Protein AF-A0A9D5LYP2-F1 (afdb_monomer)

Radius of gyration: 39.78 Å; Cα contacts (8 Å, |Δi|>4): 3289; chains: 1; bounding box: 109×75×125 Å

pLDDT: mean 85.13, std 15.12, range [22.69, 98.81]

Sequence (1196 aa):
MNKAIITTALAALIGLNATVDARTPIDYRLKAAEEQPFKWAPRHEENTWKTFSDKKAKNPFKAVETVTDSDVKWSGADGYSYLEMPDGSLWFAALTIKKEVIAQEEYYTSYAYKGIEVKIFDDNYNQVGYIDSPITVPEGYDYCSAAEVATVVTKEFFNRDNNYEIMVMYNFKPTDAYGAIPYTQVFSLRGATTAAEDLGTMPGYYISAVNASTNSWSENYYMSFFSGEEYTDDEMLYTFDIYTRATYSNPSASILKSFTVDMVYVMSDGDNETLPVVLNTHNGNVYVAVAKYQKTFFEEPFNWFNDALSPDNKYVIELYSTATGTSGLNLASTTEIACEAPADPYMMRSYCLGRFRFENDVTFDFGTGNEPAYILTVNDADMRDNSEAFFAVYDVAGNVIETFGEGTESVMLLSDVPGYPQQYCFVQPDESGVYTFNMINYPQLDQVASLPMSVTGPDGTQYGLSTSLDRVPGDGSYRYAVASGQGGETAQGEIFHPVLWFDHNGILAKVDRIMGGKNVQMMLPYIAANGLTPYLFNSDVKTEYMAFVLTNENHGTAPSTYQLIVVNEDGELNFSYYFPDEATGLTASLVNISSNPAIWLSYRKIGTDEYVSEFVPLPLNKLEGEGTAENPYLLYTAGDFARIKNNLKAHYRLADDIDFDGTTLDGFSGTFTGSLDGAGHTVSNLVLSGAPIFDMTGEVGTGLTTEIKDITFSHVTLTDATSVIVGSAYSTKFENVYIYALNAQISGKSNFGAIANAARYSSELTGCAVLASDINAPESAGVGGLVYILSNSTIASSAFEGNIIAGNTLGGIAAEIQDAKSTVSNCHVKASLTANNTIGGIAGESGRGLISDCLVEGDITATEAGRSYSYYANGWVNEINVGGIVGNLSRPLADLESGQTVAGKAVTNNVVALASISIPEGDELLATAHRIVGRSSINDDPAILDETYNEQTQDWDTTWGDRLAESGVTDNYAIESLAVVDPALEAGLNSLEGQSIAAAQADIEFFEGLGFKFNGYSNAEPWVFTSSLPALYFESTVGAAMHFDPSTVTLTEGESEYVLLVLENVDAESITVESSDESGCYINLTEIDEDGNAVCEVVCLKPGAYTLTATNGVVSATLSVTGTSGIATVEGEAKSAISFDGSSVTAPACDITVYSVTGYEVARGRNVVSTASLVPGVYVAKASGAAAGTLKFVVK

Solvent-accessible surface area (backbone atoms only — not comparable to full-atom values): 62057 Å² total; per-residue (Å²): 140,91,88,80,80,88,74,73,72,66,68,74,63,70,60,65,83,69,82,72,79,68,51,39,78,45,57,76,55,62,68,62,61,99,80,52,84,70,59,61,36,71,70,81,90,62,86,54,49,77,56,64,84,93,74,86,37,57,81,85,79,85,76,81,81,72,80,56,101,76,53,52,70,51,74,72,20,68,37,76,40,56,30,46,37,82,81,72,50,60,28,36,34,41,35,35,70,45,66,42,84,76,46,80,57,100,88,51,74,42,56,33,47,49,24,44,37,35,42,30,25,43,55,82,70,43,72,49,23,33,41,75,46,72,53,80,72,58,94,75,44,72,39,29,70,47,76,48,68,52,38,65,40,42,55,35,33,64,36,84,54,88,42,54,34,45,39,37,31,36,33,32,32,45,67,88,55,90,73,67,53,42,26,26,36,35,29,34,50,58,37,61,89,35,65,32,45,80,78,50,75,43,79,5,32,66,40,50,76,44,65,26,44,88,51,86,87,56,86,41,54,38,36,35,26,47,49,50,75,50,78,58,100,88,48,39,37,35,34,38,36,32,32,35,49,26,42,97,92,40,66,38,50,42,77,63,48,77,47,76,45,52,45,58,26,48,50,63,82,83,77,56,65,62,70,47,69,40,56,36,61,59,96,55,21,51,37,39,38,40,46,32,37,77,46,42,47,34,69,46,83,89,41,97,89,50,89,51,65,38,78,93,36,30,45,33,38,40,33,26,22,43,75,75,82,51,95,56,72,37,83,70,50,68,23,57,30,76,61,63,83,41,58,91,91,35,76,38,53,42,70,28,58,35,56,70,56,38,43,60,18,60,25,58,78,86,49,94,68,94,55,52,28,39,39,26,38,40,36,28,28,42,101,79,82,49,69,53,48,30,38,38,32,23,42,61,79,39,48,78,77,49,74,47,57,71,74,38,80,31,43,42,82,37,55,79,42,94,98,53,70,43,37,35,36,37,36,28,56,47,102,85,68,50,56,27,43,34,34,26,35,50,84,80,67,47,76,64,27,58,37,63,49,52,49,70,46,98,87,69,48,79,40,42,53,41,86,47,49,23,38,26,75,47,95,98,50,41,30,35,41,29,35,40,49,61,66,51,69,47,100,86,56,32,32,28,40,44,34,38,32,20,40,67,67,42,49,82,71,51,74,38,48,40,50,67,42,63,31,53,80,46,74,45,75,56,57,41,36,94,53,52,48,55,42,47,61,39,39,47,81,60,46,44,39,43,29,45,34,35,33,28,91,42,79,94,44,87,52,48,45,56,31,45,33,29,23,28,55,90,39,51,78,80,44,69,46,74,64,62,46,52,45,43,60,43,34,47,31,81,41,45,74,90,81,48,28,23,44,39,39,34,31,28,36,70,92,78,61,26,32,36,45,34,35,43,60,46,44,68,65,75,66,51,60,78,28,36,89,94,38,32,25,46,26,61,29,44,39,42,57,66,48,49,64,78,45,38,68,32,18,34,30,41,73,42,61,22,62,34,82,62,41,73,53,81,41,28,84,55,63,34,51,22,34,42,35,20,79,71,28,41,42,28,32,38,26,32,65,60,34,14,53,26,42,24,29,28,46,85,90,73,84,59,65,14,40,39,27,33,27,35,38,31,48,31,40,36,36,52,37,36,16,54,45,22,36,37,30,23,25,25,38,34,36,40,33,36,35,27,41,35,42,34,44,31,78,48,70,56,47,28,2,44,49,20,24,24,36,24,63,58,12,35,38,34,38,27,34,32,33,67,24,42,38,45,22,62,53,7,58,30,26,9,47,37,20,17,34,36,30,47,16,39,39,32,31,27,40,26,28,33,39,39,37,23,32,24,23,24,7,37,38,24,13,31,30,67,27,58,72,13,37,39,30,48,28,41,24,46,28,43,41,35,26,25,24,28,32,8,37,38,22,6,30,29,43,44,23,34,38,30,41,28,42,24,32,40,35,40,37,36,71,42,74,41,74,49,78,33,78,79,77,69,42,80,42,64,36,26,22,26,9,37,38,27,0,33,40,51,65,74,63,58,38,89,89,78,70,48,64,67,62,57,76,19,40,31,32,28,39,28,53,34,70,44,79,44,67,69,94,53,83,68,30,41,72,14,27,24,45,33,34,10,27,42,32,64,68,45,70,41,50,80,73,46,74,45,79,35,85,88,81,76,44,71,51,71,40,69,50,70,56,48,78,68,67,24,42,35,60,22,34,24,31,56,83,38,70,77,63,37,82,89,57,68,57,34,38,56,33,46,44,9,21,69,39,55,67,92,63,55,41,71,69,49,42,46,72,57,64,46,40,77,72,42,82,42,68,88,23,27,32,32,78,86,63,83,56,72,44,54,55,54,70,73,54,61,66,43,45,50,42,38,52,65,46,60,49,78,39,41,45,76,37,68,48,80,34,39,34,46,52,32,67,49,65,61,91,66,55,47,73,50,45,76,44,63,88,31,32,42,72,41,86,72,50,66,51,98,86,52,26,35,34,27,42,37,38,24,63,31,58,45,81,43,45,35,38,42,37,44,96,91,42,62,25,61,32,43,37,40,25,36,74,62,91,79,72,86,82,75,82,92,81,51,63,57,49,71,81,75,55,36,43,36,26,72,81,16,41,37,40,29,21,41,81,89,66,48,82,76,48,72,38,61,33,52,36,78,45,82,88,56,73,68,44,61,34,37,36,39,33,52,54,91,52,52,37,75,45,79,51,66,43,117

Nearest PDB structures (foldseek):
  8fwg-assembly1_W3  TM=3.029E-01  e=1.698E-01  Agrobacterium phage Milano
  8fxr-assembly1_73  TM=3.022E-01  e=3.998E-01  Agrobacterium phage Milano
  8fxr-assembly1_U3  TM=2.951E-01  e=5.878E-01  Agrobacterium phage Milano
  7o2y-assembly1_AAA  TM=2.898E-01  e=9.507E+00  Sander vitreus
  1bhe-assembly1_A  TM=2.316E-01  e=9.507E+00  Pectobacterium carotovorum subsp. carotovorum

Mean predicted aligned error: 15.74 Å

Secondary structure (DSSP, 8-state):
--SSSSSSSTTSGGG--S------TTHHHH-S-TT-TTTTS-------EEE-SS--------------TT-EEEEEESEEEEEE-TTS-EEEEEEEEEEEEEEE-SS-EEEEEEEEEEEEE-TTS-EEEEEEEE-PPPTTEEEEEEEEE-SB-EESSSSSSSSEEEEEEEEEEESSSSS-EEEEEEEE---TTSPPEEEEEEESEEEEEEE--SSTT---EEEEEEEEEEE-SS-EEEEEEEEE---SSSSS-EEEEEEEEEGGGT--SSSS---SEEEEEETTEEEEEEEEESS-SBSSTT-TT--PBPTT-EEEEEEEEGGGSSSS-EEEEEEEEEPPPPPTT-SEEEEEESSSSGGGGEESTTSSSS--EEEEEEEEE-TTS-EEEEEEEE-TTS-EEEEE-TT-SEEEEPPP-TTS-EEEEEEEE-TTS-EEEEEEEETT--EEEEEESEEE-TTSPEEEEEEEEEEEEETTEEEEEEEESS-EE-TTS-EEEEEEEE-TTS-EEEEEEEEEESSEEEEEE---GGGS-TTSSSSSSSPEEEEEEEEESSTT-S-EEEEEEEEETT--EEEEEEPPTTEEEEEEEEE-TTTS-EEEEEEEETTT--EEEEEEESSSSPPBS-SBTTBPEEE-SHHHHGGGGG-TTSEEEE-S-EE-TTPBPPPEEEEE-SEEE-TT-EEES-EEESS-SEEEE--TTS---EEEEEEEEES-EEES-S-SSEEEEESEEEEEEEEES-EEE--SS--EESSEEEEESS-EEES-EEEEEEEEETT-SEEESSEEEEES-EEES-EEEEEEEESSEEESSEEEE-STT-EEES-EEEEEEEESSEEESSEEEESS-EEES-EEEEEEEE-S-EEEEETTTTEEEEE--EESSEEEEPPPPBPTTT--B-----EES-EEEEEEEE--S-GGGGGGEESSEEE-TTTSPPPEEEEEEETTTTEEEEEE-PPPPP-SEES-EEETTS--S-TTS---TTSSS-EEE-GGG-SHHHHHHHT--EEEEETTEEEE-SSSS-EETTTTTTT-EEEEESSEEEEETT-EEEEEEEEES--GGG-EEEETTTTTEEEEEEEE-TTSPEEEEEEE-SSEEEEEEEEETTEEEEEEEEEE---------S-SS-EE-SSEEEEEEEEEEEEETTS-EEEEEEEEEE-TTSPSEEEEEEEEETT-EEEEEEE-

Structure (mmCIF, N/CA/C/O backbone):
data_AF-A0A9D5LYP2-F1
#
_entry.id   AF-A0A9D5LYP2-F1
#
loop_
_atom_site.group_PDB
_atom_site.id
_atom_site.type_symbol
_atom_site.label_atom_id
_atom_site.label_alt_id
_atom_site.label_comp_id
_atom_site.label_asym_id
_atom_site.label_entity_id
_atom_site.label_seq_id
_atom_site.pdbx_PDB_ins_code
_atom_site.Cartn_x
_atom_site.Cartn_y
_atom_site.Cartn_z
_atom_site.occupancy
_atom_site.B_iso_or_equiv
_atom_site.auth_seq_id
_atom_site.auth_comp_id
_atom_site.auth_asym_id
_atom_site.auth_atom_id
_atom_site.pdbx_PDB_model_num
ATOM 1 N N . MET A 1 1 ? -3.446 0.789 -68.639 1.00 30.78 1 MET A N 1
ATOM 2 C CA . MET A 1 1 ? -4.751 0.661 -67.947 1.00 30.78 1 MET A CA 1
ATOM 3 C C . MET A 1 1 ? -4.547 -0.342 -66.821 1.00 30.78 1 MET A C 1
ATOM 5 O O . MET A 1 1 ? -3.862 -1.314 -67.089 1.00 30.78 1 MET A O 1
ATOM 9 N N . ASN A 1 2 ? -5.051 -0.065 -65.611 1.00 26.83 2 ASN A N 1
ATOM 10 C CA . ASN A 1 2 ? -4.739 -0.697 -64.301 1.00 26.83 2 ASN A CA 1
ATOM 11 C C . ASN A 1 2 ? -3.705 0.036 -63.417 1.00 26.83 2 ASN A C 1
ATOM 13 O O . ASN A 1 2 ? -2.850 -0.583 -62.803 1.00 26.83 2 ASN A O 1
ATOM 17 N N . LYS A 1 3 ? -3.812 1.369 -63.318 1.00 23.70 3 LYS A N 1
ATOM 18 C CA . LYS A 1 3 ? -3.187 2.180 -62.245 1.00 23.70 3 LYS A CA 1
ATOM 19 C C . LYS A 1 3 ? -4.216 3.040 -61.481 1.00 23.70 3 LYS A C 1
ATOM 21 O O . LYS A 1 3 ? -3.866 4.063 -60.920 1.00 23.70 3 LYS A O 1
ATOM 26 N N . ALA A 1 4 ? -5.497 2.654 -61.502 1.00 23.17 4 ALA A N 1
ATOM 27 C CA . ALA A 1 4 ? -6.596 3.494 -61.000 1.00 23.17 4 ALA A CA 1
ATOM 28 C C . ALA A 1 4 ? -7.617 2.761 -60.101 1.00 23.17 4 ALA A C 1
ATOM 30 O O . ALA A 1 4 ? -8.721 3.259 -59.931 1.00 23.17 4 ALA A O 1
ATOM 31 N N . ILE A 1 5 ? -7.286 1.583 -59.553 1.00 25.16 5 ILE A N 1
ATOM 32 C CA . ILE A 1 5 ? -8.184 0.839 -58.635 1.00 25.16 5 ILE A CA 1
ATOM 33 C C . ILE A 1 5 ? -7.538 0.568 -57.254 1.00 25.16 5 ILE A C 1
ATOM 35 O O . ILE A 1 5 ? -8.220 0.149 -56.332 1.00 25.16 5 ILE A O 1
ATOM 39 N N . ILE A 1 6 ? -6.268 0.933 -57.033 1.00 26.33 6 ILE A N 1
ATOM 40 C CA . ILE A 1 6 ? -5.600 0.845 -55.713 1.00 26.33 6 ILE A CA 1
ATOM 41 C C . ILE A 1 6 ? -5.345 2.262 -55.185 1.00 26.33 6 ILE A C 1
ATOM 43 O O . ILE A 1 6 ? -4.215 2.694 -54.994 1.00 26.33 6 ILE A O 1
ATOM 47 N N . THR A 1 7 ? -6.399 3.066 -55.075 1.00 23.42 7 THR A N 1
ATOM 48 C CA . THR A 1 7 ? -6.286 4.443 -54.548 1.00 23.42 7 THR A CA 1
ATOM 49 C C . THR A 1 7 ? -7.427 4.788 -53.592 1.00 23.42 7 THR A C 1
ATOM 51 O O . THR A 1 7 ? -7.607 5.942 -53.232 1.00 23.42 7 THR A O 1
ATOM 54 N N . THR A 1 8 ? -8.197 3.787 -53.155 1.00 22.69 8 THR A N 1
ATOM 55 C CA . THR A 1 8 ? -9.325 3.978 -52.226 1.00 22.69 8 THR A CA 1
ATOM 56 C C . THR A 1 8 ? -9.207 3.135 -50.951 1.00 22.69 8 THR A C 1
ATOM 58 O O . THR A 1 8 ? -9.890 3.438 -49.986 1.00 22.69 8 THR A O 1
ATOM 61 N N . ALA A 1 9 ? -8.290 2.159 -50.896 1.00 24.22 9 ALA A N 1
ATOM 62 C CA . ALA A 1 9 ? -7.949 1.427 -49.667 1.00 24.22 9 ALA A CA 1
ATOM 63 C C . ALA A 1 9 ? -6.757 2.043 -48.899 1.00 24.22 9 ALA A C 1
ATOM 65 O O . ALA A 1 9 ? -6.605 1.811 -47.709 1.00 24.22 9 ALA A O 1
ATOM 66 N N . LEU A 1 10 ? -5.953 2.899 -49.544 1.00 25.06 10 LEU A N 1
ATOM 67 C CA . LEU A 1 10 ? -4.801 3.556 -48.907 1.00 25.06 10 LEU A CA 1
ATOM 68 C C . LEU A 1 10 ? -5.179 4.776 -48.047 1.00 25.06 10 LEU A C 1
ATOM 70 O O . LEU A 1 10 ? -4.320 5.335 -47.381 1.00 25.06 10 LEU A O 1
ATOM 74 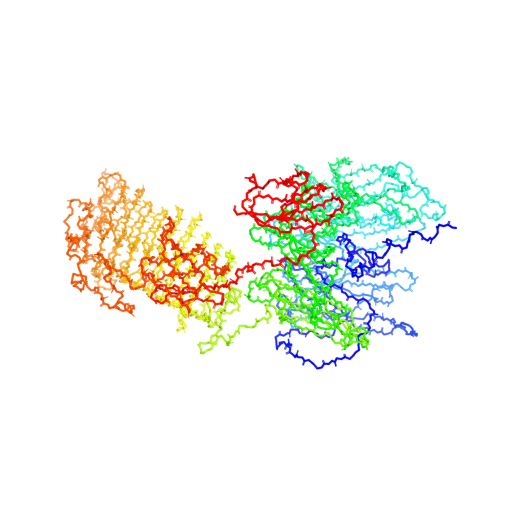N N . ALA A 1 11 ? -6.444 5.206 -48.064 1.00 22.73 11 ALA A N 1
ATOM 75 C CA . ALA A 1 11 ? -6.911 6.356 -47.286 1.00 22.73 11 ALA A CA 1
ATOM 76 C C . ALA A 1 11 ? -7.271 6.004 -45.828 1.00 22.73 11 ALA A C 1
ATOM 78 O O . ALA A 1 11 ? -7.390 6.910 -45.013 1.00 22.73 11 ALA A O 1
ATOM 79 N N . ALA A 1 12 ? -7.390 4.713 -45.490 1.00 25.16 12 ALA A N 1
ATOM 80 C CA . ALA A 1 12 ? -7.584 4.247 -44.113 1.00 25.16 12 ALA A CA 1
ATOM 81 C C . ALA A 1 12 ? -6.258 4.052 -43.346 1.00 25.16 12 ALA A C 1
ATOM 83 O O . ALA A 1 12 ? -6.268 4.036 -42.123 1.00 25.16 12 ALA A O 1
ATOM 84 N N . LEU A 1 13 ? -5.111 3.989 -44.040 1.00 26.30 13 LEU A N 1
ATOM 85 C CA . LEU A 1 13 ? -3.778 3.938 -43.413 1.00 26.30 13 LEU A CA 1
ATOM 86 C C . LEU A 1 13 ? -3.209 5.322 -43.048 1.00 26.30 13 LEU A C 1
ATOM 88 O O . LEU A 1 13 ? -2.172 5.414 -42.402 1.00 26.30 13 LEU A O 1
ATOM 92 N N . ILE A 1 14 ? -3.866 6.418 -43.443 1.00 25.83 14 ILE A N 1
ATOM 93 C CA . ILE A 1 14 ? -3.346 7.785 -43.232 1.00 25.83 14 ILE A CA 1
ATOM 94 C C . ILE A 1 14 ? -3.570 8.271 -41.778 1.00 25.83 14 ILE A C 1
ATOM 96 O O . ILE A 1 14 ? -3.037 9.307 -41.385 1.00 25.83 14 ILE A O 1
ATOM 100 N N . GLY A 1 15 ? -4.279 7.490 -40.952 1.00 27.80 15 GLY A N 1
ATOM 101 C CA . GLY A 1 15 ? -4.465 7.728 -39.514 1.00 27.80 15 GLY A CA 1
ATOM 102 C C . GLY A 1 15 ? -3.360 7.182 -38.596 1.00 27.80 15 GLY A C 1
ATOM 103 O O . GLY A 1 15 ? -3.408 7.445 -37.404 1.00 27.80 15 GLY A O 1
ATOM 104 N N . LEU A 1 16 ? -2.353 6.474 -39.126 1.00 27.23 16 LEU A N 1
ATOM 105 C CA . LEU A 1 16 ? -1.216 5.912 -38.366 1.00 27.23 16 LEU A CA 1
ATOM 106 C C . LEU A 1 16 ? -0.083 6.924 -38.082 1.00 27.23 16 LEU A C 1
ATOM 108 O O . LEU A 1 16 ? 1.016 6.544 -37.694 1.00 27.23 16 LEU A O 1
ATOM 112 N N . ASN A 1 17 ? -0.316 8.227 -38.272 1.00 24.69 17 ASN A N 1
ATOM 113 C CA . ASN A 1 17 ? 0.698 9.261 -38.030 1.00 24.69 17 ASN A CA 1
ATOM 114 C C . ASN A 1 17 ? 0.691 9.754 -36.576 1.00 24.69 17 ASN A C 1
ATOM 116 O O . ASN A 1 17 ? 0.481 10.933 -36.301 1.00 24.69 17 ASN A O 1
ATOM 120 N N . ALA A 1 18 ? 0.975 8.830 -35.670 1.00 27.30 18 ALA A N 1
ATOM 121 C CA . ALA A 1 18 ? 1.748 9.068 -34.462 1.00 27.30 18 ALA A CA 1
ATOM 122 C C . ALA A 1 18 ? 2.601 7.809 -34.292 1.00 27.30 18 ALA A C 1
ATOM 124 O O . ALA A 1 18 ? 2.173 6.827 -33.698 1.00 27.30 18 ALA A O 1
ATOM 125 N N . THR A 1 19 ? 3.766 7.797 -34.937 1.00 25.80 19 THR A N 1
ATOM 126 C CA . THR A 1 19 ? 4.753 6.721 -34.834 1.00 25.80 19 THR A CA 1
ATOM 127 C C . THR A 1 19 ? 5.291 6.671 -33.403 1.00 25.80 19 THR A C 1
ATOM 129 O O . THR A 1 19 ? 6.328 7.261 -33.108 1.00 25.80 19 THR A O 1
ATOM 132 N N . VAL A 1 20 ? 4.570 5.999 -32.509 1.00 29.70 20 VAL A N 1
ATOM 133 C CA . VAL A 1 20 ? 5.208 5.186 -31.477 1.00 29.70 20 VAL A CA 1
ATOM 134 C C . VAL A 1 20 ? 5.468 3.860 -32.185 1.00 29.70 20 VAL A C 1
ATOM 136 O O . VAL A 1 20 ? 4.537 3.104 -32.452 1.00 29.70 20 VAL A O 1
ATOM 139 N N . ASP A 1 21 ? 6.705 3.675 -32.649 1.00 29.58 21 ASP A N 1
ATOM 140 C CA . ASP A 1 21 ? 7.173 2.449 -33.301 1.00 29.58 21 ASP A CA 1
ATOM 141 C C . ASP A 1 21 ? 6.928 1.278 -32.333 1.00 29.58 21 ASP A C 1
ATOM 143 O O . ASP A 1 21 ? 7.712 1.051 -31.417 1.00 29.58 21 ASP A O 1
ATOM 147 N N . ALA A 1 22 ? 5.824 0.548 -32.499 1.00 32.16 22 ALA A N 1
ATOM 148 C CA . ALA A 1 22 ? 5.620 -0.719 -31.813 1.00 32.16 22 ALA A CA 1
ATOM 149 C C . ALA A 1 22 ? 6.537 -1.745 -32.477 1.00 32.16 22 ALA A C 1
ATOM 151 O O . ALA A 1 22 ? 6.204 -2.331 -33.510 1.00 32.16 22 ALA A O 1
ATOM 152 N N . ARG A 1 23 ? 7.736 -1.895 -31.925 1.00 37.62 23 ARG A N 1
ATOM 153 C CA . ARG A 1 23 ? 8.719 -2.910 -32.294 1.00 37.62 23 ARG A CA 1
ATOM 154 C C . ARG A 1 23 ? 9.336 -3.463 -31.008 1.00 37.62 23 ARG A C 1
ATOM 156 O O . ARG A 1 23 ? 9.317 -2.788 -29.982 1.00 37.62 23 ARG A O 1
ATOM 163 N N . THR A 1 24 ? 9.829 -4.700 -31.075 1.00 40.91 24 THR A N 1
ATOM 164 C CA . THR A 1 24 ? 10.415 -5.466 -29.957 1.00 40.91 24 THR A CA 1
ATOM 165 C C . THR A 1 24 ? 11.335 -4.610 -29.068 1.00 40.91 24 THR A C 1
ATOM 167 O O . THR A 1 24 ? 11.998 -3.727 -29.613 1.00 40.91 24 THR A O 1
ATOM 170 N N . PRO A 1 25 ? 11.483 -4.899 -27.755 1.00 39.12 25 PRO A N 1
ATOM 171 C CA . PRO A 1 25 ? 12.319 -4.128 -26.809 1.00 39.12 25 PRO A CA 1
ATOM 172 C C . PRO A 1 25 ? 13.727 -3.759 -27.324 1.00 39.12 25 PRO A C 1
ATOM 174 O O . PRO A 1 25 ? 14.314 -2.741 -26.965 1.00 39.12 25 PRO A O 1
ATOM 177 N N . ILE A 1 26 ? 14.261 -4.563 -28.241 1.00 42.28 26 ILE A N 1
ATOM 178 C CA . ILE A 1 26 ? 15.582 -4.420 -28.853 1.00 42.28 26 ILE A CA 1
ATOM 179 C C . ILE A 1 26 ? 15.727 -3.328 -29.903 1.00 42.28 26 ILE A C 1
ATOM 181 O O . ILE A 1 26 ? 16.847 -2.849 -30.116 1.00 42.28 26 ILE A O 1
ATOM 185 N N . ASP A 1 27 ? 14.634 -2.866 -30.503 1.00 45.25 27 ASP A N 1
ATOM 186 C CA . ASP A 1 27 ? 14.702 -1.774 -31.472 1.00 45.25 27 ASP A CA 1
ATOM 187 C C . ASP A 1 27 ? 15.295 -0.498 -30.841 1.00 45.25 27 ASP A C 1
ATOM 189 O O . ASP A 1 27 ? 15.868 0.329 -31.543 1.00 45.25 27 ASP A O 1
ATOM 193 N N . TYR A 1 28 ? 15.278 -0.382 -29.507 1.00 42.03 28 TYR A N 1
ATOM 194 C CA . TYR A 1 28 ? 15.890 0.709 -28.745 1.00 42.03 28 TYR A CA 1
ATOM 195 C C . TYR A 1 28 ? 17.406 0.576 -28.518 1.00 42.03 28 TYR A C 1
ATOM 197 O O . TYR A 1 28 ? 18.093 1.601 -28.453 1.00 42.03 28 TYR A O 1
ATOM 205 N N . ARG A 1 29 ? 17.953 -0.648 -28.429 1.00 42.75 29 ARG A N 1
ATOM 206 C CA . ARG A 1 29 ? 19.408 -0.874 -28.291 1.00 42.75 29 ARG A CA 1
ATOM 207 C C . ARG A 1 29 ? 20.133 -0.898 -29.641 1.00 42.75 29 ARG A C 1
ATOM 209 O O . ARG A 1 29 ? 21.304 -0.539 -29.683 1.00 42.75 29 ARG A O 1
ATOM 216 N N . LEU A 1 30 ? 19.461 -1.272 -30.738 1.00 41.91 30 LEU A N 1
ATOM 217 C CA . LEU A 1 30 ? 20.109 -1.482 -32.045 1.00 41.91 30 LEU A CA 1
ATOM 218 C C . LEU A 1 30 ? 19.837 -0.397 -33.112 1.00 41.91 30 LEU A C 1
ATOM 220 O O . LEU A 1 30 ? 20.623 -0.294 -34.047 1.00 41.91 30 LEU A O 1
ATOM 224 N N . LYS A 1 31 ? 18.820 0.480 -32.986 1.00 39.19 31 LYS A N 1
ATOM 225 C CA . LYS A 1 31 ? 18.534 1.550 -33.987 1.00 39.19 31 LYS A CA 1
ATOM 226 C C . LYS A 1 31 ? 19.472 2.766 -33.964 1.00 39.19 31 LYS A C 1
ATOM 228 O O . LYS A 1 31 ? 19.193 3.783 -34.608 1.00 39.19 31 LYS A O 1
ATOM 233 N N . ALA A 1 32 ? 20.587 2.722 -33.243 1.00 35.53 32 ALA A N 1
ATOM 234 C CA . ALA A 1 32 ? 21.610 3.740 -33.432 1.00 35.53 32 ALA A CA 1
ATOM 235 C C . ALA A 1 32 ? 22.263 3.489 -34.798 1.00 35.53 32 ALA A C 1
ATOM 237 O O . ALA A 1 32 ? 22.891 2.453 -34.980 1.00 35.53 32 ALA A O 1
ATOM 238 N N . ALA A 1 33 ? 22.083 4.419 -35.745 1.00 37.59 33 ALA A N 1
ATOM 239 C CA . ALA A 1 33 ? 22.777 4.428 -37.035 1.00 37.59 33 ALA A CA 1
ATOM 240 C C . ALA A 1 33 ? 24.215 3.908 -36.879 1.00 37.59 33 ALA A C 1
ATOM 242 O O . ALA A 1 33 ? 24.877 4.305 -35.917 1.00 37.59 33 ALA A O 1
ATOM 243 N N . GLU A 1 34 ? 24.666 3.065 -37.813 1.00 44.47 34 GLU A N 1
ATOM 244 C CA . GLU A 1 34 ? 25.892 2.236 -37.793 1.00 44.47 34 GLU A CA 1
ATOM 245 C C . GLU A 1 34 ? 27.211 2.952 -37.390 1.00 44.47 34 GLU A C 1
ATOM 247 O O . GLU A 1 34 ? 28.247 2.311 -37.239 1.00 44.47 34 GLU A O 1
ATOM 252 N N . GLU A 1 35 ? 27.191 4.266 -37.148 1.00 52.19 35 GLU A N 1
ATOM 253 C CA . GLU A 1 35 ? 28.331 5.140 -36.867 1.00 52.19 35 GLU A CA 1
ATOM 254 C C . GLU A 1 35 ? 28.330 5.817 -35.468 1.00 52.19 35 GLU A C 1
ATOM 256 O O . GLU A 1 35 ? 29.187 6.664 -35.200 1.00 52.19 35 GLU A O 1
ATOM 261 N N . GLN A 1 36 ? 27.400 5.501 -34.551 1.00 64.25 36 GLN A N 1
ATOM 262 C CA . GLN A 1 36 ? 27.362 6.128 -33.211 1.00 64.25 36 GLN A CA 1
ATOM 263 C C . GLN A 1 36 ? 28.408 5.536 -32.231 1.00 64.25 36 GLN A C 1
ATOM 265 O O . GLN A 1 36 ? 28.587 4.316 -32.176 1.00 64.25 36 GLN A O 1
ATOM 270 N N . PRO A 1 37 ? 29.087 6.364 -31.406 1.00 74.00 37 PRO A N 1
ATOM 271 C CA . PRO A 1 37 ? 29.943 5.876 -30.321 1.00 74.00 37 PRO A CA 1
ATOM 272 C C . PRO A 1 37 ? 29.127 5.078 -29.289 1.00 74.00 37 PRO A C 1
ATOM 274 O O . PRO A 1 37 ? 27.962 5.382 -29.051 1.00 74.00 37 PRO A O 1
ATOM 277 N N . PHE A 1 38 ? 29.752 4.062 -28.682 1.00 81.88 38 PHE A N 1
ATOM 278 C CA . PHE A 1 38 ? 29.143 3.189 -27.662 1.00 81.88 38 PHE A CA 1
ATOM 279 C C . PHE A 1 38 ? 27.852 2.481 -28.117 1.00 81.88 38 PHE A C 1
ATOM 281 O O . PHE A 1 38 ? 26.907 2.337 -27.346 1.00 81.88 38 PHE A O 1
ATOM 288 N N . LYS A 1 39 ? 27.812 2.016 -29.376 1.00 75.69 39 LYS A N 1
ATOM 289 C CA . LYS A 1 39 ? 26.623 1.413 -30.013 1.00 75.69 39 LYS A CA 1
ATOM 290 C C . LYS A 1 39 ? 25.907 0.328 -29.197 1.00 75.69 39 LYS A C 1
ATOM 292 O O . LYS A 1 39 ? 24.704 0.173 -29.346 1.00 75.69 39 LYS A O 1
ATOM 297 N N . TRP A 1 40 ? 26.633 -0.416 -28.365 1.00 79.06 40 TRP A N 1
ATOM 298 C CA . TRP A 1 40 ? 26.102 -1.535 -27.581 1.00 79.06 40 TRP A CA 1
ATOM 299 C C . TRP A 1 40 ? 26.001 -1.259 -26.082 1.00 79.06 40 TRP A C 1
ATOM 301 O O . TRP A 1 40 ? 25.701 -2.174 -25.320 1.00 79.06 40 TRP A O 1
ATOM 311 N N . ALA A 1 41 ? 26.279 -0.029 -25.645 1.00 80.94 41 ALA A N 1
ATOM 312 C CA . ALA A 1 41 ? 26.117 0.322 -24.244 1.00 80.94 41 ALA A CA 1
ATOM 313 C C . ALA A 1 41 ? 24.628 0.259 -23.877 1.00 80.94 41 ALA A C 1
ATOM 315 O O . ALA A 1 41 ? 23.791 0.701 -24.676 1.00 80.94 41 ALA A O 1
ATOM 316 N N . PRO A 1 42 ? 24.272 -0.270 -22.694 1.00 74.94 42 PRO A N 1
ATOM 317 C CA . PRO A 1 42 ? 22.899 -0.259 -22.236 1.00 74.94 42 PRO A CA 1
ATOM 318 C C . PRO A 1 42 ? 22.361 1.165 -22.212 1.00 74.94 42 PRO A C 1
ATOM 320 O O . PRO A 1 42 ? 23.016 2.099 -21.752 1.00 74.94 42 PRO A O 1
ATOM 323 N N . ARG A 1 43 ? 21.146 1.298 -22.724 1.00 66.44 43 ARG A N 1
ATOM 324 C CA . ARG A 1 43 ? 20.297 2.476 -22.587 1.00 66.44 43 ARG A CA 1
ATOM 325 C C . ARG A 1 43 ? 19.044 2.008 -21.864 1.00 66.44 43 ARG A C 1
ATOM 327 O O . ARG A 1 43 ? 18.690 0.834 -22.003 1.00 66.44 43 ARG A O 1
ATOM 334 N N . HIS A 1 44 ? 18.404 2.881 -21.093 1.00 51.97 44 HIS A N 1
ATOM 335 C CA . HIS A 1 44 ? 17.318 2.446 -20.216 1.00 51.97 44 HIS A CA 1
ATOM 336 C C . HIS A 1 44 ? 16.208 1.914 -21.107 1.00 51.97 44 HIS A C 1
ATOM 338 O O . HIS A 1 44 ? 15.930 2.504 -22.158 1.00 51.97 44 HIS A O 1
ATOM 344 N N . GLU A 1 45 ? 15.570 0.828 -20.683 1.00 50.34 45 GLU A N 1
ATOM 345 C CA . GLU A 1 45 ? 14.260 0.445 -21.201 1.00 50.34 45 GLU A CA 1
ATOM 346 C C . GLU A 1 45 ? 13.263 1.466 -20.677 1.00 50.34 45 GLU A C 1
ATOM 348 O O . GLU A 1 45 ? 12.651 1.350 -19.622 1.00 50.34 45 GLU A O 1
ATOM 353 N N . GLU A 1 46 ? 13.242 2.608 -21.336 1.00 48.06 46 GLU A N 1
ATOM 354 C CA . GLU A 1 46 ? 12.365 3.675 -20.955 1.00 48.06 46 GLU A CA 1
ATOM 355 C C . GLU A 1 46 ? 10.938 3.316 -21.380 1.00 48.06 46 GLU A C 1
ATOM 357 O O . GLU A 1 46 ? 10.636 3.274 -22.571 1.00 48.06 46 GLU A O 1
ATOM 362 N N . ASN A 1 47 ? 10.020 3.275 -20.413 1.00 41.72 47 ASN A N 1
ATOM 363 C CA . ASN A 1 47 ? 8.668 3.794 -20.636 1.00 41.72 47 ASN A CA 1
ATOM 364 C C . ASN A 1 47 ? 8.735 5.328 -20.823 1.00 41.72 47 ASN A C 1
ATOM 366 O O . ASN A 1 47 ? 7.976 6.079 -20.217 1.00 41.72 47 ASN A O 1
ATOM 370 N N . THR A 1 48 ? 9.702 5.835 -21.601 1.00 43.72 48 THR A N 1
ATOM 371 C CA . THR A 1 48 ? 9.798 7.257 -21.892 1.00 43.72 48 THR A CA 1
ATOM 372 C C . THR A 1 48 ? 8.887 7.546 -23.032 1.00 43.72 48 THR A C 1
ATOM 374 O O . THR A 1 48 ? 8.876 6.918 -24.095 1.00 43.72 48 THR A O 1
ATOM 377 N N . TRP A 1 49 ? 8.199 8.646 -22.837 1.00 48.66 49 TRP A N 1
ATOM 378 C CA . TRP A 1 49 ? 7.519 9.266 -23.919 1.00 48.66 49 TRP A CA 1
ATOM 379 C C . TRP A 1 49 ? 8.484 10.165 -24.682 1.00 48.66 49 TRP A C 1
ATOM 381 O O . TRP A 1 49 ? 8.690 11.330 -24.339 1.00 48.66 49 TRP A O 1
ATOM 391 N N . LYS A 1 50 ? 9.113 9.612 -25.723 1.00 43.78 50 LYS A N 1
ATOM 392 C CA . LYS A 1 50 ? 9.899 10.390 -26.689 1.00 43.78 50 LYS A CA 1
ATOM 393 C C . LYS A 1 50 ? 9.000 10.850 -27.819 1.00 43.78 50 LYS A C 1
ATOM 395 O O . LYS A 1 50 ? 8.491 10.022 -28.570 1.00 43.78 50 LYS A O 1
ATOM 400 N N . THR A 1 51 ? 8.844 12.161 -27.999 1.00 46.75 51 THR A N 1
ATOM 401 C CA . THR A 1 51 ? 8.183 12.685 -29.201 1.00 46.75 51 THR A CA 1
ATOM 402 C C . THR A 1 51 ? 8.880 13.922 -29.786 1.00 46.75 51 THR A C 1
ATOM 404 O O . THR A 1 51 ? 9.324 14.826 -29.083 1.00 46.75 51 THR A O 1
ATOM 407 N N . PHE A 1 52 ? 8.927 13.940 -31.126 1.00 44.25 52 PHE A N 1
ATOM 408 C CA . PHE A 1 52 ? 9.386 14.994 -32.050 1.00 44.25 52 PHE A CA 1
ATOM 409 C C . PHE A 1 52 ? 10.898 15.171 -32.261 1.00 44.25 52 PHE A C 1
ATOM 411 O O . PHE A 1 52 ? 11.608 15.792 -31.472 1.00 44.25 52 PHE A O 1
ATOM 418 N N . SER A 1 53 ? 11.351 14.764 -33.452 1.00 39.50 53 SER A N 1
ATOM 419 C CA . SER A 1 53 ? 12.495 15.374 -34.129 1.00 39.50 53 SER A CA 1
ATOM 420 C C . SER A 1 53 ? 12.047 16.596 -34.956 1.00 39.50 53 SER A C 1
ATOM 422 O O . SER A 1 53 ? 11.049 16.577 -35.679 1.00 39.50 53 SER A O 1
ATOM 424 N N . ASP A 1 54 ? 12.810 17.684 -34.835 1.00 37.50 54 ASP A N 1
ATOM 425 C CA . ASP A 1 54 ? 12.977 18.745 -35.838 1.00 37.50 54 ASP A CA 1
ATOM 426 C C . ASP A 1 54 ? 11.809 19.678 -36.221 1.00 37.50 54 ASP A C 1
ATOM 428 O O . ASP A 1 54 ? 11.701 20.074 -37.388 1.00 37.50 54 ASP A O 1
ATOM 432 N N . LYS A 1 55 ? 10.994 20.189 -35.280 1.00 39.88 55 LYS A N 1
ATOM 433 C CA . LYS A 1 55 ? 10.189 21.405 -35.569 1.00 39.88 55 LYS A CA 1
ATOM 434 C C . LYS A 1 55 ? 10.220 22.462 -34.465 1.00 39.88 55 LYS A C 1
ATOM 436 O O . LYS A 1 55 ? 9.836 22.219 -33.331 1.00 39.88 55 LYS A O 1
ATOM 441 N N . LYS A 1 56 ? 10.643 23.670 -34.864 1.00 37.00 56 LYS A N 1
ATOM 442 C CA . LYS A 1 56 ? 10.726 24.892 -34.046 1.00 37.00 56 LYS A CA 1
ATOM 443 C C . LYS A 1 56 ? 9.346 25.302 -33.515 1.00 37.00 56 LYS A C 1
ATOM 445 O O . LYS A 1 56 ? 8.478 25.619 -34.330 1.00 37.00 56 LYS A O 1
ATOM 450 N N . ALA A 1 57 ? 9.192 25.410 -32.197 1.00 38.84 57 ALA A N 1
ATOM 451 C CA . ALA A 1 57 ? 8.139 26.224 -31.591 1.00 38.84 57 ALA A CA 1
ATOM 452 C C . ALA A 1 57 ? 8.475 27.724 -31.761 1.00 38.84 57 ALA A C 1
ATOM 454 O O . ALA A 1 57 ? 9.642 28.100 -31.913 1.00 38.84 57 ALA A O 1
ATOM 455 N N . LYS A 1 58 ? 7.462 28.597 -31.830 1.00 38.69 58 LYS A N 1
ATOM 456 C CA . LYS A 1 58 ? 7.646 30.061 -31.833 1.00 38.69 58 LYS A CA 1
ATOM 457 C C . LYS A 1 58 ? 6.515 30.759 -31.069 1.00 38.69 58 LYS A C 1
ATOM 459 O O . LYS A 1 58 ? 5.380 30.700 -31.527 1.00 38.69 58 LYS A O 1
ATOM 464 N N . ASN A 1 59 ? 6.909 31.554 -30.074 1.00 35.03 59 ASN A N 1
ATOM 465 C CA . ASN A 1 59 ? 6.178 32.447 -29.165 1.00 35.03 59 ASN A CA 1
ATOM 466 C C . ASN A 1 59 ? 5.356 31.785 -28.037 1.00 35.03 59 ASN A C 1
ATOM 468 O O . ASN A 1 59 ? 4.434 31.029 -28.342 1.00 35.03 59 ASN A O 1
ATOM 472 N N . PRO A 1 60 ? 5.516 32.223 -26.765 1.00 37.25 60 PRO A N 1
ATOM 473 C CA . PRO A 1 60 ? 4.610 31.877 -25.676 1.00 37.25 60 PRO A CA 1
ATOM 474 C C . PRO A 1 60 ? 3.568 32.988 -25.429 1.00 37.25 60 PRO A C 1
ATOM 476 O O . PRO A 1 60 ? 3.872 34.185 -25.499 1.00 37.25 60 PRO A O 1
ATOM 479 N N . PHE A 1 61 ? 2.343 32.609 -25.051 1.00 27.92 61 PHE A N 1
ATOM 480 C CA . PHE A 1 61 ? 1.432 33.492 -24.309 1.00 27.92 61 PHE A CA 1
ATOM 481 C C . PHE A 1 61 ? 1.550 33.244 -22.805 1.00 27.92 61 PHE A C 1
ATOM 483 O O . PHE A 1 61 ? 1.996 32.192 -22.361 1.00 27.92 61 PHE A O 1
ATOM 490 N N . LYS A 1 62 ? 1.179 34.272 -22.033 1.00 33.16 62 LYS A N 1
ATOM 491 C CA . LYS A 1 62 ? 1.297 34.353 -20.573 1.00 33.16 62 LYS A CA 1
ATOM 492 C C . LYS A 1 62 ? 0.828 33.084 -19.857 1.00 33.16 62 LYS A C 1
ATOM 494 O O . LYS A 1 62 ? -0.335 32.709 -19.978 1.00 33.16 62 LYS A O 1
ATOM 499 N N . ALA A 1 63 ? 1.736 32.560 -19.038 1.00 30.03 63 ALA A N 1
ATOM 500 C CA . ALA A 1 63 ? 1.505 31.533 -18.040 1.00 30.03 63 ALA A CA 1
ATOM 501 C C . ALA A 1 63 ? 0.238 31.805 -17.215 1.00 30.03 63 ALA A C 1
ATOM 503 O O . ALA A 1 63 ? 0.046 32.905 -16.687 1.00 30.03 63 ALA A O 1
ATOM 504 N N . VAL A 1 64 ? -0.584 30.771 -17.062 1.00 31.77 64 VAL A N 1
ATOM 505 C CA . VAL A 1 64 ? -1.133 30.473 -15.744 1.00 31.77 64 VAL A CA 1
ATOM 506 C C . VAL A 1 64 ? -0.043 29.633 -15.089 1.00 31.77 64 VAL A C 1
ATOM 508 O O . VAL A 1 64 ? 0.211 28.511 -15.515 1.00 31.77 64 VAL A O 1
ATOM 511 N N . GLU A 1 65 ? 0.717 30.252 -14.188 1.00 38.66 65 GLU A N 1
ATOM 512 C CA . GLU A 1 65 ? 1.699 29.542 -13.376 1.00 38.66 65 GLU A CA 1
ATOM 513 C C . GLU A 1 65 ? 0.966 28.522 -12.512 1.00 38.66 65 GLU A C 1
ATOM 515 O O . GLU A 1 65 ? 0.165 28.897 -11.658 1.00 38.66 65 GLU A O 1
ATOM 520 N N . THR A 1 66 ? 1.341 27.262 -12.678 1.00 40.66 66 THR A N 1
ATOM 521 C CA . THR A 1 66 ? 1.548 26.396 -11.521 1.00 40.66 66 THR A CA 1
ATOM 522 C C . THR A 1 66 ? 2.874 25.657 -11.705 1.00 40.66 66 THR A C 1
ATOM 524 O O . THR A 1 66 ? 2.930 24.437 -11.703 1.00 40.66 66 THR A O 1
ATOM 527 N N . VAL A 1 67 ? 3.962 26.416 -11.899 1.00 41.72 67 VAL A N 1
ATOM 528 C CA . VAL A 1 67 ? 5.277 25.955 -11.426 1.00 41.72 67 VAL A CA 1
ATOM 529 C C . VAL A 1 67 ? 5.152 26.045 -9.918 1.00 41.72 67 VAL A C 1
ATOM 531 O O . VAL A 1 67 ? 4.947 27.135 -9.376 1.00 41.72 67 VAL A O 1
ATOM 534 N N . THR A 1 68 ? 5.120 24.907 -9.242 1.00 45.12 68 THR A N 1
ATOM 535 C CA . THR A 1 68 ? 5.055 24.941 -7.788 1.00 45.12 68 THR A CA 1
ATOM 536 C C . THR A 1 68 ? 6.431 25.370 -7.278 1.00 45.12 68 THR A C 1
ATOM 538 O O . THR A 1 68 ? 7.445 24.977 -7.844 1.00 45.12 68 THR A O 1
ATOM 541 N N . ASP A 1 69 ? 6.516 26.140 -6.190 1.00 45.84 69 ASP A N 1
ATOM 542 C CA . ASP A 1 69 ? 7.804 26.493 -5.547 1.00 45.84 69 ASP A CA 1
ATOM 543 C C . ASP A 1 69 ? 8.659 25.259 -5.119 1.00 45.84 69 ASP A C 1
ATOM 545 O O . ASP A 1 69 ? 9.730 25.418 -4.534 1.00 45.84 69 ASP A O 1
ATOM 549 N N . SER A 1 70 ? 8.180 24.033 -5.373 1.00 51.91 70 SER A N 1
ATOM 550 C CA . SER A 1 70 ? 8.766 22.730 -5.039 1.00 51.91 70 SER A CA 1
ATOM 551 C C . SER A 1 70 ? 9.453 22.006 -6.210 1.00 51.91 70 SER A C 1
ATOM 553 O O . SER A 1 70 ? 10.017 20.936 -5.986 1.00 51.91 70 SER A O 1
ATOM 555 N N . ASP A 1 71 ? 9.443 22.556 -7.427 1.00 67.56 71 ASP A N 1
ATOM 556 C CA . ASP A 1 71 ? 10.030 21.890 -8.597 1.00 67.56 71 ASP A CA 1
ATOM 557 C C . ASP A 1 71 ? 11.571 21.892 -8.524 1.00 67.56 71 ASP A C 1
ATOM 559 O O . ASP A 1 71 ? 12.211 22.922 -8.270 1.00 67.56 71 ASP A O 1
ATOM 563 N N . VAL A 1 72 ? 12.202 20.740 -8.784 1.00 76.12 72 VAL A N 1
ATOM 564 C CA . VAL A 1 72 ? 13.668 20.644 -8.844 1.00 76.12 72 VAL A CA 1
ATOM 565 C C . VAL A 1 72 ? 14.112 20.843 -10.287 1.00 76.12 72 VAL A C 1
ATOM 567 O O . VAL A 1 72 ? 13.893 19.993 -11.147 1.00 76.12 72 VAL A O 1
ATOM 570 N N . LYS A 1 73 ? 14.772 21.972 -10.557 1.00 83.19 73 LYS A N 1
ATOM 571 C CA . LYS A 1 73 ? 15.297 22.307 -11.886 1.00 83.19 73 LYS A CA 1
ATOM 572 C C . LYS A 1 73 ? 16.816 22.262 -11.911 1.00 83.19 73 LYS A C 1
ATOM 574 O O . LYS A 1 73 ? 17.483 23.015 -11.198 1.00 83.19 73 LYS A O 1
ATOM 579 N N . TRP A 1 74 ? 17.376 21.429 -12.780 1.00 82.50 74 TRP A N 1
ATOM 580 C CA . TRP A 1 74 ? 18.821 21.355 -12.978 1.00 82.50 74 TRP A CA 1
ATOM 581 C C . TRP A 1 74 ? 19.277 22.287 -14.106 1.00 82.50 74 TRP A C 1
ATOM 583 O O . TRP A 1 74 ? 18.592 22.494 -15.109 1.00 82.50 74 TRP A O 1
ATOM 593 N N . SER A 1 75 ? 20.447 22.908 -13.920 1.00 73.12 75 SER A N 1
ATOM 594 C CA . SER A 1 75 ? 21.065 23.790 -14.917 1.00 73.12 75 SER A CA 1
ATOM 595 C C . SER A 1 75 ? 21.496 23.018 -16.164 1.00 73.12 75 SER A C 1
ATOM 597 O O . SER A 1 75 ? 21.763 21.825 -16.066 1.00 73.12 75 SER A O 1
ATOM 599 N N . GLY A 1 76 ? 21.661 23.728 -17.286 1.00 79.81 76 GLY A N 1
ATOM 600 C CA . GLY A 1 76 ? 22.092 23.147 -18.560 1.00 79.81 76 GLY A CA 1
ATOM 601 C C . GLY A 1 76 ? 23.346 22.274 -18.442 1.00 79.81 76 GLY A C 1
ATOM 602 O O . GLY A 1 76 ? 24.339 22.722 -17.868 1.00 79.81 76 GLY A O 1
ATOM 603 N N . ALA A 1 77 ? 23.284 21.057 -18.983 1.00 85.69 77 ALA A N 1
ATOM 604 C CA . ALA A 1 77 ? 24.386 20.095 -19.059 1.00 85.69 77 ALA A CA 1
ATOM 605 C C . ALA A 1 77 ? 24.569 19.600 -20.509 1.00 85.69 77 ALA A C 1
ATOM 607 O O . ALA A 1 77 ? 23.649 19.714 -21.320 1.00 85.69 77 ALA A O 1
ATOM 608 N N . ASP A 1 78 ? 25.737 19.050 -20.855 1.00 85.75 78 ASP A N 1
ATOM 609 C CA . ASP A 1 78 ? 25.964 18.447 -22.182 1.00 85.75 78 ASP A CA 1
ATOM 610 C C . ASP A 1 78 ? 25.227 17.099 -22.332 1.00 85.75 78 ASP A C 1
ATOM 612 O O . ASP A 1 78 ? 24.951 16.677 -23.453 1.00 85.75 78 ASP A O 1
ATOM 616 N N . GLY A 1 79 ? 24.861 16.447 -21.222 1.00 82.69 79 GLY A N 1
ATOM 617 C CA . GLY A 1 79 ? 24.008 15.259 -21.213 1.00 82.69 79 GLY A CA 1
ATOM 618 C C . GLY A 1 79 ? 23.503 14.889 -19.818 1.00 82.69 79 GLY A C 1
ATOM 619 O O . GLY A 1 79 ? 24.059 15.327 -18.809 1.00 82.69 79 GLY A O 1
ATOM 620 N N . TYR A 1 80 ? 22.460 14.062 -19.771 1.00 83.00 80 TYR A N 1
ATOM 621 C CA . TYR A 1 80 ? 21.995 13.404 -18.552 1.00 83.00 80 TYR A CA 1
ATOM 622 C C . TYR A 1 80 ? 21.939 11.898 -18.765 1.00 83.00 80 TYR A C 1
ATOM 624 O O . TYR A 1 80 ? 21.602 11.434 -19.853 1.00 83.00 80 TYR A O 1
ATOM 632 N N . SER A 1 81 ? 22.235 11.165 -17.703 1.00 81.19 81 SER A N 1
ATOM 633 C CA . SER A 1 81 ? 22.123 9.715 -17.643 1.00 81.19 81 SER A CA 1
ATOM 634 C C . SER A 1 81 ? 21.374 9.341 -16.374 1.00 81.19 81 SER A C 1
ATOM 636 O O . SER A 1 81 ? 21.374 10.082 -15.391 1.00 81.19 81 SER A O 1
ATOM 638 N N . TYR A 1 82 ? 20.737 8.189 -16.398 1.00 82.62 82 TYR A N 1
ATOM 639 C CA . TYR A 1 82 ? 20.179 7.555 -15.219 1.00 82.62 82 TYR A CA 1
ATOM 640 C C . TYR A 1 82 ? 21.202 6.548 -14.678 1.00 82.62 82 TYR A C 1
ATOM 642 O O . TYR A 1 82 ? 22.139 6.155 -15.379 1.00 82.62 82 TYR A O 1
ATOM 650 N N . LEU A 1 83 ? 21.029 6.161 -13.424 1.00 89.69 83 LEU A N 1
ATOM 651 C CA . LEU A 1 83 ? 21.909 5.260 -12.704 1.00 89.69 83 LEU A CA 1
ATOM 652 C C . LEU A 1 83 ? 21.059 4.191 -12.014 1.00 89.69 83 LEU A C 1
ATOM 654 O O . LEU A 1 83 ? 20.251 4.506 -11.143 1.00 89.69 83 LEU A O 1
ATOM 658 N N . GLU A 1 84 ? 21.238 2.941 -12.422 1.00 87.44 84 GLU A N 1
ATOM 659 C CA . GLU A 1 84 ? 20.623 1.762 -11.819 1.00 87.44 84 GLU A CA 1
ATOM 660 C C . GLU A 1 84 ? 21.412 1.387 -10.568 1.00 87.44 84 GLU A C 1
ATOM 662 O O . GLU A 1 84 ? 22.564 0.938 -10.635 1.00 87.44 84 GLU A O 1
ATOM 667 N N . MET A 1 85 ? 20.792 1.615 -9.415 1.00 87.44 85 MET A N 1
ATOM 668 C CA . MET A 1 85 ? 21.410 1.335 -8.131 1.00 87.44 85 MET A CA 1
ATOM 669 C C . MET A 1 85 ? 21.271 -0.151 -7.772 1.00 87.44 85 MET A C 1
ATOM 671 O O . MET A 1 85 ? 20.284 -0.790 -8.137 1.00 87.44 85 MET A O 1
ATOM 675 N N . PRO A 1 86 ? 22.210 -0.722 -6.995 1.00 83.31 86 PRO A N 1
ATOM 676 C CA . PRO A 1 86 ? 22.151 -2.127 -6.582 1.00 83.31 86 PRO A CA 1
ATOM 677 C C . PRO A 1 86 ? 20.896 -2.542 -5.803 1.00 83.31 86 PRO A C 1
ATOM 679 O O . PRO A 1 86 ? 20.574 -3.726 -5.757 1.00 83.31 86 PRO A O 1
ATOM 682 N N . ASP A 1 87 ? 20.217 -1.587 -5.165 1.00 78.19 87 ASP A N 1
ATOM 683 C CA . ASP A 1 87 ? 18.967 -1.793 -4.426 1.00 78.19 87 ASP A CA 1
ATOM 684 C C . ASP A 1 87 ? 17.708 -1.661 -5.303 1.00 78.19 87 ASP A C 1
ATOM 686 O O . ASP A 1 87 ? 16.597 -1.819 -4.801 1.00 78.19 87 ASP A O 1
ATOM 690 N N . GLY A 1 88 ? 17.873 -1.393 -6.603 1.00 76.50 88 GLY A N 1
ATOM 691 C CA . GLY A 1 88 ? 16.789 -1.185 -7.561 1.00 76.50 88 GLY A CA 1
ATOM 692 C C . GLY A 1 88 ? 16.275 0.256 -7.644 1.00 76.50 88 GLY A C 1
ATOM 693 O O . GLY A 1 88 ? 15.381 0.517 -8.446 1.00 76.50 88 GLY A O 1
ATOM 694 N N . SER A 1 89 ? 16.811 1.197 -6.856 1.00 82.50 89 SER A N 1
ATOM 695 C CA . SER A 1 89 ? 16.457 2.618 -6.980 1.00 82.50 89 SER A CA 1
ATOM 696 C C . SER A 1 89 ? 17.065 3.259 -8.237 1.00 82.50 89 SER A C 1
ATOM 698 O O . SER A 1 89 ? 18.096 2.813 -8.750 1.00 82.50 89 SER A O 1
ATOM 700 N N . LEU A 1 90 ? 16.423 4.319 -8.743 1.00 86.62 90 LEU A N 1
ATOM 701 C CA . LEU A 1 90 ? 16.884 5.065 -9.914 1.00 86.62 90 LEU A CA 1
ATOM 702 C C . LEU A 1 90 ? 17.490 6.406 -9.487 1.00 86.62 90 LEU A C 1
ATOM 704 O O . LEU A 1 90 ? 16.819 7.282 -8.939 1.00 86.62 90 LEU A O 1
ATOM 708 N N . TRP A 1 91 ? 18.782 6.562 -9.750 1.00 91.69 91 TRP A N 1
ATOM 709 C CA . TRP A 1 91 ? 19.540 7.792 -9.528 1.00 91.69 91 TRP A CA 1
ATOM 710 C C . TRP A 1 91 ? 19.821 8.494 -10.861 1.00 91.69 91 TRP A C 1
ATOM 712 O O . TRP A 1 91 ? 19.540 7.964 -11.936 1.00 91.69 91 TRP A O 1
ATOM 722 N N . PHE A 1 92 ? 20.395 9.697 -10.813 1.00 90.75 92 PHE A N 1
ATOM 723 C CA . PHE A 1 92 ? 20.663 10.494 -12.012 1.00 90.75 92 PHE A CA 1
ATOM 724 C C . PHE A 1 92 ? 22.074 11.079 -12.025 1.00 90.75 92 PHE A C 1
ATOM 726 O O . PHE A 1 92 ? 22.653 11.407 -10.990 1.00 90.75 92 PHE A O 1
ATOM 733 N N . ALA A 1 93 ? 22.611 11.278 -13.225 1.00 91.50 93 ALA A N 1
ATOM 734 C CA . ALA A 1 93 ? 23.892 11.911 -13.482 1.00 91.50 93 ALA A CA 1
ATOM 735 C C . ALA A 1 93 ? 23.742 13.050 -14.499 1.00 91.50 93 ALA A C 1
ATOM 737 O O . ALA A 1 93 ? 23.131 12.878 -15.551 1.00 91.50 93 ALA A O 1
ATOM 738 N N . ALA A 1 94 ? 24.339 14.207 -14.216 1.00 92.06 94 ALA A N 1
ATOM 739 C CA . ALA A 1 94 ? 24.424 15.339 -15.138 1.00 92.06 94 ALA A CA 1
ATOM 740 C C . ALA A 1 94 ? 25.868 15.522 -15.610 1.00 92.06 94 ALA A C 1
ATOM 742 O O . ALA A 1 94 ? 26.726 15.891 -14.807 1.00 92.06 94 ALA A O 1
ATOM 743 N N . LEU A 1 95 ? 26.132 15.285 -16.896 1.00 92.31 95 LEU A N 1
ATOM 744 C CA . LEU A 1 95 ? 27.452 15.359 -17.521 1.00 92.31 95 LEU A CA 1
ATOM 745 C C . LEU A 1 95 ? 27.662 16.719 -18.199 1.00 92.31 95 LEU A C 1
ATOM 747 O O . LEU A 1 95 ? 26.914 17.121 -19.084 1.00 92.31 95 LEU A O 1
ATOM 751 N N . THR A 1 96 ? 28.736 17.406 -17.827 1.00 93.25 96 THR A N 1
ATOM 752 C CA . THR A 1 96 ? 29.247 18.608 -18.497 1.00 93.25 96 THR A CA 1
ATOM 753 C C . THR A 1 96 ? 30.642 18.330 -19.041 1.00 93.25 96 THR A C 1
ATOM 755 O O . THR A 1 96 ? 31.512 17.818 -18.336 1.00 93.25 96 THR A O 1
ATOM 758 N N . ILE A 1 97 ? 30.883 18.683 -20.299 1.00 91.56 97 ILE A N 1
ATOM 759 C CA . ILE A 1 97 ? 32.105 18.374 -21.035 1.00 91.56 97 ILE A CA 1
ATOM 760 C C . ILE A 1 97 ? 32.916 19.653 -21.255 1.00 91.56 97 ILE A C 1
ATOM 762 O O . ILE A 1 97 ? 32.489 20.622 -21.884 1.00 91.56 97 ILE A O 1
ATOM 766 N N . LYS A 1 98 ? 34.170 19.635 -20.801 1.00 92.31 98 LYS A N 1
ATOM 767 C CA . LYS A 1 98 ? 35.151 20.691 -21.072 1.00 92.31 98 LYS A CA 1
ATOM 768 C C . LYS A 1 98 ? 35.712 20.470 -22.481 1.00 92.31 98 LYS A C 1
ATOM 770 O O . LYS A 1 98 ? 36.592 19.630 -22.676 1.00 92.31 98 LYS A O 1
ATOM 775 N N . LYS A 1 99 ? 35.185 21.203 -23.467 1.00 89.81 99 LYS A N 1
ATOM 776 C CA . LYS A 1 99 ? 35.472 21.030 -24.905 1.00 89.81 99 LYS A CA 1
ATOM 777 C C . LYS A 1 99 ? 36.293 22.172 -25.521 1.00 89.81 99 LYS A C 1
ATOM 779 O O . LYS A 1 99 ? 36.106 23.337 -25.182 1.00 89.81 99 LYS A O 1
ATOM 784 N N . GLU A 1 100 ? 37.180 21.836 -26.459 1.00 89.88 100 GLU A N 1
ATOM 785 C CA . GLU A 1 100 ? 37.982 22.773 -27.265 1.00 89.88 100 GLU A CA 1
ATOM 786 C C . GLU A 1 100 ? 37.651 22.604 -28.755 1.00 89.88 100 GLU A C 1
ATOM 788 O O . GLU A 1 100 ? 37.558 21.479 -29.239 1.00 89.88 100 GLU A O 1
ATOM 793 N N . VAL A 1 101 ? 37.465 23.702 -29.493 1.00 87.38 101 VAL A N 1
ATOM 794 C CA . VAL A 1 101 ? 37.183 23.650 -30.939 1.00 87.38 101 VAL A CA 1
ATOM 795 C C . VAL A 1 101 ? 38.450 23.262 -31.700 1.00 87.38 101 VAL A C 1
ATOM 797 O O . VAL A 1 101 ? 39.453 23.967 -31.618 1.00 87.38 101 VAL A O 1
ATOM 800 N N . ILE A 1 102 ? 38.384 22.178 -32.474 1.00 86.00 102 ILE A N 1
ATOM 801 C CA . ILE A 1 102 ? 39.508 21.683 -33.291 1.00 86.00 102 ILE A CA 1
ATOM 802 C C . ILE A 1 102 ? 39.307 21.901 -34.794 1.00 86.00 102 ILE A C 1
ATOM 804 O O . ILE A 1 102 ? 40.285 22.038 -35.525 1.00 86.00 102 ILE A O 1
ATOM 808 N N . ALA A 1 103 ? 38.059 21.989 -35.258 1.00 80.00 103 ALA A N 1
ATOM 809 C CA . ALA A 1 103 ? 37.722 22.367 -36.629 1.00 80.00 103 ALA A CA 1
ATOM 810 C C . ALA A 1 103 ? 36.354 23.057 -36.661 1.00 80.00 103 ALA A C 1
ATOM 812 O O . ALA A 1 103 ? 35.460 22.699 -35.894 1.00 80.00 103 ALA A O 1
ATOM 813 N N . GLN A 1 104 ? 36.185 24.039 -37.544 1.00 79.50 104 GLN A N 1
ATOM 814 C CA . GLN A 1 104 ? 34.929 24.766 -37.707 1.00 79.50 104 GLN A CA 1
ATOM 815 C C . GLN A 1 104 ? 34.667 25.000 -39.197 1.00 79.50 104 GLN A C 1
ATOM 817 O O . GLN A 1 104 ? 35.403 25.740 -39.846 1.00 79.50 104 GLN A O 1
ATOM 822 N N . GLU A 1 105 ? 33.615 24.369 -39.711 1.00 79.94 105 GLU A N 1
ATOM 823 C CA . GLU A 1 105 ? 33.145 24.473 -41.095 1.00 79.94 105 GLU A CA 1
ATOM 824 C C . GLU A 1 105 ? 31.779 25.178 -41.145 1.00 79.94 105 GLU A C 1
ATOM 826 O O . GLU A 1 105 ? 31.143 25.410 -40.116 1.00 79.94 105 GLU A O 1
ATOM 831 N N . GLU A 1 106 ? 31.292 25.507 -42.346 1.00 73.19 106 GLU A N 1
ATOM 832 C CA . GLU A 1 106 ? 29.986 26.171 -42.533 1.00 73.19 106 GLU A CA 1
ATOM 833 C C . GLU A 1 106 ? 28.806 25.354 -41.962 1.00 73.19 106 GLU A C 1
ATOM 835 O O . GLU A 1 106 ? 27.801 25.936 -41.556 1.00 73.19 106 GLU A O 1
ATOM 840 N N . TYR A 1 107 ? 28.942 24.023 -41.881 1.00 64.38 107 TYR A N 1
ATOM 841 C CA . TYR A 1 107 ? 27.858 23.106 -41.503 1.00 64.38 107 TYR A CA 1
ATOM 842 C C . TYR A 1 107 ? 28.089 22.326 -40.196 1.00 64.38 107 TYR A C 1
ATOM 844 O O . TYR A 1 107 ? 27.135 21.741 -39.692 1.00 64.38 107 TYR A O 1
ATOM 852 N N . TYR A 1 108 ? 29.302 22.305 -39.625 1.00 69.12 108 TYR A N 1
ATOM 853 C CA . TYR A 1 108 ? 29.574 21.613 -38.354 1.00 69.12 108 TYR A CA 1
ATOM 854 C C . TYR A 1 108 ? 30.814 22.157 -37.624 1.00 69.12 108 TYR A C 1
ATOM 856 O O . TYR A 1 108 ? 31.762 22.646 -38.240 1.00 69.12 108 TYR A O 1
ATOM 864 N N . THR A 1 109 ? 30.815 22.043 -36.291 1.00 76.12 109 THR A N 1
ATOM 865 C CA . THR A 1 109 ? 31.978 22.329 -35.431 1.00 76.12 109 THR A CA 1
ATOM 866 C C . THR A 1 109 ? 32.440 21.027 -34.788 1.00 76.12 109 THR A C 1
ATOM 868 O O . THR A 1 109 ? 31.631 20.310 -34.207 1.00 76.12 109 THR A O 1
ATOM 871 N N . SER A 1 110 ? 33.729 20.711 -34.895 1.00 79.50 110 SER A N 1
ATOM 872 C CA . SER A 1 110 ? 34.340 19.547 -34.248 1.00 79.50 110 SER A CA 1
ATOM 873 C C . SER A 1 110 ? 35.039 19.961 -32.960 1.00 79.50 110 SER A C 1
ATOM 875 O O . SER A 1 110 ? 35.721 20.992 -32.916 1.00 79.50 110 SER A O 1
ATOM 877 N N . TYR A 1 111 ? 34.908 19.130 -31.929 1.00 84.94 111 TYR A N 1
ATOM 878 C CA . TYR A 1 111 ? 35.426 19.399 -30.594 1.00 84.94 111 TYR A CA 1
ATOM 879 C C . TYR A 1 111 ? 36.367 18.288 -30.123 1.00 84.94 111 TYR A C 1
ATOM 881 O O . TYR A 1 111 ? 36.109 17.112 -30.356 1.00 84.94 111 TYR A O 1
ATOM 889 N N . ALA A 1 112 ? 37.424 18.671 -29.410 1.00 88.50 112 ALA A N 1
ATOM 890 C CA . ALA A 1 112 ? 38.222 17.770 -28.589 1.00 88.50 112 ALA A CA 1
ATOM 891 C C . ALA A 1 112 ? 37.790 17.890 -27.126 1.00 88.50 112 ALA A C 1
ATOM 893 O O . ALA A 1 112 ? 37.787 18.991 -26.566 1.00 88.50 112 ALA A O 1
ATOM 894 N N . TYR A 1 113 ? 37.455 16.768 -26.493 1.00 91.81 113 TYR A N 1
ATOM 895 C CA . TYR A 1 113 ? 37.056 16.743 -25.086 1.00 91.81 113 TYR A CA 1
ATOM 896 C C . TYR A 1 113 ? 38.303 16.651 -24.198 1.00 91.81 113 TYR A C 1
ATOM 898 O O . TYR A 1 113 ? 39.152 15.780 -24.388 1.00 91.81 113 TYR A O 1
ATOM 906 N N . LYS A 1 114 ? 38.450 17.593 -23.260 1.00 92.56 114 LYS A N 1
ATOM 907 C CA . LYS A 1 114 ? 39.638 17.758 -22.397 1.00 92.56 114 LYS A CA 1
ATOM 908 C C . LYS A 1 114 ? 39.379 17.416 -20.930 1.00 92.56 114 LYS A C 1
ATOM 910 O O . LYS A 1 114 ? 40.325 17.260 -20.165 1.00 92.56 114 LYS A O 1
ATOM 915 N N . GLY A 1 115 ? 38.120 17.316 -20.522 1.00 93.50 115 GLY A N 1
ATOM 916 C CA . GLY A 1 115 ? 37.723 17.008 -19.151 1.00 93.50 115 GLY A CA 1
ATOM 917 C C . GLY A 1 115 ? 36.213 16.882 -19.019 1.00 93.50 115 GLY A C 1
ATOM 918 O O . GLY A 1 115 ? 35.480 17.303 -19.914 1.00 93.50 115 GLY A O 1
ATOM 919 N N . ILE A 1 116 ? 35.773 16.344 -17.889 1.00 94.69 116 ILE A N 1
ATOM 920 C CA . ILE A 1 116 ? 34.365 16.172 -17.533 1.00 94.69 116 ILE A CA 1
ATOM 921 C C . ILE A 1 116 ? 34.082 16.734 -16.139 1.00 94.69 116 ILE A C 1
ATOM 923 O O . ILE A 1 116 ? 34.958 16.759 -15.275 1.00 94.69 116 ILE A O 1
ATOM 927 N N . GLU A 1 117 ? 32.844 17.162 -15.933 1.00 95.12 117 GLU A N 1
ATOM 928 C CA . GLU A 1 117 ? 32.218 17.331 -14.626 1.00 95.12 117 GLU A CA 1
ATOM 929 C C . GLU A 1 117 ? 30.926 16.505 -14.631 1.00 95.12 117 GLU A C 1
ATOM 931 O O . GLU A 1 117 ? 30.098 16.686 -15.521 1.00 95.12 117 GLU A O 1
ATOM 936 N N . VAL A 1 118 ? 30.755 15.593 -13.675 1.00 95.06 118 VAL A N 1
ATOM 937 C CA . VAL A 1 118 ? 29.529 14.794 -13.527 1.00 95.06 118 VAL A CA 1
ATOM 938 C C . VAL A 1 118 ? 28.954 15.034 -12.144 1.00 95.06 118 VAL A C 1
ATOM 940 O O . VAL A 1 118 ? 29.633 14.779 -11.154 1.00 95.06 118 VAL A O 1
ATOM 943 N N . LYS A 1 119 ? 27.713 15.505 -12.050 1.00 94.62 119 LYS A N 1
ATOM 944 C CA . LYS A 1 119 ? 26.989 15.614 -10.772 1.00 94.62 119 LYS A CA 1
ATOM 945 C C . LYS A 1 119 ? 26.055 14.430 -10.619 1.00 94.62 119 LYS A C 1
ATOM 947 O O . LYS A 1 119 ? 25.368 14.101 -11.577 1.00 94.62 119 LYS A O 1
ATOM 952 N N . ILE A 1 120 ? 26.036 13.825 -9.438 1.00 94.69 120 ILE A N 1
ATOM 953 C CA . ILE A 1 120 ? 25.238 12.638 -9.129 1.00 94.69 120 ILE A CA 1
ATOM 954 C C . ILE A 1 120 ? 24.126 13.027 -8.162 1.00 94.69 120 ILE A C 1
ATOM 956 O O . ILE A 1 120 ? 24.401 13.668 -7.140 1.00 94.69 120 ILE A O 1
ATOM 960 N N . PHE A 1 121 ? 22.903 12.624 -8.484 1.00 92.62 121 PHE A N 1
ATOM 961 C CA . PHE A 1 121 ? 21.692 12.902 -7.727 1.00 92.62 121 PHE A CA 1
ATOM 962 C C . PHE A 1 121 ? 21.025 11.597 -7.303 1.00 92.62 121 PHE A C 1
ATOM 964 O O . PHE A 1 121 ? 20.950 10.664 -8.102 1.00 92.62 121 PHE A O 1
ATOM 971 N N . ASP A 1 122 ? 20.576 11.547 -6.053 1.00 92.00 122 ASP A N 1
ATOM 972 C CA . ASP A 1 122 ? 19.825 10.413 -5.518 1.00 92.00 122 ASP A CA 1
ATOM 973 C C . ASP A 1 122 ? 18.362 10.412 -5.989 1.00 92.00 122 ASP A C 1
ATOM 975 O O . ASP A 1 122 ? 17.919 11.274 -6.755 1.00 92.00 122 ASP A O 1
ATOM 979 N N . ASP A 1 123 ? 17.600 9.434 -5.515 1.00 88.94 123 ASP A N 1
ATOM 980 C CA . ASP A 1 123 ? 16.169 9.288 -5.772 1.00 88.94 123 ASP A CA 1
ATOM 981 C C . ASP A 1 123 ? 15.314 10.400 -5.132 1.00 88.94 123 ASP A C 1
ATOM 983 O O . ASP A 1 123 ? 14.164 10.606 -5.518 1.00 88.94 123 ASP A O 1
ATOM 987 N N . ASN A 1 124 ? 15.896 11.195 -4.229 1.00 87.44 124 ASN A N 1
ATOM 988 C CA . ASN A 1 124 ? 15.310 12.417 -3.679 1.00 87.44 124 ASN A CA 1
ATOM 989 C C . ASN A 1 124 ? 15.692 13.679 -4.477 1.00 87.44 124 ASN A C 1
ATOM 991 O O . ASN A 1 124 ? 15.416 14.798 -4.038 1.00 87.44 124 ASN A O 1
ATOM 995 N N . TYR A 1 125 ? 16.334 13.512 -5.638 1.00 88.75 125 TYR A N 1
ATOM 996 C CA . TYR A 1 125 ? 16.813 14.579 -6.521 1.00 88.75 125 TYR A CA 1
ATOM 997 C C . TYR A 1 125 ? 17.862 15.503 -5.875 1.00 88.75 125 TYR A C 1
ATOM 999 O O . TYR A 1 125 ? 18.143 16.596 -6.384 1.00 88.75 125 TYR A O 1
ATOM 1007 N N . ASN A 1 126 ? 18.481 15.071 -4.771 1.00 89.31 126 ASN A N 1
ATOM 1008 C CA . ASN A 1 126 ? 19.524 15.807 -4.066 1.00 89.31 126 ASN A CA 1
ATOM 1009 C C . ASN A 1 126 ? 20.903 15.420 -4.594 1.00 89.31 126 ASN A C 1
ATOM 1011 O O . ASN A 1 126 ? 21.184 14.254 -4.853 1.00 89.31 126 ASN A O 1
ATOM 1015 N N . GLN A 1 127 ? 21.814 16.391 -4.711 1.00 91.62 127 GLN A N 1
ATOM 1016 C CA . GLN A 1 127 ? 23.188 16.091 -5.115 1.00 91.62 127 GLN A CA 1
ATOM 1017 C C . GLN A 1 127 ? 23.916 15.321 -4.000 1.00 91.62 127 GLN A C 1
ATOM 1019 O O . GLN A 1 127 ? 24.171 15.866 -2.925 1.00 91.62 127 GLN A O 1
ATOM 1024 N N . VAL A 1 128 ? 24.334 14.090 -4.292 1.00 94.31 128 VAL A N 1
ATOM 1025 C CA . VAL A 1 128 ? 25.013 13.185 -3.346 1.00 94.31 128 VAL A CA 1
ATOM 1026 C C . VAL A 1 128 ? 26.486 12.954 -3.666 1.00 94.31 128 VAL A C 1
ATOM 1028 O O . VAL A 1 128 ? 27.245 12.497 -2.809 1.00 94.31 128 VAL A O 1
ATOM 1031 N N . GLY A 1 129 ? 26.933 13.328 -4.865 1.00 94.62 129 GLY A N 1
ATOM 1032 C CA . GLY A 1 129 ? 28.329 13.197 -5.273 1.00 94.62 129 GLY A CA 1
ATOM 1033 C C . GLY A 1 129 ? 28.656 13.986 -6.532 1.00 94.62 129 GLY A C 1
ATOM 1034 O O . GLY A 1 129 ? 27.765 14.488 -7.219 1.00 94.62 129 GLY A O 1
ATOM 1035 N N . TYR A 1 130 ? 29.948 14.110 -6.834 1.00 96.19 130 TYR A N 1
ATOM 1036 C CA . TYR A 1 130 ? 30.396 14.653 -8.112 1.00 96.19 130 TYR A CA 1
ATOM 1037 C C . TYR A 1 130 ? 31.760 14.096 -8.546 1.00 96.19 130 TYR A C 1
ATOM 1039 O O . TYR A 1 130 ? 32.595 13.730 -7.717 1.00 96.19 130 TYR A O 1
ATOM 1047 N N . ILE A 1 131 ? 31.988 14.079 -9.857 1.00 96.25 131 ILE A N 1
ATOM 1048 C CA . ILE A 1 131 ? 33.250 13.769 -10.531 1.00 96.25 131 ILE A CA 1
ATOM 1049 C C . ILE A 1 131 ? 33.731 15.061 -11.198 1.00 96.25 131 ILE A C 1
ATOM 1051 O O . ILE A 1 131 ? 32.965 15.703 -11.909 1.00 96.25 131 ILE A O 1
ATOM 1055 N N . ASP A 1 132 ? 34.991 15.441 -11.001 1.00 94.94 132 ASP A N 1
ATOM 1056 C CA . ASP A 1 132 ? 35.660 16.495 -11.775 1.00 94.94 132 ASP A CA 1
ATOM 1057 C C . ASP A 1 132 ? 37.029 15.965 -12.193 1.00 94.94 132 ASP A C 1
ATOM 1059 O O . ASP A 1 132 ? 37.930 15.832 -11.362 1.00 94.94 132 ASP A O 1
ATOM 1063 N N . SER A 1 133 ? 37.160 15.589 -13.465 1.00 93.31 133 SER A N 1
ATOM 1064 C CA . SER A 1 133 ? 38.325 14.847 -13.946 1.00 93.31 133 SER A CA 1
ATOM 1065 C C . SER A 1 133 ? 38.799 15.342 -15.316 1.00 93.31 133 SER A C 1
ATOM 1067 O O . SER A 1 133 ? 37.982 15.539 -16.224 1.00 93.31 133 SER A O 1
ATOM 1069 N N . PRO A 1 134 ? 40.113 15.574 -15.512 1.00 91.88 134 PRO A N 1
ATOM 1070 C CA . PRO A 1 134 ? 40.670 15.799 -16.838 1.00 91.88 134 PRO A CA 1
ATOM 1071 C C . PRO A 1 134 ? 40.654 14.501 -17.658 1.00 91.88 134 PRO A C 1
ATOM 1073 O O . PRO A 1 134 ? 40.943 13.422 -17.146 1.00 91.88 134 PRO A O 1
ATOM 1076 N N . ILE A 1 135 ? 40.405 14.612 -18.963 1.00 90.81 135 ILE A N 1
ATOM 1077 C CA . ILE A 1 135 ? 40.529 13.476 -19.880 1.00 90.81 135 ILE A CA 1
ATOM 1078 C C . ILE A 1 135 ? 41.991 13.382 -20.316 1.00 90.81 135 ILE A C 1
ATOM 1080 O O . ILE A 1 135 ? 42.511 14.274 -20.993 1.00 90.81 135 ILE A O 1
ATOM 1084 N N . THR A 1 136 ? 42.652 12.287 -19.948 1.00 86.00 136 THR A N 1
ATOM 1085 C CA . THR A 1 136 ? 44.009 11.985 -20.415 1.00 86.00 136 THR A CA 1
ATOM 1086 C C . THR A 1 136 ? 43.924 11.207 -21.724 1.00 86.00 136 THR A C 1
ATOM 1088 O O . THR A 1 136 ? 43.397 10.100 -21.750 1.00 86.00 136 THR A O 1
ATOM 1091 N N . VAL A 1 137 ? 44.436 11.785 -22.813 1.00 84.94 137 VAL A N 1
ATOM 1092 C CA . VAL A 1 137 ? 44.491 11.113 -24.121 1.00 84.94 137 VAL A CA 1
ATOM 1093 C C . VAL A 1 137 ? 45.586 10.034 -24.086 1.00 84.94 137 VAL A C 1
ATOM 1095 O O . VAL A 1 137 ? 46.727 10.375 -23.754 1.00 84.94 137 VAL A O 1
ATOM 1098 N N . PRO A 1 138 ? 45.279 8.759 -24.394 1.00 82.44 138 PRO A N 1
ATOM 1099 C CA . PRO A 1 138 ? 46.280 7.693 -24.425 1.00 82.44 138 PRO A CA 1
ATOM 1100 C C . PRO A 1 138 ? 47.363 7.919 -25.497 1.00 82.44 138 PRO A C 1
ATOM 1102 O O . PRO A 1 138 ? 47.162 8.649 -26.468 1.00 82.44 138 PRO A O 1
ATOM 1105 N N . GLU A 1 139 ? 48.525 7.277 -25.343 1.00 80.12 139 GLU A N 1
ATOM 1106 C CA . GLU A 1 139 ? 49.611 7.338 -26.336 1.00 80.12 139 GLU A CA 1
ATOM 1107 C C . GLU A 1 139 ? 49.158 6.728 -27.680 1.00 80.12 139 GLU A C 1
ATOM 1109 O O . GLU A 1 139 ? 48.621 5.623 -27.702 1.00 80.12 139 GLU A O 1
ATOM 1114 N N . GLY A 1 140 ? 49.364 7.444 -28.797 1.00 79.50 140 GLY A N 1
ATOM 1115 C CA . GLY A 1 140 ? 48.945 7.020 -30.149 1.00 79.50 140 GLY A CA 1
ATOM 1116 C C . GLY A 1 140 ? 47.606 7.592 -30.652 1.00 79.50 140 GLY A C 1
ATOM 1117 O O . GLY A 1 140 ? 47.163 7.223 -31.741 1.00 79.50 140 GLY A O 1
ATOM 1118 N N . TYR A 1 141 ? 46.979 8.491 -29.886 1.00 83.56 141 TYR A N 1
ATOM 1119 C CA . TYR A 1 141 ? 45.685 9.107 -30.205 1.00 83.56 141 TYR A CA 1
ATOM 1120 C C . TYR A 1 141 ? 45.758 10.638 -30.192 1.00 83.56 141 TYR A C 1
ATOM 1122 O O . TYR A 1 141 ? 46.545 11.227 -29.449 1.00 83.56 141 TYR A O 1
ATOM 1130 N N . ASP A 1 142 ? 44.884 11.284 -30.970 1.00 84.56 142 ASP A N 1
ATOM 1131 C CA . ASP A 1 142 ? 44.859 12.745 -31.108 1.00 84.56 142 ASP A CA 1
ATOM 1132 C C . ASP A 1 142 ? 43.951 13.425 -30.073 1.00 84.56 142 ASP A C 1
ATOM 1134 O O . ASP A 1 142 ? 44.356 14.377 -29.397 1.00 84.56 142 ASP A O 1
ATOM 1138 N N . TYR A 1 143 ? 42.696 12.975 -29.956 1.00 87.12 143 TYR A N 1
ATOM 1139 C CA . TYR A 1 143 ? 41.702 13.579 -29.064 1.00 87.12 143 TYR A CA 1
ATOM 1140 C C . TYR A 1 143 ? 40.562 12.623 -28.685 1.00 87.12 143 TYR A C 1
ATOM 1142 O O . TYR A 1 143 ? 40.283 11.640 -29.374 1.00 87.12 143 TYR A O 1
ATOM 1150 N N . CYS A 1 144 ? 39.881 12.944 -27.581 1.00 89.94 144 CYS A N 1
ATOM 1151 C CA . CYS A 1 144 ? 38.621 12.315 -27.185 1.00 89.94 144 CYS A CA 1
ATOM 1152 C C . CYS A 1 144 ? 37.449 12.965 -27.932 1.00 89.94 144 CYS A C 1
ATOM 1154 O O . CYS A 1 144 ? 37.339 14.195 -27.958 1.00 89.94 144 CYS A O 1
ATOM 1156 N N . SER A 1 145 ? 36.607 12.129 -28.542 1.00 87.19 145 SER A N 1
ATOM 1157 C CA . SER A 1 145 ? 35.502 12.519 -29.427 1.00 87.19 145 SER A CA 1
ATOM 1158 C C . SER A 1 145 ? 34.109 12.283 -28.837 1.00 87.19 145 SER A C 1
ATOM 1160 O O . SER A 1 145 ? 33.155 12.889 -29.314 1.00 87.19 145 SER A O 1
ATOM 1162 N N . ALA A 1 146 ? 33.990 11.436 -27.809 1.00 88.50 146 ALA A N 1
ATOM 1163 C CA . ALA A 1 146 ? 32.738 11.159 -27.107 1.00 88.50 146 ALA A CA 1
ATOM 1164 C C . ALA A 1 146 ? 33.007 10.779 -25.643 1.00 88.50 146 ALA A C 1
ATOM 1166 O O . ALA A 1 146 ? 34.042 10.174 -25.350 1.00 88.50 146 ALA A O 1
ATOM 1167 N N . ALA A 1 147 ? 32.076 11.118 -24.750 1.00 90.88 147 ALA A N 1
ATOM 1168 C CA . ALA A 1 147 ? 32.080 10.722 -23.345 1.00 90.88 147 ALA A CA 1
ATOM 1169 C C . ALA A 1 147 ? 30.641 10.436 -22.885 1.00 90.88 147 ALA A C 1
ATOM 1171 O O . ALA A 1 147 ? 29.753 11.225 -23.202 1.00 90.88 147 ALA A O 1
ATOM 1172 N N . GLU A 1 148 ? 30.420 9.351 -22.145 1.00 90.06 148 GLU A N 1
ATOM 1173 C CA . GLU A 1 148 ? 29.098 8.941 -21.647 1.00 90.06 148 GLU A CA 1
ATOM 1174 C C . GLU A 1 148 ? 29.218 8.265 -20.273 1.00 90.06 148 GLU A C 1
ATOM 1176 O O . GLU A 1 148 ? 30.211 7.595 -19.992 1.00 90.06 148 GLU A O 1
ATOM 1181 N N . VAL A 1 149 ? 28.233 8.461 -19.394 1.00 91.75 149 VAL A N 1
ATOM 1182 C CA . VAL A 1 149 ? 28.189 7.806 -18.077 1.00 91.75 149 VAL A CA 1
ATOM 1183 C C . VAL A 1 149 ? 27.497 6.456 -18.238 1.00 91.75 149 VAL A C 1
ATOM 1185 O O . VAL A 1 149 ? 26.415 6.390 -18.816 1.00 91.75 149 VAL A O 1
ATOM 1188 N N . ALA A 1 150 ? 28.118 5.382 -17.753 1.00 90.19 150 ALA A N 1
ATOM 1189 C CA . ALA A 1 150 ? 27.487 4.069 -17.767 1.00 90.19 150 ALA A CA 1
ATOM 1190 C C . ALA A 1 150 ? 26.369 3.994 -16.722 1.00 90.19 150 ALA A C 1
ATOM 1192 O O . ALA A 1 150 ? 26.397 4.682 -15.704 1.00 90.19 150 ALA A O 1
ATOM 1193 N N . THR A 1 151 ? 25.409 3.116 -16.971 1.00 87.06 151 THR A N 1
ATOM 1194 C CA . THR A 1 151 ? 24.121 3.134 -16.278 1.00 87.06 151 THR A CA 1
ATOM 1195 C C . THR A 1 151 ? 24.143 2.326 -14.990 1.00 87.06 151 THR A C 1
ATOM 1197 O O . THR A 1 151 ? 23.469 2.685 -14.037 1.00 87.06 151 THR A O 1
ATOM 1200 N N . VAL A 1 152 ? 24.941 1.262 -14.923 1.00 89.31 152 VAL A N 1
ATOM 1201 C CA . VAL A 1 152 ? 25.041 0.415 -13.731 1.00 89.31 152 VAL A CA 1
ATOM 1202 C C . VAL A 1 152 ? 25.968 1.032 -12.685 1.00 89.31 152 VAL A C 1
ATOM 1204 O O . VAL A 1 152 ? 27.078 1.476 -12.997 1.00 89.31 152 VAL A O 1
ATOM 1207 N N . VAL A 1 153 ? 25.522 1.009 -11.431 1.00 92.44 153 VAL A N 1
ATOM 1208 C CA . VAL A 1 153 ? 26.313 1.393 -10.260 1.00 92.44 153 VAL A CA 1
ATOM 1209 C C . VAL A 1 153 ? 26.639 0.149 -9.444 1.00 92.44 153 VAL A C 1
ATOM 1211 O O . VAL A 1 153 ? 25.784 -0.706 -9.230 1.00 92.44 153 VAL A O 1
ATOM 1214 N N . THR A 1 154 ? 27.875 0.051 -8.960 1.00 92.94 154 THR A N 1
ATOM 1215 C CA . THR A 1 154 ? 28.338 -1.088 -8.153 1.00 92.94 154 THR A CA 1
ATOM 1216 C C . THR A 1 154 ? 28.939 -0.642 -6.825 1.00 92.94 154 THR A C 1
ATOM 1218 O O . THR A 1 154 ? 29.294 0.526 -6.640 1.00 92.94 154 THR A O 1
ATOM 1221 N N . LYS A 1 155 ? 29.080 -1.587 -5.897 1.00 90.56 155 LYS A N 1
ATOM 1222 C CA . LYS A 1 155 ? 29.943 -1.516 -4.716 1.00 90.56 155 LYS A CA 1
ATOM 1223 C C . LYS A 1 155 ? 30.914 -2.687 -4.737 1.00 90.56 155 LYS A C 1
ATOM 1225 O O . LYS A 1 155 ? 30.556 -3.808 -5.095 1.00 90.56 155 LYS A O 1
ATOM 1230 N N . GLU A 1 156 ? 32.143 -2.444 -4.291 1.00 90.38 156 GLU A N 1
ATOM 1231 C CA . GLU A 1 156 ? 33.178 -3.477 -4.163 1.00 90.38 156 GLU A CA 1
ATOM 1232 C C . GLU A 1 156 ? 33.461 -4.273 -5.464 1.00 90.38 156 GLU A C 1
ATOM 1234 O O . GLU A 1 156 ? 33.980 -5.397 -5.409 1.00 90.38 156 GLU A O 1
ATOM 1239 N N . PHE A 1 157 ? 33.118 -3.737 -6.644 1.00 93.38 157 PHE A N 1
ATOM 1240 C CA . PHE A 1 157 ? 33.389 -4.409 -7.912 1.00 93.38 157 PHE A CA 1
ATOM 1241 C C . PHE A 1 157 ? 34.785 -4.061 -8.414 1.00 93.38 157 PHE A C 1
ATOM 1243 O O . PHE A 1 157 ? 35.586 -4.956 -8.702 1.00 93.38 157 PHE A O 1
ATOM 1250 N N . PHE A 1 158 ? 35.098 -2.769 -8.501 1.00 93.31 158 PHE A N 1
ATOM 1251 C CA . PHE A 1 158 ? 36.383 -2.283 -8.999 1.00 93.31 158 PHE A CA 1
ATOM 1252 C C . PHE A 1 158 ? 37.427 -2.150 -7.897 1.00 93.31 158 PHE A C 1
ATOM 1254 O O . PHE A 1 158 ? 38.621 -2.282 -8.177 1.00 93.31 158 PHE A O 1
ATOM 1261 N N . ASN A 1 159 ? 36.993 -1.950 -6.655 1.00 91.31 159 ASN A N 1
ATOM 1262 C CA . ASN A 1 159 ? 37.839 -1.951 -5.473 1.00 91.31 159 ASN A CA 1
ATOM 1263 C C . ASN A 1 159 ? 37.199 -2.751 -4.317 1.00 91.31 159 ASN A C 1
ATOM 1265 O O . ASN A 1 159 ? 36.417 -3.667 -4.535 1.00 91.31 159 ASN A O 1
ATOM 1269 N N . ARG A 1 160 ? 37.609 -2.490 -3.070 1.00 89.19 160 ARG A N 1
ATOM 1270 C CA . ARG A 1 160 ? 37.109 -3.188 -1.871 1.00 89.19 160 ARG A CA 1
ATOM 1271 C C . ARG A 1 160 ? 36.481 -2.265 -0.831 1.00 89.19 160 ARG A C 1
ATOM 1273 O O . ARG A 1 160 ? 36.345 -2.660 0.327 1.00 89.19 160 ARG A O 1
ATOM 1280 N N . ASP A 1 161 ? 36.217 -1.022 -1.204 1.00 88.25 161 ASP A N 1
ATOM 1281 C CA . ASP A 1 161 ? 35.488 -0.096 -0.357 1.00 88.25 161 ASP A CA 1
ATOM 1282 C C . ASP A 1 161 ? 33.986 -0.177 -0.660 1.00 88.25 161 ASP A C 1
ATOM 1284 O O . ASP A 1 161 ? 33.569 -0.641 -1.716 1.00 88.25 161 ASP A O 1
ATOM 1288 N N . ASN A 1 162 ? 33.174 0.234 0.310 1.00 89.81 162 ASN A N 1
ATOM 1289 C CA . ASN A 1 162 ? 31.719 0.125 0.223 1.00 89.81 162 ASN A CA 1
ATOM 1290 C C . ASN A 1 162 ? 31.069 1.396 -0.362 1.00 89.81 162 ASN A C 1
ATOM 1292 O O . ASN A 1 162 ? 29.899 1.673 -0.092 1.00 89.81 162 ASN A O 1
ATOM 1296 N N . ASN A 1 163 ? 31.833 2.230 -1.075 1.00 93.25 163 ASN A N 1
ATOM 1297 C CA . ASN A 1 163 ? 31.289 3.409 -1.740 1.00 93.25 163 ASN A CA 1
ATOM 1298 C C . ASN A 1 163 ? 30.808 3.038 -3.142 1.00 93.25 163 ASN A C 1
ATOM 1300 O O . ASN A 1 163 ? 31.321 2.113 -3.765 1.00 93.25 163 ASN A O 1
ATOM 1304 N N . TYR A 1 164 ? 29.841 3.801 -3.647 1.00 94.81 164 TYR A N 1
ATOM 1305 C CA . TYR A 1 164 ? 29.337 3.621 -5.002 1.00 94.81 164 TYR A CA 1
ATOM 1306 C C . TYR A 1 164 ? 30.411 3.933 -6.048 1.00 94.81 164 TYR A C 1
ATOM 1308 O O . TYR A 1 164 ? 31.098 4.958 -5.968 1.00 94.81 164 TYR A O 1
ATOM 1316 N N . GLU A 1 165 ? 30.525 3.049 -7.031 1.00 95.06 165 GLU A N 1
ATOM 1317 C CA . GLU A 1 165 ? 31.464 3.109 -8.143 1.00 95.06 165 GLU A CA 1
ATOM 1318 C C . GLU A 1 165 ? 30.705 3.478 -9.429 1.00 95.06 165 GLU A C 1
ATOM 1320 O O . GLU A 1 165 ? 29.715 2.838 -9.779 1.00 95.06 165 GLU A O 1
ATOM 1325 N N . ILE A 1 166 ? 31.163 4.520 -10.126 1.00 95.56 166 ILE A N 1
ATOM 1326 C CA . ILE A 1 166 ? 30.557 5.070 -11.343 1.00 95.56 166 ILE A CA 1
ATOM 1327 C C . ILE A 1 166 ? 31.550 4.948 -12.494 1.00 95.56 166 ILE A C 1
ATOM 1329 O O . ILE A 1 166 ? 32.713 5.335 -12.364 1.00 95.56 166 ILE A O 1
ATOM 1333 N N . MET A 1 167 ? 31.091 4.458 -13.641 1.00 95.12 167 MET A N 1
ATOM 1334 C CA . MET A 1 167 ? 31.913 4.346 -14.843 1.00 95.12 167 MET A CA 1
ATOM 1335 C C . MET A 1 167 ? 31.611 5.473 -15.832 1.00 95.12 167 MET A C 1
ATOM 1337 O O . MET A 1 167 ? 30.456 5.811 -16.082 1.00 95.12 167 MET A O 1
ATOM 1341 N N . VAL A 1 168 ? 32.660 6.011 -16.449 1.00 94.56 168 VAL A N 1
ATOM 1342 C CA . VAL A 1 168 ? 32.568 6.948 -17.571 1.00 94.56 168 VAL A CA 1
ATOM 1343 C C . VAL A 1 168 ? 33.303 6.359 -18.767 1.00 94.56 168 VAL A C 1
ATOM 1345 O O . VAL A 1 168 ? 34.496 6.063 -18.696 1.00 94.56 168 VAL A O 1
ATOM 1348 N N . MET A 1 169 ? 32.586 6.197 -19.869 1.00 93.31 169 MET A N 1
ATOM 1349 C CA . MET A 1 169 ? 33.077 5.671 -21.135 1.00 93.31 169 MET A CA 1
ATOM 1350 C C . MET A 1 169 ? 33.580 6.823 -22.008 1.00 93.31 169 MET A C 1
ATOM 1352 O O . MET A 1 169 ? 32.941 7.868 -22.101 1.00 93.31 169 MET A O 1
ATOM 1356 N N . TYR A 1 170 ? 34.713 6.631 -22.675 1.00 91.94 170 TYR A N 1
ATOM 1357 C CA . TYR A 1 170 ? 35.348 7.594 -23.572 1.00 91.94 170 TYR A CA 1
ATOM 1358 C C . TYR A 1 170 ? 35.670 6.950 -24.912 1.00 91.94 170 TYR A C 1
ATOM 1360 O O . TYR A 1 170 ? 36.044 5.781 -24.958 1.00 91.94 170 TYR A O 1
ATOM 1368 N N . ASN A 1 171 ? 35.588 7.726 -25.993 1.00 89.44 171 ASN A N 1
ATOM 1369 C CA . ASN A 1 171 ? 35.949 7.264 -27.331 1.00 89.44 171 ASN A CA 1
ATOM 1370 C C . ASN A 1 171 ? 37.053 8.137 -27.946 1.00 89.44 171 ASN A C 1
ATOM 1372 O O . ASN A 1 171 ? 36.846 9.336 -28.177 1.00 89.44 171 ASN A O 1
ATOM 1376 N N . PHE A 1 172 ? 38.218 7.551 -28.234 1.00 88.25 172 PHE A N 1
ATOM 1377 C CA . PHE A 1 172 ? 39.408 8.275 -28.701 1.00 88.25 172 PHE A CA 1
ATOM 1378 C C . PHE A 1 172 ? 39.685 8.057 -30.191 1.00 88.25 172 PHE A C 1
ATOM 1380 O O . PHE A 1 172 ? 39.595 6.937 -30.695 1.00 88.25 172 PHE A O 1
ATOM 1387 N N . LYS A 1 173 ? 40.066 9.130 -30.896 1.00 84.31 173 LYS A N 1
ATOM 1388 C CA . LYS A 1 173 ? 40.431 9.088 -32.320 1.00 84.31 173 LYS A CA 1
ATOM 1389 C C . LYS A 1 173 ? 41.936 8.826 -32.508 1.00 84.31 173 LYS A C 1
ATOM 1391 O O . LYS A 1 173 ? 42.731 9.569 -31.924 1.00 84.31 173 LYS A O 1
ATOM 1396 N N . PRO A 1 174 ? 42.343 7.805 -33.291 1.00 81.00 174 PRO A N 1
ATOM 1397 C CA . PRO A 1 174 ? 43.754 7.521 -33.572 1.00 81.00 174 PRO A CA 1
ATOM 1398 C C . PRO A 1 174 ? 44.412 8.619 -34.423 1.00 81.00 174 PRO A C 1
ATOM 1400 O O . PRO A 1 174 ? 43.733 9.252 -35.227 1.00 81.00 174 PRO A O 1
ATOM 1403 N N . THR A 1 175 ? 45.733 8.799 -34.298 1.00 77.56 175 THR A N 1
ATOM 1404 C CA . THR A 1 175 ? 46.498 9.818 -35.053 1.00 77.56 175 THR A CA 1
ATOM 1405 C C . THR A 1 175 ? 46.665 9.498 -36.548 1.00 77.56 175 THR A C 1
ATOM 1407 O O . THR A 1 175 ? 46.575 10.391 -37.385 1.00 77.56 175 THR A O 1
ATOM 1410 N N . ASP A 1 176 ? 46.891 8.227 -36.903 1.00 72.00 176 ASP A N 1
ATOM 1411 C CA . ASP A 1 176 ? 47.261 7.803 -38.271 1.00 72.00 176 ASP A CA 1
ATOM 1412 C C . ASP A 1 176 ? 46.334 6.708 -38.855 1.00 72.00 176 ASP A C 1
ATOM 1414 O O . ASP A 1 176 ? 46.676 6.067 -39.852 1.00 72.00 176 ASP A O 1
ATOM 1418 N N . ALA A 1 177 ? 45.166 6.459 -38.249 1.00 65.31 177 ALA A N 1
ATOM 1419 C CA . ALA A 1 177 ? 44.246 5.390 -38.656 1.00 65.31 177 ALA A CA 1
ATOM 1420 C C . ALA A 1 177 ? 42.771 5.817 -38.602 1.00 65.31 177 ALA A C 1
ATOM 1422 O O . ALA A 1 177 ? 42.382 6.686 -37.822 1.00 65.31 177 ALA A O 1
ATOM 1423 N N . TYR A 1 178 ? 41.945 5.173 -39.431 1.00 60.44 178 TYR A N 1
ATOM 1424 C CA . TYR A 1 178 ? 40.487 5.248 -39.329 1.00 60.44 178 TYR A CA 1
ATOM 1425 C C . TYR A 1 178 ? 40.000 4.353 -38.178 1.00 60.44 178 TYR A C 1
ATOM 1427 O O . TYR A 1 178 ? 40.606 3.321 -37.906 1.00 60.44 178 TYR A O 1
ATOM 1435 N N . GLY A 1 179 ? 38.920 4.755 -37.507 1.00 64.50 179 GLY A N 1
ATOM 1436 C CA . GLY A 1 179 ? 38.343 4.043 -36.359 1.00 64.50 179 GLY A CA 1
ATOM 1437 C C . GLY A 1 179 ? 38.259 4.911 -35.101 1.00 64.50 179 GLY A C 1
ATOM 1438 O O . GLY A 1 179 ? 38.506 6.123 -35.137 1.00 64.50 179 GLY A O 1
ATOM 1439 N N . ALA A 1 180 ? 37.855 4.311 -33.986 1.00 69.06 180 ALA A N 1
ATOM 1440 C CA . ALA A 1 180 ? 37.892 4.922 -32.662 1.00 69.06 180 ALA A CA 1
ATOM 1441 C C . ALA A 1 180 ? 38.020 3.820 -31.602 1.00 69.06 180 ALA A C 1
ATOM 1443 O O . ALA A 1 180 ? 37.408 2.767 -31.759 1.00 69.06 180 ALA A O 1
ATOM 1444 N N . ILE A 1 181 ? 38.827 4.041 -30.559 1.00 77.56 181 ILE A N 1
ATOM 1445 C CA . ILE A 1 181 ? 39.052 3.028 -29.518 1.00 77.56 181 ILE A CA 1
ATOM 1446 C C . ILE A 1 181 ? 38.407 3.485 -28.205 1.00 77.56 181 ILE A C 1
ATOM 1448 O O . ILE A 1 181 ? 38.720 4.580 -27.713 1.00 77.56 181 ILE A O 1
ATOM 1452 N N . PRO A 1 182 ? 37.509 2.662 -27.637 1.00 86.38 182 PRO A N 1
ATOM 1453 C CA . PRO A 1 182 ? 36.816 2.979 -26.405 1.00 86.38 182 PRO A CA 1
ATOM 1454 C C . PRO A 1 182 ? 37.642 2.625 -25.162 1.00 86.38 182 PRO A C 1
ATOM 1456 O O . PRO A 1 182 ? 38.366 1.631 -25.137 1.00 86.38 182 PRO A O 1
ATOM 1459 N N . TYR A 1 183 ? 37.489 3.421 -24.107 1.00 89.56 183 TYR A N 1
ATOM 1460 C CA . TYR A 1 183 ? 38.022 3.156 -22.768 1.00 89.56 183 TYR A CA 1
ATOM 1461 C C . TYR A 1 183 ? 36.981 3.518 -21.713 1.00 89.56 183 TYR A C 1
ATOM 1463 O O . TYR A 1 183 ? 36.179 4.423 -21.922 1.00 89.56 183 TYR A O 1
ATOM 1471 N N . THR A 1 184 ? 37.053 2.887 -20.545 1.00 93.31 184 THR A N 1
ATOM 1472 C CA . THR A 1 184 ? 36.194 3.194 -19.397 1.00 93.31 184 THR A CA 1
ATOM 1473 C C . THR A 1 184 ? 37.046 3.616 -18.213 1.00 93.31 184 THR A C 1
ATOM 1475 O O . THR A 1 184 ? 37.972 2.907 -17.831 1.00 93.31 184 THR A O 1
ATOM 1478 N N . GLN A 1 185 ? 36.750 4.766 -17.619 1.00 94.00 185 GLN A N 1
ATOM 1479 C CA . GLN A 1 185 ? 37.345 5.214 -16.362 1.00 94.00 185 GLN A CA 1
ATOM 1480 C C . GLN A 1 185 ? 36.351 5.017 -15.225 1.00 94.00 185 GLN A C 1
ATOM 1482 O O . GLN A 1 185 ? 35.161 5.272 -15.397 1.00 94.00 185 GLN A O 1
ATOM 1487 N N . VAL A 1 186 ? 36.838 4.570 -14.072 1.00 95.12 186 VAL A N 1
ATOM 1488 C CA . VAL A 1 186 ? 35.997 4.243 -12.918 1.00 95.12 186 VAL A CA 1
ATOM 1489 C C . VAL A 1 186 ? 36.280 5.202 -11.774 1.00 95.12 186 VAL A C 1
ATOM 1491 O O . VAL A 1 186 ? 37.434 5.454 -11.433 1.00 95.12 186 VAL A O 1
ATOM 1494 N N . PHE A 1 187 ? 35.222 5.701 -11.146 1.00 95.94 187 PHE A N 1
ATOM 1495 C CA . PHE A 1 187 ? 35.286 6.646 -10.042 1.00 95.94 187 PHE A CA 1
ATOM 1496 C C . PHE A 1 187 ? 34.538 6.120 -8.822 1.00 95.94 187 PHE A C 1
ATOM 1498 O O . PHE A 1 187 ? 33.420 5.641 -8.948 1.00 95.94 187 PHE A O 1
ATOM 1505 N N . SER A 1 188 ? 35.110 6.265 -7.630 1.00 95.62 188 SER A N 1
ATOM 1506 C CA . SER A 1 188 ? 34.456 5.921 -6.365 1.00 95.62 188 SER A CA 1
ATOM 1507 C C . SER A 1 188 ? 33.981 7.184 -5.649 1.00 95.62 188 SER A C 1
ATOM 1509 O O . SER A 1 188 ? 34.774 8.095 -5.388 1.00 95.62 188 SER A O 1
ATOM 1511 N N . LEU A 1 189 ? 32.687 7.276 -5.333 1.00 95.69 189 LEU A N 1
ATOM 1512 C CA . LEU A 1 189 ? 32.097 8.477 -4.736 1.00 95.69 189 LEU A CA 1
ATOM 1513 C C . LEU A 1 189 ? 32.631 8.737 -3.317 1.00 95.69 189 LEU A C 1
ATOM 1515 O O . LEU A 1 189 ? 32.897 7.819 -2.540 1.00 95.69 189 LEU A O 1
ATOM 1519 N N . ARG A 1 190 ? 32.795 10.019 -2.964 1.00 93.50 190 ARG A N 1
ATOM 1520 C CA . ARG A 1 190 ? 33.319 10.470 -1.656 1.00 93.50 190 ARG A CA 1
ATOM 1521 C C . ARG A 1 190 ? 32.360 11.423 -0.920 1.00 93.50 190 ARG A C 1
ATOM 1523 O O . ARG A 1 190 ? 32.754 12.101 0.027 1.00 93.50 190 ARG A O 1
ATOM 1530 N N . GLY A 1 191 ? 31.091 11.442 -1.334 1.00 89.44 191 GLY A N 1
ATOM 1531 C CA . GLY A 1 191 ? 30.027 12.300 -0.803 1.00 89.44 191 GLY A CA 1
ATOM 1532 C C . GLY A 1 191 ? 29.850 13.618 -1.568 1.00 89.44 191 GLY A C 1
ATOM 1533 O O . GLY A 1 191 ? 30.605 13.935 -2.484 1.00 89.44 191 GLY A O 1
ATOM 1534 N N . ALA A 1 192 ? 28.855 14.417 -1.171 1.00 89.44 192 ALA A N 1
ATOM 1535 C CA . ALA A 1 192 ? 28.361 15.548 -1.967 1.00 89.44 192 ALA A CA 1
ATOM 1536 C C . ALA A 1 192 ? 29.367 16.697 -2.177 1.00 89.44 192 ALA A C 1
ATOM 1538 O O . ALA A 1 192 ? 29.243 17.461 -3.134 1.00 89.44 192 ALA A O 1
ATOM 1539 N N . THR A 1 193 ? 30.352 16.839 -1.285 1.00 90.50 193 THR A N 1
ATOM 1540 C CA . THR A 1 193 ? 31.311 17.961 -1.263 1.00 90.50 193 THR A CA 1
ATOM 1541 C C . THR A 1 193 ? 32.755 17.557 -1.550 1.00 90.50 193 THR A C 1
ATOM 1543 O O . THR A 1 193 ? 33.623 18.427 -1.609 1.00 90.50 193 THR A O 1
ATOM 1546 N N . THR A 1 194 ? 33.027 16.264 -1.747 1.00 93.69 194 THR A N 1
ATOM 1547 C CA . THR A 1 194 ? 34.366 15.746 -2.058 1.00 93.69 194 THR A CA 1
ATOM 1548 C C . THR A 1 194 ? 34.333 15.053 -3.412 1.00 93.69 194 THR A C 1
ATOM 1550 O O . THR A 1 194 ? 33.517 14.158 -3.617 1.00 93.69 194 THR A O 1
ATOM 1553 N N . ALA A 1 195 ? 35.220 15.461 -4.324 1.00 94.06 195 ALA A N 1
ATOM 1554 C CA . ALA A 1 195 ? 35.324 14.854 -5.648 1.00 94.06 195 ALA A CA 1
ATOM 1555 C C . ALA A 1 195 ? 35.550 13.341 -5.539 1.00 94.06 195 ALA A C 1
ATOM 1557 O O . ALA A 1 195 ? 36.297 12.881 -4.668 1.00 94.06 195 ALA A O 1
ATOM 1558 N N . ALA A 1 196 ? 34.913 12.590 -6.432 1.00 96.06 196 ALA A N 1
ATOM 1559 C CA . ALA A 1 196 ? 35.103 11.155 -6.537 1.00 96.06 196 ALA A CA 1
ATOM 1560 C C . ALA A 1 196 ? 36.580 10.797 -6.776 1.00 96.06 196 ALA A C 1
ATOM 1562 O O . ALA A 1 196 ? 37.317 11.513 -7.458 1.00 96.06 196 ALA A O 1
ATOM 1563 N N . GLU A 1 197 ? 37.009 9.678 -6.203 1.00 95.50 197 GLU A N 1
ATOM 1564 C CA . GLU A 1 197 ? 38.356 9.144 -6.377 1.00 95.50 197 GLU A CA 1
ATOM 1565 C C . GLU A 1 197 ? 38.446 8.364 -7.691 1.00 95.50 197 GLU A C 1
ATOM 1567 O O . GLU A 1 197 ? 37.650 7.458 -7.920 1.00 95.50 197 GLU A O 1
ATOM 1572 N N . ASP A 1 198 ? 39.416 8.698 -8.541 1.00 94.25 198 ASP A N 1
ATOM 1573 C CA . ASP A 1 198 ? 39.721 7.942 -9.760 1.00 94.25 198 ASP A CA 1
ATOM 1574 C C . ASP A 1 198 ? 40.379 6.602 -9.399 1.00 94.25 198 ASP A C 1
ATOM 1576 O O . ASP A 1 198 ? 41.483 6.568 -8.849 1.00 94.25 198 ASP A O 1
ATOM 1580 N N . LEU A 1 199 ? 39.690 5.501 -9.700 1.00 92.69 199 LEU A N 1
ATOM 1581 C CA . LEU A 1 199 ? 40.176 4.141 -9.469 1.00 92.69 199 LEU A CA 1
ATOM 1582 C C . LEU A 1 199 ? 41.035 3.621 -10.631 1.00 92.69 199 LEU A C 1
ATOM 1584 O O . LEU A 1 199 ? 41.746 2.626 -10.468 1.00 92.69 199 LEU A O 1
ATOM 1588 N N . GLY A 1 200 ? 41.000 4.290 -11.786 1.00 89.69 200 GLY A N 1
ATOM 1589 C CA . GLY A 1 200 ? 41.785 3.964 -12.969 1.00 89.69 200 GLY A CA 1
ATOM 1590 C C . GLY A 1 200 ? 40.960 3.803 -14.248 1.00 89.69 200 GLY A C 1
ATOM 1591 O O . GLY A 1 200 ? 39.730 3.878 -14.263 1.00 89.69 200 GLY A O 1
ATOM 1592 N N . THR A 1 201 ? 41.678 3.559 -15.346 1.00 89.44 201 THR A N 1
ATOM 1593 C CA . THR A 1 201 ? 41.127 3.387 -16.697 1.00 89.44 201 THR A CA 1
ATOM 1594 C C . THR A 1 201 ? 41.317 1.951 -17.180 1.00 89.44 201 THR A C 1
ATOM 1596 O O . THR A 1 201 ? 42.382 1.359 -16.997 1.00 89.44 201 THR A O 1
ATOM 1599 N N . MET A 1 202 ? 40.306 1.415 -17.854 1.00 88.50 202 MET A N 1
ATOM 1600 C CA . MET A 1 202 ? 40.272 0.087 -18.461 1.00 88.50 202 MET A CA 1
ATOM 1601 C C . MET A 1 202 ? 40.031 0.206 -19.974 1.00 88.50 202 MET A C 1
ATOM 1603 O O . MET A 1 202 ? 39.361 1.150 -20.404 1.00 88.50 202 MET A O 1
ATOM 1607 N N . PRO A 1 203 ? 40.570 -0.713 -20.795 1.00 87.19 203 PRO A N 1
ATOM 1608 C CA . PRO A 1 203 ? 40.224 -0.782 -22.212 1.00 87.19 203 PRO A CA 1
ATOM 1609 C C . PRO A 1 203 ? 38.753 -1.177 -22.387 1.00 87.19 203 PRO A C 1
ATOM 1611 O O . PRO A 1 203 ? 38.211 -1.936 -21.587 1.00 87.19 203 PRO A O 1
ATOM 1614 N N . GLY A 1 204 ? 38.125 -0.676 -23.447 1.00 89.88 204 GLY A N 1
ATOM 1615 C CA . GLY A 1 204 ? 36.757 -1.021 -23.801 1.00 89.88 204 GLY A CA 1
ATOM 1616 C C . GLY A 1 204 ? 35.672 -0.175 -23.147 1.00 89.88 204 GLY A C 1
ATOM 1617 O O . GLY A 1 204 ? 35.936 0.667 -22.285 1.00 89.88 204 GLY A O 1
ATOM 1618 N N . TYR A 1 205 ? 34.429 -0.404 -23.569 1.00 91.69 205 TYR A N 1
ATOM 1619 C CA . TYR A 1 205 ? 33.236 0.198 -22.969 1.00 91.69 205 TYR A CA 1
ATOM 1620 C C . TYR A 1 205 ? 32.242 -0.854 -22.486 1.00 91.69 205 TYR A C 1
ATOM 1622 O O . TYR A 1 205 ? 32.183 -1.960 -23.022 1.00 91.69 205 TYR A O 1
ATOM 1630 N N . TYR A 1 206 ? 31.489 -0.486 -21.454 1.00 90.62 206 TYR A N 1
ATOM 1631 C CA . TYR A 1 206 ? 30.473 -1.314 -20.817 1.00 90.62 206 TYR A CA 1
ATOM 1632 C C . TYR A 1 206 ? 29.331 -1.649 -21.788 1.00 90.62 206 TYR A C 1
ATOM 1634 O O . TYR A 1 206 ? 28.774 -0.742 -22.405 1.00 90.62 206 TYR A O 1
ATOM 1642 N N . ILE A 1 207 ? 28.976 -2.934 -21.905 1.00 88.06 207 ILE A N 1
ATOM 1643 C CA . ILE A 1 207 ? 27.863 -3.393 -22.758 1.00 88.06 207 ILE A CA 1
ATOM 1644 C C . ILE A 1 207 ? 26.759 -4.148 -22.002 1.00 88.06 207 ILE A C 1
ATOM 1646 O O . ILE A 1 207 ? 25.629 -4.192 -22.476 1.00 88.06 207 ILE A O 1
ATOM 1650 N N . SER A 1 208 ? 27.056 -4.756 -20.848 1.00 88.00 208 SER A N 1
ATOM 1651 C CA . SER A 1 208 ? 26.089 -5.561 -20.082 1.00 88.00 208 SER A CA 1
ATOM 1652 C C . SER A 1 208 ? 26.596 -5.860 -18.669 1.00 88.00 208 SER A C 1
ATOM 1654 O O . SER A 1 208 ? 27.801 -6.047 -18.477 1.00 88.00 208 SER A O 1
ATOM 1656 N N . ALA A 1 209 ? 25.696 -5.930 -17.685 1.00 89.50 209 ALA A N 1
ATOM 1657 C CA . ALA A 1 209 ? 25.969 -6.423 -16.338 1.00 89.50 209 ALA A CA 1
ATOM 1658 C C . ALA A 1 209 ? 24.844 -7.344 -15.867 1.00 89.50 209 ALA A C 1
ATOM 1660 O O . ALA A 1 209 ? 23.672 -7.008 -15.986 1.00 89.50 209 ALA A O 1
ATOM 1661 N N . VAL A 1 210 ? 25.212 -8.461 -15.241 1.00 89.81 210 VAL A N 1
ATOM 1662 C CA . VAL A 1 210 ? 24.263 -9.393 -14.622 1.00 89.81 210 VAL A CA 1
ATOM 1663 C C . VAL A 1 210 ? 24.644 -9.645 -13.167 1.00 89.81 210 VAL A C 1
ATOM 1665 O O . VAL A 1 210 ? 25.802 -9.944 -12.861 1.00 89.81 210 VAL A O 1
ATOM 1668 N N . ASN A 1 211 ? 23.683 -9.519 -12.249 1.00 89.19 211 ASN A N 1
ATOM 1669 C CA . ASN A 1 211 ? 23.897 -9.807 -10.830 1.00 89.19 211 ASN A CA 1
ATOM 1670 C C . ASN A 1 211 ? 23.599 -11.285 -10.551 1.00 89.19 211 ASN A C 1
ATOM 1672 O O . ASN A 1 211 ? 22.463 -11.738 -10.656 1.00 89.19 211 ASN A O 1
ATOM 1676 N N . ALA A 1 212 ? 24.618 -12.057 -10.181 1.00 89.38 212 ALA A N 1
ATOM 1677 C CA . ALA A 1 212 ? 24.467 -13.465 -9.822 1.00 89.38 212 ALA A CA 1
ATOM 1678 C C . ALA A 1 212 ? 24.207 -13.667 -8.317 1.00 89.38 212 ALA A C 1
ATOM 1680 O O . ALA A 1 212 ? 24.452 -14.749 -7.786 1.00 89.38 212 ALA A O 1
ATOM 1681 N N . SER A 1 213 ? 23.797 -12.634 -7.580 1.00 85.88 213 SER A N 1
ATOM 1682 C CA . SER A 1 213 ? 23.414 -12.794 -6.178 1.00 85.88 213 SER A CA 1
ATOM 1683 C C . SER A 1 213 ? 22.108 -13.580 -6.056 1.00 85.88 213 SER A C 1
ATOM 1685 O O . SER A 1 213 ? 21.163 -13.362 -6.804 1.00 85.88 213 SER A O 1
ATOM 1687 N N . THR A 1 214 ? 22.029 -14.481 -5.076 1.00 82.94 214 THR A N 1
ATOM 1688 C CA . THR A 1 214 ? 20.794 -15.214 -4.745 1.00 82.94 214 THR A CA 1
ATOM 1689 C C . THR A 1 214 ? 19.978 -14.528 -3.646 1.00 82.94 214 THR A C 1
ATOM 1691 O O . THR A 1 214 ? 19.049 -15.123 -3.107 1.00 82.94 214 THR A O 1
ATOM 1694 N N . ASN A 1 215 ? 20.375 -13.323 -3.231 1.00 80.25 215 ASN A N 1
ATOM 1695 C CA . ASN A 1 215 ? 19.677 -12.521 -2.232 1.00 80.25 215 ASN A CA 1
ATOM 1696 C C . ASN A 1 215 ? 19.728 -11.030 -2.593 1.00 80.25 215 ASN A C 1
ATOM 1698 O O . ASN A 1 215 ? 20.678 -10.574 -3.227 1.00 80.25 215 ASN A O 1
ATOM 1702 N N . SER A 1 216 ? 18.743 -10.273 -2.121 1.00 72.19 216 SER A N 1
ATOM 1703 C CA . SER A 1 216 ? 18.538 -8.860 -2.463 1.00 72.19 216 SER A CA 1
ATOM 1704 C C . SER A 1 216 ? 19.550 -7.887 -1.837 1.00 72.19 216 SER A C 1
ATOM 1706 O O . SER A 1 216 ? 19.521 -6.705 -2.144 1.00 72.19 216 SER A O 1
ATOM 1708 N N . TRP A 1 217 ? 20.430 -8.353 -0.941 1.00 69.69 217 TRP A N 1
ATOM 1709 C CA . TRP A 1 217 ? 21.332 -7.496 -0.151 1.00 69.69 217 TRP A CA 1
ATOM 1710 C C . TRP A 1 217 ? 22.792 -7.564 -0.602 1.00 69.69 217 TRP A C 1
ATOM 1712 O O . TRP A 1 217 ? 23.620 -6.781 -0.143 1.00 69.69 217 TRP A O 1
ATOM 1722 N N . SER A 1 218 ? 23.133 -8.558 -1.424 1.00 80.75 218 SER A N 1
ATOM 1723 C CA . SER A 1 218 ? 24.504 -8.824 -1.857 1.00 80.75 218 SER A CA 1
ATOM 1724 C C . SER A 1 218 ? 24.678 -8.496 -3.333 1.00 80.75 218 SER A C 1
ATOM 1726 O O . SER A 1 218 ? 23.801 -8.766 -4.151 1.00 80.75 218 SER A O 1
ATOM 1728 N N . GLU A 1 219 ? 25.861 -8.003 -3.682 1.00 85.75 219 GLU A N 1
ATOM 1729 C CA . GLU A 1 219 ? 26.265 -7.786 -5.068 1.00 85.75 219 GLU A CA 1
ATOM 1730 C C . GLU A 1 219 ? 27.225 -8.890 -5.517 1.00 85.75 219 GLU A C 1
ATOM 1732 O O . GLU A 1 219 ? 28.241 -9.171 -4.867 1.00 85.75 219 GLU A O 1
ATOM 1737 N N . ASN A 1 220 ? 26.906 -9.530 -6.640 1.00 88.31 220 ASN A N 1
ATOM 1738 C CA . ASN A 1 220 ? 27.799 -10.462 -7.321 1.00 88.31 220 ASN A CA 1
ATOM 1739 C C . ASN A 1 220 ? 27.713 -10.256 -8.835 1.00 88.31 220 ASN A C 1
ATOM 1741 O O . ASN A 1 220 ? 27.303 -11.149 -9.580 1.00 88.31 220 ASN A O 1
ATOM 1745 N N . TYR A 1 221 ? 28.051 -9.043 -9.266 1.00 91.19 221 TYR A N 1
ATOM 1746 C CA . TYR A 1 221 ? 28.016 -8.667 -10.671 1.00 91.19 221 TYR A CA 1
ATOM 1747 C C . TYR A 1 221 ? 29.068 -9.406 -11.504 1.00 91.19 221 TYR A C 1
ATOM 1749 O O . TYR A 1 221 ? 30.196 -9.648 -11.063 1.00 91.19 221 TYR A O 1
ATOM 1757 N N . TYR A 1 222 ? 28.688 -9.695 -12.744 1.00 92.94 222 TYR A N 1
ATOM 1758 C CA . TYR A 1 222 ? 29.573 -9.992 -13.863 1.00 92.94 222 TYR A CA 1
ATOM 1759 C C . TYR A 1 222 ? 29.279 -8.985 -14.963 1.00 92.94 222 TYR A C 1
ATOM 1761 O O . TYR A 1 222 ? 28.114 -8.727 -15.253 1.00 92.94 222 TYR A O 1
ATOM 1769 N N . MET A 1 223 ? 30.322 -8.413 -15.558 1.00 93.31 223 MET A N 1
ATOM 1770 C CA . MET A 1 223 ? 30.170 -7.303 -16.500 1.00 93.31 223 MET A CA 1
ATOM 1771 C C . MET A 1 223 ? 30.875 -7.618 -17.808 1.00 93.31 223 MET A C 1
ATOM 1773 O O . MET A 1 223 ? 32.002 -8.107 -17.797 1.00 93.31 223 MET A O 1
ATOM 1777 N N . SER A 1 224 ? 30.229 -7.329 -18.928 1.00 93.38 224 SER A N 1
ATOM 1778 C CA . SER A 1 224 ? 30.800 -7.475 -20.257 1.00 93.38 224 SER A CA 1
ATOM 1779 C C . SER A 1 224 ? 31.225 -6.121 -20.814 1.00 93.38 224 SER A C 1
ATOM 1781 O O . SER A 1 224 ? 30.507 -5.124 -20.687 1.00 93.38 224 SER A O 1
ATOM 1783 N N . PHE A 1 225 ? 32.405 -6.103 -21.426 1.00 93.12 225 PHE A N 1
ATOM 1784 C CA . PHE A 1 225 ? 32.995 -4.942 -22.072 1.00 93.12 225 PHE A CA 1
ATOM 1785 C C . PHE A 1 225 ? 33.333 -5.267 -23.522 1.00 93.12 225 PHE A C 1
ATOM 1787 O O . PHE A 1 225 ? 33.887 -6.326 -23.812 1.00 93.12 225 PHE A O 1
ATOM 1794 N N . PHE A 1 226 ? 33.052 -4.336 -24.429 1.00 91.69 226 PHE A N 1
ATOM 1795 C CA . PHE A 1 226 ? 33.594 -4.383 -25.781 1.00 91.69 226 PHE A CA 1
ATOM 1796 C C . PHE A 1 226 ? 34.962 -3.702 -25.803 1.00 91.69 226 PHE A C 1
ATOM 1798 O O . PHE A 1 226 ? 35.045 -2.481 -25.659 1.00 91.69 226 PHE A O 1
ATOM 1805 N N . SER A 1 227 ? 36.024 -4.487 -25.981 1.00 88.12 227 SER A N 1
ATOM 1806 C CA . SER A 1 227 ? 37.412 -4.051 -25.772 1.00 88.12 227 SER A CA 1
ATOM 1807 C C . SER A 1 227 ? 38.133 -3.603 -27.039 1.00 88.12 227 SER A C 1
ATOM 1809 O O . SER A 1 227 ? 39.141 -2.901 -26.946 1.00 88.12 227 SER A O 1
ATOM 1811 N N . GLY A 1 228 ? 37.629 -3.968 -28.219 1.00 82.38 228 GLY A N 1
ATOM 1812 C CA . GLY A 1 228 ? 38.196 -3.512 -29.484 1.00 82.38 228 GLY A CA 1
ATOM 1813 C C . GLY A 1 228 ? 37.796 -4.349 -30.694 1.00 82.38 228 GLY A C 1
ATOM 1814 O O . GLY A 1 228 ? 37.239 -5.442 -30.572 1.00 82.38 228 GLY A O 1
ATOM 1815 N N . GLU A 1 229 ? 38.125 -3.801 -31.858 1.00 85.38 229 GLU A N 1
ATOM 1816 C CA . GLU A 1 229 ? 37.912 -4.376 -33.184 1.00 85.38 229 GLU A CA 1
ATOM 1817 C C . GLU A 1 229 ? 39.224 -4.385 -33.976 1.00 85.38 229 GLU A C 1
ATOM 1819 O O . GLU A 1 229 ? 40.009 -3.435 -33.918 1.00 85.38 229 GLU A O 1
ATOM 1824 N N . GLU A 1 230 ? 39.452 -5.456 -34.730 1.00 83.94 230 GLU A N 1
ATOM 1825 C CA . GLU A 1 230 ? 40.559 -5.598 -35.670 1.00 83.94 230 GLU A CA 1
ATOM 1826 C C . GLU A 1 230 ? 40.010 -6.041 -37.032 1.00 83.94 230 GLU A C 1
ATOM 1828 O O . GLU A 1 230 ? 39.307 -7.046 -37.139 1.00 83.94 230 GLU A O 1
ATOM 1833 N N . TYR A 1 231 ? 40.343 -5.285 -38.080 1.00 81.50 231 TYR A N 1
ATOM 1834 C CA . TYR A 1 231 ? 39.911 -5.553 -39.452 1.00 81.50 231 TYR A CA 1
ATOM 1835 C C . TYR A 1 231 ? 41.089 -6.031 -40.300 1.00 81.50 231 TYR A C 1
ATOM 1837 O O . TYR A 1 231 ? 42.141 -5.383 -40.333 1.00 81.50 231 TYR A O 1
ATOM 1845 N N . THR A 1 232 ? 40.899 -7.132 -41.024 1.00 80.81 232 THR A N 1
ATOM 1846 C CA . THR A 1 232 ? 41.804 -7.578 -42.093 1.00 80.81 232 THR A CA 1
ATOM 1847 C C . THR A 1 232 ? 41.046 -7.665 -43.422 1.00 80.81 232 THR A C 1
ATOM 1849 O O . THR A 1 232 ? 39.861 -7.347 -43.476 1.00 80.81 232 THR A O 1
ATOM 1852 N N . ASP A 1 233 ? 41.719 -8.058 -44.510 1.00 78.62 233 ASP A N 1
ATOM 1853 C CA . ASP A 1 233 ? 41.061 -8.223 -45.818 1.00 78.62 233 ASP A CA 1
ATOM 1854 C C . ASP A 1 233 ? 39.974 -9.323 -45.797 1.00 78.62 233 ASP A C 1
ATOM 1856 O O . ASP A 1 233 ? 39.065 -9.273 -46.623 1.00 78.62 233 ASP A O 1
ATOM 1860 N N . ASP A 1 234 ? 40.055 -10.280 -44.858 1.00 82.00 234 ASP A N 1
ATOM 1861 C CA . ASP A 1 234 ? 39.195 -11.472 -44.808 1.00 82.00 234 ASP A CA 1
ATOM 1862 C C . ASP A 1 234 ? 38.483 -11.691 -43.447 1.00 82.00 234 ASP A C 1
ATOM 1864 O O . ASP A 1 234 ? 37.617 -12.560 -43.360 1.00 82.00 234 ASP A O 1
ATOM 1868 N N . GLU A 1 235 ? 38.822 -10.942 -42.386 1.00 84.88 235 GLU A N 1
ATOM 1869 C CA . GLU A 1 235 ? 38.321 -11.154 -41.010 1.00 84.88 235 GLU A CA 1
ATOM 1870 C C . GLU A 1 235 ? 37.861 -9.839 -40.350 1.00 84.88 235 GLU A C 1
ATOM 1872 O O . GLU A 1 235 ? 38.479 -8.784 -40.534 1.00 84.88 235 GLU A O 1
ATOM 1877 N N . MET A 1 236 ? 36.815 -9.917 -39.516 1.00 88.19 236 MET A N 1
ATOM 1878 C CA . MET A 1 236 ? 36.297 -8.806 -38.704 1.00 88.19 236 MET A CA 1
ATOM 1879 C C . MET A 1 236 ? 36.278 -9.206 -37.222 1.00 88.19 236 MET A C 1
ATOM 1881 O O . MET A 1 236 ? 35.248 -9.601 -36.678 1.00 88.19 236 MET A O 1
ATOM 1885 N N . LEU A 1 237 ? 37.426 -9.127 -36.548 1.00 90.19 237 LEU A N 1
ATOM 1886 C CA . LEU A 1 237 ? 37.611 -9.672 -35.202 1.00 90.19 237 LEU A CA 1
ATOM 1887 C C . LEU A 1 237 ? 37.185 -8.679 -34.121 1.00 90.19 237 LEU A C 1
ATOM 1889 O O . LEU A 1 237 ? 37.748 -7.597 -33.994 1.00 90.19 237 LEU A O 1
ATOM 1893 N N . TYR A 1 238 ? 36.202 -9.061 -33.314 1.00 90.56 238 TYR A N 1
ATOM 1894 C CA . TYR A 1 238 ? 35.632 -8.250 -32.242 1.00 90.56 238 TYR A CA 1
ATOM 1895 C C . TYR A 1 238 ? 35.883 -8.926 -30.895 1.00 90.56 238 TYR A C 1
ATOM 1897 O O . TYR A 1 238 ? 35.591 -10.111 -30.741 1.00 90.56 238 TYR A O 1
ATOM 1905 N N . THR A 1 239 ? 36.421 -8.198 -29.911 1.00 92.38 239 THR A N 1
ATOM 1906 C CA . THR A 1 239 ? 36.771 -8.768 -28.596 1.00 92.38 239 THR A CA 1
ATOM 1907 C C . THR A 1 239 ? 35.841 -8.285 -27.486 1.00 92.38 239 THR A C 1
ATOM 1909 O O . THR A 1 239 ? 35.689 -7.083 -27.264 1.00 92.38 239 THR A O 1
ATOM 1912 N N . PHE A 1 240 ? 35.275 -9.246 -26.755 1.00 93.38 240 PHE A N 1
ATOM 1913 C CA . PHE A 1 240 ? 34.393 -9.051 -25.610 1.00 93.38 240 PHE A CA 1
ATOM 1914 C C . PHE A 1 240 ? 35.037 -9.614 -24.340 1.00 93.38 240 PHE A C 1
ATOM 1916 O O . PHE A 1 240 ? 35.308 -10.815 -24.256 1.00 93.38 240 PHE A O 1
ATOM 1923 N N . ASP A 1 241 ? 35.262 -8.768 -23.340 1.00 95.06 241 ASP A N 1
ATOM 1924 C CA . ASP A 1 241 ? 35.865 -9.154 -22.066 1.00 95.06 241 ASP A CA 1
ATOM 1925 C C . ASP A 1 241 ? 34.806 -9.269 -20.972 1.00 95.06 241 ASP A C 1
ATOM 1927 O O . ASP A 1 241 ? 34.056 -8.331 -20.708 1.00 95.06 241 ASP A O 1
ATOM 1931 N N . ILE A 1 242 ? 34.763 -10.420 -20.301 1.00 95.12 242 ILE A N 1
ATOM 1932 C CA . ILE A 1 242 ? 33.898 -10.653 -19.143 1.00 95.12 242 ILE A CA 1
ATOM 1933 C C . ILE A 1 242 ? 34.709 -10.412 -17.876 1.00 95.12 242 ILE A C 1
ATOM 1935 O O . ILE A 1 242 ? 35.661 -11.143 -17.598 1.00 95.12 242 ILE A O 1
ATOM 1939 N N . TYR A 1 243 ? 34.321 -9.414 -17.092 1.00 93.69 243 TYR A N 1
ATOM 1940 C CA . TYR A 1 243 ? 34.938 -9.035 -15.829 1.00 93.69 243 TYR A CA 1
ATOM 1941 C C . TYR A 1 243 ? 34.208 -9.635 -14.627 1.00 93.69 243 TYR A C 1
ATOM 1943 O O . TYR A 1 243 ? 32.983 -9.763 -14.603 1.00 93.69 243 TYR A O 1
ATOM 1951 N N . THR A 1 244 ? 34.990 -9.958 -13.599 1.00 92.12 244 THR A N 1
ATOM 1952 C CA . THR A 1 244 ? 34.521 -10.301 -12.253 1.00 92.12 244 THR A CA 1
ATOM 1953 C C . THR A 1 244 ? 35.071 -9.298 -11.241 1.00 92.12 244 THR A C 1
ATOM 1955 O O . THR A 1 244 ? 36.161 -8.743 -11.433 1.00 92.12 244 THR A O 1
ATOM 1958 N N . ARG A 1 245 ? 34.338 -9.126 -10.136 1.00 91.06 245 ARG A N 1
ATOM 1959 C CA . ARG A 1 245 ? 34.690 -8.208 -9.047 1.00 91.06 245 ARG A CA 1
ATOM 1960 C C . ARG A 1 245 ? 36.066 -8.453 -8.424 1.00 91.06 245 ARG A C 1
ATOM 1962 O O . ARG A 1 245 ? 36.610 -9.563 -8.470 1.00 91.06 245 ARG A O 1
ATOM 1969 N N . ALA A 1 246 ? 36.570 -7.424 -7.752 1.00 88.81 246 ALA A N 1
ATOM 1970 C CA . ALA A 1 246 ? 37.720 -7.492 -6.870 1.00 88.81 246 ALA A CA 1
ATOM 1971 C C . ALA A 1 246 ? 37.535 -8.552 -5.764 1.00 88.81 246 ALA A C 1
ATOM 1973 O O . ALA A 1 246 ? 36.451 -8.818 -5.249 1.00 88.81 246 ALA A O 1
ATOM 1974 N N . THR A 1 247 ? 38.637 -9.179 -5.369 1.00 85.38 247 THR A N 1
ATOM 1975 C CA . THR A 1 247 ? 38.705 -10.213 -4.329 1.00 85.38 247 THR A CA 1
ATOM 1976 C C . THR A 1 247 ? 39.849 -9.921 -3.358 1.00 85.38 247 THR A C 1
ATOM 1978 O O . THR A 1 247 ? 40.719 -9.093 -3.615 1.00 85.38 247 THR A O 1
ATOM 1981 N N . TYR A 1 248 ? 39.922 -10.643 -2.233 1.00 81.88 248 TYR A N 1
ATOM 1982 C CA . TYR A 1 248 ? 41.075 -10.544 -1.322 1.00 81.88 248 TYR A CA 1
ATOM 1983 C C . TYR A 1 248 ? 42.415 -10.865 -2.006 1.00 81.88 248 TYR A C 1
ATOM 1985 O O . TYR A 1 248 ? 43.443 -10.311 -1.624 1.00 81.88 248 TYR A O 1
ATOM 1993 N N . SER A 1 249 ? 42.410 -11.770 -2.988 1.00 83.56 249 SER A N 1
ATOM 1994 C CA . SER A 1 249 ? 43.599 -12.163 -3.753 1.00 83.56 249 SER A CA 1
ATOM 1995 C C . SER A 1 249 ? 43.909 -11.238 -4.928 1.00 83.56 249 SER A C 1
ATOM 1997 O O . SER A 1 249 ? 45.056 -11.202 -5.366 1.00 83.56 249 SER A O 1
ATOM 1999 N N . ASN A 1 250 ? 42.914 -10.507 -5.433 1.00 85.00 250 ASN A N 1
ATOM 2000 C CA . ASN A 1 250 ? 43.063 -9.556 -6.526 1.00 85.00 250 ASN A CA 1
ATOM 2001 C C . ASN A 1 250 ? 42.240 -8.293 -6.219 1.00 85.00 250 ASN A C 1
ATOM 2003 O O . ASN A 1 250 ? 41.032 -8.317 -6.431 1.00 85.00 250 ASN A O 1
ATOM 2007 N N . PRO A 1 251 ? 42.847 -7.222 -5.677 1.00 85.38 251 PRO A N 1
ATOM 2008 C CA . PRO A 1 251 ? 42.119 -6.083 -5.113 1.00 85.38 251 PRO A CA 1
ATOM 2009 C C . PRO A 1 251 ? 41.490 -5.145 -6.157 1.00 85.38 251 PRO A C 1
ATOM 2011 O O . PRO A 1 251 ? 40.986 -4.095 -5.772 1.00 85.38 251 PRO A O 1
ATOM 2014 N N . SER A 1 252 ? 41.523 -5.508 -7.440 1.00 87.56 252 SER A N 1
ATOM 2015 C CA . SER A 1 252 ? 40.851 -4.812 -8.536 1.00 87.56 252 SER A CA 1
ATOM 2016 C C . SER A 1 252 ? 40.001 -5.784 -9.354 1.00 87.56 252 SER A C 1
ATOM 2018 O O . SER A 1 252 ? 40.274 -6.991 -9.362 1.00 87.56 252 SER A O 1
ATOM 2020 N N . ALA A 1 253 ? 39.016 -5.260 -10.089 1.00 90.69 253 ALA A N 1
ATOM 2021 C CA . ALA A 1 253 ? 38.287 -6.037 -11.089 1.00 90.69 253 ALA A CA 1
ATOM 2022 C C . ALA A 1 253 ? 39.259 -6.727 -12.062 1.00 90.69 253 ALA A C 1
ATOM 2024 O O . ALA A 1 253 ? 40.334 -6.207 -12.382 1.00 90.69 253 ALA A O 1
ATOM 2025 N N . SER A 1 254 ? 38.901 -7.924 -12.523 1.00 91.19 254 SER A N 1
ATOM 2026 C CA . SER A 1 254 ? 39.750 -8.688 -13.439 1.00 91.19 254 SER A CA 1
ATOM 2027 C C . SER A 1 254 ? 38.958 -9.453 -14.475 1.00 91.19 254 SER A C 1
ATOM 2029 O O . SER A 1 254 ? 37.831 -9.875 -14.223 1.00 91.19 254 SER A O 1
ATOM 2031 N N . ILE A 1 255 ? 39.582 -9.641 -15.635 1.00 92.88 255 ILE A N 1
ATOM 2032 C CA . ILE A 1 255 ? 39.012 -10.408 -16.735 1.00 92.88 255 ILE A CA 1
ATOM 2033 C C . ILE A 1 255 ? 38.915 -11.871 -16.302 1.00 92.88 255 ILE A C 1
ATOM 2035 O O . ILE A 1 255 ? 39.920 -12.532 -16.032 1.00 92.88 255 ILE A O 1
ATOM 2039 N N . LEU A 1 256 ? 37.686 -12.366 -16.247 1.00 91.88 256 LEU A N 1
ATOM 2040 C CA . LEU A 1 256 ? 37.361 -13.770 -16.069 1.00 91.88 256 LEU A CA 1
ATOM 2041 C C . LEU A 1 256 ? 37.624 -14.549 -17.363 1.00 91.88 256 LEU A C 1
ATOM 2043 O O . LEU A 1 256 ? 38.161 -15.658 -17.310 1.00 91.88 256 LEU A O 1
ATOM 2047 N N . LYS A 1 257 ? 37.239 -13.977 -18.514 1.00 94.19 257 LYS A N 1
ATOM 2048 C CA . LYS A 1 257 ? 37.467 -14.546 -19.849 1.00 94.19 257 LYS A CA 1
ATOM 2049 C C . LYS A 1 257 ? 37.277 -13.509 -20.959 1.00 94.19 257 LYS A C 1
ATOM 2051 O O . LYS A 1 257 ? 36.386 -12.676 -20.852 1.00 94.19 257 LYS A O 1
ATOM 2056 N N . SER A 1 258 ? 38.059 -13.634 -22.028 1.00 95.38 258 SER A N 1
ATOM 2057 C CA . SER A 1 258 ? 37.921 -12.861 -23.268 1.00 95.38 258 SER A CA 1
ATOM 2058 C C . SER A 1 258 ? 37.368 -13.741 -24.388 1.00 95.38 258 SER A C 1
ATOM 2060 O O . SER A 1 258 ? 37.793 -14.892 -24.537 1.00 95.38 258 SER A O 1
ATOM 2062 N N . PHE A 1 259 ? 36.458 -13.195 -25.189 1.00 95.31 259 PHE A N 1
ATOM 2063 C CA . PHE A 1 259 ? 35.889 -13.825 -26.375 1.00 95.31 259 PHE A CA 1
ATOM 2064 C C . PHE A 1 259 ? 36.177 -12.961 -27.597 1.00 95.31 259 PHE A C 1
ATOM 2066 O O . PHE A 1 259 ? 35.623 -11.875 -27.729 1.00 95.31 259 PHE A O 1
ATOM 2073 N N . THR A 1 260 ? 37.028 -13.449 -28.498 1.00 94.88 260 THR A N 1
ATOM 2074 C CA . THR A 1 260 ? 37.229 -12.830 -29.812 1.00 94.88 260 THR 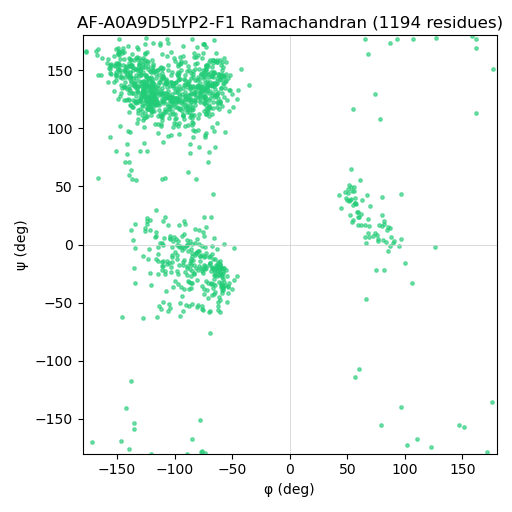A CA 1
ATOM 2075 C C . THR A 1 260 ? 36.355 -13.554 -30.831 1.00 94.88 260 THR A C 1
ATOM 2077 O O . THR A 1 260 ? 36.519 -14.758 -31.042 1.00 94.88 260 THR A O 1
ATOM 2080 N N . VAL A 1 261 ? 35.408 -12.833 -31.424 1.00 93.69 261 VAL A N 1
ATOM 2081 C CA . VAL A 1 261 ? 34.427 -13.339 -32.388 1.00 93.69 261 VAL A CA 1
ATOM 2082 C C . VAL A 1 261 ? 34.684 -12.684 -33.738 1.00 93.69 261 VAL A C 1
ATOM 2084 O O . VAL A 1 261 ? 34.807 -11.467 -33.816 1.00 93.69 261 VAL A O 1
ATOM 2087 N N . ASP A 1 262 ? 34.764 -13.488 -34.794 1.00 93.00 262 ASP A N 1
ATOM 2088 C CA . ASP A 1 262 ? 34.810 -12.978 -36.162 1.00 93.00 262 ASP A CA 1
ATOM 2089 C C . ASP A 1 262 ? 33.386 -12.682 -36.648 1.00 93.00 262 ASP A C 1
ATOM 2091 O O . ASP A 1 262 ? 32.574 -13.595 -36.833 1.00 93.00 262 ASP A O 1
ATOM 2095 N N . MET A 1 263 ? 33.080 -11.397 -36.822 1.00 89.00 263 MET A N 1
ATOM 2096 C CA . MET A 1 263 ? 31.749 -10.905 -37.168 1.00 89.00 263 MET A CA 1
ATOM 2097 C C . MET A 1 263 ? 31.282 -11.377 -38.547 1.00 89.00 263 MET A C 1
ATOM 2099 O O . MET A 1 263 ? 30.077 -11.459 -38.759 1.00 89.00 263 MET A O 1
ATOM 2103 N N . VAL A 1 264 ? 32.180 -11.799 -39.447 1.00 89.81 264 VAL A N 1
ATOM 2104 C CA . VAL A 1 264 ? 31.796 -12.371 -40.756 1.00 89.81 264 VAL A CA 1
ATOM 2105 C C . VAL A 1 264 ? 30.950 -13.649 -40.592 1.00 89.81 264 VAL A C 1
ATOM 2107 O O . VAL A 1 264 ? 30.150 -13.997 -41.461 1.00 89.81 264 VAL A O 1
ATOM 2110 N N . TYR A 1 265 ? 31.083 -14.340 -39.454 1.00 92.00 265 TYR A N 1
ATOM 2111 C CA . TYR A 1 265 ? 30.264 -15.500 -39.088 1.00 92.00 265 TYR A CA 1
ATOM 2112 C C . TYR A 1 265 ? 29.019 -15.134 -38.273 1.00 92.00 265 TYR A C 1
ATOM 2114 O O . TYR A 1 265 ? 28.246 -16.019 -37.933 1.00 92.00 265 TYR A O 1
ATOM 2122 N N . VAL A 1 266 ? 28.818 -13.869 -37.920 1.00 89.12 266 VAL A N 1
ATOM 2123 C CA . VAL A 1 266 ? 27.636 -13.383 -37.186 1.00 89.12 266 VAL A CA 1
ATOM 2124 C C . VAL A 1 266 ? 26.650 -12.717 -38.147 1.00 89.12 266 VAL A C 1
ATOM 2126 O O . VAL A 1 266 ? 25.444 -12.890 -37.991 1.00 89.12 266 VAL A O 1
ATOM 2129 N N . MET A 1 267 ? 27.174 -12.010 -39.154 1.00 85.19 267 MET A N 1
ATOM 2130 C CA . MET A 1 267 ? 26.403 -11.317 -40.188 1.00 85.19 267 MET A CA 1
ATOM 2131 C C . MET A 1 267 ? 25.471 -12.267 -40.953 1.00 85.19 267 MET A C 1
ATOM 2133 O O . MET A 1 267 ? 25.821 -13.422 -41.212 1.00 85.19 267 MET A O 1
ATOM 2137 N N . SER A 1 268 ? 24.292 -11.770 -41.329 1.00 84.31 268 SER A N 1
ATOM 2138 C CA . SER A 1 268 ? 23.250 -12.517 -42.033 1.00 84.31 268 SER A CA 1
ATOM 2139 C C . SER A 1 268 ? 22.594 -11.707 -43.162 1.00 84.31 268 SER A C 1
ATOM 2141 O O . SER A 1 268 ? 23.263 -11.377 -44.139 1.00 84.31 268 SER A O 1
ATOM 2143 N N . ASP A 1 269 ? 21.294 -11.430 -43.071 1.00 75.88 269 ASP A N 1
ATOM 2144 C CA . ASP A 1 269 ? 20.484 -10.706 -44.058 1.00 75.88 269 ASP A CA 1
ATOM 2145 C C . ASP A 1 269 ? 20.516 -9.176 -43.872 1.00 75.88 269 ASP A C 1
ATOM 2147 O O . ASP A 1 269 ? 19.848 -8.455 -44.610 1.00 75.88 269 ASP A O 1
ATOM 2151 N N . GLY A 1 270 ? 21.297 -8.676 -42.907 1.00 72.88 270 GLY A N 1
ATOM 2152 C CA . GLY A 1 270 ? 21.386 -7.263 -42.530 1.00 72.88 270 GLY A CA 1
ATOM 2153 C C . GLY A 1 270 ? 20.277 -6.795 -41.583 1.00 72.88 270 GLY A C 1
ATOM 2154 O O . GLY A 1 270 ? 20.481 -5.832 -40.846 1.00 72.88 270 GLY A O 1
ATOM 2155 N N . ASP A 1 271 ? 19.143 -7.498 -41.537 1.00 69.44 271 ASP A N 1
ATOM 2156 C CA . ASP A 1 271 ? 18.016 -7.152 -40.674 1.00 69.44 271 ASP A CA 1
ATOM 2157 C C . ASP A 1 271 ? 18.019 -7.944 -39.368 1.00 69.44 271 ASP A C 1
ATOM 2159 O O . ASP A 1 271 ? 17.604 -7.389 -38.354 1.00 69.44 271 ASP A O 1
ATOM 2163 N N . ASN A 1 272 ? 18.475 -9.202 -39.353 1.00 76.88 272 ASN A N 1
ATOM 2164 C CA . ASN A 1 272 ? 18.371 -10.148 -38.235 1.00 76.88 272 ASN A CA 1
ATOM 2165 C C . ASN A 1 272 ? 19.725 -10.412 -37.538 1.00 76.88 272 ASN A C 1
ATOM 2167 O O . ASN A 1 272 ? 20.192 -11.548 -37.437 1.00 76.88 272 ASN A O 1
ATOM 2171 N N . GLU A 1 273 ? 20.369 -9.349 -37.046 1.00 76.50 273 GLU A N 1
ATOM 2172 C CA . GLU A 1 273 ? 21.696 -9.393 -36.408 1.00 76.50 273 GLU A CA 1
ATOM 2173 C C . GLU A 1 273 ? 21.684 -8.769 -34.997 1.00 76.50 273 GLU A C 1
ATOM 2175 O O . GLU A 1 273 ? 21.047 -7.741 -34.767 1.00 76.50 273 GLU A O 1
ATOM 2180 N N . THR A 1 274 ? 22.393 -9.377 -34.037 1.00 74.19 274 THR A N 1
ATOM 2181 C CA . THR A 1 274 ? 22.491 -8.930 -32.628 1.00 74.19 274 THR A CA 1
ATOM 2182 C C . THR A 1 274 ? 23.922 -9.085 -32.090 1.00 74.19 274 THR A C 1
ATOM 2184 O O . THR A 1 274 ? 24.854 -9.445 -32.811 1.00 74.19 274 THR A O 1
ATOM 2187 N N . LEU A 1 275 ? 24.118 -8.787 -30.800 1.00 82.62 275 LEU A N 1
ATOM 2188 C CA . LEU A 1 275 ? 25.373 -9.025 -30.092 1.00 82.62 275 LEU A CA 1
ATOM 2189 C C . LEU A 1 275 ? 25.713 -10.527 -30.051 1.00 82.62 275 LEU A C 1
ATOM 2191 O O . LEU A 1 275 ? 24.921 -11.315 -29.535 1.00 82.62 275 LEU A O 1
ATOM 2195 N N . PRO A 1 276 ? 26.913 -10.940 -30.500 1.00 88.88 276 PRO A N 1
ATOM 2196 C CA . PRO A 1 276 ? 27.279 -12.352 -30.534 1.00 88.88 276 PRO A CA 1
ATOM 2197 C C . PRO A 1 276 ? 27.607 -12.930 -29.157 1.00 88.88 276 PRO A C 1
ATOM 2199 O O . PRO A 1 276 ? 27.776 -14.139 -29.057 1.00 88.88 276 PRO A O 1
ATOM 2202 N N . VAL A 1 277 ? 27.746 -12.100 -28.116 1.00 92.25 277 VAL A N 1
ATOM 2203 C CA . VAL A 1 277 ? 28.043 -12.519 -26.739 1.00 92.25 277 VAL A CA 1
ATOM 2204 C C . VAL A 1 277 ? 26.954 -11.987 -25.813 1.00 92.25 277 VAL A C 1
ATOM 2206 O O . VAL A 1 277 ? 26.808 -10.776 -25.666 1.00 92.25 277 VAL A O 1
ATOM 2209 N N . VAL A 1 278 ? 26.211 -12.896 -25.182 1.00 90.25 278 VAL A N 1
ATOM 2210 C CA . VAL A 1 278 ? 25.049 -12.593 -24.332 1.00 90.25 278 VAL A CA 1
ATOM 2211 C C . VAL A 1 278 ? 25.238 -13.220 -22.950 1.00 90.25 278 VAL A C 1
ATOM 2213 O O . VAL A 1 278 ? 25.715 -14.353 -22.849 1.00 90.25 278 VAL A O 1
ATOM 2216 N N . LEU A 1 279 ? 24.901 -12.490 -21.883 1.00 91.50 279 LEU A N 1
ATOM 2217 C CA . LEU A 1 279 ? 25.094 -12.906 -20.489 1.00 91.50 279 LEU A CA 1
ATOM 2218 C C . LEU A 1 279 ? 23.744 -13.167 -19.815 1.00 91.50 279 LEU A C 1
ATOM 2220 O O . LEU A 1 279 ? 22.803 -12.423 -20.027 1.00 91.50 279 LEU A O 1
ATOM 2224 N N . ASN A 1 280 ? 23.653 -14.183 -18.960 1.00 92.00 280 ASN A N 1
ATOM 2225 C CA . ASN A 1 280 ? 22.513 -14.371 -18.058 1.00 92.00 280 ASN A CA 1
ATOM 2226 C C . ASN A 1 280 ? 22.974 -15.045 -16.751 1.00 92.00 280 ASN A C 1
ATOM 2228 O O . ASN A 1 280 ? 24.087 -15.578 -16.675 1.00 92.00 280 ASN A O 1
ATOM 2232 N N . THR A 1 281 ? 22.153 -15.032 -15.703 1.00 90.81 281 THR A N 1
ATOM 2233 C CA . THR A 1 281 ? 22.424 -15.686 -14.422 1.00 90.81 281 THR A CA 1
ATOM 2234 C C . THR A 1 281 ? 21.310 -16.645 -14.029 1.00 90.81 281 THR A C 1
ATOM 2236 O O . THR A 1 281 ? 20.131 -16.429 -14.276 1.00 90.81 281 THR A O 1
ATOM 2239 N N . HIS A 1 282 ? 21.691 -17.747 -13.386 1.00 89.38 282 HIS A N 1
ATOM 2240 C CA . HIS A 1 282 ? 20.734 -18.688 -12.811 1.00 89.38 282 HIS A CA 1
ATOM 2241 C C . HIS A 1 282 ? 21.364 -19.427 -11.632 1.00 89.38 282 HIS A C 1
ATOM 2243 O O . HIS A 1 282 ? 22.496 -19.916 -11.720 1.00 89.38 282 HIS A O 1
ATOM 2249 N N . ASN A 1 283 ? 20.642 -19.496 -10.509 1.00 87.50 283 ASN A N 1
ATOM 2250 C CA . ASN A 1 283 ? 21.075 -20.167 -9.276 1.00 87.50 283 ASN A CA 1
ATOM 2251 C C . ASN A 1 283 ? 22.503 -19.790 -8.834 1.00 87.50 283 ASN A C 1
ATOM 2253 O O . ASN A 1 283 ? 23.322 -20.654 -8.513 1.00 87.50 283 ASN A O 1
ATOM 2257 N N . GLY A 1 284 ? 22.824 -18.494 -8.862 1.00 87.00 284 GLY A N 1
ATOM 2258 C CA . GLY A 1 284 ? 24.119 -17.968 -8.423 1.00 87.00 284 GLY A CA 1
ATOM 2259 C C . GLY A 1 284 ? 25.287 -18.161 -9.397 1.00 87.00 284 GLY A C 1
ATOM 2260 O O . GLY A 1 284 ? 26.424 -17.838 -9.056 1.00 87.00 284 GLY A O 1
ATOM 2261 N N . ASN A 1 285 ? 25.031 -18.692 -10.594 1.00 89.50 285 ASN A N 1
ATOM 2262 C CA . ASN A 1 285 ? 26.027 -18.892 -11.644 1.00 89.50 285 ASN A CA 1
ATOM 2263 C C . ASN A 1 285 ? 25.781 -17.946 -12.814 1.00 89.50 285 ASN A C 1
ATOM 2265 O O . ASN A 1 285 ? 24.634 -17.610 -13.101 1.00 89.50 285 ASN A O 1
ATOM 2269 N N . VAL A 1 286 ? 26.855 -17.581 -13.513 1.00 92.06 286 VAL A N 1
ATOM 2270 C CA . VAL A 1 286 ? 26.781 -16.833 -14.772 1.00 92.06 286 VAL A CA 1
ATOM 2271 C C . VAL A 1 286 ? 26.879 -17.788 -15.958 1.00 92.06 286 VAL A C 1
ATOM 2273 O O . VAL A 1 286 ? 27.643 -18.759 -15.935 1.00 92.06 286 VAL A O 1
ATOM 2276 N N . TYR A 1 287 ? 26.097 -17.492 -16.988 1.00 93.00 287 TYR A N 1
ATOM 2277 C CA . TYR A 1 287 ? 26.043 -18.173 -18.269 1.00 93.00 287 TYR A CA 1
ATOM 2278 C C . TYR A 1 287 ? 26.352 -17.154 -19.364 1.00 93.00 287 TYR A C 1
ATOM 2280 O O . TYR A 1 287 ? 25.804 -16.057 -19.363 1.00 93.00 287 TYR A O 1
ATOM 2288 N N . VAL A 1 288 ? 27.252 -17.504 -20.279 1.00 95.12 288 VAL A N 1
ATOM 2289 C CA . VAL A 1 288 ? 27.652 -16.650 -21.401 1.00 95.12 288 VAL A CA 1
ATOM 2290 C C . VAL A 1 288 ? 27.463 -17.432 -22.688 1.00 95.12 288 VAL A C 1
ATOM 2292 O O . VAL A 1 288 ? 28.145 -18.436 -22.897 1.00 95.12 288 VAL A O 1
ATOM 2295 N N . ALA A 1 289 ? 26.529 -16.999 -23.525 1.00 95.38 289 ALA A N 1
ATOM 2296 C CA . ALA A 1 289 ? 26.268 -17.588 -24.829 1.00 95.38 289 ALA A CA 1
ATOM 2297 C C . ALA A 1 289 ? 27.057 -16.835 -25.904 1.00 95.38 289 ALA A C 1
ATOM 2299 O O . ALA A 1 289 ? 26.988 -15.610 -25.971 1.00 95.38 289 ALA A O 1
ATOM 2300 N N . VAL A 1 290 ? 27.796 -17.571 -26.738 1.00 96.19 290 VAL A N 1
ATOM 2301 C CA . VAL A 1 290 ? 28.467 -17.043 -27.930 1.00 96.19 290 VAL A CA 1
ATOM 2302 C C . VAL A 1 290 ? 27.790 -17.615 -29.172 1.00 96.19 290 VAL A C 1
ATOM 2304 O O . VAL A 1 290 ? 27.904 -18.816 -29.422 1.00 96.19 290 VAL A O 1
ATOM 2307 N N . ALA A 1 291 ? 27.082 -16.780 -29.932 1.00 94.69 291 ALA A N 1
ATOM 2308 C CA . ALA A 1 291 ? 26.250 -17.198 -31.060 1.00 94.69 291 ALA A CA 1
ATOM 2309 C C . ALA A 1 291 ? 26.828 -16.737 -32.410 1.00 94.69 291 ALA A C 1
ATOM 2311 O O . ALA A 1 291 ? 27.198 -15.575 -32.573 1.00 94.69 291 ALA A O 1
ATOM 2312 N N . LYS A 1 292 ? 26.932 -17.662 -33.373 1.00 94.75 292 LYS A N 1
ATOM 2313 C CA . LYS A 1 292 ? 27.465 -17.428 -34.730 1.00 94.75 292 LYS A CA 1
ATOM 2314 C C . LYS A 1 292 ? 27.065 -18.549 -35.690 1.00 94.75 292 LYS A C 1
ATOM 2316 O O . LYS A 1 292 ? 26.791 -19.669 -35.268 1.00 94.75 292 LYS A O 1
ATOM 2321 N N . TYR A 1 293 ? 27.116 -18.300 -36.988 1.00 94.69 293 TYR A N 1
ATOM 2322 C CA . TYR A 1 293 ? 27.033 -19.335 -38.011 1.00 94.69 293 TYR A CA 1
ATOM 2323 C C . TYR A 1 293 ? 28.326 -20.160 -38.103 1.00 94.69 293 TYR A C 1
ATOM 2325 O O . TYR A 1 293 ? 29.434 -19.683 -37.859 1.00 94.69 293 TYR A O 1
ATOM 2333 N N . GLN A 1 294 ? 28.195 -21.428 -38.491 1.00 95.81 294 GLN A N 1
ATOM 2334 C CA . GLN A 1 294 ? 29.326 -22.332 -38.719 1.00 95.81 294 GLN A CA 1
ATOM 2335 C C . GLN A 1 294 ? 30.127 -21.962 -39.980 1.00 95.81 294 GLN A C 1
ATOM 2337 O O . GLN A 1 294 ? 31.336 -22.187 -40.035 1.00 95.81 294 GLN A O 1
ATOM 2342 N N . LYS A 1 295 ? 29.450 -21.435 -41.002 1.00 94.62 295 LYS A N 1
ATOM 2343 C CA . LYS A 1 295 ? 30.014 -20.890 -42.245 1.00 94.62 295 LYS A CA 1
ATOM 2344 C C . LYS A 1 295 ? 29.493 -19.465 -42.428 1.00 94.62 295 LYS A C 1
ATOM 2346 O O . LYS A 1 295 ? 28.437 -19.137 -41.892 1.00 94.62 295 LYS A O 1
ATOM 2351 N N . THR A 1 296 ? 30.187 -18.653 -43.219 1.00 92.00 296 THR A N 1
ATOM 2352 C CA . THR A 1 296 ? 29.708 -17.320 -43.621 1.00 92.00 296 THR A CA 1
ATOM 2353 C C . THR A 1 296 ? 28.314 -17.427 -44.242 1.00 92.00 296 THR A C 1
ATOM 2355 O O . THR A 1 296 ? 28.021 -18.421 -44.907 1.00 92.00 296 THR A O 1
ATOM 2358 N N . PHE A 1 297 ? 27.429 -16.456 -44.005 1.00 89.19 297 PHE A N 1
ATOM 2359 C CA . PHE A 1 297 ? 26.034 -16.553 -44.457 1.00 89.19 297 PHE A CA 1
ATOM 2360 C C . PHE A 1 297 ? 25.931 -16.683 -45.987 1.00 89.19 297 PHE A C 1
ATOM 2362 O O . PHE A 1 297 ? 25.319 -17.625 -46.497 1.00 89.19 297 PHE A O 1
ATOM 2369 N N . PHE A 1 298 ? 26.650 -15.821 -46.709 1.00 88.12 298 PHE A N 1
ATOM 2370 C CA . PHE A 1 298 ? 26.890 -15.941 -48.149 1.00 88.12 298 PHE A CA 1
ATOM 2371 C C . PHE A 1 298 ? 28.148 -16.770 -48.442 1.00 88.12 298 PHE A C 1
ATOM 2373 O O . PHE A 1 298 ? 29.110 -16.738 -47.669 1.00 88.12 298 PHE A O 1
ATOM 2380 N N . GLU A 1 299 ? 28.165 -17.480 -49.576 1.00 89.19 299 GLU A N 1
ATOM 2381 C CA . GLU A 1 299 ? 29.333 -18.249 -50.040 1.00 89.19 299 GLU A CA 1
ATOM 2382 C C . GLU A 1 299 ? 30.569 -17.352 -50.237 1.00 89.19 299 GLU A C 1
ATOM 2384 O O . GLU A 1 299 ? 31.696 -17.772 -49.973 1.00 89.19 299 GLU A O 1
ATOM 2389 N N . GLU A 1 300 ? 30.356 -16.111 -50.692 1.00 86.19 300 GLU A N 1
ATOM 2390 C CA . GLU A 1 300 ? 31.394 -15.102 -50.921 1.00 86.19 300 GLU A CA 1
ATOM 2391 C C . GLU A 1 300 ? 30.995 -13.766 -50.254 1.00 86.19 300 GLU A C 1
ATOM 2393 O O . GLU A 1 300 ? 30.525 -12.857 -50.940 1.00 86.19 300 GLU A O 1
ATOM 2398 N N . PRO A 1 301 ? 31.189 -13.604 -48.930 1.00 82.56 301 PRO A N 1
ATOM 2399 C CA . PRO A 1 301 ? 30.643 -12.477 -48.155 1.00 82.56 301 PRO A CA 1
ATOM 2400 C C . PRO A 1 301 ? 31.165 -11.092 -48.576 1.00 82.56 301 PRO A C 1
ATOM 2402 O O . PRO A 1 301 ? 30.530 -10.080 -48.296 1.00 82.56 301 PRO A O 1
ATOM 2405 N N . PHE A 1 302 ? 32.293 -11.028 -49.289 1.00 82.44 302 PHE A N 1
ATOM 2406 C CA . PHE A 1 302 ? 32.877 -9.780 -49.797 1.00 82.44 302 PHE A CA 1
ATOM 2407 C C . PHE A 1 302 ? 32.595 -9.530 -51.293 1.00 82.44 302 PHE A C 1
ATOM 2409 O O . PHE A 1 302 ? 33.091 -8.555 -51.861 1.00 82.44 302 PHE A O 1
ATOM 2416 N N . ASN A 1 303 ? 31.818 -10.394 -51.960 1.00 82.75 303 ASN A N 1
ATOM 2417 C CA . ASN A 1 303 ? 31.420 -10.226 -53.359 1.00 82.75 303 ASN A CA 1
ATOM 2418 C C . ASN A 1 303 ? 29.949 -9.803 -53.466 1.00 82.75 303 ASN A C 1
ATOM 2420 O O . ASN A 1 303 ? 29.057 -10.634 -53.594 1.00 82.75 303 ASN A O 1
ATOM 2424 N N . TRP A 1 304 ? 29.708 -8.493 -53.532 1.00 73.25 304 TRP A N 1
ATOM 2425 C CA . TRP A 1 304 ? 28.367 -7.882 -53.586 1.00 73.25 304 TRP A CA 1
ATOM 2426 C C . TRP A 1 304 ? 27.543 -8.182 -54.856 1.00 73.25 304 TRP A C 1
ATOM 2428 O O . TRP A 1 304 ? 26.498 -7.575 -55.073 1.00 73.25 304 TRP A O 1
ATOM 2438 N N . PHE A 1 305 ? 28.037 -9.046 -55.746 1.00 78.00 305 PHE A N 1
ATOM 2439 C CA . PHE A 1 305 ? 27.315 -9.537 -56.924 1.00 78.00 305 PHE A CA 1
ATOM 2440 C C . PHE A 1 305 ? 26.946 -11.025 -56.814 1.00 78.00 305 PHE A C 1
ATOM 2442 O O . PHE A 1 305 ? 26.419 -11.584 -57.782 1.00 78.00 305 PHE A O 1
ATOM 2449 N N . ASN A 1 306 ? 27.284 -11.678 -55.697 1.00 80.19 306 ASN A N 1
ATOM 2450 C CA . ASN A 1 306 ? 27.012 -13.082 -55.435 1.00 80.19 306 ASN A CA 1
ATOM 2451 C C . ASN A 1 306 ? 26.084 -13.237 -54.223 1.00 80.19 306 ASN A C 1
ATOM 2453 O O . ASN A 1 306 ? 26.528 -13.180 -53.081 1.00 80.19 306 ASN A O 1
ATOM 2457 N N . ASP A 1 307 ? 24.815 -13.528 -54.501 1.00 78.25 307 ASP A N 1
ATOM 2458 C CA . ASP A 1 307 ? 23.775 -13.686 -53.478 1.00 78.25 307 ASP A CA 1
ATOM 2459 C C . ASP A 1 307 ? 23.567 -15.168 -53.088 1.00 78.25 307 ASP A C 1
ATOM 2461 O O . ASP A 1 307 ? 22.525 -15.542 -52.548 1.00 78.25 307 ASP A O 1
ATOM 2465 N N . ALA A 1 308 ? 24.515 -16.057 -53.419 1.00 86.50 308 ALA A N 1
ATOM 2466 C CA . ALA A 1 308 ? 24.423 -17.475 -53.078 1.00 86.50 308 ALA A CA 1
ATOM 2467 C C . ALA A 1 308 ? 24.664 -17.701 -51.576 1.00 86.50 308 ALA A C 1
ATOM 2469 O O . ALA A 1 308 ? 25.703 -17.318 -51.034 1.00 86.50 308 ALA A O 1
ATOM 2470 N N . LEU A 1 309 ? 23.711 -18.363 -50.915 1.00 88.81 309 LEU A N 1
ATOM 2471 C CA . LEU A 1 309 ? 23.816 -18.760 -49.510 1.00 88.81 309 LEU A CA 1
ATOM 2472 C C . LEU A 1 309 ? 24.751 -19.959 -49.345 1.00 88.81 309 LEU A C 1
ATOM 2474 O O . LEU A 1 309 ? 24.725 -20.890 -50.154 1.00 88.81 309 LEU A O 1
ATOM 2478 N N . SER A 1 310 ? 25.518 -19.978 -48.256 1.00 90.81 310 SER A N 1
ATOM 2479 C CA . SER A 1 310 ? 26.392 -21.106 -47.935 1.00 90.81 310 SER A CA 1
ATOM 2480 C C . SER A 1 310 ? 25.594 -22.406 -47.749 1.00 90.81 310 SER A C 1
ATOM 2482 O O . SER A 1 310 ? 24.730 -22.478 -46.870 1.00 90.81 310 SER A O 1
ATOM 2484 N N . PRO A 1 311 ? 25.898 -23.480 -48.503 1.00 90.50 311 PRO A N 1
ATOM 2485 C CA . PRO A 1 311 ? 25.169 -24.738 -48.399 1.00 90.50 311 PRO A CA 1
ATOM 2486 C C . PRO A 1 311 ? 25.475 -25.458 -47.081 1.00 90.50 311 PRO A C 1
ATOM 2488 O O . PRO A 1 311 ? 26.612 -25.432 -46.593 1.00 90.50 311 PRO A O 1
ATOM 2491 N N . ASP A 1 312 ? 24.478 -26.163 -46.539 1.00 91.56 312 ASP A N 1
ATOM 2492 C CA . ASP A 1 312 ? 24.568 -26.947 -45.299 1.00 91.56 312 ASP A CA 1
ATOM 2493 C C . ASP A 1 312 ? 25.155 -26.131 -44.127 1.00 91.56 312 ASP A C 1
ATOM 2495 O O . ASP A 1 312 ? 26.130 -26.556 -43.491 1.00 91.56 312 ASP A O 1
ATOM 2499 N N . ASN A 1 313 ? 24.653 -24.910 -43.908 1.00 94.62 313 ASN A N 1
ATOM 2500 C CA . ASN A 1 313 ? 25.079 -24.056 -42.798 1.00 94.62 313 ASN A CA 1
ATOM 2501 C C . ASN A 1 313 ? 24.346 -24.418 -41.493 1.00 94.62 313 ASN A C 1
ATOM 2503 O O . ASN A 1 313 ? 23.308 -25.086 -41.498 1.00 94.62 313 ASN A O 1
ATOM 2507 N N . LYS A 1 314 ? 24.912 -23.992 -40.364 1.00 95.94 314 LYS A N 1
ATOM 2508 C CA . LYS A 1 314 ? 24.346 -24.175 -39.028 1.00 95.94 314 LYS A CA 1
ATOM 2509 C C . LYS A 1 314 ? 24.477 -22.892 -38.224 1.00 95.94 314 LYS A C 1
ATOM 2511 O O . LYS A 1 314 ? 25.520 -22.249 -38.305 1.00 95.94 314 LYS A O 1
ATOM 2516 N N . TYR A 1 315 ? 23.482 -22.583 -37.405 1.00 95.94 315 TYR A N 1
ATOM 2517 C CA . TYR A 1 315 ? 23.590 -21.591 -36.343 1.00 95.94 315 TYR A CA 1
ATOM 2518 C C . TYR A 1 315 ? 24.099 -22.281 -35.073 1.00 95.94 315 TYR A C 1
ATOM 2520 O O . TYR A 1 315 ? 23.551 -23.297 -34.644 1.00 95.94 315 TYR A O 1
ATOM 2528 N N . VAL A 1 316 ? 25.200 -21.789 -34.516 1.00 97.00 316 VAL A N 1
ATOM 2529 C CA . VAL A 1 316 ? 25.943 -22.427 -33.426 1.00 97.00 316 VAL A CA 1
ATOM 2530 C C . VAL A 1 316 ? 25.945 -21.518 -32.207 1.00 97.00 316 VAL A C 1
ATOM 2532 O O . VAL A 1 316 ? 26.320 -20.351 -32.303 1.00 97.00 316 VAL A O 1
ATOM 2535 N N . ILE A 1 317 ? 25.577 -22.076 -31.054 1.00 97.12 317 ILE A N 1
ATOM 2536 C CA . ILE A 1 317 ? 25.607 -21.385 -29.763 1.00 97.12 317 ILE A CA 1
ATOM 2537 C C . ILE A 1 317 ? 26.555 -22.138 -28.833 1.00 97.12 317 ILE A C 1
ATOM 2539 O O . ILE A 1 317 ? 26.309 -23.284 -28.461 1.00 97.12 317 ILE A O 1
ATOM 2543 N N . GLU A 1 318 ? 27.656 -21.501 -28.451 1.00 97.12 318 GLU A N 1
ATOM 2544 C CA . GLU A 1 318 ? 28.572 -22.009 -27.431 1.00 97.12 318 GLU A CA 1
ATOM 2545 C C . GLU A 1 318 ? 28.193 -21.414 -26.072 1.00 97.12 318 GLU A C 1
ATOM 2547 O O . GLU A 1 318 ? 28.315 -20.209 -25.860 1.00 97.12 318 GLU A O 1
ATOM 2552 N N . LEU A 1 319 ? 27.752 -22.250 -25.133 1.00 95.12 319 LEU A N 1
ATOM 2553 C CA . LEU A 1 319 ? 27.390 -21.819 -23.787 1.00 95.12 319 LEU A CA 1
ATOM 2554 C C . LEU A 1 319 ? 28.557 -22.044 -22.835 1.00 95.12 319 LEU A C 1
ATOM 2556 O O . LEU A 1 319 ? 29.007 -23.173 -22.647 1.00 95.12 319 LEU A O 1
ATOM 2560 N N . TYR A 1 320 ? 29.006 -20.992 -22.167 1.00 94.81 320 TYR A N 1
ATOM 2561 C CA . TYR A 1 320 ? 30.009 -21.055 -21.115 1.00 94.81 320 TYR A CA 1
ATOM 2562 C C . TYR A 1 320 ? 29.372 -20.791 -19.750 1.00 94.81 320 TYR A C 1
ATOM 2564 O O . TYR A 1 320 ? 28.501 -19.939 -19.635 1.00 94.81 320 TYR A O 1
ATOM 2572 N N . SER A 1 321 ? 29.802 -21.494 -18.699 1.00 92.62 321 SER A N 1
ATOM 2573 C CA . SER A 1 321 ? 29.231 -21.338 -17.356 1.00 92.62 321 SER A CA 1
ATOM 2574 C C . SER A 1 321 ? 30.229 -21.594 -16.226 1.00 92.62 321 SER A C 1
ATOM 2576 O O . SER A 1 321 ? 31.153 -22.411 -16.344 1.00 92.62 321 SER A O 1
ATOM 2578 N N . THR A 1 322 ? 30.006 -20.924 -15.092 1.00 90.06 322 THR A N 1
ATOM 2579 C CA . THR A 1 322 ? 30.677 -21.212 -13.812 1.00 90.06 322 THR A CA 1
ATOM 2580 C C . THR A 1 322 ? 30.098 -22.436 -13.094 1.00 90.06 322 THR A C 1
ATOM 2582 O O . THR A 1 322 ? 30.747 -22.986 -12.206 1.00 90.06 322 THR A O 1
ATOM 2585 N N . ALA A 1 323 ? 28.922 -22.926 -13.505 1.00 84.88 323 ALA A N 1
ATOM 2586 C CA . ALA A 1 323 ? 28.249 -24.075 -12.892 1.00 84.88 323 ALA A CA 1
ATOM 2587 C C . ALA A 1 323 ? 28.960 -25.422 -13.142 1.00 84.88 323 ALA A C 1
ATOM 2589 O O . ALA A 1 323 ? 28.646 -26.430 -12.514 1.00 84.88 323 ALA A O 1
ATOM 2590 N N . THR A 1 324 ? 29.959 -25.452 -14.028 1.00 73.94 324 THR A N 1
ATOM 2591 C CA . THR A 1 324 ? 30.702 -26.656 -14.449 1.00 73.94 324 THR A CA 1
ATOM 2592 C C . THR A 1 324 ? 31.575 -27.290 -13.349 1.00 73.94 324 THR A C 1
ATOM 2594 O O . THR A 1 324 ? 32.235 -28.302 -13.586 1.00 73.94 324 THR A O 1
ATOM 2597 N N . GLY A 1 325 ? 31.612 -26.716 -12.140 1.00 63.38 325 GLY A N 1
ATOM 2598 C CA . GLY A 1 325 ? 32.348 -27.254 -10.987 1.00 63.38 325 GLY A CA 1
ATOM 2599 C C . GLY A 1 325 ? 33.868 -27.054 -11.047 1.00 63.38 325 GLY A C 1
ATOM 2600 O O . GLY A 1 325 ? 34.598 -27.588 -10.211 1.00 63.38 325 GLY A O 1
ATOM 2601 N N . THR A 1 326 ? 34.356 -26.278 -12.017 1.00 66.00 326 THR A N 1
ATOM 2602 C CA . THR A 1 326 ? 35.763 -25.883 -12.166 1.00 66.00 326 THR A CA 1
ATOM 2603 C C . THR A 1 326 ? 35.902 -24.368 -12.031 1.00 66.00 326 THR A C 1
ATOM 2605 O O . THR A 1 326 ? 34.977 -23.625 -12.341 1.00 66.00 326 THR A O 1
ATOM 2608 N N . SER A 1 327 ? 37.044 -23.886 -11.529 1.00 73.75 327 SER A N 1
ATOM 2609 C CA . SER A 1 327 ? 37.273 -22.446 -11.357 1.00 73.75 327 SER A CA 1
ATOM 2610 C C . SER A 1 327 ? 37.283 -21.725 -12.709 1.00 73.75 327 SER A C 1
ATOM 2612 O O . SER A 1 327 ? 38.063 -22.104 -13.585 1.00 73.75 327 SER A O 1
ATOM 2614 N N . GLY A 1 328 ? 36.486 -20.665 -12.849 1.00 83.69 328 GLY A N 1
ATOM 2615 C CA . GLY A 1 328 ? 36.429 -19.828 -14.053 1.00 83.69 328 GLY A CA 1
ATOM 2616 C C . GLY A 1 328 ? 35.229 -20.117 -14.962 1.00 83.69 328 GLY A C 1
ATOM 2617 O O . GLY A 1 328 ? 34.330 -20.875 -14.608 1.00 83.69 328 GLY A O 1
ATOM 2618 N N . LEU A 1 329 ? 35.223 -19.481 -16.137 1.00 90.31 329 LEU A N 1
ATOM 2619 C CA . LEU A 1 329 ? 34.153 -19.581 -17.132 1.00 90.31 329 LEU A CA 1
ATOM 2620 C C . LEU A 1 329 ? 34.501 -20.628 -18.212 1.00 90.31 329 LEU A C 1
ATOM 2622 O O . LEU A 1 329 ? 35.335 -20.394 -19.098 1.00 90.31 329 LEU A O 1
ATOM 2626 N N . ASN A 1 330 ? 33.865 -21.799 -18.140 1.00 91.94 330 ASN A N 1
ATOM 2627 C CA . ASN A 1 330 ? 34.206 -22.974 -18.952 1.00 91.94 330 ASN A CA 1
ATOM 2628 C C . ASN A 1 330 ? 33.076 -23.349 -19.913 1.00 91.94 330 ASN A C 1
ATOM 2630 O O . ASN A 1 330 ? 31.916 -23.111 -19.602 1.00 91.94 330 ASN A O 1
ATOM 2634 N N . LEU A 1 331 ? 33.417 -23.928 -21.070 1.00 93.69 331 LEU A N 1
ATOM 2635 C CA . LEU A 1 331 ? 32.427 -24.371 -22.057 1.00 93.69 331 LEU A CA 1
ATOM 2636 C C . LEU A 1 331 ? 31.558 -25.472 -21.432 1.00 93.69 331 LEU A C 1
ATOM 2638 O O . LEU A 1 331 ? 32.079 -26.512 -21.030 1.00 93.69 331 LEU A O 1
ATOM 2642 N N . ALA A 1 332 ? 30.261 -25.214 -21.328 1.00 91.44 332 ALA A N 1
ATOM 2643 C CA . ALA A 1 332 ? 29.256 -26.114 -20.783 1.00 91.44 332 ALA A CA 1
ATOM 2644 C C . ALA A 1 332 ? 28.588 -26.940 -21.893 1.00 91.44 332 ALA A C 1
ATOM 2646 O O . ALA A 1 332 ? 28.466 -28.155 -21.750 1.00 91.44 332 ALA A O 1
ATOM 2647 N N . SER A 1 333 ? 28.218 -26.307 -23.011 1.00 92.94 333 SER A N 1
ATOM 2648 C CA . SER A 1 333 ? 27.594 -26.975 -24.160 1.00 92.94 333 SER A CA 1
ATOM 2649 C C . SER A 1 333 ? 27.874 -26.249 -25.481 1.00 92.94 333 SER A C 1
ATOM 2651 O O . SER A 1 333 ? 28.265 -25.080 -25.505 1.00 92.94 333 SER A O 1
ATOM 2653 N N . THR A 1 334 ? 27.676 -26.965 -26.589 1.00 96.94 334 THR A N 1
ATOM 2654 C CA . THR A 1 334 ? 27.643 -26.406 -27.945 1.00 96.94 334 THR A CA 1
ATOM 2655 C C . THR A 1 334 ? 26.370 -26.894 -28.618 1.00 96.94 334 THR A C 1
ATOM 2657 O O . THR A 1 334 ? 26.222 -28.093 -28.856 1.00 96.94 334 THR A O 1
ATOM 2660 N N . THR A 1 335 ? 25.477 -25.962 -28.920 1.00 96.75 335 THR A N 1
ATOM 2661 C CA . THR A 1 335 ? 24.202 -26.209 -29.591 1.00 96.75 335 THR A CA 1
ATOM 2662 C C . THR A 1 335 ? 24.383 -25.957 -31.080 1.00 96.75 335 THR A C 1
ATOM 2664 O O . THR A 1 335 ? 24.870 -24.897 -31.469 1.00 96.75 335 THR A O 1
ATOM 2667 N N . GLU A 1 336 ? 24.008 -26.919 -31.920 1.00 97.06 336 GLU A N 1
ATOM 2668 C CA . GLU A 1 336 ? 24.091 -26.803 -33.377 1.00 97.06 336 GLU A CA 1
ATOM 2669 C C . GLU A 1 336 ? 22.694 -26.898 -33.996 1.00 97.06 336 GLU A C 1
ATOM 2671 O O . GLU A 1 336 ? 22.069 -27.955 -33.957 1.00 97.06 336 GLU A O 1
ATOM 2676 N N . ILE A 1 337 ? 22.229 -25.816 -34.618 1.00 96.31 337 ILE A N 1
ATOM 2677 C CA . ILE A 1 337 ? 20.910 -25.724 -35.251 1.00 96.31 337 ILE A CA 1
ATOM 2678 C C . ILE A 1 337 ? 21.109 -25.688 -36.762 1.00 96.31 337 ILE A C 1
ATOM 2680 O O . ILE A 1 337 ? 21.846 -24.850 -37.277 1.00 96.31 337 ILE A O 1
ATOM 2684 N N . ALA A 1 338 ? 20.499 -26.621 -37.489 1.00 94.31 338 ALA A N 1
ATOM 2685 C CA . ALA A 1 338 ? 20.597 -26.648 -38.945 1.00 94.31 338 ALA A CA 1
ATOM 2686 C C . ALA A 1 338 ? 19.821 -25.473 -39.553 1.00 94.31 338 ALA A C 1
ATOM 2688 O O . ALA A 1 338 ? 18.655 -25.277 -39.223 1.00 94.31 338 ALA A O 1
ATOM 2689 N N . CYS A 1 339 ? 20.452 -24.717 -40.455 1.00 91.69 339 CYS A N 1
ATOM 2690 C CA . CYS A 1 339 ? 19.752 -23.668 -41.187 1.00 91.69 339 CYS A CA 1
ATOM 2691 C C . CYS A 1 339 ? 18.816 -24.308 -42.217 1.00 91.69 339 CYS A C 1
ATOM 2693 O O . CYS A 1 339 ? 19.264 -25.015 -43.125 1.00 91.69 339 CYS A O 1
ATOM 2695 N N . GLU A 1 340 ? 17.517 -24.082 -42.056 1.00 90.81 340 GLU A N 1
ATOM 2696 C CA . GLU A 1 340 ? 16.491 -24.610 -42.949 1.00 90.81 340 GLU A CA 1
ATOM 2697 C C . GLU A 1 340 ? 16.311 -23.734 -44.193 1.00 90.81 340 GLU A C 1
ATOM 2699 O O . GLU A 1 340 ? 16.756 -22.588 -44.249 1.00 90.81 340 GLU A O 1
ATOM 2704 N N . ALA A 1 341 ? 15.642 -24.282 -45.209 1.00 88.94 341 ALA A N 1
ATOM 2705 C CA . ALA A 1 341 ? 15.214 -23.486 -46.351 1.00 88.94 341 ALA A CA 1
ATOM 2706 C C . ALA A 1 341 ? 14.103 -22.501 -45.928 1.00 88.94 341 ALA A C 1
ATOM 2708 O O . ALA A 1 341 ? 13.265 -22.874 -45.102 1.00 88.94 341 ALA A O 1
ATOM 2709 N N . PRO A 1 342 ? 14.064 -21.288 -46.506 1.00 88.19 342 PRO A N 1
ATOM 2710 C CA . PRO A 1 342 ? 13.005 -20.318 -46.234 1.00 88.19 342 PRO A CA 1
ATOM 2711 C C . PRO A 1 342 ? 11.638 -20.815 -46.717 1.00 88.19 342 PRO A C 1
ATOM 2713 O O . PRO A 1 342 ? 11.550 -21.652 -47.627 1.00 88.19 342 PRO A O 1
ATOM 2716 N N . ALA A 1 343 ? 10.563 -20.274 -46.142 1.00 85.94 343 ALA A N 1
ATOM 2717 C CA . ALA A 1 343 ? 9.212 -20.485 -46.651 1.00 85.94 343 ALA A CA 1
ATOM 2718 C C . ALA A 1 343 ? 9.007 -19.790 -48.019 1.00 85.94 343 ALA A C 1
ATOM 2720 O O . ALA A 1 343 ? 9.596 -18.752 -48.299 1.00 85.94 343 ALA A O 1
ATOM 2721 N N . ASP A 1 344 ? 8.158 -20.348 -48.892 1.00 80.94 344 ASP A N 1
ATOM 2722 C CA . ASP A 1 344 ? 7.761 -19.705 -50.165 1.00 80.94 344 ASP A CA 1
ATOM 2723 C C . ASP A 1 344 ? 6.950 -18.426 -49.858 1.00 80.94 344 ASP A C 1
ATOM 2725 O O . ASP A 1 344 ? 5.970 -18.542 -49.116 1.00 80.94 344 ASP A O 1
ATOM 2729 N N . PRO A 1 345 ? 7.285 -17.227 -50.395 1.00 86.56 345 PRO A N 1
ATOM 2730 C CA . PRO A 1 345 ? 8.183 -16.930 -51.525 1.00 86.56 345 PRO A CA 1
ATOM 2731 C C . PRO A 1 345 ? 9.561 -16.347 -51.171 1.00 86.56 345 PRO A C 1
ATOM 2733 O O . PRO A 1 345 ? 10.219 -15.769 -52.045 1.00 86.56 345 PRO A O 1
ATOM 2736 N N . TYR A 1 346 ? 9.993 -16.463 -49.921 1.00 87.44 346 TYR A N 1
ATOM 2737 C CA . TYR A 1 346 ? 11.230 -15.867 -49.430 1.00 87.44 346 TYR A CA 1
ATOM 2738 C C . TYR A 1 346 ? 12.478 -16.572 -49.978 1.00 87.44 346 TYR A C 1
ATOM 2740 O O . TYR A 1 346 ? 12.459 -17.738 -50.382 1.00 87.44 346 TYR A O 1
ATOM 2748 N N . MET A 1 347 ? 13.581 -15.823 -50.051 1.00 86.75 347 MET A N 1
ATOM 2749 C CA . MET A 1 347 ? 14.835 -16.271 -50.668 1.00 86.75 347 MET A CA 1
ATOM 2750 C C . MET A 1 347 ? 15.896 -16.671 -49.642 1.00 86.75 347 MET A C 1
ATOM 2752 O O . MET A 1 347 ? 16.777 -17.465 -49.974 1.00 86.75 347 MET A O 1
ATOM 2756 N N . MET A 1 348 ? 15.814 -16.148 -48.418 1.00 89.12 348 MET A N 1
ATOM 2757 C CA . MET A 1 348 ? 16.781 -16.388 -47.348 1.00 89.12 348 MET A CA 1
ATOM 2758 C C . MET A 1 348 ? 16.083 -16.599 -46.005 1.00 89.12 348 MET A C 1
ATOM 2760 O O . MET A 1 348 ? 15.031 -16.012 -45.775 1.00 89.12 348 MET A O 1
ATOM 2764 N N . ARG A 1 349 ? 16.681 -17.437 -45.148 1.00 90.88 349 ARG A N 1
ATOM 2765 C CA . ARG A 1 349 ? 16.275 -17.663 -43.756 1.00 90.88 349 ARG A CA 1
ATOM 2766 C C . ARG A 1 349 ? 17.465 -17.409 -42.839 1.00 90.88 349 ARG A C 1
ATOM 2768 O O . ARG A 1 349 ? 18.506 -18.050 -43.007 1.00 90.88 349 ARG A O 1
ATOM 2775 N N . SER A 1 350 ? 17.315 -16.507 -41.878 1.00 90.94 350 SER A N 1
ATOM 2776 C CA . SER A 1 350 ? 18.339 -16.142 -40.898 1.00 90.94 350 SER A CA 1
ATOM 2777 C C . SER A 1 350 ? 17.878 -16.451 -39.468 1.00 90.94 350 SER A C 1
ATOM 2779 O O . SER A 1 350 ? 16.686 -16.535 -39.175 1.00 90.94 350 SER A O 1
ATOM 2781 N N . TYR A 1 351 ? 18.844 -16.648 -38.573 1.00 92.12 351 TYR A N 1
ATOM 2782 C CA . TYR A 1 351 ? 18.661 -16.998 -37.167 1.00 92.12 351 TYR A CA 1
ATOM 2783 C C . TYR A 1 351 ? 19.424 -16.014 -36.288 1.00 92.12 351 TYR A C 1
ATOM 2785 O O . TYR A 1 351 ? 20.569 -15.667 -36.587 1.00 92.12 351 TYR A O 1
ATOM 2793 N N . CYS A 1 352 ? 18.808 -15.614 -35.181 1.00 88.62 352 CYS A N 1
ATOM 2794 C CA . CYS A 1 352 ? 19.372 -14.616 -34.290 1.00 88.62 352 CYS A CA 1
ATOM 2795 C C . CYS A 1 352 ? 18.990 -14.876 -32.826 1.00 88.62 352 CYS A C 1
ATOM 2797 O O . CYS A 1 352 ? 17.809 -15.031 -32.511 1.00 88.62 352 CYS A O 1
ATOM 2799 N N . LEU A 1 353 ? 19.984 -14.925 -31.933 1.00 90.19 353 LEU A N 1
ATOM 2800 C CA . LEU A 1 353 ? 19.790 -14.971 -30.481 1.00 90.19 353 LEU A CA 1
ATOM 2801 C C . LEU A 1 353 ? 19.718 -13.555 -29.911 1.00 90.19 353 LEU A C 1
ATOM 2803 O O . LEU A 1 353 ? 20.545 -12.711 -30.248 1.00 90.19 353 LEU A O 1
ATOM 2807 N N . GLY A 1 354 ? 18.799 -13.313 -28.979 1.00 81.25 354 GLY A N 1
ATOM 2808 C CA . GLY A 1 354 ? 18.761 -12.046 -28.262 1.00 81.25 354 GLY A CA 1
ATOM 2809 C C . GLY A 1 354 ? 18.090 -10.949 -29.070 1.00 81.25 354 GLY A C 1
ATOM 2810 O O . GLY A 1 354 ? 18.622 -9.849 -29.058 1.00 81.25 354 GLY A O 1
ATOM 2811 N N . ARG A 1 355 ? 16.989 -11.262 -29.779 1.00 80.31 355 ARG A N 1
ATOM 2812 C CA . ARG A 1 355 ? 16.111 -10.332 -30.530 1.00 80.31 355 ARG A CA 1
ATOM 2813 C C . ARG A 1 355 ? 14.690 -10.235 -29.944 1.00 80.31 355 ARG A C 1
ATOM 2815 O O . ARG A 1 355 ? 13.985 -9.269 -30.225 1.00 80.31 355 ARG A O 1
ATOM 2822 N N . PHE A 1 356 ? 14.301 -11.154 -29.055 1.00 83.06 356 PHE A N 1
ATOM 2823 C CA . PHE A 1 356 ? 13.008 -11.121 -28.368 1.00 83.06 356 PHE A CA 1
ATOM 2824 C C . PHE A 1 356 ? 13.118 -10.451 -26.987 1.00 83.06 356 PHE A C 1
ATOM 2826 O O . PHE A 1 356 ? 12.537 -9.387 -26.775 1.00 83.06 356 PHE A O 1
ATOM 2833 N N . ARG A 1 357 ? 13.915 -11.019 -26.071 1.00 82.50 357 ARG A N 1
ATOM 2834 C CA . ARG A 1 357 ? 14.155 -10.531 -24.693 1.00 82.50 357 ARG A CA 1
ATOM 2835 C C . ARG A 1 357 ? 15.640 -10.300 -24.386 1.00 82.50 357 ARG A C 1
ATOM 2837 O O . ARG A 1 357 ? 16.039 -10.271 -23.221 1.00 82.50 357 ARG A O 1
ATOM 2844 N N . PHE A 1 358 ? 16.466 -10.141 -25.420 1.00 81.69 358 PHE A N 1
ATOM 2845 C CA . PHE A 1 358 ? 17.901 -9.863 -25.299 1.00 81.69 358 PHE A CA 1
ATOM 2846 C C . PHE A 1 358 ? 18.634 -10.932 -24.463 1.00 81.69 358 PHE A C 1
ATOM 2848 O O . PHE A 1 358 ? 18.694 -12.091 -24.861 1.00 81.69 358 PHE A O 1
ATOM 2855 N N . GLU A 1 359 ? 19.161 -10.577 -23.292 1.00 83.62 359 GLU A N 1
ATOM 2856 C CA . GLU A 1 359 ? 19.829 -11.497 -22.361 1.00 83.62 359 GLU A CA 1
ATOM 2857 C C . GLU A 1 359 ? 18.913 -12.612 -21.856 1.00 83.62 359 GLU A C 1
ATOM 2859 O O . GLU A 1 359 ? 19.344 -13.758 -21.689 1.00 83.62 359 GLU A O 1
ATOM 2864 N N . ASN A 1 360 ? 17.623 -12.307 -21.719 1.00 87.75 360 ASN A N 1
ATOM 2865 C CA . ASN A 1 360 ? 16.602 -13.247 -21.271 1.00 87.75 360 ASN A CA 1
ATOM 2866 C C . ASN A 1 360 ? 16.139 -14.217 -22.371 1.00 87.75 360 ASN A C 1
ATOM 2868 O O . ASN A 1 360 ? 15.310 -15.081 -22.093 1.00 87.75 360 ASN A O 1
ATOM 2872 N N . ASP A 1 361 ? 16.693 -14.133 -23.589 1.00 90.88 361 ASP A N 1
ATOM 2873 C CA . ASP A 1 361 ? 16.522 -15.180 -24.608 1.00 90.88 361 ASP A CA 1
ATOM 2874 C C . ASP A 1 361 ? 17.356 -16.430 -24.292 1.00 90.88 361 ASP A C 1
ATOM 2876 O O . ASP A 1 361 ? 17.060 -17.511 -24.799 1.00 90.88 361 ASP A O 1
ATOM 2880 N N . VAL A 1 362 ? 18.359 -16.312 -23.411 1.00 92.75 362 VAL A N 1
ATOM 2881 C CA . VAL A 1 362 ? 18.970 -17.455 -22.720 1.00 92.75 362 VAL A CA 1
ATOM 2882 C C . VAL A 1 362 ? 18.147 -17.724 -21.458 1.00 92.75 362 VAL A C 1
ATOM 2884 O O . VAL A 1 362 ? 18.443 -17.200 -20.390 1.00 92.75 362 VAL A O 1
ATOM 2887 N N . THR A 1 363 ? 17.079 -18.509 -21.584 1.00 92.00 363 THR A N 1
ATOM 2888 C CA . THR A 1 363 ? 16.037 -18.658 -20.552 1.00 92.00 363 THR A CA 1
ATOM 2889 C C . THR A 1 363 ? 16.065 -20.034 -19.888 1.00 92.00 363 THR A C 1
ATOM 2891 O O . THR A 1 363 ? 16.433 -21.027 -20.504 1.00 92.00 363 THR A O 1
ATOM 2894 N N . PHE A 1 364 ? 15.631 -20.122 -18.632 1.00 91.88 364 PHE A N 1
ATOM 2895 C CA . PHE A 1 364 ? 15.428 -21.389 -17.918 1.00 91.88 364 PHE A CA 1
ATOM 2896 C C . PHE A 1 364 ? 13.939 -21.766 -17.805 1.00 91.88 364 PHE A C 1
ATOM 2898 O O . PHE A 1 364 ? 13.602 -22.779 -17.195 1.00 91.88 364 PHE A O 1
ATOM 2905 N N . ASP A 1 365 ? 13.054 -20.983 -18.425 1.00 90.88 365 ASP A N 1
ATOM 2906 C CA . ASP A 1 365 ? 11.601 -21.070 -18.256 1.00 90.88 365 ASP A CA 1
ATOM 2907 C C . ASP A 1 365 ? 10.960 -22.245 -19.024 1.00 90.88 365 ASP A C 1
ATOM 2909 O O . ASP A 1 365 ? 9.870 -22.695 -18.676 1.00 90.88 365 ASP A O 1
ATOM 2913 N N . PHE A 1 366 ? 11.651 -22.781 -20.039 1.00 87.25 366 PHE A N 1
ATOM 2914 C CA . PHE A 1 366 ? 11.172 -23.870 -20.912 1.00 87.25 366 PHE A CA 1
ATOM 2915 C C . PHE A 1 366 ? 11.800 -25.247 -20.602 1.00 87.25 366 PHE A C 1
ATOM 2917 O O . PHE A 1 366 ? 11.617 -26.203 -21.357 1.00 87.25 366 PHE A O 1
ATOM 2924 N N . GLY A 1 367 ? 12.570 -25.365 -19.514 1.00 66.69 367 GLY A N 1
ATOM 2925 C CA . GLY A 1 367 ? 13.341 -26.568 -19.169 1.00 66.69 367 GLY A CA 1
ATOM 2926 C C . GLY A 1 367 ? 12.784 -27.394 -18.000 1.00 66.69 367 GLY A C 1
ATOM 2927 O O . GLY A 1 367 ? 11.822 -27.026 -17.334 1.00 66.69 367 GLY A O 1
ATOM 2928 N N . THR A 1 368 ? 13.433 -28.529 -17.701 1.00 57.72 368 THR A N 1
ATOM 2929 C CA . THR A 1 368 ? 13.120 -29.398 -16.541 1.00 57.72 368 THR A CA 1
ATOM 2930 C C . THR A 1 368 ? 14.207 -29.380 -15.449 1.00 57.72 368 THR A C 1
ATOM 2932 O O . THR A 1 368 ? 14.320 -30.343 -14.686 1.00 57.72 368 THR A O 1
ATOM 2935 N N . GLY A 1 369 ? 15.080 -28.362 -15.397 1.00 64.69 369 GLY A N 1
ATOM 2936 C CA . GLY A 1 369 ? 16.274 -28.377 -14.535 1.00 64.69 369 GLY A CA 1
ATOM 2937 C C . GLY A 1 369 ? 17.218 -27.171 -14.679 1.00 64.69 369 GLY A C 1
ATOM 2938 O O . GLY A 1 369 ? 16.764 -26.038 -14.706 1.00 64.69 369 GLY A O 1
ATOM 2939 N N . ASN A 1 370 ? 18.535 -27.435 -14.734 1.00 71.06 370 ASN A N 1
ATOM 2940 C CA . ASN A 1 370 ? 19.634 -26.443 -14.698 1.00 71.06 370 ASN A CA 1
ATOM 2941 C C . ASN A 1 370 ? 20.217 -26.069 -16.081 1.00 71.06 370 ASN A C 1
ATOM 2943 O O . ASN A 1 370 ? 21.241 -25.388 -16.136 1.00 71.06 370 ASN A O 1
ATOM 2947 N N . GLU A 1 371 ? 19.655 -26.567 -17.183 1.00 85.62 371 GLU A N 1
ATOM 2948 C CA . GLU A 1 371 ? 20.114 -26.240 -18.543 1.00 85.62 371 GLU A CA 1
ATOM 2949 C C . GLU A 1 371 ? 19.190 -25.178 -19.154 1.00 85.62 371 GLU A C 1
ATOM 2951 O O . GLU A 1 371 ? 17.971 -25.320 -19.021 1.00 85.62 371 GLU A O 1
ATOM 2956 N N . PRO A 1 372 ? 19.733 -24.129 -19.800 1.00 92.44 372 PRO A N 1
ATOM 2957 C CA . PRO A 1 372 ? 18.909 -23.118 -20.445 1.00 92.44 372 PRO A CA 1
ATOM 2958 C C . PRO A 1 372 ? 18.333 -23.622 -21.775 1.00 92.44 372 PRO A C 1
ATOM 2960 O O . PRO A 1 372 ? 18.862 -24.539 -22.399 1.00 92.44 372 PRO A O 1
ATOM 2963 N N . ALA A 1 373 ? 17.284 -22.960 -22.237 1.00 94.50 373 ALA A N 1
ATOM 2964 C CA . ALA A 1 373 ? 16.803 -22.965 -23.607 1.00 94.50 373 ALA A CA 1
ATOM 2965 C C . ALA A 1 373 ? 17.145 -21.627 -24.286 1.00 94.50 373 ALA A C 1
ATOM 2967 O O . ALA A 1 373 ? 17.439 -20.630 -23.621 1.00 94.50 373 ALA A O 1
ATOM 2968 N N . TYR A 1 374 ? 17.100 -21.609 -25.616 1.00 95.06 374 TYR A N 1
ATOM 2969 C CA . TYR A 1 374 ? 17.401 -20.436 -26.434 1.00 95.06 374 TYR A CA 1
ATOM 2970 C C . TYR A 1 374 ? 16.170 -20.012 -27.221 1.00 95.06 374 TYR A C 1
ATOM 2972 O O . TYR A 1 374 ? 15.666 -20.792 -28.029 1.00 95.06 374 TYR A O 1
ATOM 2980 N N . ILE A 1 375 ? 15.712 -18.778 -27.026 1.00 94.44 375 ILE A N 1
ATOM 2981 C CA . ILE A 1 375 ? 14.697 -18.170 -27.887 1.00 94.44 375 ILE A CA 1
ATOM 2982 C C . ILE A 1 375 ? 15.416 -17.513 -29.061 1.00 94.44 375 ILE A C 1
ATOM 2984 O O . ILE A 1 375 ? 16.170 -16.557 -28.886 1.00 94.44 375 ILE A O 1
ATOM 2988 N N . LEU A 1 376 ? 15.202 -18.041 -30.262 1.00 93.88 376 LEU A N 1
ATOM 2989 C CA . LEU A 1 376 ? 15.768 -17.487 -31.485 1.00 93.88 376 LEU A CA 1
ATOM 2990 C C . LEU A 1 376 ? 14.686 -16.807 -32.307 1.00 93.88 376 LEU A C 1
ATOM 2992 O O . LEU A 1 376 ? 13.597 -17.352 -32.473 1.00 93.88 376 LEU A O 1
ATOM 2996 N N . THR A 1 377 ? 15.021 -15.652 -32.875 1.00 91.31 377 THR A N 1
ATOM 2997 C CA . THR A 1 377 ? 14.239 -15.083 -33.974 1.00 91.31 377 THR A CA 1
ATOM 2998 C C . THR A 1 377 ? 14.668 -15.737 -35.275 1.00 91.31 377 THR A C 1
ATOM 3000 O O . THR A 1 377 ? 15.851 -15.717 -35.631 1.00 91.31 377 THR A O 1
ATOM 3003 N N . VAL A 1 378 ? 13.701 -16.320 -35.974 1.00 91.56 378 VAL A N 1
ATOM 3004 C CA . VAL A 1 378 ? 13.864 -16.893 -37.307 1.00 91.56 378 VAL A CA 1
ATOM 3005 C C . VAL A 1 378 ? 13.197 -15.939 -38.288 1.00 91.56 378 VAL A C 1
ATOM 3007 O O . VAL A 1 378 ? 12.004 -15.684 -38.159 1.00 91.56 378 VAL A O 1
ATOM 3010 N N . ASN A 1 379 ? 13.968 -15.391 -39.226 1.00 88.88 379 ASN A N 1
ATOM 3011 C CA . ASN A 1 379 ? 13.500 -14.391 -40.186 1.00 88.88 379 ASN A CA 1
ATOM 3012 C C . ASN A 1 379 ? 13.633 -14.928 -41.611 1.00 88.88 379 ASN A C 1
ATOM 3014 O O . ASN A 1 379 ? 14.731 -15.290 -42.037 1.00 88.88 379 ASN A O 1
ATOM 3018 N N . ASP A 1 380 ? 12.522 -14.969 -42.337 1.00 88.56 380 ASP A N 1
ATOM 3019 C CA . ASP A 1 380 ? 12.477 -15.256 -43.765 1.00 88.56 380 ASP A CA 1
ATOM 3020 C C . ASP A 1 380 ? 12.406 -13.937 -44.535 1.00 88.56 380 ASP A C 1
ATOM 3022 O O . ASP A 1 380 ? 11.503 -13.145 -44.298 1.00 88.56 380 ASP A O 1
ATOM 3026 N N . ALA A 1 381 ? 13.338 -13.689 -45.458 1.00 85.50 381 ALA A N 1
ATOM 3027 C CA . ALA A 1 381 ? 13.430 -12.419 -46.183 1.00 85.50 381 ALA A CA 1
ATOM 3028 C C . ALA A 1 381 ? 13.627 -12.584 -47.702 1.00 85.50 381 ALA A C 1
ATOM 3030 O O . ALA A 1 381 ? 14.032 -13.638 -48.212 1.00 85.50 381 ALA A O 1
ATOM 3031 N N . ASP A 1 382 ? 13.317 -11.526 -48.456 1.00 81.50 382 ASP A N 1
ATOM 3032 C CA . ASP A 1 382 ? 13.631 -11.381 -49.880 1.00 81.50 382 ASP A CA 1
ATOM 3033 C C . ASP A 1 382 ? 14.554 -10.177 -50.156 1.00 81.50 382 ASP A C 1
ATOM 3035 O O . ASP A 1 382 ? 14.846 -9.369 -49.284 1.00 81.50 382 ASP A O 1
ATOM 3039 N N . MET A 1 383 ? 15.024 -10.030 -51.402 1.00 73.31 383 MET A N 1
ATOM 3040 C CA . MET A 1 383 ? 15.905 -8.912 -51.795 1.00 73.31 383 MET A CA 1
ATOM 3041 C C . MET A 1 383 ? 15.170 -7.576 -52.037 1.00 73.31 383 MET A C 1
ATOM 3043 O O . MET A 1 383 ? 15.700 -6.685 -52.705 1.00 73.31 383 MET A O 1
ATOM 3047 N N . ARG A 1 384 ? 13.902 -7.461 -51.634 1.00 66.12 384 ARG A N 1
ATOM 3048 C CA . ARG A 1 384 ? 13.066 -6.256 -51.765 1.00 66.12 384 ARG A CA 1
ATOM 3049 C C . ARG A 1 384 ? 12.572 -5.769 -50.404 1.00 66.12 384 ARG A C 1
ATOM 3051 O O . ARG A 1 384 ? 11.570 -5.052 -50.371 1.00 66.12 384 ARG A O 1
ATOM 3058 N N . ASP A 1 385 ? 13.260 -6.166 -49.339 1.00 65.38 385 ASP A N 1
ATOM 3059 C CA . ASP A 1 385 ? 12.973 -5.801 -47.955 1.00 65.38 385 ASP A CA 1
ATOM 3060 C C . ASP A 1 385 ? 11.590 -6.291 -47.473 1.00 65.38 385 ASP A C 1
ATOM 3062 O O . ASP A 1 385 ? 10.989 -5.684 -46.589 1.00 65.38 385 ASP A O 1
ATOM 3066 N N . ASN A 1 386 ? 11.046 -7.370 -48.062 1.00 76.62 386 ASN A N 1
ATOM 3067 C CA . ASN A 1 386 ? 9.907 -8.078 -47.467 1.00 76.62 386 ASN A CA 1
ATOM 3068 C C . ASN A 1 386 ? 10.443 -9.185 -46.563 1.00 76.62 386 ASN A C 1
ATOM 3070 O O . ASN A 1 386 ? 11.214 -10.029 -47.027 1.00 76.62 386 ASN A O 1
ATOM 3074 N N . SER A 1 387 ? 9.980 -9.225 -45.318 1.00 80.94 387 SER A N 1
ATOM 3075 C CA . SER A 1 387 ? 10.362 -10.253 -44.357 1.00 80.94 387 SER A CA 1
ATOM 3076 C C . SER A 1 387 ? 9.189 -10.722 -43.500 1.00 80.94 387 SER A C 1
ATOM 3078 O O . SER A 1 387 ? 8.188 -10.019 -43.360 1.00 80.94 387 SER A O 1
ATOM 3080 N N . GLU A 1 388 ? 9.294 -11.938 -42.975 1.00 82.81 388 GLU A N 1
ATOM 3081 C CA . GLU A 1 388 ? 8.403 -12.507 -41.965 1.00 82.81 388 GLU A CA 1
ATOM 3082 C C . GLU A 1 388 ? 9.258 -13.168 -40.881 1.00 82.81 388 GLU A C 1
ATOM 3084 O O . GLU A 1 388 ? 10.130 -13.986 -41.178 1.00 82.81 388 GLU A O 1
ATOM 3089 N N . ALA A 1 389 ? 9.009 -12.808 -39.622 1.00 85.31 389 ALA A N 1
ATOM 3090 C CA . ALA A 1 389 ? 9.759 -13.317 -38.484 1.00 85.31 389 ALA A CA 1
ATOM 3091 C C . ALA A 1 389 ? 8.848 -14.035 -37.487 1.00 85.31 389 ALA A C 1
ATOM 3093 O O . ALA A 1 389 ? 7.717 -13.619 -37.240 1.00 85.31 389 ALA A O 1
ATOM 3094 N N . PHE A 1 390 ? 9.374 -15.091 -36.876 1.00 89.25 390 PHE A N 1
ATOM 3095 C CA . PHE A 1 390 ? 8.749 -15.800 -35.762 1.00 89.25 390 PHE A CA 1
ATOM 3096 C C . PHE A 1 390 ? 9.807 -16.206 -34.730 1.00 89.25 390 PHE A C 1
ATOM 3098 O O . PHE A 1 390 ? 11.014 -16.093 -34.971 1.00 89.25 390 PHE A O 1
ATOM 3105 N N . PHE A 1 391 ? 9.364 -16.690 -33.572 1.00 93.06 391 PHE A N 1
ATOM 3106 C CA . PHE A 1 391 ? 10.241 -17.111 -32.485 1.00 93.06 391 PHE A CA 1
ATOM 3107 C C . PHE A 1 391 ? 10.196 -18.624 -32.311 1.00 93.06 391 PHE A C 1
ATOM 3109 O O . PHE A 1 391 ? 9.127 -19.232 -32.280 1.00 93.06 391 PHE A O 1
ATOM 3116 N N . ALA A 1 392 ? 11.364 -19.237 -32.156 1.00 95.12 392 ALA A N 1
ATOM 3117 C CA . ALA A 1 392 ? 11.486 -20.661 -31.884 1.00 95.12 392 ALA A CA 1
ATOM 3118 C C . ALA A 1 392 ? 12.368 -20.893 -30.658 1.00 95.12 392 ALA A C 1
ATOM 3120 O O . ALA A 1 392 ? 13.451 -20.318 -30.532 1.00 95.12 392 ALA A O 1
ATOM 3121 N N . VAL A 1 393 ? 11.890 -21.747 -29.755 1.00 96.00 393 VAL A N 1
ATOM 3122 C CA . VAL A 1 393 ? 12.593 -22.137 -28.534 1.00 96.00 393 VAL A CA 1
ATOM 3123 C C . VAL A 1 393 ? 13.370 -23.417 -28.805 1.00 96.00 393 VAL A C 1
ATOM 3125 O O . VAL A 1 393 ? 12.778 -24.427 -29.177 1.00 96.00 393 VAL A O 1
ATOM 3128 N N . TYR A 1 394 ? 14.682 -23.395 -28.591 1.00 95.44 394 TYR A N 1
ATOM 3129 C CA . TYR A 1 394 ? 15.568 -24.542 -28.783 1.00 95.44 394 TYR A CA 1
ATOM 3130 C C . TYR A 1 394 ? 16.158 -25.021 -27.458 1.00 95.44 394 TYR A C 1
ATOM 3132 O O . TYR A 1 394 ? 16.573 -24.212 -26.629 1.00 95.44 394 TYR A O 1
ATOM 3140 N N . ASP A 1 395 ? 16.253 -26.338 -27.275 1.00 93.69 395 ASP A N 1
ATOM 3141 C CA . ASP A 1 395 ? 17.033 -26.931 -26.186 1.00 93.69 395 ASP A CA 1
ATOM 3142 C C . ASP A 1 395 ? 18.555 -26.871 -26.463 1.00 93.69 395 ASP A C 1
ATOM 3144 O O . ASP A 1 395 ? 19.008 -26.534 -27.561 1.00 93.69 395 ASP A O 1
ATOM 3148 N N . VAL A 1 396 ? 19.375 -27.245 -25.473 1.00 92.56 396 VAL A N 1
ATOM 3149 C CA . VAL A 1 396 ? 20.846 -27.321 -25.619 1.00 92.56 396 VAL A CA 1
ATOM 3150 C C . VAL A 1 396 ? 21.336 -28.375 -26.618 1.00 92.56 396 VAL A C 1
ATOM 3152 O O . VAL A 1 396 ? 22.515 -28.389 -26.971 1.00 92.56 396 VAL A O 1
ATOM 3155 N N . ALA A 1 397 ? 20.464 -29.276 -27.071 1.00 92.25 397 ALA A N 1
ATOM 3156 C CA . ALA A 1 397 ? 20.768 -30.269 -28.094 1.00 92.25 397 ALA A CA 1
ATOM 3157 C C . ALA A 1 397 ? 20.389 -29.793 -29.511 1.00 92.25 397 ALA A C 1
ATOM 3159 O O . ALA A 1 397 ? 20.710 -30.486 -30.478 1.00 92.25 397 ALA A O 1
ATOM 3160 N N . GLY A 1 398 ? 19.761 -28.619 -29.643 1.00 92.50 398 GLY A N 1
ATOM 3161 C CA . GLY A 1 398 ? 19.330 -28.031 -30.909 1.00 92.50 398 GLY A CA 1
ATOM 3162 C C . GLY A 1 398 ? 17.961 -28.520 -31.387 1.00 92.50 398 GLY A C 1
ATOM 3163 O O . GLY A 1 398 ? 17.631 -28.327 -32.556 1.00 92.50 398 GLY A O 1
ATOM 3164 N N . ASN A 1 399 ? 17.161 -29.154 -30.524 1.00 93.56 399 ASN A N 1
ATOM 3165 C CA . ASN A 1 399 ? 15.787 -29.537 -30.849 1.00 93.56 399 ASN A CA 1
ATOM 3166 C C . ASN A 1 399 ? 14.825 -28.389 -30.533 1.00 93.56 399 ASN A C 1
ATOM 3168 O O . ASN A 1 399 ? 14.949 -27.739 -29.496 1.00 93.56 399 ASN A O 1
ATOM 3172 N N . VAL A 1 400 ? 13.831 -28.190 -31.400 1.00 94.75 400 VAL A N 1
ATOM 3173 C CA . VAL A 1 400 ? 12.737 -27.240 -31.161 1.00 94.75 400 VAL A CA 1
ATOM 3174 C C . VAL A 1 400 ? 11.843 -27.771 -30.038 1.00 94.75 400 VAL A C 1
ATOM 3176 O O . VAL A 1 400 ? 11.337 -28.891 -30.123 1.00 94.75 400 VAL A O 1
ATOM 3179 N N . ILE A 1 401 ? 11.661 -26.959 -28.999 1.00 94.06 401 ILE A N 1
ATOM 3180 C CA . ILE A 1 401 ? 10.713 -27.182 -27.904 1.00 94.06 401 ILE A CA 1
ATOM 3181 C C . ILE A 1 401 ? 9.338 -26.650 -28.308 1.00 94.06 401 ILE A C 1
ATOM 3183 O O . ILE A 1 401 ? 8.352 -27.371 -28.196 1.00 94.06 401 ILE A O 1
ATOM 3187 N N . GLU A 1 402 ? 9.289 -25.402 -28.780 1.00 93.69 402 GLU A N 1
ATOM 3188 C CA . GLU A 1 402 ? 8.053 -24.676 -29.080 1.00 93.69 402 GLU A CA 1
ATOM 3189 C C . GLU A 1 402 ? 8.307 -23.587 -30.134 1.00 93.69 402 GLU A C 1
ATOM 3191 O O . GLU A 1 402 ? 9.437 -23.116 -30.289 1.00 93.69 402 GLU A O 1
ATOM 3196 N N . THR A 1 403 ? 7.275 -23.190 -30.877 1.00 93.62 403 THR A N 1
ATOM 3197 C CA . THR A 1 403 ? 7.332 -22.097 -31.865 1.00 93.62 403 THR A CA 1
ATOM 3198 C C . THR A 1 403 ? 6.146 -21.161 -31.663 1.00 93.62 403 THR A C 1
ATOM 3200 O O . THR A 1 403 ? 5.029 -21.618 -31.449 1.00 93.62 403 THR A O 1
ATOM 3203 N N . PHE A 1 404 ? 6.377 -19.849 -31.705 1.00 92.69 404 PHE A N 1
ATOM 3204 C CA . PHE A 1 404 ? 5.342 -18.848 -31.456 1.00 92.69 404 PHE A CA 1
ATOM 3205 C C . PHE A 1 404 ? 5.583 -17.552 -32.241 1.00 92.69 404 PHE A C 1
ATOM 3207 O O . PHE A 1 404 ? 6.675 -17.294 -32.746 1.00 92.69 404 PHE A O 1
ATOM 3214 N N . GLY A 1 405 ? 4.544 -16.720 -32.345 1.00 87.31 405 GLY A N 1
ATOM 3215 C CA . GLY A 1 405 ? 4.608 -15.432 -33.041 1.00 87.31 405 GLY A CA 1
ATOM 3216 C C . GLY A 1 405 ? 4.564 -15.514 -34.573 1.00 87.31 405 GLY A C 1
ATOM 3217 O O . GLY A 1 405 ? 4.885 -14.529 -35.229 1.00 87.31 405 GLY A O 1
ATOM 3218 N N . GLU A 1 406 ? 4.137 -16.634 -35.162 1.00 86.31 406 GLU A N 1
ATOM 3219 C CA . GLU A 1 406 ? 3.946 -16.755 -36.618 1.00 86.31 406 GLU A CA 1
ATOM 3220 C C . GLU A 1 406 ? 2.939 -15.705 -37.134 1.00 86.31 406 GLU A C 1
ATOM 3222 O O . GLU A 1 406 ? 1.930 -15.436 -36.477 1.00 86.31 406 GLU A O 1
ATOM 3227 N N . GLY A 1 407 ? 3.207 -15.078 -38.285 1.00 78.06 407 GLY A N 1
ATOM 3228 C CA . GLY A 1 407 ? 2.340 -14.042 -38.865 1.00 78.06 407 GLY A CA 1
ATOM 3229 C C . GLY A 1 407 ? 2.221 -12.748 -38.049 1.00 78.06 407 GLY A C 1
ATOM 3230 O O . GLY A 1 407 ? 1.273 -11.984 -38.247 1.00 78.06 407 GLY A O 1
ATOM 3231 N N . THR A 1 408 ? 3.133 -12.511 -37.103 1.00 83.12 408 THR A N 1
ATOM 3232 C CA . THR A 1 408 ? 3.121 -11.305 -36.270 1.00 83.12 408 THR A CA 1
ATOM 3233 C C . THR A 1 408 ? 3.764 -10.123 -36.978 1.00 83.12 408 THR A C 1
ATOM 3235 O O . THR A 1 408 ? 4.893 -10.210 -37.445 1.00 83.12 408 THR A O 1
ATOM 3238 N N . GLU A 1 409 ? 3.081 -8.980 -36.968 1.00 77.00 409 GLU A N 1
ATOM 3239 C CA . GLU A 1 409 ? 3.634 -7.706 -37.456 1.00 77.00 409 GLU A CA 1
ATOM 3240 C C . GLU A 1 409 ? 4.391 -6.948 -36.360 1.00 77.00 409 GLU A C 1
ATOM 3242 O O . GLU A 1 409 ? 5.331 -6.201 -36.627 1.00 77.00 409 GLU A O 1
ATOM 3247 N N . SER A 1 410 ? 3.951 -7.095 -35.109 1.00 76.56 410 SER A N 1
ATOM 3248 C CA . SER A 1 410 ? 4.519 -6.388 -33.964 1.00 76.56 410 SER A CA 1
ATOM 3249 C C . SER A 1 410 ? 4.290 -7.139 -32.656 1.00 76.56 410 SER A C 1
ATOM 3251 O O . SER A 1 410 ? 3.254 -7.782 -32.471 1.00 76.56 410 SER A O 1
ATOM 3253 N N . VAL A 1 411 ? 5.254 -7.019 -31.742 1.00 80.00 411 VAL A N 1
ATOM 3254 C CA . VAL A 1 411 ? 5.212 -7.593 -30.396 1.00 80.00 411 VAL A CA 1
ATOM 3255 C C . VAL A 1 411 ? 5.482 -6.502 -29.372 1.00 80.00 411 VAL A C 1
ATOM 3257 O O . VAL A 1 411 ? 6.440 -5.741 -29.517 1.00 80.00 411 VAL A O 1
ATOM 3260 N N . MET A 1 412 ? 4.665 -6.457 -28.323 1.00 81.62 412 MET A N 1
ATOM 3261 C CA . MET A 1 412 ? 4.782 -5.500 -27.222 1.00 81.62 412 MET A CA 1
ATOM 3262 C C . MET A 1 412 ? 4.825 -6.255 -25.893 1.00 81.62 412 MET A C 1
ATOM 3264 O O . MET A 1 412 ? 3.989 -7.124 -25.657 1.00 81.62 412 MET A O 1
ATOM 3268 N N . LEU A 1 413 ? 5.793 -5.941 -25.030 1.00 84.69 413 LEU A N 1
ATOM 3269 C CA . LEU A 1 413 ? 5.773 -6.389 -23.636 1.00 84.69 413 LEU A CA 1
ATOM 3270 C C . LEU A 1 413 ? 4.750 -5.539 -22.874 1.00 84.69 413 LEU A C 1
ATOM 3272 O O . LEU A 1 413 ? 4.768 -4.318 -23.002 1.00 84.69 413 LEU A O 1
ATOM 3276 N N . LEU A 1 414 ? 3.873 -6.181 -22.106 1.00 88.25 414 LEU A N 1
ATOM 3277 C CA . LEU A 1 414 ? 2.916 -5.497 -21.237 1.00 88.25 414 LEU A CA 1
ATOM 3278 C C . LEU A 1 414 ? 3.455 -5.428 -19.809 1.00 88.25 414 LEU A C 1
ATOM 3280 O O . LEU A 1 414 ? 4.215 -6.301 -19.388 1.00 88.25 414 LEU A O 1
ATOM 3284 N N . SER A 1 415 ? 3.012 -4.428 -19.051 1.00 88.00 415 SER A N 1
ATOM 3285 C CA . SER A 1 415 ? 3.396 -4.247 -17.652 1.00 88.00 415 SER A CA 1
ATOM 3286 C C . SER A 1 415 ? 3.081 -5.481 -16.791 1.00 88.00 415 SER A C 1
ATOM 3288 O O . SER A 1 415 ? 2.041 -6.144 -16.933 1.00 88.00 415 SER A O 1
ATOM 3290 N N . ASP A 1 416 ? 3.990 -5.800 -15.870 1.00 87.88 416 ASP A N 1
ATOM 3291 C CA . ASP A 1 416 ? 3.831 -6.905 -14.925 1.00 87.88 416 ASP A CA 1
ATOM 3292 C C . ASP A 1 416 ? 2.764 -6.579 -13.866 1.00 87.88 416 ASP A C 1
ATOM 3294 O O . ASP A 1 416 ? 2.692 -5.465 -13.350 1.00 87.88 416 ASP A O 1
ATOM 3298 N N . VAL A 1 417 ? 1.927 -7.567 -13.531 1.00 89.25 417 VAL A N 1
ATOM 3299 C CA . VAL A 1 417 ? 0.883 -7.452 -12.501 1.00 89.25 417 VAL A CA 1
ATOM 3300 C C . VAL A 1 417 ? 1.150 -8.518 -11.434 1.00 89.25 417 VAL A C 1
ATOM 3302 O O . VAL A 1 417 ? 1.184 -9.705 -11.778 1.00 89.25 417 VAL A O 1
ATOM 3305 N N . PRO A 1 418 ? 1.341 -8.144 -10.153 1.00 82.62 418 PRO A N 1
ATOM 3306 C CA . PRO A 1 418 ? 1.610 -9.101 -9.083 1.00 82.62 418 PRO A CA 1
ATOM 3307 C C . PRO A 1 418 ? 0.573 -10.230 -9.023 1.00 82.62 418 PRO A C 1
ATOM 3309 O O . PRO A 1 418 ? -0.629 -9.987 -9.072 1.00 82.62 418 PRO A O 1
ATOM 3312 N N . GLY A 1 419 ? 1.042 -11.475 -8.916 1.00 86.50 419 GLY A N 1
ATOM 3313 C CA . GLY A 1 419 ? 0.182 -12.665 -8.872 1.00 86.50 419 GLY A CA 1
ATOM 3314 C C . GLY A 1 419 ? -0.235 -13.225 -10.238 1.00 86.50 419 GLY A C 1
ATOM 3315 O O . GLY A 1 419 ? -0.814 -14.310 -10.281 1.00 86.50 419 GLY A O 1
ATOM 3316 N N . TYR A 1 420 ? 0.103 -12.555 -11.344 1.00 91.06 420 TYR A N 1
ATOM 3317 C CA . TYR A 1 420 ? -0.235 -12.986 -12.703 1.00 91.06 420 TYR A CA 1
ATOM 3318 C C . TYR A 1 420 ? 1.021 -13.227 -13.561 1.00 91.06 420 TYR A C 1
ATOM 3320 O O . TYR A 1 420 ? 2.048 -12.585 -13.336 1.00 91.06 420 TYR A O 1
ATOM 3328 N N . PRO A 1 421 ? 0.969 -14.132 -14.564 1.00 92.38 421 PRO A N 1
ATOM 3329 C CA . PRO A 1 421 ? 2.067 -14.313 -15.513 1.00 92.38 421 PRO A CA 1
ATOM 3330 C C . PRO A 1 421 ? 2.410 -13.024 -16.277 1.00 92.38 421 PRO A C 1
ATOM 3332 O O . PRO A 1 421 ? 1.545 -12.168 -16.512 1.00 92.38 421 PRO A O 1
ATOM 3335 N N . GLN A 1 422 ? 3.668 -12.905 -16.710 1.00 92.19 422 GLN A N 1
ATOM 3336 C CA . GLN A 1 422 ? 4.092 -11.866 -17.653 1.00 92.19 422 GLN A CA 1
ATOM 3337 C C . GLN A 1 422 ? 3.334 -12.034 -18.976 1.00 92.19 422 GLN A C 1
ATOM 3339 O O . GLN A 1 422 ? 3.005 -13.158 -19.357 1.00 92.19 422 GLN A O 1
ATOM 3344 N N . GLN A 1 423 ? 3.038 -10.936 -19.674 1.00 93.38 423 GLN A N 1
ATOM 3345 C CA . GLN A 1 423 ? 2.269 -10.978 -20.919 1.00 93.38 423 GLN A CA 1
ATOM 3346 C C . GLN A 1 423 ? 2.915 -10.183 -22.045 1.00 93.38 423 GLN A C 1
ATOM 3348 O O . GLN A 1 423 ? 3.473 -9.109 -21.835 1.00 93.38 423 GLN A O 1
ATOM 3353 N N . TYR A 1 424 ? 2.758 -10.708 -23.255 1.00 91.50 424 TYR A N 1
ATOM 3354 C CA . TYR A 1 424 ? 3.114 -10.049 -24.502 1.00 91.50 424 TYR A CA 1
ATOM 3355 C C . TYR A 1 424 ? 1.870 -9.888 -25.374 1.00 91.50 424 TYR A C 1
ATOM 3357 O O . TYR A 1 424 ? 1.045 -10.796 -25.463 1.00 91.50 424 TYR A O 1
ATOM 3365 N N . CYS A 1 425 ? 1.752 -8.749 -26.045 1.00 91.25 425 CYS A N 1
ATOM 3366 C CA . CYS A 1 425 ? 0.742 -8.508 -27.063 1.00 91.25 425 CYS A CA 1
ATOM 3367 C C . CYS A 1 425 ? 1.343 -8.737 -28.454 1.00 91.25 425 CYS A C 1
ATOM 3369 O O . CYS A 1 425 ? 2.275 -8.035 -28.848 1.00 91.25 425 CYS A O 1
ATOM 3371 N N . PHE A 1 426 ? 0.799 -9.705 -29.189 1.00 89.00 426 PHE A N 1
ATOM 3372 C CA . PHE A 1 426 ? 1.150 -10.011 -30.574 1.00 89.00 426 PHE A CA 1
ATOM 3373 C C . PHE A 1 426 ? 0.080 -9.444 -31.510 1.00 89.00 426 PHE A C 1
ATOM 3375 O O . PHE A 1 426 ? -1.108 -9.725 -31.347 1.00 89.00 426 PHE A O 1
ATOM 3382 N N . VAL A 1 427 ? 0.489 -8.657 -32.505 1.00 88.12 427 VAL A N 1
ATOM 3383 C CA . VAL A 1 427 ? -0.412 -8.148 -33.549 1.00 88.12 427 VAL A CA 1
ATOM 3384 C C . VAL A 1 427 ? -0.417 -9.130 -34.715 1.00 88.12 427 VAL A C 1
ATOM 3386 O O . VAL A 1 427 ? 0.525 -9.155 -35.506 1.00 88.12 427 VAL A O 1
ATOM 3389 N N . GLN A 1 428 ? -1.468 -9.943 -34.814 1.00 84.06 428 GLN A N 1
ATOM 3390 C CA . GLN A 1 428 ? -1.563 -11.061 -35.764 1.00 84.06 428 GLN A CA 1
ATOM 3391 C C . GLN A 1 428 ? -2.936 -11.103 -36.448 1.00 84.06 428 GLN A C 1
ATOM 3393 O O . GLN A 1 428 ? -3.919 -10.654 -35.857 1.00 84.06 428 GLN A O 1
ATOM 3398 N N . PRO A 1 429 ? -3.040 -11.632 -37.679 1.00 81.31 429 PRO A N 1
ATOM 3399 C CA . PRO A 1 429 ? -4.317 -11.819 -38.358 1.00 81.31 429 PRO A CA 1
ATOM 3400 C C . PRO A 1 429 ? -5.142 -12.957 -37.739 1.00 81.31 429 PRO A C 1
ATOM 3402 O O . PRO A 1 429 ? -4.620 -14.021 -37.414 1.00 81.31 429 PRO A O 1
ATOM 3405 N N . ASP A 1 430 ? -6.454 -12.752 -37.639 1.00 80.00 430 ASP A N 1
ATOM 3406 C CA . ASP A 1 430 ? -7.429 -13.791 -37.314 1.00 80.00 430 ASP A CA 1
ATOM 3407 C C . ASP A 1 430 ? -7.670 -14.757 -38.498 1.00 80.00 430 ASP A C 1
ATOM 3409 O O . ASP A 1 430 ? -7.122 -14.596 -39.593 1.00 80.00 430 ASP A O 1
ATOM 3413 N N . GLU A 1 431 ? -8.552 -15.752 -38.320 1.00 79.00 431 GLU A N 1
ATOM 3414 C CA . GLU A 1 431 ? -8.920 -16.709 -39.384 1.00 79.00 431 GLU A CA 1
ATOM 3415 C C . GLU A 1 431 ? -9.481 -16.041 -40.659 1.00 79.00 431 GLU A C 1
ATOM 3417 O O . GLU A 1 431 ? -9.501 -16.649 -41.732 1.00 79.00 431 GLU A O 1
ATOM 3422 N N . SER A 1 432 ? -9.956 -14.796 -40.556 1.00 78.06 432 SER A N 1
ATOM 3423 C CA . SER A 1 432 ? -10.493 -14.003 -41.667 1.00 78.06 432 SER A CA 1
ATOM 3424 C C . SER A 1 432 ? -9.444 -13.092 -42.320 1.00 78.06 432 SER A C 1
ATOM 3426 O O . SER A 1 432 ? -9.763 -12.417 -43.304 1.00 78.06 432 SER A O 1
ATOM 3428 N N . GLY A 1 433 ? -8.207 -13.077 -41.815 1.00 76.12 433 GLY A N 1
ATOM 3429 C CA . GLY A 1 433 ? -7.123 -12.210 -42.274 1.00 76.12 433 GLY A CA 1
ATOM 3430 C C . GLY A 1 433 ? -7.190 -10.782 -41.723 1.00 76.12 433 GLY A C 1
ATOM 3431 O O . GLY A 1 433 ? -6.566 -9.886 -42.290 1.00 76.12 433 GLY A O 1
ATOM 3432 N N . VAL A 1 434 ? -7.978 -10.538 -40.671 1.00 82.19 434 VAL A N 1
ATOM 3433 C CA . VAL A 1 434 ? -8.088 -9.237 -39.999 1.00 82.19 434 VAL A CA 1
ATOM 3434 C C . VAL A 1 434 ? -7.179 -9.239 -38.779 1.00 82.19 434 VAL A C 1
ATOM 3436 O O . VAL A 1 434 ? -7.311 -10.101 -37.922 1.00 82.19 434 VAL A O 1
ATOM 3439 N N . TYR A 1 435 ? -6.270 -8.271 -38.681 1.00 84.50 435 TYR A N 1
ATOM 3440 C CA . TYR A 1 435 ? -5.376 -8.167 -37.526 1.00 84.50 435 TYR A CA 1
ATOM 3441 C C . TYR A 1 435 ? -6.145 -7.951 -36.214 1.00 84.50 435 TYR A C 1
ATOM 3443 O O . TYR A 1 435 ? -7.167 -7.259 -36.188 1.00 84.50 435 TYR A O 1
ATOM 3451 N N . THR A 1 436 ? -5.630 -8.532 -35.134 1.00 89.44 436 THR A N 1
ATOM 3452 C CA . THR A 1 436 ? -6.094 -8.403 -33.749 1.00 89.44 436 THR A CA 1
ATOM 3453 C C . THR A 1 436 ? -4.897 -8.253 -32.809 1.00 89.44 436 THR A C 1
ATOM 3455 O O . THR A 1 436 ? -3.773 -8.616 -33.154 1.00 89.44 436 THR A O 1
ATOM 3458 N N . PHE A 1 437 ? -5.136 -7.709 -31.616 1.00 92.06 437 PHE A N 1
ATOM 3459 C CA . PHE A 1 437 ? -4.159 -7.662 -30.527 1.00 92.06 437 PHE A CA 1
ATOM 3460 C C . PHE A 1 437 ? -4.343 -8.899 -29.645 1.00 92.06 437 PHE A C 1
ATOM 3462 O O . PHE A 1 437 ? -5.344 -8.991 -28.935 1.00 92.06 437 PHE A O 1
ATOM 3469 N N . ASN A 1 438 ? -3.415 -9.850 -29.696 1.00 92.81 438 ASN A N 1
ATOM 3470 C CA . ASN A 1 438 ? -3.507 -11.116 -28.970 1.00 92.81 438 ASN A CA 1
ATOM 3471 C C . ASN A 1 438 ? -2.598 -11.097 -27.741 1.00 92.81 438 ASN A C 1
ATOM 3473 O O . ASN A 1 438 ? -1.382 -10.963 -27.866 1.00 92.81 438 ASN A O 1
ATOM 3477 N N . MET A 1 439 ? -3.190 -11.249 -26.558 1.00 95.06 439 MET A N 1
ATOM 3478 C CA . MET A 1 439 ? -2.482 -11.236 -25.278 1.00 95.06 439 MET A CA 1
ATOM 3479 C C . MET A 1 439 ? -2.056 -12.658 -24.929 1.00 95.06 439 MET A C 1
ATOM 3481 O O . MET A 1 439 ? -2.910 -13.527 -24.743 1.00 95.06 439 MET A O 1
ATOM 3485 N N . ILE A 1 440 ? -0.750 -12.892 -24.852 1.00 93.75 440 ILE A N 1
ATOM 3486 C CA . ILE A 1 440 ? -0.136 -14.205 -24.653 1.00 93.75 440 ILE A CA 1
ATOM 3487 C C . ILE A 1 440 ? 0.641 -14.204 -23.335 1.00 93.75 440 ILE A C 1
ATOM 3489 O O . ILE A 1 440 ? 1.487 -13.332 -23.122 1.00 93.75 440 ILE A O 1
ATOM 3493 N N . ASN A 1 441 ? 0.384 -15.176 -22.458 1.00 94.69 441 ASN A N 1
ATOM 3494 C CA . ASN A 1 441 ? 1.182 -15.347 -21.243 1.00 94.69 441 ASN A CA 1
ATOM 3495 C C . ASN A 1 441 ? 2.576 -15.891 -21.569 1.00 94.69 441 ASN A C 1
ATOM 3497 O O . ASN A 1 441 ? 2.756 -16.729 -22.450 1.00 94.69 441 ASN A O 1
ATOM 3501 N N . TYR A 1 442 ? 3.558 -15.498 -20.772 1.00 91.81 442 TYR A N 1
ATOM 3502 C CA . TYR A 1 442 ? 4.907 -16.039 -20.789 1.00 91.81 442 TYR A CA 1
ATOM 3503 C C . TYR A 1 442 ? 5.240 -16.658 -19.421 1.00 91.81 442 TYR A C 1
ATOM 3505 O O . TYR A 1 442 ? 4.947 -16.034 -18.396 1.00 91.81 442 TYR A O 1
ATOM 3513 N N . PRO A 1 443 ? 5.881 -17.845 -19.365 1.00 91.56 443 PRO A N 1
ATOM 3514 C CA . PRO A 1 443 ? 6.392 -18.672 -20.472 1.00 91.56 443 PRO A CA 1
ATOM 3515 C C . PRO A 1 443 ? 5.390 -19.690 -21.046 1.00 91.56 443 PRO A C 1
ATOM 3517 O O . PRO A 1 443 ? 5.768 -20.500 -21.883 1.00 91.56 443 PRO A O 1
ATOM 3520 N N . GLN A 1 444 ? 4.137 -19.711 -20.584 1.00 91.81 444 GLN A N 1
ATOM 3521 C CA . GLN A 1 444 ? 3.158 -20.742 -20.965 1.00 91.81 444 GLN A CA 1
ATOM 3522 C C . GLN A 1 444 ? 2.718 -20.667 -22.435 1.00 91.81 444 GLN A C 1
ATOM 3524 O O . GLN A 1 444 ? 2.289 -21.680 -22.985 1.00 91.81 444 GLN A O 1
ATOM 3529 N N . LEU A 1 445 ? 2.848 -19.494 -23.061 1.00 92.12 445 LEU A N 1
ATOM 3530 C CA . LEU A 1 445 ? 2.492 -19.204 -24.452 1.00 92.12 445 LEU A CA 1
ATOM 3531 C C . LEU A 1 445 ? 1.012 -19.451 -24.793 1.00 92.12 445 LEU A C 1
ATOM 3533 O O . LEU A 1 445 ? 0.659 -19.637 -25.956 1.00 92.12 445 LEU A O 1
ATOM 3537 N N . ASP A 1 446 ? 0.124 -19.417 -23.799 1.00 92.69 446 ASP A N 1
ATOM 3538 C CA . ASP A 1 446 ? -1.320 -19.479 -23.994 1.00 92.69 446 ASP A CA 1
ATOM 3539 C C . ASP A 1 446 ? -1.927 -18.084 -24.196 1.00 92.69 446 ASP A C 1
ATOM 3541 O O . ASP A 1 446 ? -1.576 -17.114 -23.519 1.00 92.69 446 ASP A O 1
ATOM 3545 N N . GLN A 1 447 ? -2.862 -17.986 -25.143 1.00 93.31 447 GLN A N 1
ATOM 3546 C CA . GLN A 1 447 ? -3.620 -16.764 -25.391 1.00 93.31 447 GLN A CA 1
ATOM 3547 C C . GLN A 1 447 ? -4.722 -16.591 -24.344 1.00 93.31 447 GLN A C 1
ATOM 3549 O O . GLN A 1 447 ? -5.609 -17.439 -24.236 1.00 93.31 447 GLN A O 1
ATOM 3554 N N . VAL A 1 448 ? -4.711 -15.462 -23.633 1.00 94.12 448 VAL A N 1
ATOM 3555 C CA . VAL A 1 448 ? -5.706 -15.138 -22.594 1.00 94.12 448 VAL A CA 1
ATOM 3556 C C . VAL A 1 448 ? -6.804 -14.193 -23.068 1.00 94.12 448 VAL A C 1
ATOM 3558 O O . VAL A 1 448 ? -7.939 -14.301 -22.614 1.00 94.12 448 VAL A O 1
ATOM 3561 N N . ALA A 1 449 ? -6.493 -13.290 -23.998 1.00 93.88 449 ALA A N 1
ATOM 3562 C CA . ALA A 1 449 ? -7.435 -12.305 -24.521 1.00 93.88 449 ALA A CA 1
ATOM 3563 C C . ALA A 1 449 ? -7.086 -11.933 -25.968 1.00 93.88 449 ALA A C 1
ATOM 3565 O O . ALA A 1 449 ? -5.940 -12.068 -26.401 1.00 93.88 449 ALA A O 1
ATOM 3566 N N . SER A 1 450 ? -8.079 -11.461 -26.722 1.00 93.38 450 SER A N 1
ATOM 3567 C CA . SER A 1 450 ? -7.898 -10.938 -28.080 1.00 93.38 450 SER A CA 1
ATOM 3568 C C . SER A 1 450 ? -8.767 -9.702 -28.275 1.00 93.38 450 SER A C 1
ATOM 3570 O O . SER A 1 450 ? -9.979 -9.762 -28.059 1.00 93.38 450 SER A O 1
ATOM 3572 N N . LEU A 1 451 ? -8.157 -8.582 -28.665 1.00 93.25 451 LEU A N 1
ATOM 3573 C CA . LEU A 1 451 ? -8.860 -7.324 -28.916 1.00 93.25 451 LEU A CA 1
ATOM 3574 C C . LEU A 1 451 ? -8.944 -7.051 -30.425 1.00 93.25 451 LEU A C 1
ATOM 3576 O O . LEU A 1 451 ? -7.940 -7.173 -31.135 1.00 93.25 451 LEU A O 1
ATOM 3580 N N . PRO A 1 452 ? -10.110 -6.629 -30.944 1.00 89.50 452 PRO A N 1
ATOM 3581 C CA . PRO A 1 452 ? -10.247 -6.290 -32.353 1.00 89.50 452 PRO A CA 1
ATOM 3582 C C . PRO A 1 452 ? -9.554 -4.958 -32.673 1.00 89.50 452 PRO A C 1
ATOM 3584 O O . PRO A 1 452 ? -9.562 -4.038 -31.863 1.00 89.50 452 PRO A O 1
ATOM 3587 N N . MET A 1 453 ? -9.068 -4.774 -33.905 1.00 85.50 453 MET A N 1
ATOM 3588 C CA . MET A 1 453 ? -8.499 -3.485 -34.355 1.00 85.50 453 MET A CA 1
ATOM 3589 C C . MET A 1 453 ? -9.506 -2.323 -34.358 1.00 85.50 453 MET A C 1
ATOM 3591 O O . MET A 1 453 ? -9.121 -1.157 -34.456 1.00 85.50 453 MET A O 1
ATOM 3595 N N . SER A 1 454 ? -10.805 -2.614 -34.269 1.00 87.88 454 SER A N 1
ATOM 3596 C CA . SER A 1 454 ? -11.827 -1.604 -34.010 1.00 87.88 454 SER A CA 1
ATOM 3597 C C . SER A 1 454 ? -12.983 -2.180 -33.203 1.00 87.88 454 SER A C 1
ATOM 3599 O O . SER A 1 454 ? -13.391 -3.314 -33.449 1.00 87.88 454 SER A O 1
ATOM 3601 N N . VAL A 1 455 ? -13.558 -1.379 -32.312 1.00 88.75 455 VAL A N 1
ATOM 3602 C CA . VAL A 1 455 ? -14.698 -1.752 -31.468 1.00 88.75 455 VAL A CA 1
ATOM 3603 C C . VAL A 1 455 ? -15.782 -0.678 -31.535 1.00 88.75 455 VAL A C 1
ATOM 3605 O O . VAL A 1 455 ? -15.495 0.506 -31.720 1.00 88.75 455 VAL A O 1
ATOM 3608 N N . THR A 1 456 ? -17.045 -1.081 -31.417 1.00 87.75 456 THR A N 1
ATOM 3609 C CA . THR A 1 456 ? -18.168 -0.146 -31.289 1.00 87.75 456 THR A CA 1
ATOM 3610 C C . THR A 1 456 ? -18.385 0.165 -29.812 1.00 87.75 456 THR A C 1
ATOM 3612 O O . THR A 1 456 ? -18.638 -0.747 -29.029 1.00 87.75 456 THR A O 1
ATOM 3615 N N . GLY A 1 457 ? -18.277 1.437 -29.430 1.00 81.06 457 GLY A N 1
ATOM 3616 C CA . GLY A 1 457 ? -18.515 1.873 -28.057 1.00 81.06 457 GLY A CA 1
ATOM 3617 C C . GLY A 1 457 ? -20.001 1.893 -27.671 1.00 81.06 457 GLY A C 1
ATOM 3618 O O . GLY A 1 457 ? -20.873 1.746 -28.535 1.00 81.06 457 GLY A O 1
ATOM 3619 N N . PRO A 1 458 ? -20.314 2.130 -26.382 1.00 75.81 458 PRO A N 1
ATOM 3620 C CA . PRO A 1 458 ? -21.692 2.171 -25.875 1.00 75.81 458 PRO A CA 1
ATOM 3621 C C . PRO A 1 458 ? -22.579 3.234 -26.543 1.00 75.81 458 PRO A C 1
ATOM 3623 O O . PRO A 1 458 ? -23.798 3.093 -26.607 1.00 75.81 458 PRO A O 1
ATOM 3626 N N . ASP A 1 459 ? -21.968 4.293 -27.072 1.00 73.19 459 ASP A N 1
ATOM 3627 C CA . ASP A 1 459 ? -22.619 5.390 -27.791 1.00 73.19 459 ASP A CA 1
ATOM 3628 C C . ASP A 1 459 ? -22.853 5.096 -29.289 1.00 73.19 459 ASP A C 1
ATOM 3630 O O . ASP A 1 459 ? -23.387 5.939 -30.014 1.00 73.19 459 ASP A O 1
ATOM 3634 N N . GLY A 1 460 ? -22.464 3.907 -29.765 1.00 78.69 460 GLY A N 1
ATOM 3635 C CA . GLY A 1 460 ? -22.536 3.504 -31.169 1.00 78.69 460 GLY A CA 1
ATOM 3636 C C . GLY A 1 460 ? -21.386 4.026 -32.038 1.00 78.69 460 GLY A C 1
ATOM 3637 O O . GLY A 1 460 ? -21.395 3.791 -33.249 1.00 78.69 460 GLY A O 1
ATOM 3638 N N . THR A 1 461 ? -20.398 4.716 -31.458 1.00 82.19 461 THR A N 1
ATOM 3639 C CA . THR A 1 461 ? -19.219 5.214 -32.177 1.00 82.19 461 THR A CA 1
ATOM 3640 C C . THR A 1 461 ? -18.251 4.067 -32.473 1.00 82.19 461 THR A C 1
ATOM 3642 O O . THR A 1 461 ? -17.970 3.237 -31.612 1.00 82.19 461 THR A O 1
ATOM 3645 N N . GLN A 1 462 ? -17.717 4.008 -33.697 1.00 87.75 462 GLN A N 1
ATOM 3646 C CA . GLN A 1 462 ? -16.660 3.060 -34.058 1.00 87.75 462 GLN A CA 1
ATOM 3647 C C . GLN A 1 462 ? -15.297 3.643 -33.663 1.00 87.75 462 GLN A C 1
ATOM 3649 O O . GLN A 1 462 ? -14.878 4.657 -34.221 1.00 87.75 462 GLN A O 1
ATOM 3654 N N . TYR A 1 463 ? -14.593 2.985 -32.748 1.00 87.00 463 TYR A N 1
ATOM 3655 C CA . TYR A 1 463 ? -13.242 3.348 -32.332 1.00 87.00 463 TYR A CA 1
ATOM 3656 C C . TYR A 1 463 ? -12.233 2.399 -32.971 1.00 87.00 463 TYR A C 1
ATOM 3658 O O . TYR A 1 463 ? -12.335 1.189 -32.798 1.00 87.00 463 TYR A O 1
ATOM 3666 N N . GLY A 1 464 ? -11.263 2.932 -33.717 1.00 88.25 464 GLY A N 1
ATOM 3667 C CA . GLY A 1 464 ? -10.069 2.169 -34.095 1.00 88.25 464 GLY A CA 1
ATOM 3668 C C . GLY A 1 464 ? -9.109 2.115 -32.911 1.00 88.25 464 GLY A C 1
ATOM 3669 O O . GLY A 1 464 ? -8.905 3.146 -32.276 1.00 88.25 464 GLY A O 1
ATOM 3670 N N . LEU A 1 465 ? -8.547 0.950 -32.606 1.00 87.12 465 LEU A N 1
ATOM 3671 C CA . LEU A 1 465 ? -7.554 0.780 -31.544 1.00 87.12 465 LEU A CA 1
ATOM 3672 C C . LEU A 1 465 ? -6.141 1.042 -32.084 1.00 87.12 465 LEU A C 1
ATOM 3674 O O . LEU A 1 465 ? -5.878 0.841 -33.271 1.00 87.12 465 LEU A O 1
ATOM 3678 N N . SER A 1 466 ? -5.245 1.516 -31.220 1.00 84.44 466 SER A N 1
ATOM 3679 C CA . SER A 1 466 ? -3.834 1.749 -31.545 1.00 84.44 466 SER A CA 1
ATOM 3680 C C . SER A 1 466 ? -2.917 0.787 -30.784 1.00 84.44 466 SER A C 1
ATOM 3682 O O . SER A 1 466 ? -3.364 0.052 -29.910 1.00 84.44 466 SER A O 1
ATOM 3684 N N . THR A 1 467 ? -1.624 0.815 -31.102 1.00 76.94 467 THR A N 1
ATOM 3685 C CA . THR A 1 467 ? -0.574 0.101 -30.358 1.00 76.94 467 THR A CA 1
ATOM 3686 C C . THR A 1 467 ? -0.197 0.787 -29.041 1.00 76.94 467 THR A C 1
ATOM 3688 O O . THR A 1 467 ? 0.643 0.279 -28.311 1.00 76.94 467 THR A O 1
ATOM 3691 N N . SER A 1 468 ? -0.801 1.936 -28.710 1.00 83.62 468 SER A N 1
ATOM 3692 C CA . SER A 1 468 ? -0.687 2.536 -27.380 1.00 83.62 468 SER A CA 1
ATOM 3693 C C . SER A 1 468 ? -1.639 1.797 -26.437 1.00 83.62 468 SER A C 1
ATOM 3695 O O . SER A 1 468 ? -2.800 2.176 -26.261 1.00 83.62 468 SER A O 1
ATOM 3697 N N . LEU A 1 469 ? -1.133 0.674 -25.931 1.00 87.94 469 LEU A N 1
ATOM 3698 C CA . LEU A 1 469 ? -1.847 -0.343 -25.176 1.00 87.94 469 LEU A CA 1
ATOM 3699 C C . LEU A 1 469 ? -0.970 -0.823 -24.022 1.00 87.94 469 LEU A C 1
ATOM 3701 O O . LEU A 1 469 ? 0.203 -1.116 -24.240 1.00 87.94 469 LEU A O 1
ATOM 3705 N N . ASP A 1 470 ? -1.549 -0.973 -22.834 1.00 91.44 470 ASP A N 1
ATOM 3706 C CA . ASP A 1 470 ? -0.872 -1.624 -21.711 1.00 91.44 470 ASP A CA 1
ATOM 3707 C C . ASP A 1 470 ? -1.858 -2.358 -20.785 1.00 91.44 470 ASP A C 1
ATOM 3709 O O . ASP A 1 470 ? -3.078 -2.176 -20.861 1.00 91.44 470 ASP A O 1
ATOM 3713 N N . ARG A 1 471 ? -1.318 -3.209 -19.910 1.00 91.50 471 ARG A N 1
ATOM 3714 C CA . ARG A 1 471 ? -2.030 -3.937 -18.861 1.00 91.50 471 ARG A CA 1
ATOM 3715 C C . ARG A 1 471 ? -1.895 -3.208 -17.525 1.00 91.50 471 ARG A C 1
ATOM 3717 O O . ARG A 1 471 ? -0.789 -3.033 -17.036 1.00 91.50 471 ARG A O 1
ATOM 3724 N N . VAL A 1 472 ? -3.013 -2.844 -16.904 1.00 90.69 472 VAL A N 1
ATOM 3725 C CA . VAL A 1 472 ? -3.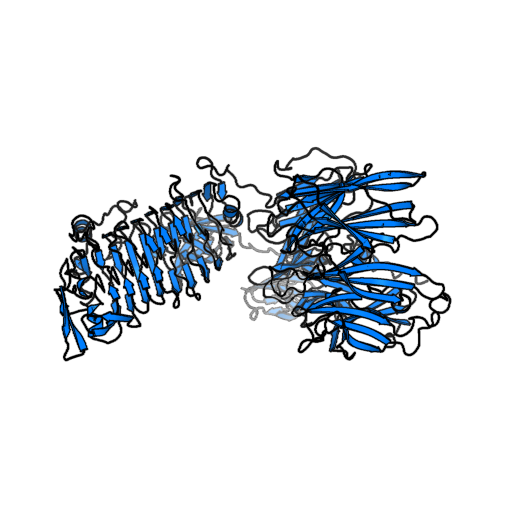069 -2.055 -15.662 1.00 90.69 472 VAL A CA 1
ATOM 3726 C C . VAL A 1 472 ? -3.681 -2.893 -14.528 1.00 90.69 472 VAL A C 1
ATOM 3728 O O . VAL A 1 472 ? -4.732 -3.500 -14.752 1.00 90.69 472 VAL A O 1
ATOM 3731 N N . PRO A 1 473 ? -3.080 -2.951 -13.323 1.00 86.75 473 PRO A N 1
ATOM 3732 C CA . PRO A 1 473 ? -3.693 -3.598 -12.156 1.00 86.75 473 PRO A CA 1
ATOM 3733 C C . PRO A 1 473 ? -5.047 -2.968 -11.765 1.00 86.75 473 PRO A C 1
ATOM 3735 O O . PRO A 1 473 ? -5.185 -1.749 -11.811 1.00 86.75 473 PRO A O 1
ATOM 3738 N N . GLY A 1 474 ? -6.031 -3.775 -11.347 1.00 77.56 474 GLY A N 1
ATOM 3739 C CA . GLY A 1 474 ? -7.334 -3.291 -10.850 1.00 77.56 474 GLY A CA 1
ATOM 3740 C C . GLY A 1 474 ? -8.328 -4.415 -10.510 1.00 77.56 474 GLY A C 1
ATOM 3741 O O . GLY A 1 474 ? -8.265 -5.486 -11.108 1.00 77.56 474 GLY A O 1
ATOM 3742 N N . ASP A 1 475 ? -9.237 -4.193 -9.550 1.00 70.12 475 ASP A N 1
ATOM 3743 C CA . ASP A 1 475 ? -10.304 -5.128 -9.112 1.00 70.12 475 ASP A CA 1
ATOM 3744 C C . ASP A 1 475 ? -9.823 -6.523 -8.644 1.00 70.12 475 ASP A C 1
ATOM 3746 O O . ASP A 1 475 ? -10.436 -7.548 -8.947 1.00 70.12 475 ASP A O 1
ATOM 3750 N N . GLY A 1 476 ? -8.666 -6.611 -7.976 1.00 72.06 476 GLY A N 1
ATOM 3751 C CA . GLY A 1 476 ? -8.046 -7.909 -7.647 1.00 72.06 476 GLY A CA 1
ATOM 3752 C C . GLY A 1 476 ? -7.531 -8.685 -8.875 1.00 72.06 476 GLY A C 1
ATOM 3753 O O . GLY A 1 476 ? -7.141 -9.852 -8.774 1.00 72.06 476 GLY A O 1
ATOM 3754 N N . SER A 1 477 ? -7.513 -8.042 -10.045 1.00 85.88 477 SER A N 1
ATOM 3755 C CA . SER A 1 477 ? -7.034 -8.565 -11.321 1.00 85.88 477 SER A CA 1
ATOM 3756 C C . SER A 1 477 ? -6.308 -7.475 -12.123 1.00 85.88 477 SER A C 1
ATOM 3758 O O . SER A 1 477 ? -5.526 -6.701 -11.565 1.00 85.88 477 SER A O 1
ATOM 3760 N N . TYR A 1 478 ? -6.513 -7.437 -13.439 1.00 91.31 478 TYR A N 1
ATOM 3761 C CA . TYR A 1 478 ? -6.005 -6.405 -14.330 1.00 91.31 478 TYR A CA 1
ATOM 3762 C C . TYR A 1 478 ? -6.995 -6.089 -15.454 1.00 91.31 478 TYR A C 1
ATOM 3764 O O . TYR A 1 478 ? -7.861 -6.891 -15.807 1.00 91.31 478 TYR A O 1
ATOM 3772 N N . ARG A 1 479 ? -6.824 -4.913 -16.055 1.00 93.19 479 ARG A N 1
ATOM 3773 C CA . ARG A 1 479 ? -7.550 -4.438 -17.236 1.00 93.19 479 ARG A CA 1
ATOM 3774 C C . ARG A 1 479 ? -6.560 -4.056 -18.338 1.00 93.19 479 ARG A C 1
ATOM 3776 O O . ARG A 1 479 ? -5.404 -3.754 -18.055 1.00 93.19 479 ARG A O 1
ATOM 3783 N N . TYR A 1 480 ? -7.004 -4.040 -19.591 1.00 94.69 480 TYR A N 1
ATOM 3784 C CA . TYR A 1 480 ? -6.222 -3.509 -20.710 1.00 94.69 480 TYR A CA 1
ATOM 3785 C C . TYR A 1 480 ? -6.695 -2.098 -21.048 1.00 94.69 480 TYR A C 1
ATOM 3787 O O . TYR A 1 480 ? -7.866 -1.908 -21.376 1.00 94.69 480 TYR A O 1
ATOM 3795 N N . ALA A 1 481 ? -5.794 -1.122 -20.998 1.00 94.62 481 ALA A N 1
ATOM 3796 C CA . ALA A 1 481 ? -6.064 0.247 -21.421 1.00 94.62 481 ALA A CA 1
ATOM 3797 C C . ALA A 1 481 ? -5.508 0.459 -22.830 1.00 94.62 481 ALA A C 1
ATOM 3799 O O . ALA A 1 481 ? -4.363 0.103 -23.102 1.00 94.62 481 ALA A O 1
ATOM 3800 N N . VAL A 1 482 ? -6.312 1.025 -23.732 1.00 93.00 482 VAL A N 1
ATOM 3801 C CA . VAL A 1 482 ? -5.947 1.209 -25.143 1.00 93.00 482 VAL A CA 1
ATOM 3802 C C . VAL A 1 482 ? -6.375 2.584 -25.628 1.00 93.00 482 VAL A C 1
ATOM 3804 O O . VAL A 1 482 ? -7.566 2.900 -25.661 1.00 93.00 482 VAL A O 1
ATOM 3807 N N . ALA A 1 483 ? -5.430 3.407 -26.071 1.00 89.88 483 ALA A N 1
ATOM 3808 C CA . ALA A 1 483 ? -5.776 4.655 -26.735 1.00 89.88 483 ALA A CA 1
ATOM 3809 C C . ALA A 1 483 ? -6.342 4.379 -28.132 1.00 89.88 483 ALA A C 1
ATOM 3811 O O . ALA A 1 483 ? -5.829 3.554 -28.898 1.00 89.88 483 ALA A O 1
ATOM 3812 N N . SER A 1 484 ? -7.401 5.100 -28.489 1.00 88.94 484 SER A N 1
ATOM 3813 C CA . SER A 1 484 ? -7.946 5.037 -29.846 1.00 88.94 484 SER A CA 1
ATOM 3814 C C . SER A 1 484 ? -6.974 5.620 -30.881 1.00 88.94 484 SER A C 1
ATOM 3816 O O . SER A 1 484 ? -6.132 6.452 -30.580 1.00 88.94 484 SER A O 1
ATOM 3818 N N . GLY A 1 485 ? -7.080 5.212 -32.142 1.00 77.25 485 GLY A N 1
ATOM 3819 C CA . GLY A 1 485 ? -6.233 5.738 -33.212 1.00 77.25 485 GLY A CA 1
ATOM 3820 C C . GLY A 1 485 ? -6.590 7.161 -33.656 1.00 77.25 485 GLY A C 1
ATOM 3821 O O . GLY A 1 485 ? -5.863 7.728 -34.466 1.00 77.25 485 GLY A O 1
ATOM 3822 N N . GLN A 1 486 ? -7.722 7.724 -33.215 1.00 75.94 486 GLN A N 1
ATOM 3823 C CA . GLN A 1 486 ? -8.207 9.047 -33.623 1.00 75.94 486 GLN A CA 1
ATOM 3824 C C . GLN A 1 486 ? -8.950 9.738 -32.473 1.00 75.94 486 GLN A C 1
ATOM 3826 O O . GLN A 1 486 ? -9.802 9.129 -31.827 1.00 75.94 486 GLN A O 1
ATOM 3831 N N . GLY A 1 487 ? -8.691 11.034 -32.288 1.00 80.25 487 GLY A N 1
ATOM 3832 C CA . GLY A 1 487 ? -9.470 11.889 -31.392 1.00 80.25 487 GLY A CA 1
ATOM 3833 C C . GLY A 1 487 ? -10.847 12.266 -31.953 1.00 80.25 487 GLY A C 1
ATOM 3834 O O . GLY A 1 487 ? -11.166 12.016 -33.117 1.00 80.25 487 GLY A O 1
ATOM 3835 N N . GLY A 1 488 ? -11.664 12.905 -31.120 1.00 82.50 488 GLY A N 1
ATOM 3836 C CA . GLY A 1 488 ? -12.966 13.461 -31.484 1.00 82.50 488 GLY A CA 1
ATOM 3837 C C . GLY A 1 488 ? -13.090 14.942 -31.128 1.00 82.50 488 GLY A C 1
ATOM 3838 O O . GLY A 1 488 ? -12.226 15.514 -30.467 1.00 82.50 488 GLY A O 1
ATOM 3839 N N . GLU A 1 489 ? -14.184 15.565 -31.565 1.00 83.88 489 GLU A N 1
ATOM 3840 C CA . GLU A 1 489 ? -14.526 16.958 -31.258 1.00 83.88 489 GLU A CA 1
ATOM 3841 C C . GLU A 1 489 ? -15.940 17.021 -30.662 1.00 83.88 489 GLU A C 1
ATOM 3843 O O . GLU A 1 489 ? -16.874 16.398 -31.177 1.00 83.88 489 GLU A O 1
ATOM 3848 N N . THR A 1 490 ? -16.109 17.753 -29.560 1.00 83.12 490 THR A N 1
ATOM 3849 C CA . THR A 1 490 ? -17.417 17.996 -28.939 1.00 83.12 490 THR A CA 1
ATOM 3850 C C . THR A 1 490 ? -18.227 19.020 -29.737 1.00 83.12 490 THR A C 1
ATOM 3852 O O . THR A 1 490 ? -17.698 19.789 -30.539 1.00 83.12 490 THR A O 1
ATOM 3855 N N . ALA A 1 491 ? -19.536 19.117 -29.481 1.00 80.44 491 ALA A N 1
ATOM 3856 C CA . ALA A 1 491 ? -20.381 20.138 -30.114 1.00 80.44 491 ALA A CA 1
ATOM 3857 C C . ALA A 1 491 ? -19.937 21.585 -29.791 1.00 80.44 491 ALA A C 1
ATOM 3859 O O . ALA A 1 491 ? -20.299 22.524 -30.501 1.00 80.44 491 ALA A O 1
ATOM 3860 N N . GLN A 1 492 ? -19.167 21.764 -28.715 1.00 78.25 492 GLN A N 1
ATOM 3861 C CA . GLN A 1 492 ? -18.615 23.028 -28.232 1.00 78.25 492 GLN A CA 1
ATOM 3862 C C . GLN A 1 492 ? -17.234 23.356 -28.838 1.00 78.25 492 GLN A C 1
ATOM 3864 O O . GLN A 1 492 ? -16.677 24.420 -28.534 1.00 78.25 492 GLN A O 1
ATOM 3869 N N . GLY A 1 493 ? -16.706 22.483 -29.704 1.00 79.81 493 GLY A N 1
ATOM 3870 C CA . GLY A 1 493 ? -15.421 22.638 -30.387 1.00 79.81 493 GLY A CA 1
ATOM 3871 C C . GLY A 1 493 ? -14.205 22.270 -29.535 1.00 79.81 493 GLY A C 1
ATOM 3872 O O . GLY A 1 493 ? -13.126 22.828 -29.737 1.00 79.81 493 GLY A O 1
ATOM 3873 N N . GLU A 1 494 ? -14.384 21.409 -28.532 1.00 83.62 494 GLU A N 1
ATOM 3874 C CA . GLU A 1 494 ? -13.293 20.889 -27.701 1.00 83.62 494 GLU A CA 1
ATOM 3875 C C . GLU A 1 494 ? -12.832 19.543 -28.242 1.00 83.62 494 GLU A C 1
ATOM 3877 O O . GLU A 1 494 ? -13.650 18.684 -28.562 1.00 83.62 494 GLU A O 1
ATOM 3882 N N . ILE A 1 495 ? -11.521 19.367 -28.347 1.00 85.38 495 ILE A N 1
ATOM 3883 C CA . ILE A 1 495 ? -10.909 18.132 -28.820 1.00 85.38 495 ILE A CA 1
ATOM 3884 C C . ILE A 1 495 ? -10.743 17.182 -27.639 1.00 85.38 495 ILE A C 1
ATOM 3886 O O . ILE A 1 495 ? -10.302 17.594 -26.565 1.00 85.38 495 ILE A O 1
ATOM 3890 N N . PHE A 1 496 ? -11.068 15.912 -27.853 1.00 87.69 496 PHE A N 1
ATOM 3891 C CA . PHE A 1 496 ? -10.865 14.846 -26.882 1.00 87.69 496 PHE A CA 1
ATOM 3892 C C . PHE A 1 496 ? -10.193 13.633 -27.520 1.00 87.69 496 PHE A C 1
ATOM 3894 O O . PHE A 1 496 ? -10.264 13.442 -28.736 1.00 87.69 496 PHE A O 1
ATOM 3901 N N . HIS A 1 497 ? -9.573 12.790 -26.701 1.00 89.25 497 HIS A N 1
ATOM 3902 C CA . HIS A 1 497 ? -8.972 11.540 -27.140 1.00 89.25 497 HIS A CA 1
ATOM 3903 C C . HIS A 1 497 ? -9.549 10.356 -26.349 1.00 89.25 497 HIS A C 1
ATOM 3905 O O . HIS A 1 497 ? -9.377 10.297 -25.133 1.00 89.25 497 HIS A O 1
ATOM 3911 N N . PRO A 1 498 ? -10.250 9.416 -27.008 1.00 91.38 498 PRO A N 1
ATOM 3912 C CA . PRO A 1 498 ? -10.776 8.228 -26.339 1.00 91.38 498 PRO A CA 1
ATOM 3913 C C . PRO A 1 498 ? -9.677 7.269 -25.861 1.00 91.38 498 PRO A C 1
ATOM 3915 O O . PRO A 1 498 ? -8.760 6.957 -26.636 1.00 91.38 498 PRO A O 1
ATOM 3918 N N . VAL A 1 499 ? -9.837 6.749 -24.642 1.00 93.25 499 VAL A N 1
ATOM 3919 C CA . VAL A 1 499 ? -9.123 5.585 -24.092 1.00 93.25 499 VAL A CA 1
ATOM 3920 C C . VAL A 1 499 ? -10.143 4.517 -23.719 1.00 93.25 499 VAL A C 1
ATOM 3922 O O . VAL A 1 499 ? -11.128 4.786 -23.040 1.00 93.25 499 VAL A O 1
ATOM 3925 N N . LEU A 1 500 ? -9.935 3.307 -24.219 1.00 93.88 500 LEU A N 1
ATOM 3926 C CA . LEU A 1 500 ? -10.837 2.180 -24.059 1.00 93.88 500 LEU A CA 1
ATOM 3927 C C . LEU A 1 500 ? -10.246 1.206 -23.049 1.00 93.88 500 LEU A C 1
ATOM 3929 O O . LEU A 1 500 ? -9.081 0.830 -23.162 1.00 93.88 500 LEU A O 1
ATOM 3933 N N . TRP A 1 501 ? -11.070 0.787 -22.098 1.00 94.00 501 TRP A N 1
ATOM 3934 C CA . TRP A 1 501 ? -10.708 -0.172 -21.066 1.00 94.00 501 TRP A CA 1
ATOM 3935 C C . TRP A 1 501 ? -11.395 -1.494 -21.327 1.00 94.00 501 TRP A C 1
ATOM 3937 O O . TRP A 1 501 ? -12.621 -1.541 -21.430 1.00 94.00 501 TRP A O 1
ATOM 3947 N N . PHE A 1 502 ? -10.615 -2.561 -21.390 1.00 93.94 502 PHE A N 1
ATOM 3948 C CA . PHE A 1 502 ? -11.104 -3.923 -21.511 1.00 93.94 502 PHE A CA 1
ATOM 3949 C C . PHE A 1 502 ? -10.829 -4.680 -20.215 1.00 93.94 502 PHE A C 1
ATOM 3951 O O . PHE A 1 502 ? -9.797 -4.468 -19.581 1.00 93.94 502 PHE A O 1
ATOM 3958 N N . ASP A 1 503 ? -11.743 -5.556 -19.816 1.00 92.06 503 ASP A N 1
ATOM 3959 C CA . ASP A 1 503 ? -11.503 -6.478 -18.708 1.00 92.06 503 ASP A CA 1
ATOM 3960 C C . ASP A 1 503 ? -10.395 -7.495 -19.049 1.00 92.06 503 ASP A C 1
ATOM 3962 O O . ASP A 1 503 ? -9.884 -7.549 -20.174 1.00 92.06 503 ASP A O 1
ATOM 3966 N N . HIS A 1 504 ? -10.036 -8.341 -18.082 1.00 90.12 504 HIS A N 1
ATOM 3967 C CA . HIS A 1 504 ? -9.011 -9.371 -18.265 1.00 90.12 504 HIS A CA 1
ATOM 3968 C C . HIS A 1 504 ? -9.345 -10.406 -19.366 1.00 90.12 504 HIS A C 1
ATOM 3970 O O . HIS A 1 504 ? -8.462 -11.153 -19.781 1.00 90.12 504 HIS A O 1
ATOM 3976 N N . ASN A 1 505 ? -10.596 -10.472 -19.844 1.00 88.44 505 ASN A N 1
ATOM 3977 C CA . ASN A 1 505 ? -11.035 -11.348 -20.937 1.00 88.44 505 ASN A CA 1
ATOM 3978 C C . ASN A 1 505 ? -11.050 -10.634 -22.302 1.00 88.44 505 ASN A C 1
ATOM 3980 O O . ASN A 1 505 ? -11.379 -11.251 -23.318 1.00 88.44 505 ASN A O 1
ATOM 3984 N N . GLY A 1 506 ? -10.724 -9.340 -22.348 1.00 90.19 506 GLY A N 1
ATOM 3985 C CA . GLY A 1 506 ? -10.768 -8.527 -23.559 1.00 90.19 506 GLY A CA 1
ATOM 3986 C C . GLY A 1 506 ? -12.158 -7.987 -23.915 1.00 90.19 506 GLY A C 1
ATOM 3987 O O . GLY A 1 506 ? -12.397 -7.612 -25.065 1.00 90.19 506 GLY A O 1
ATOM 3988 N N . ILE A 1 507 ? -13.088 -7.930 -22.959 1.00 90.06 507 ILE A N 1
ATOM 3989 C CA . ILE A 1 507 ? -14.421 -7.346 -23.144 1.00 90.06 507 ILE A CA 1
ATOM 3990 C C . ILE A 1 507 ? -14.377 -5.863 -22.777 1.00 90.06 507 ILE A C 1
ATOM 3992 O O . ILE A 1 507 ? -13.875 -5.495 -21.719 1.00 90.06 507 ILE A O 1
ATOM 3996 N N . LEU A 1 508 ? -14.916 -4.997 -23.644 1.00 91.50 508 LEU A N 1
ATOM 3997 C CA . LEU A 1 508 ? -14.960 -3.551 -23.406 1.00 91.50 508 LEU A CA 1
ATOM 3998 C C . LEU A 1 508 ? -15.778 -3.239 -22.140 1.00 91.50 508 LEU A C 1
ATOM 4000 O O . LEU A 1 508 ? -16.984 -3.478 -22.112 1.00 91.50 508 LEU A O 1
ATOM 4004 N N . ALA A 1 509 ? -15.118 -2.671 -21.132 1.00 89.06 509 ALA A N 1
ATOM 4005 C CA . ALA A 1 509 ? -15.688 -2.299 -19.843 1.00 89.06 509 ALA A CA 1
ATOM 4006 C C . ALA A 1 509 ? -16.111 -0.821 -19.804 1.00 89.06 509 ALA A C 1
ATOM 4008 O O . ALA A 1 509 ? -17.248 -0.515 -19.450 1.00 89.06 509 ALA A O 1
ATOM 4009 N N . LYS A 1 510 ? -15.223 0.103 -20.206 1.00 89.38 510 LYS A N 1
ATOM 4010 C CA . LYS A 1 510 ? -15.514 1.548 -20.256 1.00 89.38 510 LYS A CA 1
ATOM 4011 C C . LYS A 1 510 ? -14.740 2.273 -21.360 1.00 89.38 510 LYS A C 1
ATOM 4013 O O . LYS A 1 510 ? -13.796 1.731 -21.936 1.00 89.38 510 LYS A O 1
ATOM 4018 N N . VAL A 1 511 ? -15.168 3.497 -21.671 1.00 91.56 511 VAL A N 1
ATOM 4019 C CA . VAL A 1 511 ? -14.494 4.407 -22.610 1.00 91.56 511 VAL A CA 1
ATOM 4020 C C . VAL A 1 511 ? -14.372 5.777 -21.958 1.00 91.56 511 VAL A C 1
ATOM 4022 O O . VAL A 1 511 ? -15.377 6.470 -21.796 1.00 91.56 511 VAL A O 1
ATOM 4025 N N . ASP A 1 512 ? -13.142 6.182 -21.671 1.00 91.88 512 ASP A N 1
ATOM 4026 C CA . ASP A 1 512 ? -12.826 7.471 -21.064 1.00 91.88 512 ASP A CA 1
ATOM 4027 C C . ASP A 1 512 ? -12.485 8.477 -22.166 1.00 91.88 512 ASP A C 1
ATOM 4029 O O . ASP A 1 512 ? -11.880 8.138 -23.190 1.00 91.88 512 ASP A O 1
ATOM 4033 N N . ARG A 1 513 ? -12.908 9.732 -21.996 1.00 89.69 513 ARG A N 1
ATOM 4034 C CA . ARG A 1 513 ? -12.705 10.798 -22.987 1.00 89.69 513 ARG A CA 1
ATOM 4035 C C . ARG A 1 513 ? -11.772 11.855 -22.417 1.00 89.69 513 ARG A C 1
ATOM 4037 O O . ARG A 1 513 ? -12.216 12.786 -21.756 1.00 89.69 513 ARG A O 1
ATOM 4044 N N . ILE A 1 514 ? -10.486 11.742 -22.736 1.00 89.25 514 ILE A N 1
ATOM 4045 C CA . ILE A 1 514 ? -9.469 12.684 -22.260 1.00 89.25 514 ILE A CA 1
ATOM 4046 C C . ILE A 1 514 ? -9.658 14.024 -22.966 1.00 89.25 514 ILE A C 1
ATOM 4048 O O . ILE A 1 514 ? -9.525 14.109 -24.188 1.00 89.25 514 ILE A O 1
ATOM 4052 N N . MET A 1 515 ? -9.957 15.078 -22.212 1.00 86.19 515 MET A N 1
ATOM 4053 C CA . MET A 1 515 ? -10.245 16.405 -22.758 1.00 86.19 515 MET A CA 1
ATOM 4054 C C . MET A 1 515 ? -8.966 17.222 -22.978 1.00 86.19 515 MET A C 1
ATOM 4056 O O . MET A 1 515 ? -8.216 17.490 -22.050 1.00 86.19 515 MET A O 1
ATOM 4060 N N . GLY A 1 516 ? -8.727 17.676 -24.213 1.00 80.00 516 GLY A N 1
ATOM 4061 C CA . GLY A 1 516 ? -7.566 18.508 -24.573 1.00 80.00 516 GLY A CA 1
ATOM 4062 C C . GLY A 1 516 ? -7.840 20.000 -24.641 1.00 80.00 516 GLY A C 1
ATOM 4063 O O . GLY A 1 516 ? -6.921 20.797 -24.813 1.00 80.00 516 GLY A O 1
ATOM 4064 N N . GLY A 1 517 ? -9.111 20.385 -24.559 1.00 82.31 517 GLY A N 1
ATOM 4065 C CA . GLY A 1 517 ? -9.550 21.759 -24.759 1.00 82.31 517 GLY A CA 1
ATOM 4066 C C . GLY A 1 517 ? -9.635 22.151 -26.238 1.00 82.31 517 GLY A C 1
ATOM 4067 O O . GLY A 1 517 ? -9.861 21.327 -27.125 1.00 82.31 517 GLY A O 1
ATOM 4068 N N . LYS A 1 518 ? -9.525 23.452 -26.515 1.00 81.94 518 LYS A N 1
ATOM 4069 C CA . LYS A 1 518 ? -9.759 24.033 -27.850 1.00 81.94 518 LYS A CA 1
ATOM 4070 C C . LYS A 1 518 ? -8.461 24.239 -28.619 1.00 81.94 518 LYS A C 1
ATOM 4072 O O . LYS A 1 518 ? -7.409 24.450 -28.030 1.00 81.94 518 LYS A O 1
ATOM 4077 N N . ASN A 1 519 ? -8.562 24.269 -29.950 1.00 76.12 519 ASN A N 1
ATOM 4078 C CA . ASN A 1 519 ? -7.434 24.494 -30.867 1.00 76.12 519 ASN A CA 1
ATOM 4079 C C . ASN A 1 519 ? -6.286 23.474 -30.732 1.00 76.12 519 ASN A C 1
ATOM 4081 O O . ASN A 1 519 ? -5.133 23.792 -31.037 1.00 76.12 519 ASN A O 1
ATOM 4085 N N . VAL A 1 520 ? -6.600 22.252 -30.308 1.00 77.06 520 VAL A N 1
ATOM 4086 C CA . VAL A 1 520 ? -5.657 21.133 -30.280 1.00 77.06 520 VAL A CA 1
ATOM 4087 C C . VAL A 1 520 ? -5.501 20.584 -31.693 1.00 77.06 520 VAL A C 1
ATOM 4089 O O . VAL A 1 520 ? -6.476 20.222 -32.343 1.00 77.06 520 VAL A O 1
ATOM 4092 N N . GLN A 1 521 ? -4.268 20.534 -32.184 1.00 73.12 521 GLN A N 1
ATOM 4093 C CA . GLN A 1 521 ? -3.939 19.890 -33.453 1.00 73.12 521 GLN A CA 1
ATOM 4094 C C . GLN A 1 521 ? -3.710 18.388 -33.276 1.00 73.12 521 GLN A C 1
ATOM 4096 O O . GLN A 1 521 ? -3.966 17.610 -34.192 1.00 73.12 521 GLN A O 1
ATOM 4101 N N . MET A 1 522 ? -3.174 18.000 -32.125 1.00 76.38 522 MET A N 1
ATOM 4102 C CA . MET A 1 522 ? -2.809 16.629 -31.815 1.00 76.38 522 MET A CA 1
ATOM 4103 C C . MET A 1 522 ? -2.762 16.460 -30.305 1.00 76.38 522 MET A C 1
ATOM 4105 O O . MET A 1 522 ? -2.253 17.332 -29.598 1.00 76.38 522 MET A O 1
ATOM 4109 N N . MET A 1 523 ? -3.263 15.321 -29.852 1.00 79.69 523 MET A N 1
ATOM 4110 C CA . MET A 1 523 ? -3.111 14.830 -28.496 1.00 79.69 523 MET A CA 1
ATOM 4111 C C . MET A 1 523 ? -2.538 13.425 -28.581 1.00 79.69 523 MET A C 1
ATOM 4113 O O . MET A 1 523 ? -2.994 12.628 -29.396 1.00 79.69 523 MET A O 1
ATOM 4117 N N . LEU A 1 524 ? -1.560 13.143 -27.737 1.00 78.94 524 LEU A N 1
ATOM 4118 C CA . LEU A 1 524 ? -1.037 11.808 -27.516 1.00 78.94 524 LEU A CA 1
ATOM 4119 C C . LEU A 1 524 ? -1.282 11.516 -26.036 1.00 78.94 524 LEU A C 1
ATOM 4121 O O . LEU A 1 524 ? -0.833 12.325 -25.231 1.00 78.94 524 LEU A O 1
ATOM 4125 N N . PRO A 1 525 ? -2.009 10.458 -25.653 1.00 84.69 525 PRO A N 1
ATOM 4126 C CA . PRO A 1 525 ? -2.098 10.013 -24.263 1.00 84.69 525 PRO A CA 1
ATOM 4127 C C . PRO A 1 525 ? -0.939 9.071 -23.898 1.00 84.69 525 PRO A C 1
ATOM 4129 O O . PRO A 1 525 ? -0.446 8.323 -24.743 1.00 84.69 525 PRO A O 1
ATOM 4132 N N . TYR A 1 526 ? -0.502 9.107 -22.641 1.00 85.88 526 TYR A N 1
ATOM 4133 C CA . TYR A 1 526 ? 0.479 8.183 -22.078 1.00 85.88 526 TYR A CA 1
ATOM 4134 C C . TYR A 1 526 ? -0.255 6.961 -21.517 1.00 85.88 526 TYR A C 1
ATOM 4136 O O . TYR A 1 526 ? -0.878 7.033 -20.460 1.00 85.88 526 TYR A O 1
ATOM 4144 N N . ILE A 1 527 ? -0.221 5.852 -22.259 1.00 87.44 527 ILE A N 1
ATOM 4145 C CA . ILE A 1 527 ? -0.854 4.588 -21.864 1.00 87.44 527 ILE A CA 1
ATOM 4146 C C . ILE A 1 527 ? 0.227 3.640 -21.366 1.00 87.44 527 ILE A C 1
ATOM 4148 O O . ILE A 1 527 ? 0.869 2.954 -22.157 1.00 87.44 527 ILE A O 1
ATOM 4152 N N . ALA A 1 528 ? 0.434 3.644 -20.054 1.00 84.62 528 ALA A N 1
ATOM 4153 C CA . ALA A 1 528 ? 1.255 2.668 -19.358 1.00 84.62 528 ALA A CA 1
ATOM 4154 C C . ALA A 1 528 ? 0.726 2.491 -17.934 1.00 84.62 528 ALA A C 1
ATOM 4156 O O . ALA A 1 528 ? 0.245 3.451 -17.328 1.00 84.62 528 ALA A O 1
ATOM 4157 N N . ALA A 1 529 ? 0.840 1.283 -17.386 1.00 85.94 529 ALA A N 1
ATOM 4158 C CA . ALA A 1 529 ? 0.320 0.933 -16.068 1.00 85.94 529 ALA A CA 1
ATOM 4159 C C . ALA A 1 529 ? 0.810 1.887 -14.983 1.00 85.94 529 ALA A C 1
ATOM 4161 O O . ALA A 1 529 ? 0.032 2.354 -14.162 1.00 85.94 529 ALA A O 1
ATOM 4162 N N . ASN A 1 530 ? 2.093 2.244 -15.047 1.00 83.31 530 ASN A N 1
ATOM 4163 C CA . ASN A 1 530 ? 2.738 3.116 -14.079 1.00 83.31 530 ASN A CA 1
ATOM 4164 C C . ASN A 1 530 ? 2.180 4.551 -14.052 1.00 83.31 530 ASN A C 1
ATOM 4166 O O . ASN A 1 530 ? 2.434 5.260 -13.087 1.00 83.31 530 ASN A O 1
ATOM 4170 N N . GLY A 1 531 ? 1.454 4.979 -15.089 1.00 85.31 531 GLY A N 1
ATOM 4171 C CA . GLY A 1 531 ? 0.800 6.285 -15.180 1.00 85.31 531 GLY A CA 1
ATOM 4172 C C . GLY A 1 531 ? -0.722 6.218 -15.245 1.00 85.31 531 GLY A C 1
ATOM 4173 O O . GLY A 1 531 ? -1.342 7.244 -15.480 1.00 85.31 531 GLY A O 1
ATOM 4174 N N . LEU A 1 532 ? -1.318 5.039 -15.071 1.00 88.81 532 LEU A N 1
ATOM 4175 C CA . LEU A 1 532 ? -2.770 4.851 -14.986 1.00 88.81 532 LEU A CA 1
ATOM 4176 C C . LEU A 1 532 ? -3.193 4.321 -13.608 1.00 88.81 532 LEU A C 1
ATOM 4178 O O . LEU A 1 532 ? -4.333 3.901 -13.424 1.00 88.81 532 LEU A O 1
ATOM 4182 N N . THR A 1 533 ? -2.268 4.326 -12.647 1.00 78.12 533 THR A N 1
ATOM 4183 C CA . THR A 1 533 ? -2.532 3.975 -11.254 1.00 78.12 533 THR A CA 1
ATOM 4184 C C . THR A 1 533 ? -3.288 5.116 -10.565 1.00 78.12 533 THR A C 1
ATOM 4186 O O . THR A 1 533 ? -2.793 6.250 -10.591 1.00 78.12 533 THR A O 1
ATOM 4189 N N . PRO A 1 534 ? -4.427 4.838 -9.902 1.00 77.50 534 PRO A N 1
ATOM 4190 C CA . PRO A 1 534 ? -5.095 5.811 -9.040 1.00 77.50 534 PRO A CA 1
ATOM 4191 C C . PRO A 1 534 ? -4.154 6.356 -7.957 1.00 77.50 534 PRO A C 1
ATOM 4193 O O . PRO A 1 534 ? -3.171 5.709 -7.588 1.00 77.50 534 PRO A O 1
ATOM 4196 N N . TYR A 1 535 ? -4.458 7.537 -7.421 1.00 79.25 535 TYR A N 1
ATOM 4197 C CA . TYR A 1 535 ? -3.705 8.184 -6.335 1.00 79.25 535 TYR A CA 1
ATOM 4198 C C . TYR A 1 535 ? -2.265 8.637 -6.661 1.00 79.25 535 TYR A C 1
ATOM 4200 O O . TYR A 1 535 ? -1.570 9.160 -5.783 1.00 79.25 535 TYR A O 1
ATOM 4208 N N . LEU A 1 536 ? -1.784 8.444 -7.897 1.00 84.56 536 LEU A N 1
ATOM 4209 C CA . LEU A 1 536 ? -0.441 8.871 -8.297 1.00 84.56 536 LEU A CA 1
ATOM 4210 C C . LEU A 1 536 ? -0.389 10.369 -8.609 1.00 84.56 536 LEU A C 1
ATOM 4212 O O . LEU A 1 536 ? 0.485 11.081 -8.113 1.00 84.56 536 LEU A O 1
ATOM 4216 N N . PHE A 1 537 ? -1.290 10.844 -9.471 1.00 86.25 537 PHE A N 1
ATOM 4217 C CA . PHE A 1 537 ? -1.301 12.236 -9.918 1.00 86.25 537 PHE A CA 1
ATOM 4218 C C . PHE A 1 537 ? -2.096 13.136 -8.984 1.00 86.25 537 PHE A C 1
ATOM 4220 O O . PHE A 1 537 ? -1.679 14.267 -8.742 1.00 86.25 537 PHE A O 1
ATOM 4227 N N . ASN A 1 538 ? -3.209 12.644 -8.453 1.00 83.25 538 ASN A N 1
ATOM 4228 C CA . ASN A 1 538 ? -4.007 13.320 -7.441 1.00 83.25 538 ASN A CA 1
ATOM 4229 C C . ASN A 1 538 ? -4.178 12.413 -6.217 1.00 83.25 538 ASN A C 1
ATOM 4231 O O . ASN A 1 538 ? -3.666 11.303 -6.194 1.00 83.25 538 ASN A O 1
ATOM 4235 N N . SER A 1 539 ? -4.849 12.875 -5.164 1.00 80.19 539 SER A N 1
ATOM 4236 C CA . SER A 1 539 ? -5.195 12.013 -4.025 1.00 80.19 539 SER A CA 1
ATOM 4237 C C . SER A 1 539 ? -6.539 11.304 -4.158 1.00 80.19 539 SER A C 1
ATOM 4239 O O . SER A 1 539 ? -6.901 10.561 -3.249 1.00 80.19 539 SER A O 1
ATOM 4241 N N . ASP A 1 540 ? -7.291 11.526 -5.232 1.00 81.00 540 ASP A N 1
ATOM 4242 C CA . ASP A 1 540 ? -8.599 10.903 -5.430 1.00 81.00 540 ASP A CA 1
ATOM 4243 C C . ASP A 1 540 ? -8.514 9.591 -6.236 1.00 81.00 540 ASP A C 1
ATOM 4245 O O . ASP A 1 540 ? -7.450 9.196 -6.714 1.00 81.00 540 ASP A O 1
ATOM 4249 N N . VAL A 1 541 ? -9.641 8.875 -6.294 1.00 78.94 541 VAL A N 1
ATOM 4250 C CA . VAL A 1 541 ? -9.760 7.555 -6.940 1.00 78.94 541 VAL A CA 1
ATOM 4251 C C . VAL A 1 541 ? -9.860 7.642 -8.468 1.00 78.94 541 VAL A C 1
ATOM 4253 O O . VAL A 1 541 ? -9.815 6.616 -9.148 1.00 78.94 541 VAL A O 1
ATOM 4256 N N . LYS A 1 542 ? -10.031 8.844 -9.034 1.00 84.69 542 LYS A N 1
ATOM 4257 C CA . LYS A 1 542 ? -10.260 8.993 -10.469 1.00 84.69 542 LYS A CA 1
ATOM 4258 C C . LYS A 1 542 ? -9.012 8.600 -11.232 1.00 84.69 542 LYS A C 1
ATOM 4260 O O . LYS A 1 542 ? -7.886 8.858 -10.824 1.00 84.69 542 LYS A O 1
ATOM 4265 N N . THR A 1 543 ? -9.217 8.008 -12.400 1.00 88.81 543 THR A N 1
ATOM 4266 C CA . THR A 1 543 ? -8.092 7.720 -13.291 1.00 88.81 543 THR A CA 1
ATOM 4267 C C . THR A 1 543 ? -7.607 9.013 -13.945 1.00 88.81 543 THR A C 1
ATOM 4269 O O . THR A 1 543 ? -8.377 9.672 -14.652 1.00 88.81 543 THR A O 1
ATOM 4272 N N . GLU A 1 544 ? -6.334 9.372 -13.765 1.00 90.44 544 GLU A N 1
ATOM 4273 C CA . GLU A 1 544 ? -5.707 10.458 -14.517 1.00 90.44 544 GLU A CA 1
ATOM 4274 C C . GLU A 1 544 ? -4.897 9.996 -15.723 1.00 90.44 544 GLU A C 1
ATOM 4276 O O . GLU A 1 544 ? -4.261 8.947 -15.742 1.00 90.44 544 GLU A O 1
ATOM 4281 N N . TYR A 1 545 ? -4.884 10.859 -16.733 1.00 90.81 545 TYR A N 1
ATOM 4282 C CA . TYR A 1 545 ? -4.197 10.660 -17.991 1.00 90.81 545 TYR A CA 1
ATOM 4283 C C . TYR A 1 545 ? -3.211 11.786 -18.232 1.00 90.81 545 TYR A C 1
ATOM 4285 O O . TYR A 1 545 ? -3.590 12.944 -18.437 1.00 90.81 545 TYR A O 1
ATOM 4293 N N . MET A 1 546 ? -1.932 11.433 -18.280 1.00 89.50 546 MET A N 1
ATOM 4294 C CA . MET A 1 546 ? -0.902 12.320 -18.799 1.00 89.50 546 MET A CA 1
ATOM 4295 C C . MET A 1 546 ? -0.994 12.369 -20.335 1.00 89.50 546 MET A C 1
ATOM 4297 O O . MET A 1 546 ? -1.011 11.335 -21.000 1.00 89.50 546 MET A O 1
ATOM 4301 N N . ALA A 1 547 ? -1.070 13.569 -20.916 1.00 85.44 547 ALA A N 1
ATOM 4302 C CA . ALA A 1 547 ? -1.234 13.792 -22.352 1.00 85.44 547 ALA A CA 1
ATOM 4303 C C . ALA A 1 547 ? -0.254 14.855 -22.895 1.00 85.44 547 ALA A C 1
ATOM 4305 O O . ALA A 1 547 ? -0.152 15.949 -22.341 1.00 85.44 547 ALA A O 1
ATOM 4306 N N . PHE A 1 548 ? 0.434 14.589 -24.011 1.00 82.31 548 PHE A N 1
ATOM 4307 C CA . PHE A 1 548 ? 1.124 15.623 -24.785 1.00 82.31 548 PHE A CA 1
ATOM 4308 C C . PHE A 1 548 ? 0.130 16.244 -25.751 1.00 82.31 548 PHE A C 1
ATOM 4310 O O . PHE A 1 548 ? -0.530 15.550 -26.526 1.00 82.31 548 PHE A O 1
ATOM 4317 N N . VAL A 1 549 ? 0.061 17.569 -25.741 1.00 80.00 549 VAL A N 1
ATOM 4318 C CA . VAL A 1 549 ? -0.869 18.340 -26.556 1.00 80.00 549 VAL A CA 1
ATOM 4319 C C . VAL A 1 549 ? -0.105 19.359 -27.382 1.00 80.00 549 VAL A C 1
ATOM 4321 O O . VAL A 1 549 ? 0.725 20.116 -26.879 1.00 80.00 549 VAL A O 1
ATOM 4324 N N . LEU A 1 550 ? -0.406 19.386 -28.678 1.00 77.31 550 LEU A N 1
ATOM 4325 C CA . LEU A 1 550 ? 0.044 20.425 -29.594 1.00 77.31 550 LEU A CA 1
ATOM 4326 C C . LEU A 1 550 ? -1.115 21.387 -29.853 1.00 77.31 550 LEU A C 1
ATOM 4328 O O . LEU A 1 550 ? -2.116 20.997 -30.459 1.00 77.31 550 LEU A O 1
ATOM 4332 N N . THR A 1 551 ? -0.980 22.640 -29.424 1.00 71.88 551 THR A N 1
ATOM 4333 C CA . THR A 1 551 ? -2.025 23.672 -29.552 1.00 71.88 551 THR A CA 1
ATOM 4334 C C . THR A 1 551 ? -1.631 24.770 -30.540 1.00 71.88 551 THR A C 1
ATOM 4336 O O . THR A 1 551 ? -0.447 25.037 -30.734 1.00 71.88 551 THR A O 1
ATOM 4339 N N . ASN A 1 552 ? -2.624 25.415 -31.167 1.00 69.75 552 ASN A N 1
ATOM 4340 C CA . ASN A 1 552 ? -2.452 26.566 -32.068 1.00 69.75 552 ASN A CA 1
ATOM 4341 C C . ASN A 1 552 ? -3.271 27.784 -31.588 1.00 69.75 552 ASN A C 1
ATOM 4343 O O . ASN A 1 552 ? -4.304 27.621 -30.942 1.00 69.75 552 ASN A O 1
ATOM 4347 N N . GLU A 1 553 ? -2.892 29.012 -31.983 1.00 56.78 553 GLU A N 1
ATOM 4348 C CA . GLU A 1 553 ? -3.714 30.223 -31.733 1.00 56.78 553 GLU A CA 1
ATOM 4349 C C . GLU A 1 553 ? -5.129 30.116 -32.343 1.00 56.78 553 GLU A C 1
ATOM 4351 O O . GLU A 1 553 ? -6.100 30.603 -31.768 1.00 56.78 553 GLU A O 1
ATOM 4356 N N . ASN A 1 554 ? -5.244 29.482 -33.517 1.00 56.84 554 ASN A N 1
ATOM 4357 C CA . ASN A 1 554 ? -6.498 29.112 -34.175 1.00 56.84 554 ASN A CA 1
ATOM 4358 C C . ASN A 1 554 ? -6.338 27.734 -34.836 1.00 56.84 554 ASN A C 1
ATOM 4360 O O . ASN A 1 554 ? -5.248 27.375 -35.292 1.00 56.84 554 ASN A O 1
ATOM 4364 N N . HIS A 1 555 ? -7.428 26.972 -34.944 1.00 49.56 555 HIS A N 1
ATOM 4365 C CA . HIS A 1 555 ? -7.422 25.662 -35.601 1.00 49.56 555 HIS A CA 1
ATOM 4366 C C . HIS A 1 555 ? -6.819 25.738 -37.027 1.00 49.56 555 HIS A C 1
ATOM 4368 O O . HIS A 1 555 ? -7.368 26.389 -37.918 1.00 49.56 555 HIS A O 1
ATOM 4374 N N . GLY A 1 556 ? -5.670 25.083 -37.243 1.00 51.34 556 GLY A N 1
ATOM 4375 C CA . GLY A 1 556 ? -4.963 25.036 -38.532 1.00 51.34 556 GLY A CA 1
ATOM 4376 C C . GLY A 1 556 ? -4.019 26.208 -38.863 1.00 51.34 556 GLY A C 1
ATOM 4377 O O . GLY A 1 556 ? -3.593 26.310 -40.015 1.00 51.34 556 GLY A O 1
ATOM 4378 N N . THR A 1 557 ? -3.672 27.091 -37.915 1.00 46.91 557 THR A N 1
ATOM 4379 C CA . THR A 1 557 ? -2.718 28.205 -38.139 1.00 46.91 557 THR A CA 1
ATOM 4380 C C . THR A 1 557 ? -1.391 28.023 -37.396 1.00 46.91 557 THR A C 1
ATOM 4382 O O . THR A 1 557 ? -1.390 27.517 -36.284 1.00 46.91 557 THR A O 1
ATOM 4385 N N . ALA A 1 558 ? -0.278 28.501 -37.965 1.00 51.44 558 ALA A N 1
ATOM 4386 C CA . ALA A 1 558 ? 1.017 28.593 -37.277 1.00 51.44 558 ALA A CA 1
ATOM 4387 C C . ALA A 1 558 ? 1.133 29.909 -36.472 1.00 51.44 558 ALA A C 1
ATOM 4389 O O . ALA A 1 558 ? 0.714 30.942 -37.011 1.00 51.44 558 ALA A O 1
ATOM 4390 N N . PRO A 1 559 ? 1.764 29.920 -35.276 1.00 52.66 559 PRO A N 1
ATOM 4391 C CA . PRO A 1 559 ? 2.617 28.864 -34.703 1.00 52.66 559 PRO A CA 1
ATOM 4392 C C . PRO A 1 559 ? 1.941 27.958 -33.650 1.00 52.66 559 PRO A C 1
ATOM 4394 O O . PRO A 1 559 ? 0.922 28.321 -33.069 1.00 52.66 559 PRO A O 1
ATOM 4397 N N . SER A 1 560 ? 2.550 26.786 -33.439 1.00 65.00 560 SER A N 1
ATOM 4398 C CA . SER A 1 560 ? 2.105 25.707 -32.551 1.00 65.00 560 SER A CA 1
ATOM 4399 C C . SER A 1 560 ? 2.977 25.602 -31.288 1.00 65.00 560 SER A C 1
ATOM 4401 O O . SER A 1 560 ? 4.202 25.722 -31.406 1.00 65.00 560 SER A O 1
ATOM 4403 N N . THR A 1 561 ? 2.388 25.310 -30.125 1.00 70.19 561 THR A N 1
ATOM 4404 C CA . THR A 1 561 ? 3.091 25.168 -28.830 1.00 70.19 561 THR A CA 1
ATOM 4405 C C . THR A 1 561 ? 2.869 23.776 -28.235 1.00 70.19 561 THR A C 1
ATOM 4407 O O . THR A 1 561 ? 1.742 23.277 -28.237 1.00 70.19 561 THR A O 1
ATOM 4410 N N . TYR A 1 562 ? 3.940 23.155 -27.725 1.00 74.88 562 TYR A N 1
ATOM 4411 C CA . TYR A 1 562 ? 3.865 21.884 -26.999 1.00 74.88 562 TYR A CA 1
ATOM 4412 C C . TYR A 1 562 ? 3.519 22.113 -25.532 1.00 74.88 562 TYR A C 1
ATOM 4414 O O . TYR A 1 562 ? 4.108 22.968 -24.864 1.00 74.88 562 TYR A O 1
ATOM 4422 N N . GLN A 1 563 ? 2.595 21.301 -25.040 1.00 80.62 563 GLN A N 1
ATOM 4423 C CA . GLN A 1 563 ? 2.115 21.315 -23.671 1.00 80.62 563 GLN A CA 1
ATOM 4424 C C . GLN A 1 563 ? 2.037 19.877 -23.156 1.00 80.62 563 GLN A C 1
ATOM 4426 O O . GLN A 1 563 ? 1.605 18.987 -23.886 1.00 80.62 563 GLN A O 1
ATOM 4431 N N . LEU A 1 564 ? 2.443 19.648 -21.911 1.00 85.38 564 LEU A N 1
ATOM 4432 C CA . LEU A 1 564 ? 2.095 18.435 -21.174 1.00 85.38 564 LEU A CA 1
ATOM 4433 C C . LEU A 1 564 ? 0.887 18.753 -20.298 1.00 85.38 564 LEU A C 1
ATOM 4435 O O . LEU A 1 564 ? 0.894 19.776 -19.617 1.00 85.38 564 LEU A O 1
ATOM 4439 N N . ILE A 1 565 ? -0.131 17.904 -20.305 1.00 85.81 565 ILE A N 1
ATOM 4440 C CA . ILE A 1 565 ? -1.286 18.030 -19.417 1.00 85.81 565 ILE A CA 1
ATOM 4441 C C . ILE A 1 565 ? -1.506 16.747 -18.625 1.00 85.81 565 ILE A C 1
ATOM 4443 O O . ILE A 1 565 ? -1.103 15.674 -19.068 1.00 85.81 565 ILE A O 1
ATOM 4447 N N . VAL A 1 566 ? -2.167 16.865 -17.478 1.00 89.62 566 VAL A N 1
ATOM 4448 C CA . VAL A 1 566 ? -2.762 15.733 -16.758 1.00 89.62 566 VAL A CA 1
ATOM 4449 C C . VAL A 1 566 ? -4.244 16.025 -16.595 1.00 89.62 566 VAL A C 1
ATOM 4451 O O . VAL A 1 566 ? -4.604 17.102 -16.113 1.00 89.62 566 VAL A O 1
ATOM 4454 N N . VAL A 1 567 ? -5.086 15.102 -17.049 1.00 88.94 567 VAL A N 1
ATOM 4455 C CA . VAL A 1 567 ? -6.546 15.250 -17.094 1.00 88.94 567 VAL A CA 1
ATOM 4456 C C . VAL A 1 567 ? -7.187 13.996 -16.520 1.00 88.94 567 VAL A C 1
ATOM 4458 O O . VAL A 1 567 ? -6.758 12.901 -16.869 1.00 88.94 567 VAL A O 1
ATOM 4461 N N . ASN A 1 568 ? -8.193 14.132 -15.661 1.00 89.00 568 ASN A N 1
ATOM 4462 C CA . ASN A 1 568 ? -8.911 12.970 -15.131 1.00 89.00 568 ASN A CA 1
ATOM 4463 C C . ASN A 1 568 ? -9.963 12.429 -16.118 1.00 89.00 568 ASN A C 1
ATOM 4465 O O . ASN A 1 568 ? -10.268 13.043 -17.143 1.00 89.00 568 ASN A O 1
ATOM 4469 N N . GLU A 1 569 ? -10.525 11.263 -15.813 1.00 86.00 569 GLU A N 1
ATOM 4470 C CA . GLU A 1 569 ? -11.543 10.603 -16.641 1.00 86.00 569 GLU A CA 1
ATOM 4471 C C . GLU A 1 569 ? -12.839 11.415 -16.845 1.00 86.00 569 GLU A C 1
ATOM 4473 O O . GLU A 1 569 ? -13.523 11.224 -17.852 1.00 86.00 569 GLU A O 1
ATOM 4478 N N . ASP A 1 570 ? -13.123 12.387 -15.969 1.00 83.81 570 ASP A N 1
ATOM 4479 C CA . ASP A 1 570 ? -14.244 13.331 -16.102 1.00 83.81 570 ASP A CA 1
ATOM 4480 C C . ASP A 1 570 ? -13.942 14.512 -17.045 1.00 83.81 570 ASP A C 1
ATOM 4482 O O . ASP A 1 570 ? -14.825 15.315 -17.365 1.00 83.81 570 ASP A O 1
ATOM 4486 N N . GLY A 1 571 ? -12.695 14.637 -17.509 1.00 80.44 571 GLY A N 1
ATOM 4487 C CA . GLY A 1 571 ? -12.244 15.722 -18.376 1.00 80.44 571 GLY A CA 1
ATOM 4488 C C . GLY A 1 571 ? -11.774 16.981 -17.639 1.00 80.44 571 GLY A C 1
ATOM 4489 O O . GLY A 1 571 ? -11.624 18.031 -18.269 1.00 80.44 571 GLY A O 1
ATOM 4490 N N . GLU A 1 572 ? -11.535 16.903 -16.330 1.00 84.00 572 GLU A N 1
ATOM 4491 C CA . GLU A 1 572 ? -10.971 17.988 -15.524 1.00 84.00 572 GLU A CA 1
ATOM 4492 C C . GLU A 1 572 ? -9.451 18.077 -15.706 1.00 84.00 572 GLU A C 1
ATOM 4494 O O . GLU A 1 572 ? -8.737 17.080 -15.627 1.00 84.00 572 GLU A O 1
ATOM 4499 N N . LEU A 1 573 ? -8.945 19.287 -15.959 1.00 83.75 573 LEU A N 1
ATOM 4500 C CA . LEU A 1 573 ? -7.520 19.555 -16.145 1.00 83.75 573 LEU A CA 1
ATOM 4501 C C . LEU A 1 573 ? -6.828 19.776 -14.792 1.00 83.75 573 LEU A C 1
ATOM 4503 O O . LEU A 1 573 ? -6.932 20.861 -14.221 1.00 83.75 573 LEU A O 1
ATOM 4507 N N . ASN A 1 574 ? -6.059 18.786 -14.340 1.00 81.81 574 ASN A N 1
ATOM 4508 C CA . ASN A 1 574 ? -5.344 18.812 -13.059 1.00 81.81 574 ASN A CA 1
ATOM 4509 C C . ASN A 1 574 ? -3.975 19.499 -13.164 1.00 81.81 574 ASN A C 1
ATOM 4511 O O . ASN A 1 574 ? -3.522 20.153 -12.226 1.00 81.81 574 ASN A O 1
ATOM 4515 N N . PHE A 1 575 ? -3.302 19.376 -14.312 1.00 86.00 575 PHE A N 1
ATOM 4516 C CA . PHE A 1 575 ? -1.979 19.966 -14.526 1.00 86.00 575 PHE A CA 1
ATOM 4517 C C . PHE A 1 575 ? -1.741 20.362 -15.977 1.00 86.00 575 PHE A C 1
ATOM 4519 O O . PHE A 1 575 ? -2.271 19.757 -16.906 1.00 86.00 575 PHE A O 1
ATOM 4526 N N . SER A 1 576 ? -0.915 21.391 -16.165 1.00 84.88 576 SER A N 1
ATOM 4527 C CA . SER A 1 576 ? -0.501 21.896 -17.469 1.00 84.88 576 SER A CA 1
ATOM 4528 C C . SER A 1 576 ? 0.908 22.487 -17.389 1.00 84.88 576 SER A C 1
ATOM 4530 O O . SER A 1 576 ? 1.126 23.462 -16.673 1.00 84.88 576 SER A O 1
ATOM 4532 N N . TYR A 1 577 ? 1.814 22.006 -18.234 1.00 83.00 577 TYR A N 1
ATOM 4533 C CA . TYR A 1 577 ? 3.168 22.526 -18.400 1.00 83.00 577 TYR A CA 1
ATOM 4534 C C . TYR A 1 577 ? 3.422 22.949 -19.847 1.00 83.00 577 TYR A C 1
ATOM 4536 O O . TYR A 1 577 ? 3.231 22.160 -20.770 1.00 83.00 577 TYR A O 1
ATOM 4544 N N . TYR A 1 578 ? 3.894 24.180 -20.050 1.00 81.06 578 TYR A N 1
ATOM 4545 C CA . TYR A 1 578 ? 4.269 24.699 -21.367 1.00 81.06 578 TYR A CA 1
ATOM 4546 C C . TYR A 1 578 ? 5.785 24.666 -21.536 1.00 81.06 578 TYR A C 1
ATOM 4548 O O . TYR A 1 578 ? 6.514 25.272 -20.749 1.00 81.06 578 TYR A O 1
ATOM 4556 N N . PHE A 1 579 ? 6.262 24.014 -22.596 1.00 76.88 579 PHE A N 1
ATOM 4557 C CA . PHE A 1 579 ? 7.693 23.989 -22.888 1.00 76.88 579 PHE A CA 1
ATOM 4558 C C . PHE A 1 579 ? 8.177 25.344 -23.430 1.00 76.88 579 PHE A C 1
ATOM 4560 O O . PHE A 1 579 ? 7.431 26.015 -24.151 1.00 76.88 579 PHE A O 1
ATOM 4567 N N . PRO A 1 580 ? 9.428 25.750 -23.133 1.00 75.19 580 PRO A N 1
ATOM 4568 C CA . PRO A 1 580 ? 10.021 26.947 -23.723 1.00 75.19 580 PRO A CA 1
ATOM 4569 C C . PRO A 1 580 ? 10.073 26.885 -25.254 1.00 75.19 580 PRO A C 1
ATOM 4571 O O . PRO A 1 580 ? 10.262 25.819 -25.835 1.00 75.19 580 PRO A O 1
ATOM 4574 N N . ASP A 1 581 ? 10.000 28.039 -25.916 1.00 69.88 581 ASP A N 1
ATOM 4575 C CA . ASP A 1 581 ? 10.049 28.134 -27.384 1.00 69.88 581 ASP A CA 1
ATOM 4576 C C . ASP A 1 581 ? 11.324 27.537 -27.993 1.00 69.88 581 ASP A C 1
ATOM 4578 O O . ASP A 1 581 ? 11.312 26.982 -29.094 1.00 69.88 581 ASP A O 1
ATOM 4582 N N . GLU A 1 582 ? 12.448 27.696 -27.296 1.00 71.25 582 GLU A N 1
ATOM 4583 C CA . GLU A 1 582 ? 13.746 27.161 -27.690 1.00 71.25 582 GLU A CA 1
ATOM 4584 C C . GLU A 1 582 ? 13.935 25.673 -27.355 1.00 71.25 582 GLU A C 1
ATOM 4586 O O . GLU A 1 582 ? 15.034 25.159 -27.555 1.00 71.25 582 GLU A O 1
ATOM 4591 N N . ALA A 1 583 ? 12.919 24.978 -26.840 1.00 74.81 583 ALA A N 1
ATOM 4592 C CA . ALA A 1 583 ? 13.010 23.564 -26.501 1.00 74.81 583 ALA A CA 1
ATOM 4593 C C . ALA A 1 583 ? 12.849 22.662 -27.740 1.00 74.81 583 ALA A C 1
ATOM 4595 O O . ALA A 1 583 ? 11.978 22.865 -28.586 1.00 74.81 583 ALA A O 1
ATOM 4596 N N . THR A 1 584 ? 13.691 21.635 -27.841 1.00 74.12 584 THR A N 1
ATOM 4597 C CA . THR A 1 584 ? 13.602 20.552 -28.832 1.00 74.12 584 THR A CA 1
ATOM 4598 C C . THR A 1 584 ? 13.926 19.215 -28.169 1.00 74.12 584 THR A C 1
ATOM 4600 O O . THR A 1 584 ? 14.578 19.199 -27.128 1.00 74.12 584 THR A O 1
ATOM 4603 N N . GLY A 1 585 ? 13.506 18.094 -28.763 1.00 71.50 585 GLY A N 1
ATOM 4604 C CA . GLY A 1 585 ? 13.743 16.762 -28.189 1.00 71.50 585 GLY A CA 1
ATOM 4605 C C . GLY A 1 585 ? 13.082 16.607 -26.819 1.00 71.50 585 GLY A C 1
ATOM 4606 O O . GLY A 1 585 ? 13.765 16.360 -25.829 1.00 71.50 585 GLY A O 1
ATOM 4607 N N . LEU A 1 586 ? 11.771 16.846 -26.765 1.00 75.88 586 LEU A N 1
ATOM 4608 C CA . LEU A 1 586 ? 10.999 16.830 -25.526 1.00 75.88 586 LEU A CA 1
ATOM 4609 C C . LEU A 1 586 ? 10.824 15.392 -25.033 1.00 75.88 586 LEU A C 1
ATOM 4611 O O . LEU A 1 586 ? 10.503 14.496 -25.814 1.00 75.88 586 LEU A O 1
ATOM 4615 N N . THR A 1 587 ? 11.012 15.194 -23.734 1.00 75.12 587 THR A N 1
ATOM 4616 C CA . THR A 1 587 ? 10.799 13.916 -23.054 1.00 75.12 587 THR A CA 1
ATOM 4617 C C . THR A 1 587 ? 10.018 14.156 -21.769 1.00 75.12 587 THR A C 1
ATOM 4619 O O . THR A 1 587 ? 10.316 15.100 -21.035 1.00 75.12 587 THR A O 1
ATOM 4622 N N . ALA A 1 588 ? 9.027 13.304 -21.509 1.00 80.38 588 ALA A N 1
ATOM 4623 C CA . ALA A 1 588 ? 8.343 13.209 -20.225 1.00 80.38 588 ALA A CA 1
ATOM 4624 C C . ALA A 1 588 ? 8.336 11.745 -19.766 1.00 80.38 588 ALA A C 1
ATOM 4626 O O . ALA A 1 588 ? 8.109 10.844 -20.577 1.00 80.38 588 ALA A O 1
ATOM 4627 N N . SER A 1 589 ? 8.602 11.513 -18.482 1.00 81.81 589 SER A N 1
ATOM 4628 C CA . SER A 1 589 ? 8.588 10.181 -17.870 1.00 81.81 589 SER A CA 1
ATOM 4629 C C . SER A 1 589 ? 8.137 10.258 -16.423 1.00 81.81 589 SER A C 1
ATOM 4631 O O . SER A 1 589 ? 8.419 11.237 -15.738 1.00 81.81 589 SER A O 1
ATOM 4633 N N . LEU A 1 590 ? 7.502 9.197 -15.939 1.00 86.19 590 LEU A N 1
ATOM 4634 C CA . LEU A 1 590 ? 7.296 8.992 -14.509 1.00 86.19 590 LEU A CA 1
ATOM 4635 C C . LEU A 1 590 ? 8.527 8.297 -13.933 1.00 86.19 590 LEU A C 1
ATOM 4637 O O . LEU A 1 590 ? 9.002 7.313 -14.502 1.00 86.19 590 LEU A O 1
ATOM 4641 N N . VAL A 1 591 ? 9.068 8.833 -12.843 1.00 84.56 591 VAL A N 1
ATOM 4642 C CA . VAL A 1 591 ? 10.294 8.335 -12.204 1.00 84.56 591 VAL A CA 1
ATOM 4643 C C . VAL A 1 591 ? 10.093 8.181 -10.700 1.00 84.56 591 VAL A C 1
ATOM 4645 O O . VAL A 1 591 ? 9.278 8.886 -10.106 1.00 84.56 591 VAL A O 1
ATOM 4648 N N . ASN A 1 592 ? 10.834 7.245 -10.095 1.00 84.62 592 ASN A N 1
ATOM 4649 C CA . ASN A 1 592 ? 10.865 7.003 -8.647 1.00 84.62 592 ASN A CA 1
ATOM 4650 C C . ASN A 1 592 ? 9.484 6.803 -8.004 1.00 84.62 592 ASN A C 1
ATOM 4652 O O . ASN A 1 592 ? 9.252 7.236 -6.880 1.00 84.62 592 ASN A O 1
ATOM 4656 N N . ILE A 1 593 ? 8.574 6.118 -8.706 1.00 82.88 593 ILE A N 1
ATOM 4657 C CA . ILE A 1 593 ? 7.163 5.965 -8.307 1.00 82.88 593 ILE A CA 1
ATOM 4658 C C . ILE A 1 593 ? 7.012 5.359 -6.902 1.00 82.88 593 ILE A C 1
ATOM 4660 O O . ILE A 1 593 ? 6.117 5.737 -6.152 1.00 82.88 593 ILE A O 1
ATOM 4664 N N . SER A 1 594 ? 7.913 4.447 -6.531 1.00 76.62 594 SER A N 1
ATOM 4665 C CA . SER A 1 594 ? 7.910 3.755 -5.241 1.00 76.62 594 SER A CA 1
ATOM 4666 C C . SER A 1 594 ? 8.618 4.503 -4.105 1.00 76.62 594 SER A C 1
ATOM 4668 O O . SER A 1 594 ? 8.405 4.144 -2.950 1.00 76.62 594 SER A O 1
ATOM 4670 N N . SER A 1 595 ? 9.474 5.492 -4.396 1.00 80.19 595 SER A N 1
ATOM 4671 C CA . SER A 1 595 ? 10.252 6.212 -3.373 1.00 80.19 595 SER A CA 1
ATOM 4672 C C . SER A 1 595 ? 9.880 7.690 -3.280 1.00 80.19 595 SER A C 1
ATOM 4674 O O . SER A 1 595 ? 9.373 8.128 -2.249 1.00 80.19 595 SER A O 1
ATOM 4676 N N . ASN A 1 596 ? 10.089 8.454 -4.350 1.00 84.12 596 ASN A N 1
ATOM 4677 C CA . ASN A 1 596 ? 9.790 9.882 -4.425 1.00 84.12 596 ASN A CA 1
ATOM 4678 C C . ASN A 1 596 ? 9.232 10.230 -5.819 1.00 84.12 596 ASN A C 1
ATOM 4680 O O . ASN A 1 596 ? 9.977 10.714 -6.683 1.00 84.12 596 ASN A O 1
ATOM 4684 N N . PRO A 1 597 ? 7.944 9.929 -6.069 1.00 87.19 597 PRO A N 1
ATOM 4685 C CA . PRO A 1 597 ? 7.351 9.975 -7.399 1.00 87.19 597 PRO A CA 1
ATOM 4686 C C . PRO A 1 597 ? 7.441 11.380 -8.003 1.00 87.19 597 PRO A C 1
ATOM 4688 O O . PRO A 1 597 ? 7.135 12.378 -7.348 1.00 87.19 597 PRO A O 1
ATOM 4691 N N . ALA A 1 598 ? 7.838 11.469 -9.272 1.00 88.50 598 ALA A N 1
ATOM 4692 C CA . ALA A 1 598 ? 7.843 12.728 -10.013 1.00 88.50 598 ALA A CA 1
ATOM 4693 C C . ALA A 1 598 ? 7.588 12.529 -11.511 1.00 88.50 598 ALA A C 1
ATOM 4695 O O . ALA A 1 598 ? 7.897 11.481 -12.083 1.00 88.50 598 ALA A O 1
ATOM 4696 N N . ILE A 1 599 ? 7.097 13.587 -12.159 1.00 88.88 599 ILE A N 1
ATOM 4697 C CA . ILE A 1 599 ? 7.168 13.734 -13.613 1.00 88.88 599 ILE A CA 1
ATOM 4698 C C . ILE A 1 599 ? 8.533 14.341 -13.946 1.00 88.88 599 ILE A C 1
ATOM 4700 O O . ILE A 1 599 ? 8.799 15.505 -13.641 1.00 88.88 599 ILE A O 1
ATOM 4704 N N . TRP A 1 600 ? 9.400 13.564 -14.587 1.00 87.50 600 TRP A N 1
ATOM 4705 C CA . TRP A 1 600 ? 10.653 14.050 -15.147 1.00 87.50 600 TRP A CA 1
ATOM 4706 C C . TRP A 1 600 ? 10.416 14.623 -16.543 1.00 87.50 600 TRP A C 1
ATOM 4708 O O . TRP A 1 600 ? 10.002 13.918 -17.463 1.00 87.50 600 TRP A O 1
ATOM 4718 N N . LEU A 1 601 ? 10.706 15.911 -16.698 1.00 85.75 601 LEU A N 1
ATOM 4719 C CA . LEU A 1 601 ? 10.665 16.654 -17.949 1.00 85.75 601 LEU A CA 1
ATOM 4720 C C . LEU A 1 601 ? 12.095 16.915 -18.422 1.00 85.75 601 LEU A C 1
ATOM 4722 O O . LEU A 1 601 ? 12.898 17.494 -17.688 1.00 85.75 601 LEU A O 1
ATOM 4726 N N . SER A 1 602 ? 12.411 16.546 -19.663 1.00 81.81 602 SER A N 1
ATOM 4727 C CA . SER A 1 602 ? 13.707 16.842 -20.278 1.00 81.81 602 SER A CA 1
ATOM 4728 C C . SER A 1 602 ? 13.566 17.449 -21.669 1.00 81.81 602 SER A C 1
ATOM 4730 O O . SER A 1 602 ? 12.693 17.064 -22.448 1.00 81.81 602 SER A O 1
ATOM 4732 N N . TYR A 1 603 ? 14.416 18.427 -21.984 1.00 80.69 603 TYR A N 1
ATOM 4733 C CA . TYR A 1 603 ? 14.472 19.057 -23.302 1.00 80.69 603 TYR A CA 1
ATOM 4734 C C . TYR A 1 603 ? 15.850 19.659 -23.595 1.00 80.69 603 TYR A C 1
ATOM 4736 O O . TYR A 1 603 ? 16.573 20.081 -22.693 1.00 80.69 603 TYR A O 1
ATOM 4744 N N . ARG A 1 604 ? 16.201 19.763 -24.879 1.00 81.50 604 ARG A N 1
ATOM 4745 C CA . ARG A 1 604 ? 17.427 20.412 -25.369 1.00 81.50 604 ARG A CA 1
ATOM 4746 C C . ARG A 1 604 ? 17.153 21.851 -25.791 1.00 81.50 604 ARG A C 1
ATOM 4748 O O . ARG A 1 604 ? 16.171 22.131 -26.477 1.00 81.50 604 ARG A O 1
ATOM 4755 N N . LYS A 1 605 ? 18.043 22.771 -25.417 1.00 80.62 605 LYS A N 1
ATOM 4756 C CA . LYS A 1 605 ? 17.981 24.183 -25.815 1.00 80.62 605 LYS A CA 1
ATOM 4757 C C . LYS A 1 605 ? 18.569 24.403 -27.205 1.00 80.62 605 LYS A C 1
ATOM 4759 O O . LYS A 1 605 ? 19.750 24.152 -27.455 1.00 80.62 605 LYS A O 1
ATOM 4764 N N . ILE A 1 606 ? 17.770 24.979 -28.095 1.00 72.31 606 ILE A N 1
ATOM 4765 C CA . ILE A 1 606 ? 18.211 25.432 -29.412 1.00 72.31 606 ILE A CA 1
ATOM 4766 C C . ILE A 1 606 ? 19.252 26.551 -29.241 1.00 72.31 606 ILE A C 1
ATOM 4768 O O . ILE A 1 606 ? 18.982 27.601 -28.664 1.00 72.31 606 ILE A O 1
ATOM 4772 N N . GLY A 1 607 ? 20.444 26.341 -29.804 1.00 74.88 607 GLY A N 1
ATOM 4773 C CA . GLY A 1 607 ? 21.525 27.328 -29.876 1.00 74.88 607 GLY A CA 1
ATOM 4774 C C . GLY A 1 607 ? 22.693 27.077 -28.923 1.00 74.88 607 GLY A C 1
ATOM 4775 O O . GLY A 1 607 ? 23.824 27.367 -29.309 1.00 74.88 607 GLY A O 1
ATOM 4776 N N . THR A 1 608 ? 22.449 26.520 -27.730 1.00 74.56 608 THR A N 1
ATOM 4777 C CA . THR A 1 608 ? 23.522 26.116 -26.793 1.00 74.56 608 THR A CA 1
ATOM 4778 C C . THR A 1 608 ? 23.780 24.619 -26.773 1.00 74.56 608 THR A C 1
ATOM 4780 O O . THR A 1 608 ? 24.864 24.215 -26.367 1.00 74.56 608 THR A O 1
ATOM 4783 N N . ASP A 1 609 ? 22.823 23.814 -27.236 1.00 72.69 609 ASP A N 1
ATOM 4784 C CA . ASP A 1 609 ? 22.880 22.353 -27.187 1.00 72.69 609 ASP A CA 1
ATOM 4785 C C . ASP A 1 609 ? 22.790 21.720 -25.801 1.00 72.69 609 ASP A C 1
ATOM 4787 O O . ASP A 1 609 ? 22.908 20.508 -25.672 1.00 72.69 609 ASP A O 1
ATOM 4791 N N . GLU A 1 610 ? 22.531 22.524 -24.774 1.00 83.12 610 GLU A N 1
ATOM 4792 C CA . GLU A 1 610 ? 22.409 22.053 -23.398 1.00 83.12 610 GLU A CA 1
ATOM 4793 C C . GLU A 1 610 ? 21.071 21.343 -23.176 1.00 83.12 610 GLU A C 1
ATOM 4795 O O . GLU A 1 610 ? 20.012 21.860 -23.557 1.00 83.12 610 GLU A O 1
ATOM 4800 N N . TYR A 1 611 ? 21.109 20.209 -22.485 1.00 83.50 611 TYR A N 1
ATOM 4801 C CA . TYR A 1 611 ? 19.928 19.555 -21.938 1.00 83.50 611 TYR A CA 1
ATOM 4802 C C . TYR A 1 611 ? 19.511 20.242 -20.642 1.00 83.50 611 TYR A C 1
ATOM 4804 O O . TYR A 1 611 ? 20.353 20.655 -19.845 1.00 83.50 611 TYR A O 1
ATOM 4812 N N . VAL A 1 612 ? 18.207 20.328 -20.412 1.00 84.38 612 VAL A N 1
ATOM 4813 C CA . VAL A 1 612 ? 17.598 20.734 -19.146 1.00 84.38 612 VAL A CA 1
ATOM 4814 C C . VAL A 1 612 ? 16.763 19.575 -18.628 1.00 84.38 612 VAL A C 1
ATOM 4816 O O . VAL A 1 612 ? 16.059 18.944 -19.412 1.00 84.38 612 VAL A O 1
ATOM 4819 N N . SER A 1 613 ? 16.826 19.343 -17.320 1.00 86.12 613 SER A N 1
ATOM 4820 C CA . SER A 1 613 ? 15.960 18.405 -16.608 1.00 86.12 613 SER A CA 1
ATOM 4821 C C . SER A 1 613 ? 15.208 19.129 -15.496 1.00 86.12 613 SER A C 1
ATOM 4823 O O . SER A 1 613 ? 15.783 19.948 -14.772 1.00 86.12 613 SER A O 1
ATOM 4825 N N . GLU A 1 614 ? 13.921 18.833 -15.386 1.00 87.44 614 GLU A N 1
ATOM 4826 C CA . GLU A 1 614 ? 13.009 19.371 -14.384 1.00 87.44 614 GLU A CA 1
ATOM 4827 C C . GLU A 1 614 ? 12.160 18.235 -13.813 1.00 87.44 614 GLU A C 1
ATOM 4829 O O . GLU A 1 614 ? 11.715 17.368 -14.561 1.00 87.44 614 GLU A O 1
ATOM 4834 N N . PHE A 1 615 ? 11.972 18.223 -12.498 1.00 87.50 615 PHE A N 1
ATOM 4835 C CA . PHE A 1 615 ? 11.220 17.188 -11.793 1.00 87.50 615 PHE A CA 1
ATOM 4836 C C . PHE A 1 615 ? 10.036 17.834 -11.089 1.00 87.50 615 PHE A C 1
ATOM 4838 O O . PHE A 1 615 ? 10.222 18.650 -10.181 1.00 87.50 615 PHE A O 1
ATOM 4845 N N . VAL A 1 616 ? 8.834 17.472 -11.531 1.00 87.94 616 VAL A N 1
ATOM 4846 C CA . VAL A 1 616 ? 7.573 17.914 -10.934 1.00 87.94 616 VAL A CA 1
ATOM 4847 C C . VAL A 1 616 ? 7.161 16.865 -9.903 1.00 87.94 616 VAL A C 1
ATOM 4849 O O . VAL A 1 616 ? 6.858 15.738 -10.305 1.00 87.94 616 VAL A O 1
ATOM 4852 N N . PRO A 1 617 ? 7.180 17.181 -8.597 1.00 86.75 617 PRO A N 1
ATOM 4853 C CA . PRO A 1 617 ? 6.848 16.212 -7.564 1.00 86.75 617 PRO A CA 1
ATOM 4854 C C . PRO A 1 617 ? 5.393 15.770 -7.697 1.00 86.75 617 PRO A C 1
ATOM 4856 O O . PRO A 1 617 ? 4.500 16.581 -7.947 1.00 86.75 617 PRO A O 1
ATOM 4859 N N . LEU A 1 618 ? 5.178 14.474 -7.518 1.00 85.06 618 LEU A N 1
ATOM 4860 C CA . LEU A 1 618 ? 3.861 13.878 -7.422 1.00 85.06 618 LEU A CA 1
ATOM 4861 C C . LEU A 1 618 ? 3.579 13.499 -5.972 1.00 85.06 618 LEU A C 1
ATOM 4863 O O . LEU A 1 618 ? 4.501 13.217 -5.201 1.00 85.06 618 LEU A O 1
ATOM 4867 N N . PRO A 1 619 ? 2.304 13.444 -5.593 1.00 86.06 619 PRO A N 1
ATOM 4868 C CA . PRO A 1 619 ? 1.120 13.866 -6.357 1.00 86.06 619 PRO A CA 1
ATOM 4869 C C . PRO A 1 619 ? 1.019 15.396 -6.534 1.00 86.06 619 PRO A C 1
ATOM 4871 O O . PRO A 1 619 ? 1.624 16.166 -5.790 1.00 86.06 619 PRO A O 1
ATOM 4874 N N . LEU A 1 620 ? 0.267 15.840 -7.546 1.00 83.50 620 LEU A N 1
ATOM 4875 C CA . LEU A 1 620 ? 0.195 17.235 -8.010 1.00 83.50 620 LEU A CA 1
ATOM 4876 C C . LEU A 1 620 ? -0.574 18.154 -7.054 1.00 83.50 620 LEU A C 1
ATOM 4878 O O . LEU A 1 620 ? -0.284 19.351 -6.961 1.00 83.50 620 LEU A O 1
ATOM 4882 N N . ASN A 1 621 ? -1.572 17.619 -6.353 1.00 78.56 621 ASN A N 1
ATOM 4883 C CA . ASN A 1 621 ? -2.332 18.366 -5.360 1.00 78.56 621 ASN A CA 1
ATOM 4884 C C . ASN A 1 621 ? -1.558 18.460 -4.040 1.00 78.56 621 ASN A C 1
ATOM 4886 O O . ASN A 1 621 ? -0.995 17.484 -3.543 1.00 78.56 621 ASN A O 1
ATOM 4890 N N . LYS A 1 622 ? -1.576 19.643 -3.425 1.00 78.50 622 LYS A N 1
ATOM 4891 C CA . LYS A 1 622 ? -1.020 19.860 -2.085 1.00 78.50 622 LYS A CA 1
ATOM 4892 C C . LYS A 1 622 ? -2.102 19.635 -1.038 1.00 78.50 622 LYS A C 1
ATOM 4894 O O . LYS A 1 622 ? -3.254 19.991 -1.273 1.00 78.50 622 LYS A O 1
ATOM 4899 N N . LEU A 1 623 ? -1.708 19.106 0.119 1.00 86.00 623 LEU A N 1
ATOM 4900 C CA . LEU A 1 623 ? -2.589 19.082 1.284 1.00 86.00 623 LEU A CA 1
ATOM 4901 C C . LEU A 1 623 ? -2.909 20.525 1.690 1.00 86.00 623 LEU A C 1
ATOM 4903 O O . LEU A 1 623 ? -2.008 21.361 1.792 1.00 86.00 623 LEU A O 1
ATOM 4907 N N . GLU A 1 624 ? -4.188 20.815 1.904 1.00 89.88 624 GLU A N 1
ATOM 4908 C CA . GLU A 1 624 ? -4.620 22.092 2.464 1.00 89.88 624 GLU A CA 1
ATOM 4909 C C . GLU A 1 624 ? -4.159 22.184 3.925 1.00 89.88 624 GLU A C 1
ATOM 4911 O O . GLU A 1 624 ? -4.261 21.208 4.657 1.00 89.88 624 GLU A O 1
ATOM 4916 N N . GLY A 1 625 ? -3.640 23.338 4.352 1.00 90.94 625 GLY A N 1
ATOM 4917 C CA . GLY A 1 625 ? -3.064 23.538 5.689 1.00 90.94 625 GLY A CA 1
ATOM 4918 C C . GLY A 1 625 ? -1.534 23.637 5.688 1.00 90.94 625 GLY A C 1
ATOM 4919 O O . GLY A 1 625 ? -0.883 23.541 4.651 1.00 90.94 625 GLY A O 1
ATOM 4920 N N . GLU A 1 626 ? -0.942 23.879 6.861 1.00 90.88 626 GLU A N 1
ATOM 4921 C CA . GLU A 1 626 ? 0.519 24.010 7.041 1.00 90.88 626 GLU A CA 1
ATOM 4922 C C . GLU A 1 626 ? 1.122 22.855 7.865 1.00 90.88 626 GLU A C 1
ATOM 4924 O O . GLU A 1 626 ? 2.323 22.844 8.144 1.00 90.88 626 GLU A O 1
ATOM 4929 N N . GLY A 1 627 ? 0.298 21.892 8.292 1.00 93.94 627 GLY A N 1
ATOM 4930 C CA . GLY A 1 627 ? 0.715 20.769 9.134 1.00 93.94 627 GLY A CA 1
ATOM 4931 C C . GLY A 1 627 ? 1.098 21.163 10.562 1.00 93.94 627 GLY A C 1
ATOM 4932 O O . GLY A 1 627 ? 1.755 20.385 11.254 1.00 93.94 627 GLY A O 1
ATOM 4933 N N . THR A 1 628 ? 0.721 22.363 11.007 1.00 95.88 628 THR A N 1
ATOM 4934 C CA . THR A 1 628 ? 0.928 22.841 12.383 1.00 95.88 628 THR A CA 1
ATOM 4935 C C . THR A 1 628 ? -0.296 22.532 13.241 1.00 95.88 628 THR A C 1
ATOM 4937 O O . THR A 1 628 ? -1.373 22.282 12.711 1.00 95.88 628 THR A O 1
ATOM 4940 N N . ALA A 1 629 ? -0.165 22.560 14.569 1.00 92.69 629 ALA A N 1
ATOM 4941 C CA . ALA A 1 629 ? -1.294 22.283 15.462 1.00 92.69 629 ALA A CA 1
ATOM 4942 C C . ALA A 1 629 ? -2.463 23.267 15.256 1.00 92.69 629 ALA A C 1
ATOM 4944 O O . ALA A 1 629 ? -3.624 22.882 15.357 1.00 92.69 629 ALA A O 1
ATOM 4945 N N . GLU A 1 630 ? -2.167 24.535 14.949 1.00 95.50 630 GLU A N 1
ATOM 4946 C CA . GLU A 1 630 ? -3.168 25.572 14.680 1.00 95.50 630 GLU A CA 1
ATOM 4947 C C . GLU A 1 630 ? -3.726 25.539 13.249 1.00 95.50 630 GLU A C 1
ATOM 4949 O O . GLU A 1 630 ? -4.788 26.110 13.000 1.00 95.50 630 GLU A O 1
ATOM 4954 N N . ASN A 1 631 ? -3.009 24.914 12.315 1.00 96.50 631 ASN A N 1
ATOM 4955 C CA . ASN A 1 631 ? -3.374 24.820 10.904 1.00 96.50 631 ASN A CA 1
ATOM 4956 C C . ASN A 1 631 ? -2.977 23.434 10.353 1.00 96.50 631 ASN A C 1
ATOM 4958 O O . ASN A 1 631 ? -1.979 23.332 9.620 1.00 96.50 631 ASN A O 1
ATOM 4962 N N . PRO A 1 632 ? -3.692 22.365 10.766 1.00 97.25 632 PRO A N 1
ATOM 4963 C CA . PRO A 1 632 ? -3.365 20.992 10.396 1.00 97.25 632 PRO A CA 1
ATOM 4964 C C . PRO A 1 632 ? -3.574 20.763 8.901 1.00 97.25 632 PRO A C 1
ATOM 4966 O O . PRO A 1 632 ? -4.331 21.485 8.256 1.00 97.25 632 PRO A O 1
ATOM 4969 N N . TYR A 1 633 ? -2.922 19.739 8.356 1.00 97.50 633 TYR A N 1
ATOM 4970 C CA . TYR A 1 633 ? -3.226 19.271 7.013 1.00 97.50 633 TYR A CA 1
ATOM 4971 C C . TYR A 1 633 ? -4.620 18.640 6.968 1.00 97.50 633 TYR A C 1
ATOM 4973 O O . TYR A 1 633 ? -4.919 17.763 7.780 1.00 97.50 633 TYR A O 1
ATOM 4981 N N . LEU A 1 634 ? -5.452 19.074 6.025 1.00 97.12 634 LEU A N 1
ATOM 4982 C CA . LEU A 1 634 ? -6.782 18.522 5.794 1.00 97.12 634 LEU A CA 1
ATOM 4983 C C . LEU A 1 634 ? -6.710 17.318 4.855 1.00 97.12 634 LEU A C 1
ATOM 4985 O O . LEU A 1 634 ? -6.019 17.366 3.837 1.00 97.12 634 LEU A O 1
ATOM 4989 N N . LEU A 1 635 ? -7.412 16.249 5.226 1.00 95.44 635 LEU A N 1
ATOM 4990 C CA . LEU A 1 635 ? -7.454 14.982 4.501 1.00 95.44 635 LEU A CA 1
ATOM 4991 C C . LEU A 1 635 ? -8.866 14.755 3.952 1.00 95.44 635 LEU A C 1
ATOM 4993 O O . LEU A 1 635 ? -9.809 14.693 4.742 1.00 95.44 635 LEU A O 1
ATOM 4997 N N . TYR A 1 636 ? -8.999 14.633 2.631 1.00 91.56 636 TYR A N 1
ATOM 4998 C CA . TYR A 1 636 ? -10.289 14.452 1.952 1.00 91.56 636 TYR A CA 1
ATOM 4999 C C . TYR A 1 636 ? -10.456 13.059 1.335 1.00 91.56 636 TYR A C 1
ATOM 5001 O O . TYR A 1 636 ? -11.561 12.656 0.999 1.00 91.56 636 TYR A O 1
ATOM 5009 N N . THR A 1 637 ? -9.361 12.330 1.132 1.00 90.69 637 THR A N 1
ATOM 5010 C CA . THR A 1 637 ? -9.348 11.099 0.333 1.00 90.69 637 THR A CA 1
ATOM 5011 C C . THR A 1 637 ? -8.359 10.072 0.887 1.00 90.69 637 THR A C 1
ATOM 5013 O O . THR A 1 637 ? -7.473 10.397 1.687 1.00 90.69 637 THR A O 1
ATOM 5016 N N . ALA A 1 638 ? -8.450 8.822 0.420 1.00 90.12 638 ALA A N 1
ATOM 5017 C CA . ALA A 1 638 ? -7.512 7.762 0.799 1.00 90.12 638 ALA A CA 1
ATOM 5018 C C . ALA A 1 638 ? -6.061 8.125 0.438 1.00 90.12 638 ALA A C 1
ATOM 5020 O O . ALA A 1 638 ? -5.142 7.919 1.237 1.00 90.12 638 ALA A O 1
ATOM 5021 N N . GLY A 1 639 ? -5.857 8.759 -0.723 1.00 86.75 639 GLY A N 1
ATOM 5022 C CA . GLY A 1 639 ? -4.550 9.247 -1.149 1.00 86.75 639 GLY A CA 1
ATOM 5023 C C . GLY A 1 639 ? -4.001 10.376 -0.272 1.00 86.75 639 GLY A C 1
ATOM 5024 O O . GLY A 1 639 ? -2.784 10.474 -0.123 1.00 86.75 639 GLY A O 1
ATOM 5025 N N . ASP A 1 640 ? -4.847 11.213 0.341 1.00 91.50 640 ASP A N 1
ATOM 5026 C CA . ASP A 1 640 ? -4.403 12.208 1.324 1.00 91.50 640 ASP A CA 1
ATOM 5027 C C . ASP A 1 640 ? -3.976 11.519 2.621 1.00 91.50 640 ASP A C 1
ATOM 5029 O O . ASP A 1 640 ? -2.902 11.807 3.156 1.00 91.50 640 ASP A O 1
ATOM 5033 N N . PHE A 1 641 ? -4.783 10.568 3.103 1.00 94.19 641 PHE A N 1
ATOM 5034 C CA . PHE A 1 641 ? -4.498 9.806 4.319 1.00 94.19 641 PHE A CA 1
ATOM 5035 C C . PHE A 1 641 ? -3.162 9.057 4.217 1.00 94.19 641 PHE A C 1
ATOM 5037 O O . PHE A 1 641 ? -2.343 9.102 5.138 1.00 94.19 641 PHE A O 1
ATOM 5044 N N . ALA A 1 642 ? -2.873 8.448 3.063 1.00 90.50 642 ALA A N 1
ATOM 5045 C CA . ALA A 1 642 ? -1.617 7.737 2.829 1.00 90.50 642 ALA A CA 1
ATOM 5046 C C . ALA A 1 642 ? -0.372 8.652 2.889 1.00 90.50 642 ALA A C 1
ATOM 5048 O O . ALA A 1 642 ? 0.741 8.167 3.101 1.00 90.50 642 ALA A O 1
ATOM 5049 N N . ARG A 1 643 ? -0.527 9.979 2.739 1.00 87.62 643 ARG A N 1
ATOM 5050 C CA . ARG A 1 643 ? 0.579 10.959 2.800 1.00 87.62 643 ARG A CA 1
ATOM 5051 C C . ARG A 1 643 ? 1.003 11.317 4.215 1.00 87.62 643 ARG A C 1
ATOM 5053 O O . ARG A 1 643 ? 2.012 12.008 4.369 1.00 87.62 643 ARG A O 1
ATOM 5060 N N . ILE A 1 644 ? 0.307 10.843 5.251 1.00 93.19 644 ILE A N 1
ATOM 5061 C CA . ILE A 1 644 ? 0.757 11.018 6.640 1.00 93.19 644 ILE A CA 1
ATOM 5062 C C . ILE A 1 644 ? 2.197 10.494 6.809 1.00 93.19 644 ILE A C 1
ATOM 5064 O O . ILE A 1 644 ? 3.013 11.132 7.481 1.00 93.19 644 ILE A O 1
ATOM 5068 N N . LYS A 1 645 ? 2.561 9.412 6.098 1.00 89.81 645 LYS A N 1
ATOM 5069 C CA . LYS A 1 645 ? 3.926 8.850 6.074 1.00 89.81 645 LYS A CA 1
ATOM 5070 C C . LYS A 1 645 ? 5.017 9.853 5.688 1.00 89.81 645 LYS A C 1
ATOM 5072 O O . LYS A 1 645 ? 6.156 9.715 6.125 1.00 89.81 645 LYS A O 1
ATOM 5077 N N . ASN A 1 646 ? 4.674 10.886 4.918 1.00 86.06 646 ASN A N 1
ATOM 5078 C CA . ASN A 1 646 ? 5.633 11.867 4.415 1.00 86.06 646 ASN A CA 1
ATOM 5079 C C . ASN A 1 646 ? 6.064 12.873 5.496 1.00 86.06 646 ASN A C 1
ATOM 5081 O O . ASN A 1 646 ? 7.130 13.478 5.379 1.00 86.06 646 ASN A O 1
ATOM 5085 N N . ASN A 1 647 ? 5.262 13.079 6.550 1.00 91.31 647 ASN A N 1
ATOM 5086 C CA . ASN A 1 647 ? 5.625 13.962 7.659 1.00 91.31 647 ASN A CA 1
ATOM 5087 C C . ASN A 1 647 ? 4.985 13.539 8.990 1.00 91.31 647 ASN A C 1
ATOM 5089 O O . ASN A 1 647 ? 4.053 14.160 9.495 1.00 91.31 647 ASN A O 1
ATOM 5093 N N . LEU A 1 648 ? 5.595 12.548 9.638 1.00 95.12 648 LEU A N 1
ATOM 5094 C CA . LEU A 1 648 ? 5.139 11.989 10.915 1.00 95.12 648 LEU A CA 1
ATOM 5095 C C . LEU A 1 648 ? 5.137 12.967 12.114 1.00 95.12 648 LEU A C 1
ATOM 5097 O O . LEU A 1 648 ? 4.726 12.604 13.216 1.00 95.12 648 LEU A O 1
ATOM 5101 N N . LYS A 1 649 ? 5.609 14.206 11.931 1.00 95.12 649 LYS A N 1
ATOM 5102 C CA . LYS A 1 649 ? 5.605 15.259 12.959 1.00 95.12 649 LYS A CA 1
ATOM 5103 C C . LYS A 1 649 ? 4.496 16.291 12.761 1.00 95.12 649 LYS A C 1
ATOM 5105 O O . LYS A 1 649 ? 4.317 17.130 13.640 1.00 95.12 649 LYS A O 1
ATOM 5110 N N . ALA A 1 650 ? 3.816 16.274 11.616 1.00 96.50 650 ALA A N 1
ATOM 5111 C CA . ALA A 1 650 ? 2.757 17.219 11.298 1.00 96.50 650 ALA A CA 1
ATOM 5112 C C . ALA A 1 650 ? 1.429 16.847 11.967 1.00 96.50 650 ALA A C 1
ATOM 5114 O O . ALA A 1 650 ? 1.221 15.724 12.420 1.00 96.50 650 ALA A O 1
ATOM 5115 N N . HIS A 1 651 ? 0.526 17.816 12.011 1.00 97.56 651 HIS A N 1
ATOM 5116 C CA . HIS A 1 651 ? -0.832 17.653 12.511 1.00 97.56 651 HIS A CA 1
ATOM 5117 C C . HIS A 1 651 ? -1.802 17.501 11.343 1.00 97.56 651 HIS A C 1
ATOM 5119 O O . HIS A 1 651 ? -1.679 18.218 10.349 1.00 97.56 651 HIS A O 1
ATOM 5125 N N . TYR A 1 652 ? -2.758 16.589 11.481 1.00 98.38 652 TYR A N 1
ATOM 5126 C CA . TYR A 1 652 ? -3.700 16.189 10.444 1.00 98.38 652 TYR A CA 1
ATOM 5127 C C . TYR A 1 652 ? -5.131 16.239 10.970 1.00 98.38 652 TYR A C 1
ATOM 5129 O O . TYR A 1 652 ? -5.373 15.949 12.146 1.00 98.38 652 TYR A O 1
ATOM 5137 N N . ARG A 1 653 ? -6.073 16.587 10.096 1.00 98.44 653 ARG A N 1
ATOM 5138 C CA . ARG A 1 653 ? -7.504 16.564 10.385 1.00 98.44 653 ARG A CA 1
ATOM 5139 C C . ARG A 1 653 ? -8.286 16.043 9.181 1.00 98.44 653 ARG A C 1
ATOM 5141 O O . ARG A 1 653 ? -8.039 16.487 8.066 1.00 98.44 653 ARG A O 1
ATOM 5148 N N . LEU A 1 654 ? -9.223 15.127 9.395 1.00 98.19 654 LEU A N 1
ATOM 5149 C CA . LEU A 1 654 ? -10.135 14.684 8.342 1.00 98.19 654 LEU A CA 1
ATOM 5150 C C . LEU A 1 654 ? -11.120 15.816 8.031 1.00 98.19 654 LEU A C 1
ATOM 5152 O O . LEU A 1 654 ? -11.615 16.495 8.936 1.00 98.19 654 LEU A O 1
ATOM 5156 N N . ALA A 1 655 ? -11.352 16.044 6.744 1.00 96.56 655 ALA A N 1
ATOM 5157 C CA . ALA A 1 655 ? -12.289 17.041 6.238 1.00 96.56 655 ALA A CA 1
ATOM 5158 C C . ALA A 1 655 ? -13.477 16.414 5.492 1.00 96.56 655 ALA A C 1
ATOM 5160 O O . ALA A 1 655 ? -14.422 17.133 5.166 1.00 96.56 655 ALA A O 1
ATOM 5161 N N . ASP A 1 656 ? -13.422 15.105 5.249 1.00 94.38 656 ASP A N 1
ATOM 5162 C CA . ASP A 1 656 ? -14.502 14.295 4.699 1.00 94.38 656 ASP A CA 1
ATOM 5163 C C . ASP A 1 656 ? -14.384 12.847 5.207 1.00 94.38 656 ASP A C 1
ATOM 5165 O O . ASP A 1 656 ? -13.354 12.468 5.782 1.00 94.38 656 ASP A O 1
ATOM 5169 N N . ASP A 1 657 ? -15.426 12.046 4.987 1.00 92.06 657 ASP A N 1
ATOM 5170 C CA . ASP A 1 657 ? -15.328 10.593 5.125 1.00 92.06 657 ASP A CA 1
ATOM 5171 C C . ASP A 1 657 ? -14.410 10.035 4.024 1.00 92.06 657 ASP A C 1
ATOM 5173 O O . ASP A 1 657 ? -14.462 10.449 2.867 1.00 92.06 657 ASP A O 1
ATOM 5177 N N . ILE A 1 658 ? -13.541 9.094 4.388 1.00 93.62 658 ILE A N 1
ATOM 5178 C CA . ILE A 1 658 ? -12.505 8.542 3.516 1.00 93.62 658 ILE A CA 1
ATOM 5179 C C . ILE A 1 658 ? -12.810 7.074 3.237 1.00 93.62 658 ILE A C 1
ATOM 5181 O O . ILE A 1 658 ? -12.744 6.238 4.134 1.00 93.62 658 ILE A O 1
ATOM 5185 N N . ASP A 1 659 ? -13.085 6.743 1.981 1.00 90.06 659 ASP A N 1
ATOM 5186 C CA . ASP A 1 659 ? -13.219 5.361 1.518 1.00 90.06 659 ASP A CA 1
ATOM 5187 C C . ASP A 1 659 ? -11.923 4.898 0.839 1.00 90.06 659 ASP A C 1
ATOM 5189 O O . ASP A 1 659 ? -11.409 5.569 -0.061 1.00 90.06 659 ASP A O 1
ATOM 5193 N N . PHE A 1 660 ? -11.372 3.774 1.301 1.00 88.50 660 PHE A N 1
ATOM 5194 C CA . PHE A 1 660 ? -10.212 3.128 0.687 1.00 88.50 660 PHE A CA 1
ATOM 5195 C C . PHE A 1 660 ? -10.588 2.198 -0.474 1.00 88.50 660 PHE A C 1
ATOM 5197 O O . PHE A 1 660 ? -9.683 1.755 -1.176 1.00 88.50 660 PHE A O 1
ATOM 5204 N N . ASP A 1 661 ? -11.869 1.893 -0.695 1.00 84.00 661 ASP A N 1
ATOM 5205 C CA . ASP A 1 661 ? -12.359 1.014 -1.771 1.00 84.00 661 ASP A CA 1
ATOM 5206 C C . ASP A 1 661 ? -11.637 -0.352 -1.801 1.00 84.00 661 ASP A C 1
ATOM 5208 O O . ASP A 1 661 ? -11.246 -0.882 -2.840 1.00 84.00 661 ASP A O 1
ATOM 5212 N N . GLY A 1 662 ? -11.334 -0.898 -0.616 1.00 82.88 662 GLY A N 1
ATOM 5213 C CA . GLY A 1 662 ? -10.571 -2.142 -0.473 1.00 82.88 662 GLY A CA 1
ATOM 5214 C C . GLY A 1 662 ? -9.075 -2.017 -0.794 1.00 82.88 662 GLY A C 1
ATOM 5215 O O . GLY A 1 662 ? -8.363 -3.025 -0.833 1.00 82.88 662 GLY A O 1
ATOM 5216 N N . THR A 1 663 ? -8.566 -0.803 -1.017 1.00 80.88 663 THR A N 1
ATOM 5217 C CA . THR A 1 663 ? -7.148 -0.550 -1.283 1.00 80.88 663 THR A CA 1
ATOM 5218 C C . THR A 1 663 ? -6.311 -0.846 -0.043 1.00 80.88 663 THR A C 1
ATOM 5220 O O . THR A 1 663 ? -6.644 -0.472 1.085 1.00 80.88 663 THR A O 1
ATOM 5223 N N . THR A 1 664 ? -5.179 -1.517 -0.259 1.00 87.44 664 THR A N 1
ATOM 5224 C CA . THR A 1 664 ? -4.214 -1.794 0.808 1.00 87.44 664 THR A CA 1
ATOM 5225 C C . THR A 1 664 ? -3.452 -0.527 1.181 1.00 87.44 664 THR A C 1
ATOM 5227 O O . THR A 1 664 ? -2.859 0.121 0.320 1.00 87.44 664 THR A O 1
ATOM 5230 N N . LEU A 1 665 ? -3.436 -0.193 2.472 1.00 90.75 665 LEU A N 1
ATOM 5231 C CA . LEU A 1 665 ? -2.588 0.860 3.017 1.00 90.75 665 LEU A CA 1
ATOM 5232 C C . LEU A 1 665 ? -1.287 0.257 3.544 1.00 90.75 665 LEU A C 1
ATOM 5234 O O . LEU A 1 665 ? -1.295 -0.565 4.462 1.00 90.75 665 LEU A O 1
ATOM 5238 N N . ASP A 1 666 ? -0.163 0.728 3.013 1.00 88.06 666 ASP A N 1
ATOM 5239 C CA . ASP A 1 666 ? 1.139 0.436 3.600 1.00 88.06 666 ASP A CA 1
ATOM 5240 C C . ASP A 1 666 ? 1.281 1.157 4.945 1.00 88.06 666 ASP A C 1
ATOM 5242 O O . ASP A 1 666 ? 1.142 2.382 5.031 1.00 88.06 666 ASP A O 1
ATOM 5246 N N . GLY A 1 667 ? 1.598 0.393 5.991 1.00 91.19 667 GLY A N 1
ATOM 5247 C CA . GLY A 1 667 ? 1.841 0.930 7.325 1.00 91.19 667 GLY A CA 1
ATOM 5248 C C . GLY A 1 667 ? 2.966 1.967 7.348 1.00 91.19 667 GLY A C 1
ATOM 5249 O O . GLY A 1 667 ? 3.965 1.875 6.627 1.00 91.19 667 GLY A O 1
ATOM 5250 N N . PHE A 1 668 ? 2.827 2.972 8.206 1.00 94.06 668 PHE A N 1
ATOM 5251 C CA . PHE A 1 668 ? 3.773 4.073 8.298 1.00 94.06 668 PHE A CA 1
ATOM 5252 C C . PHE A 1 668 ? 4.941 3.700 9.210 1.00 94.06 668 PHE A C 1
ATOM 5254 O O . PHE A 1 668 ? 4.811 3.622 10.435 1.00 94.06 668 PHE A O 1
ATOM 5261 N N . SER A 1 669 ? 6.111 3.499 8.602 1.00 91.19 669 SER A N 1
ATOM 5262 C CA . SER A 1 669 ? 7.352 3.228 9.326 1.00 91.19 669 SER A CA 1
ATOM 5263 C C . SER A 1 669 ? 7.870 4.476 10.044 1.00 91.19 669 SER A C 1
ATOM 5265 O O . SER A 1 669 ? 7.982 5.540 9.434 1.00 91.19 669 SER A O 1
ATOM 5267 N N . GLY A 1 670 ? 8.282 4.330 11.303 1.00 92.31 670 GLY A N 1
ATOM 5268 C CA . GLY A 1 670 ? 8.831 5.414 12.120 1.00 92.31 670 GLY A CA 1
ATOM 5269 C C . GLY A 1 670 ? 7.903 5.823 13.262 1.00 92.31 670 GLY A C 1
ATOM 5270 O O . GLY A 1 670 ? 6.964 5.115 13.614 1.00 92.31 670 GLY A O 1
ATOM 5271 N N . THR A 1 671 ? 8.198 6.965 13.887 1.00 95.25 671 THR A N 1
ATOM 5272 C CA . THR A 1 671 ? 7.457 7.447 15.061 1.00 95.25 671 THR A CA 1
ATOM 5273 C C . THR A 1 671 ? 6.601 8.653 14.706 1.00 95.25 671 THR A C 1
ATOM 5275 O O . THR A 1 671 ? 7.127 9.723 14.393 1.00 95.25 671 THR A O 1
ATOM 5278 N N . PHE A 1 672 ? 5.283 8.490 14.801 1.00 97.38 672 PHE A N 1
ATOM 5279 C CA . PHE A 1 672 ? 4.318 9.573 14.671 1.00 97.38 672 PHE A CA 1
ATOM 5280 C C . PHE A 1 672 ? 4.231 10.380 15.966 1.00 97.38 672 PHE A C 1
ATOM 5282 O O . PHE A 1 672 ? 3.773 9.882 16.992 1.00 97.38 672 PHE A O 1
ATOM 5289 N N . THR A 1 673 ? 4.686 11.632 15.926 1.00 95.94 673 THR A N 1
ATOM 5290 C CA . THR A 1 673 ? 4.652 12.561 17.070 1.00 95.94 673 THR A CA 1
ATOM 5291 C C . THR A 1 673 ? 3.648 13.701 16.886 1.00 95.94 673 THR A C 1
ATOM 5293 O O . THR A 1 673 ? 3.555 14.564 17.756 1.00 95.94 673 THR A O 1
ATOM 5296 N N . GLY A 1 674 ? 2.941 13.731 15.753 1.00 95.38 674 GLY A N 1
ATOM 5297 C CA . GLY A 1 674 ? 1.912 14.714 15.419 1.00 95.38 674 GLY A CA 1
ATOM 5298 C C . GLY A 1 674 ? 0.561 14.469 16.100 1.00 95.38 674 GLY A C 1
ATOM 5299 O O . GLY A 1 674 ? 0.496 13.891 17.185 1.00 95.38 674 GLY A O 1
ATOM 5300 N N . SER A 1 675 ? -0.527 14.897 15.454 1.00 97.12 675 SER A N 1
ATOM 5301 C CA . SER A 1 675 ? -1.902 14.545 15.847 1.00 97.12 675 SER A CA 1
ATOM 5302 C C . SER A 1 675 ? -2.757 14.167 14.640 1.00 97.12 675 SER A C 1
ATOM 5304 O O . SER A 1 675 ? -2.533 14.697 13.553 1.00 97.12 675 SER A O 1
ATOM 5306 N N . LEU A 1 676 ? -3.739 13.291 14.846 1.00 98.50 676 LEU A N 1
ATOM 5307 C CA . LEU A 1 676 ? -4.749 12.914 13.859 1.00 98.50 676 LEU A CA 1
ATOM 5308 C C . LEU A 1 676 ? -6.143 13.152 14.450 1.00 98.50 676 LEU A C 1
ATOM 5310 O O . LEU A 1 676 ? -6.564 12.459 15.372 1.00 98.50 676 LEU A O 1
ATOM 5314 N N . ASP A 1 677 ? -6.837 14.156 13.932 1.00 98.50 677 ASP A N 1
ATOM 5315 C CA . ASP A 1 677 ? -8.189 14.528 14.346 1.00 98.50 677 ASP A CA 1
ATOM 5316 C C . ASP A 1 677 ? -9.192 14.078 13.278 1.00 98.50 677 ASP A C 1
ATOM 5318 O O . ASP A 1 677 ? -9.232 14.629 12.183 1.00 98.50 677 ASP A O 1
ATOM 5322 N N . GLY A 1 678 ? -9.994 13.062 13.570 1.00 97.75 678 GLY A N 1
ATOM 5323 C CA . GLY A 1 678 ? -11.028 12.583 12.661 1.00 97.75 678 GLY A CA 1
ATOM 5324 C C . GLY A 1 678 ? -12.187 13.548 12.483 1.00 97.75 678 GLY A C 1
ATOM 5325 O O . GLY A 1 678 ? -12.934 13.399 11.529 1.00 97.75 678 GLY A O 1
ATOM 5326 N N . ALA A 1 679 ? -12.353 14.548 13.354 1.00 96.62 679 ALA A N 1
ATOM 5327 C CA . ALA A 1 679 ? -13.450 15.508 13.284 1.00 96.62 679 ALA A CA 1
ATOM 5328 C C . ALA A 1 679 ? -14.866 14.886 13.230 1.00 96.62 679 ALA A C 1
ATOM 5330 O O . ALA A 1 679 ? -15.815 15.574 12.852 1.00 96.62 679 ALA A O 1
ATOM 5331 N N . GLY A 1 680 ? -15.015 13.625 13.644 1.00 92.00 680 GLY A N 1
ATOM 5332 C CA . GLY A 1 680 ? -16.239 12.829 13.554 1.00 92.00 680 GLY A CA 1
ATOM 5333 C C . GLY A 1 680 ? -16.393 12.019 12.261 1.00 92.00 680 GLY A C 1
ATOM 5334 O O . GLY A 1 680 ? -17.410 11.349 12.116 1.00 92.00 680 GLY A O 1
ATOM 5335 N N . HIS A 1 681 ? -15.420 12.070 11.348 1.00 94.75 681 HIS A N 1
ATOM 5336 C CA . HIS A 1 681 ? -15.440 11.362 10.068 1.00 94.75 681 HIS A CA 1
ATOM 5337 C C . HIS A 1 681 ? -15.020 9.893 10.174 1.00 94.75 681 HIS A C 1
ATOM 5339 O O . HIS A 1 681 ? -14.371 9.453 11.134 1.00 94.75 681 HIS A O 1
ATOM 5345 N N . THR A 1 682 ? -15.387 9.139 9.140 1.00 94.50 682 THR A N 1
ATOM 5346 C CA . THR A 1 682 ? -15.121 7.706 9.010 1.00 94.50 682 THR A CA 1
ATOM 5347 C C . THR A 1 682 ? -14.036 7.427 7.973 1.00 94.50 682 THR A C 1
ATOM 5349 O O . THR A 1 682 ? -14.033 8.010 6.898 1.00 94.50 682 THR A O 1
ATOM 5352 N N . VAL A 1 683 ? -13.137 6.492 8.275 1.00 96.69 683 VAL A N 1
ATOM 5353 C CA . VAL A 1 683 ? -12.229 5.837 7.327 1.00 96.69 683 VAL A CA 1
ATOM 5354 C C . VAL A 1 683 ? -12.753 4.424 7.082 1.00 96.69 683 VAL A C 1
ATOM 5356 O O . VAL A 1 683 ? -12.822 3.637 8.023 1.00 96.69 683 VAL A O 1
ATOM 5359 N N . SER A 1 684 ? -13.147 4.090 5.857 1.00 94.06 684 SER A N 1
ATOM 5360 C CA . SER A 1 684 ? -13.854 2.846 5.524 1.00 94.06 684 SER A CA 1
ATOM 5361 C C . SER A 1 684 ? -13.104 1.969 4.519 1.00 94.06 684 SER A C 1
ATOM 5363 O O . SER A 1 684 ? -12.220 2.449 3.810 1.00 94.06 684 SER A O 1
ATOM 5365 N N . ASN A 1 685 ? -13.436 0.672 4.500 1.00 92.75 685 ASN A N 1
ATOM 5366 C CA . ASN A 1 685 ? -12.945 -0.330 3.541 1.00 92.75 685 ASN A CA 1
ATOM 5367 C C . ASN A 1 685 ? -11.413 -0.428 3.460 1.00 92.75 685 ASN A C 1
ATOM 5369 O O . ASN A 1 685 ? -10.829 -0.680 2.405 1.00 92.75 685 ASN A O 1
ATOM 5373 N N . LEU A 1 686 ? -10.751 -0.210 4.595 1.00 94.00 686 LEU A N 1
ATOM 5374 C CA . LEU A 1 686 ? -9.301 -0.233 4.715 1.00 94.00 686 LEU A CA 1
ATOM 5375 C C . LEU A 1 686 ? -8.779 -1.675 4.760 1.00 94.00 686 LEU A C 1
ATOM 5377 O O . LEU A 1 686 ? -9.211 -2.470 5.600 1.00 94.00 686 LEU A O 1
ATOM 5381 N N . VAL A 1 687 ? -7.779 -1.983 3.931 1.00 95.19 687 VAL A N 1
ATOM 5382 C CA . VAL A 1 687 ? -7.044 -3.255 3.995 1.00 95.19 687 VAL A CA 1
ATOM 5383 C C . VAL A 1 687 ? -5.644 -3.031 4.571 1.00 95.19 687 VAL A C 1
ATOM 5385 O O . VAL A 1 687 ? -4.881 -2.203 4.075 1.00 95.19 687 VAL A O 1
ATOM 5388 N N . LEU A 1 688 ? -5.291 -3.790 5.613 1.00 95.12 688 LEU A N 1
ATOM 5389 C CA . LEU A 1 688 ? -3.962 -3.798 6.236 1.00 95.12 688 LEU A CA 1
ATOM 5390 C C . LEU A 1 688 ? -3.351 -5.199 6.177 1.00 95.12 688 LEU A C 1
ATOM 5392 O O . LEU A 1 688 ? -3.989 -6.189 6.544 1.00 95.12 688 LEU A O 1
ATOM 5396 N N . SER A 1 689 ? -2.084 -5.281 5.771 1.00 92.19 689 SER A N 1
ATOM 5397 C CA . SER A 1 689 ? -1.341 -6.541 5.694 1.00 92.19 689 SER A CA 1
ATOM 5398 C C . SER A 1 689 ? 0.049 -6.394 6.310 1.00 92.19 689 SER A C 1
ATOM 5400 O O . SER A 1 689 ? 0.844 -5.562 5.883 1.00 92.19 689 SER A O 1
ATOM 5402 N N . GLY A 1 690 ? 0.355 -7.201 7.329 1.00 91.19 690 GLY A N 1
ATOM 5403 C CA . GLY A 1 690 ? 1.678 -7.283 7.964 1.00 91.19 690 GLY A CA 1
ATOM 5404 C C . GLY A 1 690 ? 2.072 -6.120 8.888 1.00 91.19 690 GLY A C 1
ATOM 5405 O O . GLY A 1 690 ? 2.911 -6.313 9.770 1.00 91.19 690 GLY A O 1
ATOM 5406 N N . ALA A 1 691 ? 1.473 -4.934 8.746 1.00 93.56 691 ALA A N 1
ATOM 5407 C CA . ALA A 1 691 ? 1.788 -3.749 9.549 1.00 93.56 691 ALA A CA 1
ATOM 5408 C C . ALA A 1 691 ? 0.528 -2.956 9.966 1.00 93.56 691 ALA A C 1
ATOM 5410 O O . ALA A 1 691 ? -0.454 -2.945 9.224 1.00 93.56 691 ALA A O 1
ATOM 5411 N N . PRO A 1 692 ? 0.541 -2.298 11.144 1.00 96.62 692 PRO A N 1
ATOM 5412 C CA . PRO A 1 692 ? -0.491 -1.332 11.540 1.00 96.62 692 PRO A CA 1
ATOM 5413 C C . PRO A 1 692 ? -0.369 -0.014 10.756 1.00 96.62 692 PRO A C 1
ATOM 5415 O O . PRO A 1 692 ? 0.665 0.231 10.132 1.00 96.62 692 PRO A O 1
ATOM 5418 N N . ILE A 1 693 ? -1.366 0.879 10.859 1.00 97.94 693 ILE A N 1
ATOM 5419 C CA . ILE A 1 693 ? -1.293 2.235 10.275 1.00 97.94 693 ILE A CA 1
ATOM 5420 C C . ILE A 1 693 ? -0.042 2.969 10.773 1.00 97.94 693 ILE A C 1
ATOM 5422 O O . ILE A 1 693 ? 0.720 3.497 9.972 1.00 97.94 693 ILE A O 1
ATOM 5426 N N . PHE A 1 694 ? 0.198 2.981 12.085 1.00 97.94 694 PHE A N 1
ATOM 5427 C CA . PHE A 1 694 ? 1.393 3.563 12.691 1.00 97.94 694 PHE A CA 1
ATOM 5428 C C . PHE A 1 694 ? 2.221 2.482 13.378 1.00 97.94 694 PHE A C 1
ATOM 5430 O O . PHE A 1 694 ? 1.743 1.813 14.295 1.00 97.94 694 PHE A O 1
ATOM 5437 N N . ASP A 1 695 ? 3.495 2.350 13.011 1.00 95.69 695 ASP A N 1
ATOM 5438 C CA . ASP A 1 695 ? 4.411 1.457 13.730 1.00 95.69 695 ASP A CA 1
ATOM 5439 C C . ASP A 1 695 ? 4.576 1.908 15.195 1.00 95.69 695 ASP A C 1
ATOM 5441 O O . ASP A 1 695 ? 4.369 1.143 16.144 1.00 95.69 695 ASP A O 1
ATOM 5445 N N . MET A 1 696 ? 4.848 3.203 15.396 1.00 96.69 696 MET A N 1
ATOM 5446 C CA . MET A 1 696 ? 4.987 3.808 16.720 1.00 96.69 696 MET A CA 1
ATOM 5447 C C . MET A 1 696 ? 4.326 5.186 16.808 1.00 96.69 696 MET A C 1
ATOM 5449 O O . MET A 1 696 ? 4.415 5.985 15.874 1.00 96.69 696 MET A O 1
ATOM 5453 N N . THR A 1 697 ? 3.757 5.512 17.972 1.00 96.88 697 THR A N 1
ATOM 5454 C CA . THR A 1 697 ? 3.253 6.861 18.284 1.00 96.88 697 THR A CA 1
ATOM 5455 C C . THR A 1 697 ? 3.845 7.423 19.572 1.00 96.88 697 THR A C 1
ATOM 5457 O O . THR A 1 697 ? 4.068 6.699 20.547 1.00 96.88 697 THR A O 1
ATOM 5460 N N . GLY A 1 698 ? 4.048 8.740 19.576 1.00 92.19 698 GLY A N 1
ATOM 5461 C CA . GLY A 1 698 ? 4.549 9.521 20.700 1.00 92.19 698 GLY A CA 1
ATOM 5462 C C . GLY A 1 698 ? 5.990 9.208 21.112 1.00 92.19 698 GLY A C 1
ATOM 5463 O O . GLY A 1 698 ? 6.669 8.348 20.553 1.00 92.19 698 GLY A O 1
ATOM 5464 N N . GLU A 1 699 ? 6.495 9.962 22.090 1.00 87.50 699 GLU A N 1
ATOM 5465 C CA . GLU A 1 699 ? 7.882 9.858 22.548 1.00 87.50 699 GLU A CA 1
ATOM 5466 C C . GLU A 1 699 ? 7.987 10.108 24.058 1.00 87.50 699 GLU A C 1
ATOM 5468 O O . GLU A 1 699 ? 7.422 11.059 24.602 1.00 87.50 699 GLU A O 1
ATOM 5473 N N . VAL A 1 700 ? 8.746 9.263 24.759 1.00 83.88 700 VAL A N 1
ATOM 5474 C CA . VAL A 1 700 ? 8.904 9.365 26.215 1.00 83.88 700 VAL A CA 1
ATOM 5475 C C . VAL A 1 700 ? 9.862 10.502 26.579 1.00 83.88 700 VAL A C 1
ATOM 5477 O O . VAL A 1 700 ? 10.985 10.573 26.090 1.00 83.88 700 VAL A O 1
ATOM 5480 N N . GLY A 1 701 ? 9.466 11.354 27.528 1.00 78.38 701 GLY A N 1
ATOM 5481 C CA . GLY A 1 701 ? 10.363 12.333 28.159 1.00 78.38 701 GLY A CA 1
ATOM 5482 C C . GLY A 1 701 ? 10.564 13.646 27.393 1.00 78.38 701 GLY A C 1
ATOM 5483 O O . GLY A 1 701 ? 11.300 14.507 27.874 1.00 78.38 701 GLY A O 1
ATOM 5484 N N . THR A 1 702 ? 9.891 13.837 26.257 1.00 76.31 702 THR A N 1
ATOM 5485 C CA . THR A 1 702 ? 9.913 15.096 25.487 1.00 76.31 702 THR A CA 1
ATOM 5486 C C . THR A 1 702 ? 8.873 16.109 25.965 1.00 76.31 702 THR A C 1
ATOM 5488 O O . THR A 1 702 ? 9.023 17.307 25.729 1.00 76.31 702 THR A O 1
ATOM 5491 N N . GLY A 1 703 ? 7.828 15.641 26.659 1.00 73.44 703 GLY A N 1
ATOM 5492 C CA . GLY A 1 703 ? 6.673 16.453 27.048 1.00 73.44 703 GLY A CA 1
ATOM 5493 C C . GLY A 1 703 ? 5.689 16.722 25.904 1.00 73.44 703 GLY A C 1
ATOM 5494 O O . GLY A 1 703 ? 4.718 17.442 26.120 1.00 73.44 703 GLY A O 1
ATOM 5495 N N . LEU A 1 704 ? 5.931 16.159 24.715 1.00 75.00 704 LEU A N 1
ATOM 5496 C CA . LEU A 1 704 ? 4.979 16.143 23.607 1.00 75.00 704 LEU A CA 1
ATOM 5497 C C . LEU A 1 704 ? 3.983 14.995 23.815 1.00 75.00 704 LEU A C 1
ATOM 5499 O O . LEU A 1 704 ? 4.359 13.919 24.277 1.00 75.00 704 LEU A O 1
ATOM 5503 N N . THR A 1 705 ? 2.720 15.227 23.478 1.00 83.00 705 THR A N 1
ATOM 5504 C CA . THR A 1 705 ? 1.657 14.219 23.546 1.00 83.00 705 THR A CA 1
ATOM 5505 C C . THR A 1 705 ? 1.060 14.075 22.159 1.00 83.00 705 THR A C 1
ATOM 5507 O O . THR A 1 705 ? 0.550 15.050 21.611 1.00 83.00 705 THR A O 1
ATOM 5510 N N . THR A 1 706 ? 1.137 12.869 21.607 1.00 95.38 706 THR A N 1
ATOM 5511 C CA . THR A 1 706 ? 0.453 12.514 20.361 1.00 95.38 706 THR A CA 1
ATOM 5512 C C . THR A 1 706 ? -1.016 12.265 20.657 1.00 95.38 706 THR A C 1
ATOM 5514 O O . THR A 1 706 ? -1.340 11.608 21.647 1.00 95.38 706 THR A O 1
ATOM 5517 N N . GLU A 1 707 ? -1.896 12.797 19.818 1.00 96.62 707 GLU A N 1
ATOM 5518 C CA . GLU A 1 707 ? -3.348 12.689 19.972 1.00 96.62 707 GLU A CA 1
ATOM 5519 C C . GLU A 1 707 ? -3.955 12.090 18.701 1.00 96.62 707 GLU A C 1
ATOM 5521 O O . GLU A 1 707 ? -3.680 12.570 17.601 1.00 96.62 707 GLU A O 1
ATOM 5526 N N . ILE A 1 708 ? -4.760 11.043 18.860 1.00 98.56 708 ILE A N 1
ATOM 5527 C CA . ILE A 1 708 ? -5.597 10.450 17.815 1.00 98.56 708 ILE A CA 1
ATOM 5528 C C . ILE A 1 708 ? -7.025 10.500 18.346 1.00 98.56 708 ILE A C 1
ATOM 5530 O O . ILE A 1 708 ? -7.293 9.930 19.404 1.00 98.56 708 ILE A O 1
ATOM 5534 N N . LYS A 1 709 ? -7.930 11.210 17.673 1.00 98.12 709 LYS A N 1
ATOM 5535 C CA . LYS A 1 709 ? -9.272 11.423 18.223 1.00 98.12 709 LYS A CA 1
ATOM 5536 C C . LYS A 1 709 ? -10.382 11.537 17.201 1.00 98.12 709 LYS A C 1
ATOM 5538 O O . LYS A 1 709 ? -10.107 11.824 16.043 1.00 98.12 709 LYS A O 1
ATOM 5543 N N . ASP A 1 710 ? -11.613 11.374 17.679 1.00 96.94 710 ASP A N 1
ATOM 5544 C CA . ASP A 1 710 ? -12.864 11.654 16.969 1.00 96.94 710 ASP A CA 1
ATOM 5545 C C . ASP A 1 710 ? -12.911 11.008 15.573 1.00 96.94 710 ASP A C 1
ATOM 5547 O O . ASP A 1 710 ? -13.268 11.658 14.595 1.00 96.94 710 ASP A O 1
ATOM 5551 N N . ILE A 1 711 ? -12.500 9.742 15.469 1.00 97.75 711 ILE A N 1
ATOM 5552 C CA . ILE A 1 711 ? -12.356 9.020 14.197 1.00 97.75 711 ILE A CA 1
ATOM 5553 C C . ILE A 1 711 ? -12.964 7.621 14.294 1.00 97.75 711 ILE A C 1
ATOM 5555 O O . ILE A 1 711 ? -12.751 6.911 15.280 1.00 97.75 711 ILE A O 1
ATOM 5559 N N . THR A 1 712 ? -13.678 7.209 13.246 1.00 96.94 712 THR A N 1
ATOM 5560 C CA . THR A 1 712 ? -14.193 5.840 13.103 1.00 96.94 712 THR A CA 1
ATOM 5561 C C . THR A 1 712 ? -13.459 5.124 11.979 1.00 96.94 712 THR A C 1
ATOM 5563 O O . THR A 1 712 ? -13.393 5.640 10.874 1.00 96.94 712 THR A O 1
ATOM 5566 N N . PHE A 1 713 ? -12.938 3.927 12.227 1.00 97.75 713 PHE A N 1
ATOM 5567 C CA . PHE A 1 713 ? -12.451 3.015 11.195 1.00 97.75 713 PHE A CA 1
ATOM 5568 C C . PHE A 1 713 ? -13.511 1.934 10.960 1.00 97.75 713 PHE A C 1
ATOM 5570 O O . PHE A 1 713 ? -13.761 1.135 11.858 1.00 97.75 713 PHE A O 1
ATOM 5577 N N . SER A 1 714 ? -14.155 1.913 9.795 1.00 95.12 714 SER A N 1
ATOM 5578 C CA . SER A 1 714 ? -15.249 0.987 9.468 1.00 95.12 714 SER A CA 1
ATOM 5579 C C . SER A 1 714 ? -14.815 -0.050 8.428 1.00 95.12 714 SER A C 1
ATOM 5581 O O . SER A 1 714 ? -14.042 0.268 7.527 1.00 95.12 714 SER A O 1
ATOM 5583 N N . HIS A 1 715 ? -15.303 -1.287 8.534 1.00 94.31 715 HIS A N 1
ATOM 5584 C CA . HIS A 1 715 ? -15.040 -2.367 7.569 1.00 94.31 715 HIS A CA 1
ATOM 5585 C C . HIS A 1 715 ? -13.544 -2.606 7.309 1.00 94.31 715 HIS A C 1
ATOM 5587 O O . HIS A 1 715 ? -13.076 -2.661 6.171 1.00 94.31 715 HIS A O 1
ATOM 5593 N N . VAL A 1 716 ? -12.767 -2.732 8.387 1.00 97.25 716 VAL A N 1
ATOM 5594 C CA . VAL A 1 716 ? -11.322 -2.970 8.293 1.00 97.25 716 VAL A CA 1
ATOM 5595 C C . VAL A 1 716 ? -11.051 -4.457 8.083 1.00 97.25 716 VAL A C 1
ATOM 5597 O O . VAL A 1 716 ? -11.429 -5.282 8.916 1.00 97.25 716 VAL A O 1
ATOM 5600 N N . THR A 1 717 ? -10.324 -4.793 7.017 1.00 97.62 717 THR A N 1
ATOM 5601 C CA . THR A 1 717 ? -9.777 -6.141 6.808 1.00 97.62 717 THR A CA 1
ATOM 5602 C C . THR A 1 717 ? -8.298 -6.155 7.164 1.00 97.62 717 THR A C 1
ATOM 5604 O O . THR A 1 717 ? -7.503 -5.402 6.601 1.00 97.62 717 THR A O 1
ATOM 5607 N N . LEU A 1 718 ? -7.910 -7.025 8.092 1.00 96.25 718 LEU A N 1
ATOM 5608 C CA . LEU A 1 718 ? -6.549 -7.099 8.608 1.00 96.25 718 LEU A CA 1
ATOM 5609 C C . LEU A 1 718 ? -5.999 -8.523 8.499 1.00 96.25 718 LEU A C 1
ATOM 5611 O O . LEU A 1 718 ? -6.598 -9.467 9.011 1.00 96.25 718 LEU A O 1
ATOM 5615 N N . THR A 1 719 ? -4.824 -8.668 7.882 1.00 94.88 719 THR A N 1
ATOM 5616 C CA . THR A 1 719 ? -4.087 -9.942 7.807 1.00 94.88 719 THR A CA 1
ATOM 5617 C C . THR A 1 719 ? -2.687 -9.797 8.402 1.00 94.88 719 THR A C 1
ATOM 5619 O O . THR A 1 719 ? -1.921 -8.924 8.001 1.00 94.88 719 THR A O 1
ATOM 5622 N N . ASP A 1 720 ? -2.343 -10.652 9.368 1.00 91.81 720 ASP A N 1
ATOM 5623 C CA . ASP A 1 720 ? -0.998 -10.778 9.960 1.00 91.81 720 ASP A CA 1
ATOM 5624 C C . ASP A 1 720 ? -0.343 -9.470 10.477 1.00 91.81 720 ASP A C 1
ATOM 5626 O O . ASP A 1 720 ? 0.880 -9.383 10.597 1.00 91.81 720 ASP A O 1
ATOM 5630 N N . ALA A 1 721 ? -1.134 -8.458 10.846 1.00 92.44 721 ALA A N 1
ATOM 5631 C CA . ALA A 1 721 ? -0.662 -7.251 11.533 1.00 92.44 721 ALA A CA 1
ATOM 5632 C C . ALA A 1 721 ? -0.914 -7.326 13.053 1.00 92.44 721 ALA A C 1
ATOM 5634 O O . ALA A 1 721 ? -1.771 -8.067 13.523 1.00 92.44 721 ALA A O 1
ATOM 5635 N N . THR A 1 722 ? -0.173 -6.552 13.853 1.00 94.88 722 THR A N 1
ATOM 5636 C CA . THR A 1 722 ? -0.285 -6.609 15.332 1.00 94.88 722 THR A CA 1
ATOM 5637 C C . THR A 1 722 ? -1.434 -5.776 15.917 1.00 94.88 722 THR A C 1
ATOM 5639 O O . THR A 1 722 ? -1.822 -5.978 17.068 1.00 94.88 722 THR A O 1
ATOM 5642 N N . SER A 1 723 ? -1.970 -4.840 15.134 1.00 97.38 723 SER A N 1
ATOM 5643 C CA . SER A 1 723 ? -3.065 -3.930 15.487 1.00 97.38 723 SER A CA 1
ATOM 5644 C C . SER A 1 723 ? -3.571 -3.221 14.229 1.00 97.38 723 SER A C 1
ATOM 5646 O O . SER A 1 723 ? -2.863 -3.208 13.224 1.00 97.38 723 SER A O 1
ATOM 5648 N N . VAL A 1 724 ? -4.728 -2.559 14.295 1.00 98.25 724 VAL A N 1
ATOM 5649 C CA . VAL A 1 724 ? -5.199 -1.661 13.226 1.00 98.25 724 VAL A CA 1
ATOM 5650 C C . VAL A 1 724 ? -4.440 -0.336 13.282 1.00 98.25 724 VAL A C 1
ATOM 5652 O O . VAL A 1 724 ? -3.805 0.054 12.307 1.00 98.25 724 VAL A O 1
ATOM 5655 N N . ILE A 1 725 ? -4.454 0.345 14.433 1.00 98.19 725 ILE A N 1
ATOM 5656 C CA . ILE A 1 725 ? -4.006 1.744 14.504 1.00 98.19 725 ILE A CA 1
ATOM 5657 C C . ILE A 1 725 ? -2.523 1.847 14.865 1.00 98.19 725 ILE A C 1
ATOM 5659 O O . ILE A 1 725 ? -1.771 2.440 14.096 1.00 98.19 725 ILE A O 1
ATOM 5663 N N . VAL A 1 726 ? -2.080 1.292 16.005 1.00 98.06 726 VAL A N 1
ATOM 5664 C CA . VAL A 1 726 ? -0.709 1.526 16.506 1.00 98.06 726 VAL A CA 1
ATOM 5665 C C . VAL A 1 726 ? 0.007 0.277 17.025 1.00 98.06 726 VAL A C 1
ATOM 5667 O O . VAL A 1 726 ? -0.413 -0.337 18.003 1.00 98.06 726 VAL A O 1
ATOM 5670 N N . GLY A 1 727 ? 1.192 -0.022 16.488 1.00 97.44 727 GLY A N 1
ATOM 5671 C CA . GLY A 1 727 ? 2.052 -1.086 17.016 1.00 97.44 727 GLY A CA 1
ATOM 5672 C C . GLY A 1 727 ? 2.511 -0.812 18.456 1.00 97.44 727 GLY A C 1
ATOM 5673 O O . GLY A 1 727 ? 2.279 -1.603 19.370 1.00 97.44 727 GLY A O 1
ATOM 5674 N N . SER A 1 728 ? 3.163 0.323 18.711 1.00 96.75 728 SER A N 1
ATOM 5675 C CA . SER A 1 728 ? 3.519 0.740 20.077 1.00 96.75 728 SER A CA 1
ATOM 5676 C C . SER A 1 728 ? 3.252 2.218 20.346 1.00 96.75 728 SER A C 1
ATOM 5678 O O . SER A 1 728 ? 3.878 3.100 19.762 1.00 96.75 728 SER A O 1
ATOM 5680 N N .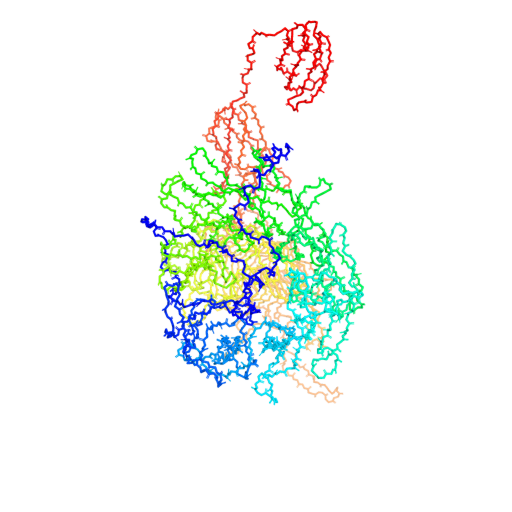 ALA A 1 729 ? 2.363 2.474 21.303 1.00 97.50 729 ALA A N 1
ATOM 5681 C CA . ALA A 1 729 ? 1.982 3.800 21.758 1.00 97.50 729 ALA A CA 1
ATOM 5682 C C . ALA A 1 729 ? 2.740 4.199 23.034 1.00 97.50 729 ALA A C 1
ATOM 5684 O O . ALA A 1 729 ? 2.713 3.495 24.051 1.00 97.50 729 ALA A O 1
ATOM 5685 N N . TYR A 1 730 ? 3.400 5.355 22.985 1.00 95.69 730 TYR A N 1
ATOM 5686 C CA . TYR A 1 730 ? 4.143 5.959 24.088 1.00 95.69 730 TYR A CA 1
ATOM 5687 C C . TYR A 1 730 ? 3.552 7.333 24.397 1.00 95.69 730 TYR A C 1
ATOM 5689 O O . TYR A 1 730 ? 3.587 8.218 23.549 1.00 95.69 730 TYR A O 1
ATOM 5697 N N . SER A 1 731 ? 3.007 7.533 25.602 1.00 93.94 731 SER A N 1
ATOM 5698 C CA . SER A 1 731 ? 2.380 8.813 25.990 1.00 93.94 731 SER A CA 1
ATOM 5699 C C . SER A 1 731 ? 1.379 9.342 24.943 1.00 93.94 731 SER A C 1
ATOM 5701 O O . SER A 1 731 ? 1.364 10.534 24.632 1.00 93.94 731 SER A O 1
ATOM 5703 N N . THR A 1 732 ? 0.585 8.443 24.354 1.00 97.19 732 THR A N 1
ATOM 5704 C CA . THR A 1 732 ? -0.387 8.765 23.297 1.00 97.19 732 THR A CA 1
ATOM 5705 C C . THR A 1 732 ? -1.800 8.799 23.865 1.00 97.19 732 THR A C 1
ATOM 5707 O O . THR A 1 732 ? -2.161 7.952 24.683 1.00 97.19 732 THR A O 1
ATOM 5710 N N . LYS A 1 733 ? -2.596 9.769 23.419 1.00 97.75 733 LYS A N 1
ATOM 5711 C CA . LYS A 1 733 ? -4.009 9.902 23.764 1.00 97.75 733 LYS A CA 1
ATOM 5712 C C . LYS A 1 733 ? -4.881 9.446 22.606 1.00 97.75 733 LYS A C 1
ATOM 5714 O O . LYS A 1 733 ? -4.768 9.989 21.512 1.00 97.75 733 LYS A O 1
ATOM 5719 N N . PHE A 1 734 ? -5.742 8.480 22.883 1.00 98.56 734 PHE A N 1
ATOM 5720 C CA . PHE A 1 734 ? -6.826 8.042 22.022 1.00 98.56 734 PHE A CA 1
ATOM 5721 C C . PHE A 1 734 ? -8.136 8.511 22.657 1.00 98.56 734 PHE A C 1
ATOM 5723 O O . PHE A 1 734 ? -8.451 8.105 23.779 1.00 98.56 734 PHE A O 1
ATOM 5730 N N . GLU A 1 735 ? -8.873 9.387 21.980 1.00 98.06 735 GLU A N 1
ATOM 5731 C CA . GLU A 1 735 ? -10.149 9.920 22.474 1.00 98.06 735 GLU A CA 1
ATOM 5732 C C . GLU A 1 735 ? -11.242 9.749 21.419 1.00 98.06 735 GLU A C 1
ATOM 5734 O O . GLU A 1 735 ? -11.115 10.273 20.323 1.00 98.06 735 GLU A O 1
ATOM 5739 N N . ASN A 1 736 ? -12.319 9.024 21.728 1.00 96.44 736 ASN A N 1
ATOM 5740 C CA . ASN A 1 736 ? -13.413 8.773 20.773 1.00 96.44 736 ASN A CA 1
ATOM 5741 C C . ASN A 1 736 ? -12.911 8.127 19.464 1.00 96.44 736 ASN A C 1
ATOM 5743 O O . ASN A 1 736 ? -13.218 8.576 18.359 1.00 96.44 736 ASN A O 1
ATOM 5747 N N . VAL A 1 737 ? -12.066 7.102 19.611 1.00 98.50 737 VAL A N 1
ATOM 5748 C CA . VAL A 1 737 ? -11.520 6.319 18.498 1.00 98.50 737 VAL A CA 1
ATOM 5749 C C . VAL A 1 737 ? -12.279 5.006 18.404 1.00 98.50 737 VAL A C 1
ATOM 5751 O O . VAL A 1 737 ? -12.281 4.210 19.349 1.00 98.50 737 VAL A O 1
ATOM 5754 N N . TYR A 1 738 ? -12.902 4.776 17.258 1.00 97.88 738 TYR A N 1
ATOM 5755 C CA . TYR A 1 738 ? -13.784 3.641 17.048 1.00 97.88 738 TYR A CA 1
ATOM 5756 C C . TYR A 1 738 ? -13.285 2.747 15.921 1.00 97.88 738 TYR A C 1
ATOM 5758 O O . TYR A 1 738 ? -12.792 3.234 14.908 1.00 97.88 738 TYR A O 1
ATOM 5766 N N . ILE A 1 739 ? -13.442 1.438 16.086 1.00 98.38 739 ILE A N 1
ATOM 5767 C CA . ILE A 1 739 ? -13.294 0.446 15.025 1.00 98.38 739 ILE A CA 1
ATOM 5768 C C . ILE A 1 739 ? -14.625 -0.303 14.927 1.00 98.38 739 ILE A C 1
ATOM 5770 O O . ILE A 1 739 ? -15.072 -0.889 15.910 1.00 98.38 739 ILE A O 1
ATOM 5774 N N . TYR A 1 740 ? -15.262 -0.277 13.763 1.00 96.38 740 TYR A N 1
ATOM 5775 C CA . TYR A 1 740 ? -16.526 -0.954 13.489 1.00 96.38 740 TYR A CA 1
ATOM 5776 C C . TYR A 1 740 ? -16.326 -1.998 12.387 1.00 96.38 740 TYR A C 1
ATOM 5778 O O . TYR A 1 740 ? -15.627 -1.733 11.410 1.00 96.38 740 TYR A O 1
ATOM 5786 N N . ALA A 1 741 ? -16.920 -3.183 12.545 1.00 95.50 741 ALA A N 1
ATOM 5787 C CA . ALA A 1 741 ? -16.840 -4.272 11.567 1.00 95.50 741 ALA A CA 1
ATOM 5788 C C . ALA A 1 741 ? -15.391 -4.682 11.215 1.00 95.50 741 ALA A C 1
ATOM 5790 O O . ALA A 1 741 ? -15.007 -4.774 10.049 1.00 95.50 741 ALA A O 1
ATOM 5791 N N . LEU A 1 742 ? -14.557 -4.915 12.237 1.00 98.12 742 LEU A N 1
ATOM 5792 C CA . LEU A 1 742 ? -13.198 -5.442 12.055 1.00 98.12 742 LEU A CA 1
ATOM 5793 C C . LEU A 1 742 ? -13.231 -6.936 11.713 1.00 98.12 742 LEU A C 1
ATOM 5795 O O . LEU A 1 742 ? -13.730 -7.726 12.511 1.00 98.12 742 LEU A O 1
ATOM 5799 N N . ASN A 1 743 ? -12.593 -7.326 10.611 1.00 98.00 743 ASN A N 1
ATOM 5800 C CA . ASN A 1 743 ? -12.248 -8.714 10.307 1.00 98.00 743 ASN A CA 1
ATOM 5801 C C . ASN A 1 743 ? -10.725 -8.892 10.379 1.00 98.00 743 ASN A C 1
ATOM 5803 O O . ASN A 1 743 ? -9.995 -8.414 9.508 1.00 98.00 743 ASN A O 1
ATOM 5807 N N . ALA A 1 744 ? -10.240 -9.564 11.426 1.00 97.75 744 ALA A N 1
ATOM 5808 C CA . ALA A 1 744 ? -8.812 -9.777 11.656 1.00 97.75 744 ALA A CA 1
ATOM 5809 C C . ALA A 1 744 ? -8.444 -11.264 11.592 1.00 97.75 744 ALA A C 1
ATOM 5811 O O . ALA A 1 744 ? -8.927 -12.067 12.391 1.00 97.75 744 ALA A O 1
ATOM 5812 N N . GLN A 1 745 ? -7.530 -11.615 10.684 1.00 96.88 745 GLN A N 1
ATOM 5813 C CA . GLN A 1 745 ? -6.967 -12.958 10.539 1.00 96.88 745 GLN A CA 1
ATOM 5814 C C . GLN A 1 745 ? -5.474 -12.942 10.883 1.00 96.88 745 GLN A C 1
ATOM 5816 O O . GLN A 1 745 ? -4.657 -12.383 10.147 1.00 96.88 745 GLN A O 1
ATOM 5821 N N . ILE A 1 746 ? -5.108 -13.561 12.008 1.00 94.75 746 ILE A N 1
ATOM 5822 C CA . ILE A 1 746 ? -3.727 -13.615 12.503 1.00 94.75 746 ILE A CA 1
ATOM 5823 C C . ILE A 1 746 ? -3.246 -15.065 12.474 1.00 94.75 746 ILE A C 1
ATOM 5825 O O . ILE A 1 746 ? -3.622 -15.887 13.313 1.00 94.75 746 ILE A O 1
ATOM 5829 N N . SER A 1 747 ? -2.419 -15.381 11.481 1.00 86.75 747 SER A N 1
ATOM 5830 C CA . SER A 1 747 ? -1.835 -16.709 11.277 1.00 86.75 747 SER A CA 1
ATOM 5831 C C . SER A 1 747 ? -0.418 -16.819 11.852 1.00 86.75 747 SER A C 1
ATOM 5833 O O . SER A 1 747 ? 0.022 -17.901 12.237 1.00 86.75 747 SER A O 1
ATOM 5835 N N . GLY A 1 748 ? 0.298 -15.697 11.971 1.00 71.62 748 GLY A N 1
ATOM 5836 C CA . GLY A 1 748 ? 1.575 -15.632 12.682 1.00 71.62 748 GLY A CA 1
ATOM 5837 C C . GLY A 1 748 ? 1.418 -15.743 14.205 1.00 71.62 748 GLY A C 1
ATOM 5838 O O . GLY A 1 748 ? 0.419 -15.321 14.776 1.00 71.62 748 GLY A O 1
ATOM 5839 N N . LYS A 1 749 ? 2.458 -16.209 14.915 1.00 81.31 749 LYS A N 1
ATOM 5840 C CA . LYS A 1 749 ? 2.526 -16.234 16.401 1.00 81.31 749 LYS A CA 1
ATOM 5841 C C . LYS A 1 749 ? 2.622 -14.841 17.053 1.00 81.31 749 LYS A C 1
ATOM 5843 O O . LYS A 1 749 ? 3.175 -14.694 18.145 1.00 81.31 749 LYS A O 1
ATOM 5848 N N . SER A 1 750 ? 2.164 -13.811 16.356 1.00 87.50 750 SER A N 1
ATOM 5849 C CA . SER A 1 750 ? 2.166 -12.423 16.797 1.00 87.50 750 SER A CA 1
ATOM 5850 C C . SER A 1 750 ? 1.016 -12.191 17.769 1.00 87.50 750 SER A C 1
ATOM 5852 O O . SER A 1 750 ? -0.069 -12.731 17.588 1.00 87.50 750 SER A O 1
ATOM 5854 N N . ASN A 1 751 ? 1.243 -11.383 18.799 1.00 94.88 751 ASN A N 1
ATOM 5855 C CA . ASN A 1 751 ? 0.177 -10.952 19.702 1.00 94.88 751 ASN A CA 1
ATOM 5856 C C . ASN A 1 751 ? -0.618 -9.802 19.077 1.00 94.88 751 ASN A C 1
ATOM 5858 O O . ASN A 1 751 ? -0.093 -9.094 18.213 1.00 94.88 751 ASN A O 1
ATOM 5862 N N . PHE A 1 752 ? -1.865 -9.629 19.518 1.00 97.75 752 PHE A N 1
ATOM 5863 C CA . PHE A 1 752 ? -2.802 -8.717 18.868 1.00 97.75 752 PHE A CA 1
ATOM 5864 C C . PHE A 1 752 ? -3.575 -7.832 19.849 1.00 97.75 752 PHE A C 1
ATOM 5866 O O . PHE A 1 752 ? -4.099 -8.312 20.856 1.00 97.75 752 PHE A O 1
ATOM 5873 N N . GLY A 1 753 ? -3.685 -6.546 19.514 1.00 97.81 753 GLY A N 1
ATOM 5874 C CA . GLY A 1 753 ? -4.622 -5.605 20.127 1.00 97.81 753 GLY A CA 1
ATOM 5875 C C . GLY A 1 753 ? -5.206 -4.687 19.061 1.00 97.81 753 GLY A C 1
ATOM 5876 O O . GLY A 1 753 ? -4.439 -4.062 18.338 1.00 97.81 753 GLY A O 1
ATOM 5877 N N . ALA A 1 754 ? -6.532 -4.597 18.934 1.00 98.06 754 ALA A N 1
ATOM 5878 C CA . ALA A 1 754 ? -7.146 -3.944 17.773 1.00 98.06 754 ALA A CA 1
ATOM 5879 C C . ALA A 1 754 ? -6.772 -2.456 17.626 1.00 98.06 754 ALA A C 1
ATOM 5881 O O . ALA A 1 754 ? -6.400 -2.029 16.534 1.00 98.06 754 ALA A O 1
ATOM 5882 N N . ILE A 1 755 ? -6.805 -1.672 18.710 1.00 98.56 755 ILE A N 1
ATOM 5883 C CA . ILE A 1 755 ? -6.407 -0.254 18.685 1.00 98.56 755 ILE A CA 1
ATOM 5884 C C . ILE A 1 755 ? -4.888 -0.143 18.762 1.00 98.56 755 ILE A C 1
ATOM 5886 O O . ILE A 1 755 ? -4.265 0.485 17.905 1.00 98.56 755 ILE A O 1
ATOM 5890 N N . ALA A 1 756 ? -4.283 -0.763 19.776 1.00 98.19 756 ALA A N 1
ATOM 5891 C CA . ALA A 1 756 ? -2.838 -0.748 19.927 1.00 98.19 756 ALA A CA 1
ATOM 5892 C C . ALA A 1 756 ? -2.297 -2.084 20.421 1.00 98.19 756 ALA A C 1
ATOM 5894 O O . ALA A 1 756 ? -2.765 -2.616 21.424 1.00 98.19 756 ALA A O 1
ATOM 5895 N N . ASN A 1 757 ? -1.232 -2.594 19.807 1.00 97.75 757 ASN A N 1
ATOM 5896 C CA . ASN A 1 757 ? -0.576 -3.789 20.339 1.00 97.75 757 ASN A CA 1
ATOM 5897 C C . ASN A 1 757 ? 0.039 -3.493 21.725 1.00 97.75 757 ASN A C 1
ATOM 5899 O O . ASN A 1 757 ? -0.039 -4.305 22.647 1.00 97.75 757 ASN A O 1
ATOM 5903 N N . ALA A 1 758 ? 0.553 -2.282 21.956 1.00 97.69 758 ALA A N 1
ATOM 5904 C CA . ALA A 1 758 ? 0.927 -1.879 23.306 1.00 97.69 758 ALA A CA 1
ATOM 5905 C C . ALA A 1 758 ? 0.729 -0.394 23.609 1.00 97.69 758 ALA A C 1
ATOM 5907 O O . ALA A 1 758 ? 1.258 0.462 22.907 1.00 97.69 758 ALA A O 1
ATOM 5908 N N . ALA A 1 759 ? 0.077 -0.107 24.736 1.00 97.88 759 ALA A N 1
ATOM 5909 C CA . ALA A 1 759 ? -0.093 1.226 25.301 1.00 97.88 759 ALA A CA 1
ATOM 5910 C C . ALA A 1 759 ? 0.786 1.391 26.550 1.00 97.88 759 ALA A C 1
ATOM 5912 O O . ALA A 1 759 ? 0.604 0.710 27.566 1.00 97.88 759 ALA A O 1
ATOM 5913 N N . ARG A 1 760 ? 1.779 2.284 26.469 1.00 95.44 760 ARG A N 1
ATOM 5914 C CA . ARG A 1 760 ? 2.802 2.456 27.507 1.00 95.44 760 ARG A CA 1
ATOM 5915 C C . ARG A 1 760 ? 3.007 3.915 27.903 1.00 95.44 760 ARG A C 1
ATOM 5917 O O . ARG A 1 760 ? 2.720 4.840 27.146 1.00 95.44 760 ARG A O 1
ATOM 5924 N N . TYR A 1 761 ? 3.594 4.100 29.085 1.00 91.94 761 TYR A N 1
ATOM 5925 C CA . TYR A 1 761 ? 4.113 5.382 29.576 1.00 91.94 761 TYR A CA 1
ATOM 5926 C C . TYR A 1 761 ? 3.085 6.518 29.529 1.00 91.94 761 TYR A C 1
ATOM 5928 O O . TYR A 1 761 ? 3.275 7.504 28.825 1.00 91.94 761 TYR A O 1
ATOM 5936 N N . SER A 1 762 ? 2.018 6.395 30.314 1.00 91.75 762 SER A N 1
ATOM 5937 C CA . SER A 1 762 ? 0.949 7.396 30.412 1.00 91.75 762 SER A CA 1
ATOM 5938 C C . SER A 1 762 ? 0.201 7.596 29.096 1.00 91.75 762 SER A C 1
ATOM 5940 O O . SER A 1 762 ? -0.150 8.718 28.747 1.00 91.75 762 SER A O 1
ATOM 5942 N N . SER A 1 763 ? -0.015 6.502 28.362 1.00 96.69 763 SER A N 1
ATOM 5943 C CA . SER A 1 763 ? -0.996 6.495 27.279 1.00 96.69 763 SER A CA 1
ATOM 5944 C C . SER A 1 763 ? -2.410 6.428 27.865 1.00 96.69 763 SER A C 1
ATOM 5946 O O . SER A 1 763 ? -2.620 5.874 28.949 1.00 96.69 763 SER A O 1
ATOM 5948 N N . GLU A 1 764 ? -3.374 7.009 27.163 1.00 97.56 764 GLU A N 1
ATOM 5949 C CA . GLU A 1 764 ? -4.767 7.121 27.602 1.00 97.56 764 GLU A CA 1
ATOM 5950 C C . GLU A 1 764 ? -5.678 6.692 26.449 1.00 97.56 764 GLU A C 1
ATOM 5952 O O . GLU A 1 764 ? -5.585 7.263 25.369 1.00 97.56 764 GLU A O 1
ATOM 5957 N N . LEU A 1 765 ? -6.543 5.700 26.663 1.00 98.56 765 LEU A N 1
ATOM 5958 C CA . LEU A 1 765 ? -7.625 5.336 25.745 1.00 98.56 765 LEU A CA 1
ATOM 5959 C C . LEU A 1 765 ? -8.943 5.677 26.434 1.00 98.56 765 LEU A C 1
ATOM 5961 O O . LEU A 1 765 ? -9.288 5.061 27.440 1.00 98.56 765 LEU A O 1
ATOM 5965 N N . THR A 1 766 ? -9.650 6.686 25.939 1.00 98.12 766 THR A N 1
ATOM 5966 C CA . THR A 1 766 ? -10.886 7.183 26.551 1.00 98.12 766 THR A CA 1
ATOM 5967 C C . THR A 1 766 ? -11.994 7.257 25.510 1.00 98.12 766 THR A C 1
ATOM 5969 O O . THR A 1 766 ? -11.785 7.809 24.434 1.00 98.12 766 THR A O 1
ATOM 5972 N N . GLY A 1 767 ? -13.175 6.711 25.800 1.00 96.94 767 GLY A N 1
ATOM 5973 C CA . GLY A 1 767 ? -14.276 6.752 24.830 1.00 96.94 767 GLY A CA 1
ATOM 5974 C C . GLY A 1 767 ? -14.028 5.889 23.591 1.00 96.94 767 GLY A C 1
ATOM 5975 O O . GLY A 1 767 ? -14.571 6.196 22.541 1.00 96.94 767 GLY A O 1
ATOM 5976 N N . CYS A 1 768 ? -13.152 4.882 23.662 1.00 98.50 768 CYS A N 1
ATOM 5977 C CA . CYS A 1 768 ? -12.740 4.098 22.497 1.00 98.50 768 CYS A CA 1
ATOM 5978 C C . CYS A 1 768 ? -13.559 2.809 22.374 1.00 98.50 768 CYS A C 1
ATOM 5980 O O . CYS A 1 768 ? -13.924 2.215 23.389 1.00 98.50 768 CYS A O 1
ATOM 5982 N N . ALA A 1 769 ? -13.818 2.331 21.158 1.00 97.81 769 ALA A N 1
ATOM 5983 C CA . ALA A 1 769 ? -14.588 1.100 20.980 1.00 97.81 769 ALA A CA 1
ATOM 5984 C C . ALA A 1 769 ? -14.123 0.245 19.807 1.00 97.81 769 ALA A C 1
ATOM 5986 O O . ALA A 1 769 ? -13.652 0.767 18.801 1.00 97.81 769 ALA A O 1
ATOM 5987 N N . VAL A 1 770 ? -14.311 -1.065 19.937 1.00 98.56 770 VAL A N 1
ATOM 5988 C CA . VAL A 1 770 ? -14.176 -2.036 18.848 1.00 98.56 770 VAL A CA 1
ATOM 5989 C C . VAL A 1 770 ? -15.468 -2.840 18.807 1.00 98.56 770 VAL A C 1
ATOM 5991 O O . VAL A 1 770 ? -15.735 -3.598 19.733 1.00 98.56 770 VAL A O 1
ATOM 5994 N N . LEU A 1 771 ? -16.297 -2.625 17.790 1.00 96.94 771 LEU A N 1
ATOM 5995 C CA . LEU A 1 771 ? -17.669 -3.132 17.724 1.00 96.94 771 LEU A CA 1
ATOM 5996 C C . LEU A 1 771 ? -17.887 -3.983 16.472 1.00 96.94 771 LEU A C 1
ATOM 5998 O O . LEU A 1 771 ? -17.214 -3.791 15.456 1.00 96.94 771 LEU A O 1
ATOM 6002 N N . ALA A 1 772 ? -18.845 -4.912 16.550 1.00 94.81 772 ALA A N 1
ATOM 6003 C CA . ALA A 1 772 ? -19.189 -5.847 15.474 1.00 94.81 772 ALA A CA 1
ATOM 6004 C C . ALA A 1 772 ? -17.961 -6.574 14.881 1.00 94.81 772 ALA A C 1
ATOM 6006 O O . ALA A 1 772 ? -17.859 -6.764 13.672 1.00 94.81 772 ALA A O 1
ATOM 6007 N N . SER A 1 773 ? -16.996 -6.936 15.729 1.00 96.62 773 SER A N 1
ATOM 6008 C CA . SER A 1 773 ? -15.704 -7.474 15.287 1.00 96.62 773 SER A CA 1
ATOM 6009 C C . SER A 1 773 ? -15.652 -9.006 15.252 1.00 96.62 773 SER A C 1
ATOM 6011 O O . SER A 1 773 ? -16.292 -9.685 16.056 1.00 96.62 773 SER A O 1
ATOM 6013 N N . ASP A 1 774 ? -14.839 -9.554 14.350 1.00 98.19 774 ASP A N 1
ATOM 6014 C CA . ASP A 1 774 ? -14.431 -10.959 14.328 1.00 98.19 774 ASP A CA 1
ATOM 6015 C C . ASP A 1 774 ? -12.898 -11.046 14.272 1.00 98.19 774 ASP A C 1
ATOM 6017 O O . ASP A 1 774 ? -12.260 -10.715 13.268 1.00 98.19 774 ASP A O 1
ATOM 6021 N N . ILE A 1 775 ? -12.297 -11.444 15.395 1.00 98.50 775 ILE A N 1
ATOM 6022 C CA . ILE A 1 775 ? -10.848 -11.550 15.575 1.00 98.50 775 ILE A CA 1
ATOM 6023 C C . ILE A 1 775 ? -10.481 -13.028 15.696 1.00 98.50 775 ILE A C 1
ATOM 6025 O O . ILE A 1 775 ? -10.737 -13.672 16.715 1.00 98.50 775 ILE A O 1
ATOM 6029 N N . ASN A 1 776 ? -9.817 -13.558 14.673 1.00 97.81 776 ASN A N 1
ATOM 6030 C CA . ASN A 1 776 ? -9.374 -14.943 14.618 1.00 97.81 776 ASN A CA 1
ATOM 6031 C C . ASN A 1 776 ? -7.842 -15.029 14.674 1.00 97.81 776 ASN A C 1
ATOM 6033 O O . ASN A 1 776 ? -7.145 -14.797 13.685 1.00 97.81 776 ASN A O 1
ATOM 6037 N N . ALA A 1 777 ? -7.322 -15.372 15.851 1.00 97.38 777 ALA A N 1
ATOM 6038 C CA . ALA A 1 777 ? -5.898 -15.377 16.175 1.00 97.38 777 ALA A CA 1
ATOM 6039 C C . ALA A 1 777 ? -5.485 -16.639 16.976 1.00 97.38 777 ALA A C 1
ATOM 6041 O O . ALA A 1 777 ? -4.940 -16.546 18.084 1.00 97.38 777 ALA A O 1
ATOM 6042 N N . PRO A 1 778 ? -5.738 -17.854 16.448 1.00 95.25 778 PRO A N 1
ATOM 6043 C CA . PRO A 1 778 ? -5.609 -19.108 17.197 1.00 95.25 778 PRO A CA 1
ATOM 6044 C C . PRO A 1 778 ? -4.158 -19.484 17.541 1.00 95.25 778 PRO A C 1
ATOM 6046 O O . PRO A 1 778 ? -3.935 -20.333 18.400 1.00 95.25 778 PRO A O 1
ATOM 6049 N N . GLU A 1 779 ? -3.163 -18.874 16.889 1.00 94.19 779 GLU A N 1
ATOM 6050 C CA . GLU A 1 779 ? -1.737 -19.105 17.169 1.00 94.19 779 GLU A CA 1
ATOM 6051 C C . GLU A 1 779 ? -1.098 -18.017 18.049 1.00 94.19 779 GLU A C 1
ATOM 6053 O O . GLU A 1 779 ? 0.055 -18.157 18.475 1.00 94.19 779 GLU A O 1
ATOM 6058 N N . SER A 1 780 ? -1.829 -16.942 18.348 1.00 94.62 780 SER A N 1
ATOM 6059 C CA . SER A 1 780 ? -1.335 -15.822 19.148 1.00 94.62 780 SER A CA 1
ATOM 6060 C C . SER A 1 780 ? -1.231 -16.197 20.622 1.00 94.62 780 SER A C 1
ATOM 6062 O O . SER A 1 780 ? -2.171 -16.727 21.217 1.00 94.62 780 SER A O 1
ATOM 6064 N N . ALA A 1 781 ? -0.097 -15.876 21.251 1.00 93.69 781 ALA A N 1
ATOM 6065 C CA . ALA A 1 781 ? 0.080 -16.134 22.679 1.00 93.69 781 ALA A CA 1
ATOM 6066 C C . ALA A 1 781 ? -0.836 -15.244 23.536 1.00 93.69 781 ALA A C 1
ATOM 6068 O O . ALA A 1 781 ? -1.301 -15.684 24.586 1.00 93.69 781 ALA A O 1
ATOM 6069 N N . GLY A 1 782 ? -1.114 -14.020 23.078 1.00 95.75 782 GLY A N 1
ATOM 6070 C CA . GLY A 1 782 ? -1.993 -13.071 23.747 1.00 95.75 782 GLY A CA 1
ATOM 6071 C C . GLY A 1 782 ? -2.819 -12.233 22.775 1.00 95.75 782 GLY A C 1
ATOM 6072 O O . GLY A 1 782 ? -2.283 -11.712 21.795 1.00 95.75 782 GLY A O 1
ATOM 6073 N N . VAL A 1 783 ? -4.106 -12.070 23.077 1.00 98.44 783 VAL A N 1
ATOM 6074 C CA . VAL A 1 783 ? -5.031 -11.211 22.327 1.00 98.44 783 VAL A CA 1
ATOM 6075 C C . VAL A 1 783 ? -5.828 -10.345 23.294 1.00 98.44 783 VAL A C 1
ATOM 6077 O O . VAL A 1 783 ? -6.360 -10.836 24.290 1.00 98.44 783 VAL A O 1
ATOM 6080 N N . GLY A 1 784 ? -5.894 -9.048 23.014 1.00 98.19 784 GLY A N 1
ATOM 6081 C CA . GLY A 1 784 ? -6.772 -8.120 23.712 1.00 98.19 784 GLY A CA 1
ATOM 6082 C C . GLY A 1 784 ? -7.733 -7.448 22.745 1.00 98.19 784 GLY A C 1
ATOM 6083 O O . GLY A 1 784 ? -7.323 -7.054 21.655 1.00 98.19 784 GLY A O 1
ATOM 6084 N N . GLY A 1 785 ? -8.997 -7.295 23.137 1.00 98.25 785 GLY A N 1
ATOM 6085 C CA . GLY A 1 785 ? -10.000 -6.671 22.271 1.00 98.25 785 GLY A CA 1
ATOM 6086 C C . GLY A 1 785 ? -9.642 -5.239 21.864 1.00 98.25 785 GLY A C 1
ATOM 6087 O O . GLY A 1 785 ? -9.866 -4.863 20.720 1.00 98.25 785 GLY A O 1
ATOM 6088 N N . LEU A 1 786 ? -9.014 -4.457 22.754 1.00 98.69 786 LEU A N 1
ATOM 6089 C CA . LEU A 1 786 ? -8.506 -3.110 22.450 1.00 98.69 786 LEU A CA 1
ATOM 6090 C C . LEU A 1 786 ? -6.979 -3.073 22.420 1.00 98.69 786 LEU A C 1
ATOM 6092 O O . LEU A 1 786 ? -6.400 -2.547 21.467 1.00 98.69 786 LEU A O 1
ATOM 6096 N N . VAL A 1 787 ? -6.325 -3.610 23.459 1.00 98.69 787 VAL A N 1
ATOM 6097 C CA . VAL A 1 787 ? -4.859 -3.603 23.570 1.00 98.69 787 VAL A CA 1
ATOM 6098 C C . VAL A 1 787 ? -4.284 -4.950 23.974 1.00 98.69 787 VAL A C 1
ATOM 6100 O O . VAL A 1 787 ? -4.840 -5.627 24.831 1.00 98.69 787 VAL A O 1
ATOM 6103 N N . TYR A 1 788 ? -3.122 -5.332 23.443 1.00 98.38 788 TYR A N 1
ATOM 6104 C CA . TYR A 1 788 ? -2.428 -6.507 23.977 1.00 98.38 788 TYR A CA 1
ATOM 6105 C C . TYR A 1 788 ? -1.764 -6.174 25.327 1.00 98.38 788 TYR A C 1
ATOM 6107 O O . TYR A 1 788 ? -2.114 -6.784 26.335 1.00 98.38 788 TYR A O 1
ATOM 6115 N N . ILE A 1 789 ? -0.890 -5.160 25.387 1.00 98.25 789 ILE A N 1
ATOM 6116 C CA . ILE A 1 789 ? -0.229 -4.721 26.634 1.00 98.25 789 ILE A CA 1
ATOM 6117 C C . ILE A 1 789 ? -0.706 -3.338 27.090 1.00 98.25 789 ILE A C 1
ATOM 6119 O O . ILE A 1 789 ? -0.631 -2.368 26.334 1.00 98.25 789 ILE A O 1
ATOM 6123 N N . LEU A 1 790 ? -1.042 -3.225 28.377 1.00 98.44 790 LEU A N 1
ATOM 6124 C CA . LEU A 1 790 ? -1.233 -1.964 29.095 1.00 98.44 790 LEU A CA 1
ATOM 6125 C C . LEU A 1 790 ? -0.176 -1.811 30.203 1.00 98.44 790 LEU A C 1
ATOM 6127 O O . LEU A 1 790 ? -0.094 -2.640 31.112 1.00 98.44 790 LEU A O 1
ATOM 6131 N N . SER A 1 791 ? 0.627 -0.743 30.154 1.00 96.81 791 SER A N 1
ATOM 6132 C CA . SER A 1 791 ? 1.610 -0.432 31.205 1.00 96.81 791 SER A CA 1
ATOM 6133 C C . SER A 1 791 ? 1.673 1.059 31.532 1.00 96.81 791 SER A C 1
ATOM 6135 O O . SER A 1 791 ? 1.816 1.908 30.646 1.00 96.81 791 SER A O 1
ATOM 6137 N N . ASN A 1 792 ? 1.601 1.386 32.824 1.00 95.00 792 ASN A N 1
ATOM 6138 C CA . ASN A 1 792 ? 1.528 2.734 33.378 1.00 95.00 792 ASN A CA 1
ATOM 6139 C C . ASN A 1 792 ? 0.569 3.644 32.586 1.00 95.00 792 ASN A C 1
ATOM 6141 O O . ASN A 1 792 ? 0.931 4.771 32.256 1.00 95.00 792 ASN A O 1
ATOM 6145 N N . SER A 1 793 ? -0.592 3.118 32.196 1.00 97.38 793 SER A N 1
ATOM 6146 C CA . SER A 1 793 ? -1.514 3.732 31.229 1.00 97.38 793 SER A CA 1
ATOM 6147 C C . SER A 1 793 ? -2.970 3.461 31.621 1.00 97.38 793 SER A C 1
ATOM 6149 O O . SER A 1 793 ? -3.241 2.607 32.468 1.00 97.38 793 SER A O 1
ATOM 6151 N N . THR A 1 794 ? -3.906 4.189 31.017 1.00 98.19 794 THR A N 1
ATOM 6152 C CA . THR A 1 794 ? -5.325 4.150 31.397 1.00 98.19 794 THR A CA 1
ATOM 6153 C C . THR A 1 794 ? -6.210 3.789 30.213 1.00 98.19 794 THR A C 1
ATOM 6155 O O . THR A 1 794 ? -6.037 4.342 29.131 1.00 98.19 794 THR A O 1
ATOM 6158 N N . ILE A 1 795 ? -7.188 2.913 30.445 1.00 98.75 795 ILE A N 1
ATOM 6159 C CA . ILE A 1 795 ? -8.338 2.693 29.564 1.00 98.75 795 ILE A CA 1
ATOM 6160 C C . ILE A 1 795 ? -9.597 3.082 30.339 1.00 98.75 795 ILE A C 1
ATOM 6162 O O . ILE A 1 795 ? -9.818 2.612 31.456 1.00 98.75 795 ILE A O 1
ATOM 6166 N N . ALA A 1 796 ? -10.413 3.965 29.781 1.00 98.12 796 ALA A N 1
ATOM 6167 C CA . ALA A 1 796 ? -11.621 4.454 30.425 1.00 98.12 796 ALA A CA 1
ATOM 6168 C C . ALA A 1 796 ? -12.781 4.549 29.435 1.00 98.12 796 ALA A C 1
ATOM 6170 O O . ALA A 1 796 ? -12.583 4.923 28.278 1.00 98.12 796 ALA A O 1
ATOM 6171 N N . SER A 1 797 ? -14.001 4.263 29.891 1.00 97.31 797 SER A N 1
ATOM 6172 C CA . SER A 1 797 ? -15.225 4.546 29.125 1.00 97.31 797 SER A CA 1
ATOM 6173 C C . SER A 1 797 ? -15.179 3.926 27.727 1.00 97.31 797 SER A C 1
ATOM 6175 O O . SER A 1 797 ? -15.404 4.619 26.744 1.00 97.31 797 SER A O 1
ATOM 6177 N N . SER A 1 798 ? -14.765 2.661 27.633 1.00 98.56 798 SER A N 1
ATOM 6178 C CA . SER A 1 798 ? -14.418 2.003 26.368 1.00 98.56 798 SER A CA 1
ATOM 6179 C C . SER A 1 798 ? -15.114 0.650 26.215 1.00 98.56 798 SER A C 1
ATOM 6181 O O . SER A 1 798 ? -15.393 -0.004 27.220 1.00 98.56 798 SER A O 1
ATOM 6183 N N . ALA A 1 799 ? -15.384 0.218 24.982 1.00 98.31 799 ALA A N 1
ATOM 6184 C CA . ALA A 1 799 ? -16.163 -0.996 24.726 1.00 98.31 799 ALA A CA 1
ATOM 6185 C C . ALA A 1 799 ? -15.521 -1.979 23.745 1.00 98.31 799 ALA A C 1
ATOM 6187 O O . ALA A 1 799 ? -14.846 -1.578 22.798 1.00 98.31 799 ALA A O 1
ATOM 6188 N N . PHE A 1 800 ? -15.803 -3.265 23.947 1.00 98.69 800 PHE A N 1
ATOM 6189 C CA . PHE A 1 800 ? -15.562 -4.315 22.963 1.00 98.69 800 PHE A CA 1
ATOM 6190 C C . PHE A 1 800 ? -16.844 -5.120 22.702 1.00 98.69 800 PHE A C 1
ATOM 6192 O O . PHE A 1 800 ? -17.442 -5.650 23.639 1.00 98.69 800 PHE A O 1
ATOM 6199 N N . GLU A 1 801 ? -17.224 -5.270 21.434 1.00 97.88 801 GLU A N 1
ATOM 6200 C CA . GLU A 1 801 ? -18.294 -6.155 20.974 1.00 97.88 801 GLU A CA 1
ATOM 6201 C C . GLU A 1 801 ? -17.828 -7.004 19.784 1.00 97.88 801 GLU A C 1
ATOM 6203 O O . GLU A 1 801 ? -17.287 -6.493 18.795 1.00 97.88 801 GLU A O 1
ATOM 6208 N N . GLY A 1 802 ? -18.067 -8.315 19.867 1.00 97.81 802 GLY A N 1
ATOM 6209 C CA . GLY A 1 802 ? -17.724 -9.240 18.791 1.00 97.81 802 GLY A CA 1
ATOM 6210 C C . GLY A 1 802 ? -17.305 -10.634 19.248 1.00 97.81 802 GLY A C 1
ATOM 6211 O O . GLY A 1 802 ? -17.659 -11.105 20.332 1.00 97.81 802 GLY A O 1
ATOM 6212 N N . ASN A 1 803 ? -16.535 -11.298 18.396 1.00 98.50 803 ASN A N 1
ATOM 6213 C CA . ASN A 1 803 ? -15.967 -12.619 18.624 1.00 98.50 803 ASN A CA 1
ATOM 6214 C C . ASN A 1 803 ? -14.435 -12.542 18.662 1.00 98.50 803 ASN A C 1
ATOM 6216 O O . ASN A 1 803 ? -13.824 -11.901 17.808 1.00 98.50 803 ASN A O 1
ATOM 6220 N N . ILE A 1 804 ? -13.811 -13.212 19.636 1.00 98.56 804 ILE A N 1
ATOM 6221 C CA . ILE A 1 804 ? -12.354 -13.376 19.684 1.00 98.56 804 ILE A CA 1
ATOM 6222 C C . ILE A 1 804 ? -11.990 -14.847 19.876 1.00 98.56 804 ILE A C 1
ATOM 6224 O O . ILE A 1 804 ? -12.417 -15.483 20.842 1.00 98.56 804 ILE A O 1
ATOM 6228 N N . ILE A 1 805 ? -11.122 -15.353 19.000 1.00 97.88 805 ILE A N 1
ATOM 6229 C CA . ILE A 1 805 ? -10.433 -16.637 19.138 1.00 97.88 805 ILE A CA 1
ATOM 6230 C C . ILE A 1 805 ? -8.939 -16.363 19.322 1.00 97.88 805 ILE A C 1
ATOM 6232 O O . ILE A 1 805 ? -8.309 -15.755 18.461 1.00 97.88 805 ILE A O 1
ATOM 6236 N N . ALA A 1 806 ? -8.363 -16.827 20.430 1.00 97.44 806 ALA A N 1
ATOM 6237 C CA . ALA A 1 806 ? -6.959 -16.625 20.783 1.00 97.44 806 ALA A CA 1
ATOM 6238 C C . ALA A 1 806 ? -6.244 -17.941 21.113 1.00 97.44 806 ALA A C 1
ATOM 6240 O O . ALA A 1 806 ? -6.861 -18.907 21.559 1.00 97.44 806 ALA A O 1
ATOM 6241 N N . GLY A 1 807 ? -4.920 -17.967 20.961 1.00 95.56 807 GLY A N 1
ATOM 6242 C CA . GLY A 1 807 ? -4.125 -19.166 21.223 1.00 95.56 807 GLY A CA 1
ATOM 6243 C C . GLY A 1 807 ? -3.896 -19.490 22.700 1.00 95.56 807 GLY A C 1
ATOM 6244 O O . GLY A 1 807 ? -3.864 -20.662 23.046 1.00 95.56 807 GLY A O 1
ATOM 6245 N N . ASN A 1 808 ? -3.736 -18.515 23.605 1.00 95.38 808 ASN A N 1
ATOM 6246 C CA . ASN A 1 808 ? -3.540 -18.826 25.034 1.00 95.38 808 ASN A CA 1
ATOM 6247 C C . ASN A 1 808 ? -4.158 -17.817 26.000 1.00 95.38 808 ASN A C 1
ATOM 6249 O O . ASN A 1 808 ? -5.025 -18.201 26.787 1.00 95.38 808 ASN A O 1
ATOM 6253 N N . THR A 1 809 ? -3.692 -16.568 25.965 1.00 97.81 809 THR A N 1
ATOM 6254 C CA . THR A 1 809 ? -4.145 -15.496 26.856 1.00 97.81 809 THR A CA 1
ATOM 6255 C C . THR A 1 809 ? -5.113 -14.576 26.114 1.00 97.81 809 THR A C 1
ATOM 6257 O O . THR A 1 809 ? -4.811 -14.105 25.019 1.00 97.81 809 THR A O 1
ATOM 6260 N N . LEU A 1 810 ? -6.273 -14.303 26.705 1.00 98.62 810 LEU A N 1
ATOM 6261 C CA . LEU A 1 810 ? -7.331 -13.496 26.108 1.00 98.62 810 LEU A CA 1
ATOM 6262 C C . LEU A 1 810 ? -7.928 -12.528 27.129 1.00 98.62 810 LEU A C 1
ATOM 6264 O O . LEU A 1 810 ? -8.329 -12.935 28.219 1.00 98.62 810 LEU A O 1
ATOM 6268 N N . GLY A 1 811 ? -8.023 -11.255 26.751 1.00 98.56 811 GLY A N 1
ATOM 6269 C CA . GLY A 1 811 ? -8.779 -10.244 27.483 1.00 98.56 811 GLY A CA 1
ATOM 6270 C C . GLY A 1 811 ? -9.759 -9.512 26.577 1.00 98.56 811 GLY A C 1
ATOM 6271 O O . GLY A 1 811 ? -9.364 -9.047 25.511 1.00 98.56 811 GLY A O 1
ATOM 6272 N N . GLY A 1 812 ? -11.016 -9.349 26.993 1.00 98.38 812 GLY A N 1
ATOM 6273 C CA . GLY A 1 812 ? -11.993 -8.592 26.197 1.00 98.38 812 GLY A CA 1
ATOM 6274 C C . GLY A 1 812 ? -11.606 -7.121 25.986 1.00 98.38 812 GLY A C 1
ATOM 6275 O O . GLY A 1 812 ? -11.955 -6.545 24.965 1.00 98.38 812 GLY A O 1
ATOM 6276 N N . ILE A 1 813 ? -10.810 -6.528 26.886 1.00 98.81 813 ILE A N 1
ATOM 6277 C CA . ILE A 1 813 ? -10.210 -5.194 26.702 1.00 98.81 813 ILE A CA 1
ATOM 6278 C C . ILE A 1 813 ? -8.690 -5.290 26.544 1.00 98.81 813 ILE A C 1
ATOM 6280 O O . ILE A 1 813 ? -8.142 -4.803 25.554 1.00 98.81 813 ILE A O 1
ATOM 6284 N N . ALA A 1 814 ? -8.006 -5.906 27.513 1.00 98.69 814 ALA A N 1
ATOM 6285 C CA . ALA A 1 814 ? -6.547 -5.965 27.563 1.00 98.69 814 ALA A CA 1
ATOM 6286 C C . ALA A 1 814 ? -6.046 -7.397 27.767 1.00 98.69 814 ALA A C 1
ATOM 6288 O O . ALA A 1 814 ? -6.459 -8.056 28.715 1.00 98.69 814 ALA A O 1
ATOM 6289 N N . ALA A 1 815 ? -5.116 -7.893 26.952 1.00 98.38 815 ALA A N 1
ATOM 6290 C CA . ALA A 1 815 ? -4.559 -9.223 27.222 1.00 98.38 815 ALA A CA 1
ATOM 6291 C C . ALA A 1 815 ? -3.728 -9.226 28.517 1.00 98.38 815 ALA A C 1
ATOM 6293 O O . ALA A 1 815 ? -3.865 -10.134 29.334 1.00 98.38 815 ALA A O 1
ATOM 6294 N N . GLU A 1 816 ? -2.903 -8.194 28.717 1.00 98.31 816 GLU A N 1
ATOM 6295 C CA . GLU A 1 816 ? -1.975 -8.074 29.839 1.00 98.31 816 GLU A CA 1
ATOM 6296 C C . GLU A 1 816 ? -1.942 -6.641 30.393 1.00 98.31 816 GLU A C 1
ATOM 6298 O O . GLU A 1 816 ? -1.550 -5.688 29.716 1.00 98.31 816 GLU A O 1
ATOM 6303 N N . ILE A 1 817 ? -2.296 -6.488 31.668 1.00 97.94 817 ILE A N 1
ATOM 6304 C CA . ILE A 1 817 ? -2.059 -5.267 32.444 1.00 97.94 817 ILE A CA 1
ATOM 6305 C C . ILE A 1 817 ? -0.800 -5.491 33.281 1.00 97.94 817 ILE A C 1
ATOM 6307 O O . ILE A 1 817 ? -0.831 -6.256 34.236 1.00 97.94 817 ILE A O 1
ATOM 6311 N N . GLN A 1 818 ? 0.315 -4.840 32.960 1.00 94.75 818 GLN A N 1
ATOM 6312 C CA . GLN A 1 818 ? 1.628 -5.230 33.506 1.00 94.75 818 GLN A CA 1
ATOM 6313 C C . GLN A 1 818 ? 1.906 -4.745 34.928 1.00 94.75 818 GLN A C 1
ATOM 6315 O O . GLN A 1 818 ? 2.770 -5.285 35.621 1.00 94.75 818 GLN A O 1
ATOM 6320 N N . ASP A 1 819 ? 1.215 -3.699 35.374 1.00 91.12 819 ASP A N 1
ATOM 6321 C CA . ASP A 1 819 ? 1.557 -3.014 36.612 1.00 91.12 819 ASP A CA 1
ATOM 6322 C C . ASP A 1 819 ? 0.342 -2.442 37.343 1.00 91.12 819 ASP A C 1
ATOM 6324 O O . ASP A 1 819 ? -0.710 -2.171 36.767 1.00 91.12 819 ASP A O 1
ATOM 6328 N N . ALA A 1 820 ? 0.534 -2.194 38.638 1.00 89.69 820 ALA A N 1
ATOM 6329 C CA . ALA A 1 820 ? -0.474 -1.611 39.516 1.00 89.69 820 ALA A CA 1
ATOM 6330 C C . ALA A 1 820 ? -0.717 -0.104 39.298 1.00 89.69 820 ALA A C 1
ATOM 6332 O O . ALA A 1 820 ? -1.535 0.487 39.999 1.00 89.69 820 ALA A O 1
ATOM 6333 N N . LYS A 1 821 ? 0.015 0.546 38.381 1.00 91.25 821 LYS A N 1
ATOM 6334 C CA . LYS A 1 821 ? -0.216 1.957 38.019 1.00 91.25 821 LYS A CA 1
ATOM 6335 C C . LYS A 1 821 ? -1.227 2.090 36.887 1.00 91.25 821 LYS A C 1
ATOM 6337 O O . LYS A 1 821 ? -1.763 3.175 36.688 1.00 91.25 821 LYS A O 1
ATOM 6342 N N . SER A 1 822 ? -1.452 1.009 36.151 1.00 95.75 822 SER A N 1
ATOM 6343 C CA . SER A 1 822 ? -2.404 0.967 35.056 1.00 95.75 822 SER A CA 1
ATOM 6344 C C . SER A 1 822 ? -3.830 0.872 35.582 1.00 95.75 822 SER A C 1
ATOM 6346 O O . SER A 1 822 ? -4.076 0.264 36.628 1.00 95.75 822 SER A O 1
ATOM 6348 N N . THR A 1 823 ? -4.772 1.479 34.866 1.00 97.56 823 THR A N 1
ATOM 6349 C CA . THR A 1 823 ? -6.185 1.485 35.263 1.00 97.56 823 THR A CA 1
ATOM 6350 C C . THR A 1 823 ? -7.090 1.164 34.081 1.00 97.56 823 THR A C 1
ATOM 6352 O O . THR A 1 823 ? -6.835 1.613 32.966 1.00 97.56 823 THR A O 1
ATOM 6355 N N . VAL A 1 824 ? -8.132 0.373 34.325 1.00 98.62 824 VAL A N 1
ATOM 6356 C CA . VAL A 1 824 ? -9.204 0.067 33.375 1.00 98.62 824 VAL A CA 1
ATOM 6357 C C . VAL A 1 824 ? -10.520 0.368 34.076 1.00 98.62 824 VAL A C 1
ATOM 6359 O O . VAL A 1 824 ? -10.789 -0.194 35.135 1.00 98.62 824 VAL A O 1
ATOM 6362 N N . SER A 1 825 ? -11.320 1.290 33.551 1.00 97.81 825 SER A N 1
ATOM 6363 C CA . SER A 1 825 ? -12.559 1.680 34.230 1.00 97.81 825 SER A CA 1
ATOM 6364 C C . SER A 1 825 ? -13.702 2.010 33.289 1.00 97.81 825 SER A C 1
ATOM 6366 O O . SER A 1 825 ? -13.467 2.436 32.162 1.00 97.81 825 SER A O 1
ATOM 6368 N N . ASN A 1 826 ? -14.945 1.858 33.751 1.00 97.38 826 ASN A N 1
ATOM 6369 C CA . ASN A 1 826 ? -16.138 2.169 32.953 1.00 97.38 826 ASN A CA 1
ATOM 6370 C C . ASN A 1 826 ? -16.129 1.464 31.586 1.00 97.38 826 ASN A C 1
ATOM 6372 O O . ASN A 1 826 ? -16.457 2.075 30.576 1.00 97.38 826 ASN A O 1
ATOM 6376 N N . CYS A 1 827 ? -15.669 0.214 31.535 1.00 98.56 827 CYS A N 1
ATOM 6377 C CA . CYS A 1 827 ? -15.570 -0.524 30.280 1.00 98.56 827 CYS A CA 1
ATOM 6378 C C . CYS A 1 827 ? -16.703 -1.537 30.134 1.00 98.56 827 CYS A C 1
ATOM 6380 O O . CYS A 1 827 ? -17.132 -2.140 31.121 1.00 98.56 827 CYS A O 1
ATOM 6382 N N . HIS A 1 828 ? -17.152 -1.739 28.901 1.00 98.31 828 HIS A N 1
ATOM 6383 C CA . HIS A 1 828 ? -18.194 -2.701 28.566 1.00 98.31 828 HIS A CA 1
ATOM 6384 C C . HIS A 1 828 ? -17.656 -3.748 27.587 1.00 98.31 828 HIS A C 1
ATOM 6386 O O . HIS A 1 828 ? -17.049 -3.407 26.577 1.00 98.31 828 HIS A O 1
ATOM 6392 N N . VAL A 1 829 ? -17.843 -5.030 27.885 1.00 98.75 829 VAL A N 1
ATOM 6393 C CA . VAL A 1 829 ? -17.498 -6.119 26.966 1.00 98.75 829 VAL A CA 1
ATOM 6394 C C . VAL A 1 829 ? -18.739 -6.944 26.705 1.00 98.75 829 VAL A C 1
ATOM 6396 O O . VAL A 1 829 ? -19.302 -7.486 27.646 1.00 98.75 829 VAL A O 1
ATOM 6399 N N . LYS A 1 830 ? -19.129 -7.085 25.441 1.00 97.81 830 LYS A N 1
ATOM 6400 C CA . LYS A 1 830 ? -20.242 -7.924 24.993 1.00 97.81 830 LYS A CA 1
ATOM 6401 C C . LYS A 1 830 ? -19.733 -8.870 23.913 1.00 97.81 830 LYS A C 1
ATOM 6403 O O . LYS A 1 830 ? -19.751 -8.543 22.729 1.00 97.81 830 LYS A O 1
ATOM 6408 N N . ALA A 1 831 ? -19.204 -10.023 24.317 1.00 98.19 831 ALA A N 1
ATOM 6409 C CA . ALA A 1 831 ? -18.400 -10.829 23.403 1.00 98.19 831 ALA A CA 1
ATOM 6410 C C . ALA A 1 831 ? -18.476 -12.339 23.615 1.00 98.19 831 ALA A C 1
ATOM 6412 O O . ALA A 1 831 ? -18.707 -12.829 24.717 1.00 98.19 831 ALA A O 1
ATOM 6413 N N . SER A 1 832 ? -18.200 -13.070 22.535 1.00 98.62 832 SER A N 1
ATOM 6414 C CA . SER A 1 832 ? -17.830 -14.486 22.575 1.00 98.62 832 SER A CA 1
ATOM 6415 C C . SER A 1 832 ? -16.306 -14.591 22.637 1.00 98.62 832 SER A C 1
ATOM 6417 O O . SER A 1 832 ? -15.613 -14.235 21.684 1.00 98.62 832 SER A O 1
ATOM 6419 N N . LEU A 1 833 ? -15.776 -15.047 23.770 1.00 98.75 833 LEU A N 1
ATOM 6420 C CA . LEU A 1 833 ? -14.344 -15.085 24.062 1.00 98.75 833 LEU A CA 1
ATOM 6421 C C . LEU A 1 833 ? -13.856 -16.533 24.152 1.00 98.75 833 LEU A C 1
ATOM 6423 O O . LEU A 1 833 ? -14.197 -17.250 25.093 1.00 98.75 833 LEU A O 1
ATOM 6427 N N . THR A 1 834 ? -13.027 -16.961 23.199 1.00 98.62 834 THR A N 1
ATOM 6428 C CA . THR A 1 834 ? -12.475 -18.321 23.148 1.00 98.62 834 THR A CA 1
ATOM 6429 C C . THR A 1 834 ? -10.951 -18.310 23.176 1.00 98.62 834 THR A C 1
ATOM 6431 O O . THR A 1 834 ? -10.315 -17.686 22.331 1.00 98.62 834 THR A O 1
ATOM 6434 N N . ALA A 1 835 ? -10.346 -19.043 24.109 1.00 98.19 835 ALA A N 1
ATOM 6435 C CA . ALA A 1 835 ? -8.903 -19.283 24.111 1.00 98.19 835 ALA A CA 1
ATOM 6436 C C . ALA A 1 835 ? -8.553 -20.645 24.707 1.00 98.19 835 ALA A C 1
ATOM 6438 O O . ALA A 1 835 ? -9.422 -21.371 25.195 1.00 98.19 835 ALA A O 1
ATOM 6439 N N . ASN A 1 836 ? -7.272 -21.005 24.700 1.00 96.88 836 ASN A N 1
ATOM 6440 C CA . ASN A 1 836 ? -6.848 -22.247 25.333 1.00 96.88 836 ASN A CA 1
ATOM 6441 C C . ASN A 1 836 ? -6.968 -22.159 26.857 1.00 96.88 836 ASN A C 1
ATOM 6443 O O . ASN A 1 836 ? -7.708 -22.955 27.429 1.00 96.88 836 ASN A O 1
ATOM 6447 N N . ASN A 1 837 ? -6.308 -21.190 27.508 1.00 96.69 837 ASN A N 1
ATOM 6448 C CA . ASN A 1 837 ? -6.110 -21.251 28.958 1.00 96.69 837 ASN A CA 1
ATOM 6449 C C . ASN A 1 837 ? -6.547 -20.027 29.768 1.00 96.69 837 ASN A C 1
ATOM 6451 O O . ASN A 1 837 ? -7.397 -20.158 30.649 1.00 96.69 837 ASN A O 1
ATOM 6455 N N . THR A 1 838 ? -5.916 -18.875 29.542 1.00 98.25 838 THR A N 1
ATOM 6456 C CA . THR A 1 838 ? -6.057 -17.705 30.414 1.00 98.25 838 THR A CA 1
ATOM 6457 C C . THR A 1 838 ? -7.051 -16.742 29.792 1.00 98.25 838 THR A C 1
ATOM 6459 O O . THR A 1 838 ? -6.728 -16.100 28.798 1.00 98.25 838 THR A O 1
ATOM 6462 N N . ILE A 1 839 ? -8.251 -16.622 30.360 1.00 98.75 839 ILE A N 1
ATOM 6463 C CA . ILE A 1 839 ? -9.308 -15.772 29.798 1.00 98.75 839 ILE A CA 1
ATOM 6464 C C . ILE A 1 839 ? -9.898 -14.868 30.869 1.00 98.75 839 ILE A C 1
ATOM 6466 O O . ILE A 1 839 ? -10.393 -15.341 31.893 1.00 98.75 839 ILE A O 1
ATOM 6470 N N . GLY A 1 840 ? -9.871 -13.565 30.602 1.00 98.56 840 GLY A N 1
ATOM 6471 C CA . GLY A 1 840 ? -10.585 -12.557 31.369 1.00 98.56 840 GLY A CA 1
ATOM 6472 C C . GLY A 1 840 ? -11.580 -11.801 30.506 1.00 98.56 840 GLY A C 1
ATOM 6473 O O . GLY A 1 840 ? -11.233 -11.357 29.413 1.00 98.56 840 GLY A O 1
ATOM 6474 N N . GLY A 1 841 ? -12.794 -11.575 31.004 1.00 98.44 841 GLY A N 1
ATOM 6475 C CA . GLY A 1 841 ? -13.749 -10.723 30.289 1.00 98.44 841 GLY A CA 1
ATOM 6476 C C . GLY A 1 841 ? -13.238 -9.294 30.086 1.00 98.44 841 GLY A C 1
ATOM 6477 O O . GLY A 1 841 ? -13.473 -8.719 29.036 1.00 98.44 841 GLY A O 1
ATOM 6478 N N . ILE A 1 842 ? -12.448 -8.750 31.023 1.00 98.81 842 ILE A N 1
ATOM 6479 C CA . ILE A 1 842 ? -11.745 -7.467 30.852 1.00 98.81 842 ILE A CA 1
ATOM 6480 C C . ILE A 1 842 ? -10.257 -7.688 30.578 1.00 98.81 842 ILE A C 1
ATOM 6482 O O . ILE A 1 842 ? -9.740 -7.182 29.580 1.00 98.81 842 ILE A O 1
ATOM 6486 N N . ALA A 1 843 ? -9.571 -8.431 31.454 1.00 98.75 843 ALA A N 1
ATOM 6487 C CA . ALA A 1 843 ? -8.125 -8.616 31.385 1.00 98.75 843 ALA A CA 1
ATOM 6488 C C . ALA A 1 843 ? -7.697 -10.083 31.477 1.00 98.75 843 ALA A C 1
ATOM 6490 O O . ALA A 1 843 ? -8.003 -10.746 32.466 1.00 98.75 843 ALA A O 1
ATOM 6491 N N . GLY A 1 844 ? -6.929 -10.581 30.507 1.00 98.44 844 GLY A N 1
ATOM 6492 C CA . GLY A 1 844 ? -6.378 -11.940 30.577 1.00 98.44 844 GLY A CA 1
ATOM 6493 C C . GLY A 1 844 ? -5.467 -12.100 31.796 1.00 98.44 844 GLY A C 1
ATOM 6494 O O . GLY A 1 844 ? -5.741 -12.891 32.699 1.00 98.44 844 GLY A O 1
ATOM 6495 N N . GLU A 1 845 ? -4.432 -11.271 31.869 1.00 98.12 845 GLU A N 1
ATOM 6496 C CA . GLU A 1 845 ? -3.482 -11.202 32.976 1.00 98.12 845 GLU A CA 1
ATOM 6497 C C . GLU A 1 845 ? -3.448 -9.798 33.586 1.00 98.12 845 GLU A C 1
ATOM 6499 O O . GLU A 1 845 ? -3.486 -8.788 32.881 1.00 98.12 845 GLU A O 1
ATOM 6504 N N . SER A 1 846 ? -3.355 -9.714 34.915 1.00 97.06 846 SER A N 1
ATOM 6505 C CA . SER A 1 846 ? -3.247 -8.439 35.624 1.00 97.06 846 SER A CA 1
ATOM 6506 C C . SER A 1 846 ? -2.172 -8.459 36.706 1.00 97.06 846 SER A C 1
ATOM 6508 O O . SER A 1 846 ? -2.234 -9.203 37.686 1.00 97.06 846 SER A O 1
ATOM 6510 N N . GLY A 1 847 ? -1.223 -7.535 36.586 1.00 93.50 847 GLY A N 1
ATOM 6511 C CA . GLY A 1 847 ? -0.239 -7.103 37.576 1.00 93.50 847 GLY A CA 1
ATOM 6512 C C . GLY A 1 847 ? -0.836 -6.231 38.685 1.00 93.50 847 GLY A C 1
ATOM 6513 O O . GLY A 1 847 ? -0.112 -5.460 39.316 1.00 93.50 847 GLY A O 1
ATOM 6514 N N . ARG A 1 848 ? -2.152 -6.354 38.923 1.00 91.94 848 ARG A N 1
ATOM 6515 C CA . ARG A 1 848 ? -2.967 -5.581 39.875 1.00 91.94 848 ARG A CA 1
ATOM 6516 C C . ARG A 1 848 ? -3.193 -4.117 39.509 1.00 91.94 848 ARG A C 1
ATOM 6518 O O . ARG A 1 848 ? -3.305 -3.280 40.405 1.00 91.94 848 ARG A O 1
ATOM 6525 N N . GLY A 1 849 ? -3.290 -3.812 38.217 1.00 93.25 849 GLY A N 1
ATOM 6526 C CA . GLY A 1 849 ? -3.908 -2.556 37.787 1.00 93.25 849 GLY A CA 1
ATOM 6527 C C . GLY A 1 849 ? -5.354 -2.479 38.284 1.00 93.25 849 GLY A C 1
ATOM 6528 O O . GLY A 1 849 ? -6.009 -3.515 38.410 1.00 93.25 849 GLY A O 1
ATOM 6529 N N . LEU A 1 850 ? -5.838 -1.279 38.611 1.00 96.25 850 LEU A N 1
ATOM 6530 C CA . LEU A 1 850 ? -7.2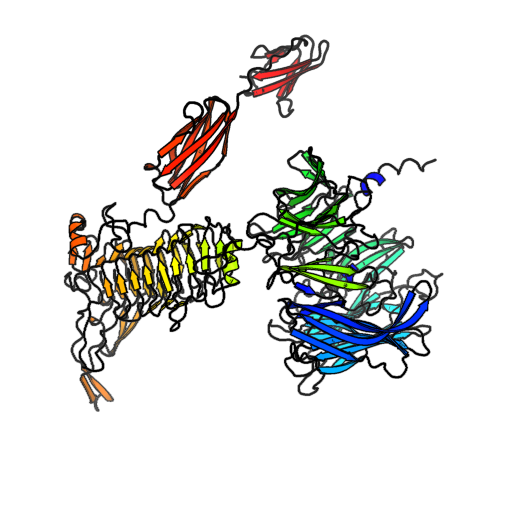09 -1.096 39.096 1.00 96.25 850 LEU A CA 1
ATOM 6531 C C . LEU A 1 850 ? -8.193 -1.334 37.946 1.00 96.25 850 LEU A C 1
ATOM 6533 O O . LEU A 1 850 ? -8.177 -0.581 36.977 1.00 96.25 850 LEU A O 1
ATOM 6537 N N . ILE A 1 851 ? -9.054 -2.339 38.087 1.00 98.50 851 ILE A N 1
ATOM 6538 C CA . ILE A 1 851 ? -10.171 -2.629 37.187 1.00 98.50 851 ILE A CA 1
ATOM 6539 C C . ILE A 1 851 ? -11.472 -2.317 37.925 1.00 98.50 851 ILE A C 1
ATOM 6541 O O . ILE A 1 851 ? -11.793 -2.999 38.911 1.00 98.50 851 ILE A O 1
ATOM 6545 N N . SER A 1 852 ? -12.196 -1.282 37.486 1.00 97.62 852 SER A N 1
ATOM 6546 C CA . SER A 1 852 ? -13.425 -0.859 38.160 1.00 97.62 852 SER A CA 1
ATOM 6547 C C . SER A 1 852 ? -14.588 -0.467 37.270 1.00 97.62 852 SER A C 1
ATOM 6549 O O . SER A 1 852 ? -14.411 0.001 36.151 1.00 97.62 852 SER A O 1
ATOM 6551 N N . ASP A 1 853 ? -15.797 -0.613 37.806 1.00 96.88 853 ASP A N 1
ATOM 6552 C CA . ASP A 1 853 ? -17.026 -0.122 37.177 1.00 96.88 853 ASP A CA 1
ATOM 6553 C C . ASP A 1 853 ? -17.207 -0.690 35.754 1.00 96.88 853 ASP A C 1
ATOM 6555 O O . ASP A 1 853 ? -17.626 0.016 34.842 1.00 96.88 853 ASP A O 1
ATOM 6559 N N . CYS A 1 854 ? -16.805 -1.948 35.537 1.00 98.44 854 CYS A N 1
ATOM 6560 C CA . CYS A 1 854 ? -16.903 -2.626 34.245 1.00 98.44 854 CYS A CA 1
ATOM 6561 C C . CYS A 1 854 ? -18.085 -3.605 34.203 1.00 98.44 854 CYS A C 1
ATOM 6563 O O . CYS A 1 854 ? -18.427 -4.224 35.216 1.00 98.44 854 CYS A O 1
ATOM 6565 N N . LEU A 1 855 ? -18.664 -3.776 33.014 1.00 98.19 855 LEU A N 1
ATOM 6566 C CA . LEU A 1 855 ? -19.724 -4.740 32.714 1.00 98.19 855 LEU A CA 1
ATOM 6567 C C . LEU A 1 855 ? -19.227 -5.744 31.667 1.00 98.19 855 LEU A C 1
ATOM 6569 O O . LEU A 1 855 ? -18.604 -5.347 30.684 1.00 98.19 855 LEU A O 1
ATOM 6573 N N . VAL A 1 856 ? -19.497 -7.033 31.878 1.00 98.69 856 VAL A N 1
ATOM 6574 C CA . VAL A 1 856 ? -19.138 -8.100 30.929 1.00 98.69 856 VAL A CA 1
ATOM 6575 C C . VAL A 1 856 ? -20.345 -8.985 30.627 1.00 98.69 856 VAL A C 1
ATOM 6577 O O . VAL A 1 856 ? -20.906 -9.590 31.536 1.00 98.69 856 VAL A O 1
ATOM 6580 N N . GLU A 1 857 ? -20.692 -9.102 29.353 1.00 97.75 857 GLU A N 1
ATOM 6581 C CA . GLU A 1 857 ? -21.768 -9.893 28.757 1.00 97.75 857 GLU A CA 1
ATOM 6582 C C . GLU A 1 857 ? -21.219 -10.851 27.683 1.00 97.75 857 GLU A C 1
ATOM 6584 O O . GLU A 1 857 ? -20.089 -10.711 27.210 1.00 97.75 857 GLU A O 1
ATOM 6589 N N . GLY A 1 858 ? -22.039 -11.824 27.273 1.00 97.56 858 GLY A N 1
ATOM 6590 C CA . GLY A 1 858 ? -21.675 -12.838 26.276 1.00 97.56 858 GLY A CA 1
ATOM 6591 C C . GLY A 1 858 ? -21.199 -14.146 26.906 1.00 97.56 858 GLY A C 1
ATOM 6592 O O . GLY A 1 858 ? -21.775 -14.592 27.897 1.00 97.56 858 GLY A O 1
ATOM 6593 N N . ASP A 1 859 ? -20.170 -14.775 26.343 1.00 98.25 859 ASP A N 1
ATOM 6594 C CA . ASP A 1 859 ? -19.739 -16.126 26.713 1.00 98.25 859 ASP A CA 1
ATOM 6595 C C . ASP A 1 859 ? -18.215 -16.248 26.770 1.00 98.25 859 ASP A C 1
ATOM 6597 O O . ASP A 1 859 ? -17.497 -15.671 25.955 1.00 98.25 859 ASP A O 1
ATOM 6601 N N . ILE A 1 860 ? -17.715 -17.055 27.709 1.00 98.75 860 ILE A N 1
ATOM 6602 C CA . ILE A 1 860 ? -16.291 -17.401 27.805 1.00 98.75 860 ILE A CA 1
ATOM 6603 C C . ILE A 1 860 ? -16.112 -18.907 27.620 1.00 98.75 860 ILE A C 1
ATOM 6605 O O . ILE A 1 860 ? -16.737 -19.698 28.325 1.00 98.75 860 ILE A O 1
ATOM 6609 N N . THR A 1 861 ? -15.212 -19.310 26.721 1.00 98.56 861 THR A N 1
ATOM 6610 C CA . THR A 1 861 ? -14.859 -20.712 26.468 1.00 98.56 861 THR A CA 1
ATOM 6611 C C . THR A 1 861 ? -13.349 -20.922 26.536 1.00 98.56 861 THR A C 1
ATOM 6613 O O . THR A 1 861 ? -12.607 -20.483 25.660 1.00 98.56 861 THR A O 1
ATOM 6616 N N . ALA A 1 862 ? -12.888 -21.648 27.554 1.00 98.06 862 ALA A N 1
ATOM 6617 C CA . ALA A 1 862 ? -11.512 -22.124 27.638 1.00 98.06 862 ALA A CA 1
ATOM 6618 C C . ALA A 1 862 ? -11.426 -23.582 27.169 1.00 98.06 862 ALA A C 1
ATOM 6620 O O . ALA A 1 862 ? -12.226 -24.422 27.586 1.00 98.06 862 ALA A O 1
ATOM 6621 N N . THR A 1 863 ? -10.479 -23.890 26.284 1.00 97.38 863 THR A N 1
ATOM 6622 C CA . THR A 1 863 ? -10.459 -25.174 25.559 1.00 97.38 863 THR A CA 1
ATOM 6623 C C . THR A 1 863 ? -9.362 -26.140 26.008 1.00 97.38 863 THR A C 1
ATOM 6625 O O . THR A 1 863 ? -9.532 -27.351 25.856 1.00 97.38 863 THR A O 1
ATOM 6628 N N . GLU A 1 864 ? -8.271 -25.656 26.613 1.00 96.31 864 GLU A N 1
ATOM 6629 C CA . GLU A 1 864 ? -7.128 -26.483 27.012 1.00 96.31 864 GLU A CA 1
ATOM 6630 C C . GLU A 1 864 ? -6.513 -26.048 28.357 1.00 96.31 864 GLU A C 1
ATOM 6632 O O . GLU A 1 864 ? -6.073 -24.915 28.566 1.00 96.31 864 GLU A O 1
ATOM 6637 N N . ALA A 1 865 ? -6.428 -26.995 29.294 1.00 93.81 865 ALA A N 1
ATOM 6638 C CA . ALA A 1 865 ? -5.777 -26.763 30.577 1.00 93.81 865 ALA A CA 1
ATOM 6639 C C . ALA A 1 865 ? -4.256 -26.598 30.418 1.00 93.81 865 ALA A C 1
ATOM 6641 O O . ALA A 1 865 ? -3.569 -27.414 29.802 1.00 93.81 865 ALA A O 1
ATOM 6642 N N . GLY A 1 866 ? -3.732 -25.558 31.051 1.00 92.19 866 GLY A N 1
ATOM 6643 C CA . GLY A 1 866 ? -2.321 -25.257 31.189 1.00 92.19 866 GLY A CA 1
ATOM 6644 C C . GLY A 1 866 ? -1.734 -26.007 32.377 1.00 92.19 866 GLY A C 1
ATOM 6645 O O . GLY A 1 866 ? -2.431 -26.722 33.103 1.00 92.19 866 GLY A O 1
ATOM 6646 N N . ARG A 1 867 ? -0.421 -25.866 32.574 1.00 91.31 867 ARG A N 1
ATOM 6647 C CA . ARG A 1 867 ? 0.283 -26.497 33.693 1.00 91.31 867 ARG A CA 1
ATOM 6648 C C . ARG A 1 867 ? 1.250 -25.535 34.346 1.00 91.31 867 ARG A C 1
ATOM 6650 O O . ARG A 1 867 ? 2.119 -24.984 33.674 1.00 91.31 867 ARG A O 1
ATOM 6657 N N . SER A 1 868 ? 1.178 -25.447 35.665 1.00 89.50 868 SER A N 1
ATOM 6658 C CA . SER A 1 868 ? 2.163 -24.753 36.485 1.00 89.50 868 SER A CA 1
ATOM 6659 C C . SER A 1 868 ? 2.856 -25.750 37.415 1.00 89.50 868 SER A C 1
ATOM 6661 O O . SER A 1 868 ? 2.291 -26.773 37.805 1.00 89.50 868 SER A O 1
ATOM 6663 N N . TYR A 1 869 ? 4.137 -25.524 37.712 1.00 91.19 869 TYR A N 1
ATOM 6664 C CA . TYR A 1 869 ? 4.849 -26.352 38.682 1.00 91.19 869 TYR A CA 1
ATOM 6665 C C . TYR A 1 869 ? 4.592 -25.805 40.084 1.00 91.19 869 TYR A C 1
ATOM 6667 O O . TYR A 1 869 ? 4.920 -24.652 40.361 1.00 91.19 869 TYR A O 1
ATOM 6675 N N . SER A 1 870 ? 4.050 -26.638 40.968 1.00 90.75 870 SER A N 1
ATOM 6676 C CA . SER A 1 870 ? 3.893 -26.324 42.385 1.00 90.75 870 SER A CA 1
ATOM 6677 C C . SER A 1 870 ? 4.949 -27.083 43.181 1.00 90.75 870 SER A C 1
ATOM 6679 O O . SER A 1 870 ? 4.991 -28.317 43.192 1.00 90.75 870 SER A O 1
ATOM 6681 N N . TYR A 1 871 ? 5.804 -26.339 43.877 1.00 89.06 871 TYR A N 1
ATOM 6682 C CA . TYR A 1 871 ? 6.745 -26.892 44.846 1.00 89.06 871 TYR A CA 1
ATOM 6683 C C . TYR A 1 871 ? 6.003 -27.444 46.063 1.00 89.06 871 TYR A C 1
ATOM 6685 O O . TYR A 1 871 ? 6.401 -28.469 46.610 1.00 89.06 871 TYR A O 1
ATOM 6693 N N . TYR A 1 872 ? 4.890 -26.812 46.446 1.00 89.00 872 TYR A N 1
ATOM 6694 C CA . TYR A 1 872 ? 4.051 -27.279 47.548 1.00 89.00 872 TYR A CA 1
ATOM 6695 C C . TYR A 1 872 ? 3.380 -28.626 47.247 1.00 89.00 872 TYR A C 1
ATOM 6697 O O . TYR A 1 872 ? 3.358 -29.513 48.098 1.00 89.00 872 TYR A O 1
ATOM 6705 N N . ALA A 1 873 ? 2.862 -28.802 46.028 1.00 88.81 873 ALA A N 1
ATOM 6706 C CA . ALA A 1 873 ? 2.286 -30.067 45.569 1.00 88.81 873 ALA A CA 1
ATOM 6707 C C . ALA A 1 873 ? 3.345 -31.074 45.084 1.00 88.81 873 ALA A C 1
ATOM 6709 O O . ALA A 1 873 ? 3.009 -32.225 44.805 1.00 88.81 873 ALA A O 1
ATOM 6710 N N . ASN A 1 874 ? 4.611 -30.649 44.994 1.00 87.38 874 ASN A N 1
ATOM 6711 C CA . ASN A 1 874 ? 5.739 -31.413 44.466 1.00 87.38 874 ASN A CA 1
ATOM 6712 C C . ASN A 1 874 ? 5.462 -32.013 43.071 1.00 87.38 874 ASN A C 1
ATOM 6714 O O . ASN A 1 874 ? 5.621 -33.215 42.843 1.00 87.38 874 ASN A O 1
ATOM 6718 N N . GLY A 1 875 ? 4.998 -31.180 42.136 1.00 92.88 875 GLY A N 1
ATOM 6719 C CA . GLY A 1 875 ? 4.674 -31.621 40.782 1.00 92.88 875 GLY A CA 1
ATOM 6720 C C . GLY A 1 875 ? 3.966 -30.572 39.928 1.00 92.88 875 GLY A C 1
ATOM 6721 O O . GLY A 1 875 ? 3.728 -29.444 40.352 1.00 92.88 875 GLY A O 1
ATOM 6722 N N . TRP A 1 876 ? 3.629 -30.968 38.701 1.00 93.25 876 TRP A N 1
ATOM 6723 C CA . TRP A 1 876 ? 2.824 -30.158 37.788 1.00 93.25 876 TRP A CA 1
ATOM 6724 C C . TRP A 1 876 ? 1.347 -30.238 38.172 1.00 93.25 876 TRP A C 1
ATOM 6726 O O . TRP A 1 876 ? 0.804 -31.339 38.281 1.00 93.25 876 TRP A O 1
ATOM 6736 N N . VAL A 1 877 ? 0.712 -29.083 38.343 1.00 92.19 877 VAL A N 1
ATOM 6737 C CA . VAL A 1 877 ? -0.729 -28.944 38.565 1.00 92.19 877 VAL A CA 1
ATOM 6738 C C . VAL A 1 877 ? -1.378 -28.400 37.297 1.00 92.19 877 VAL A C 1
ATOM 6740 O O . VAL A 1 877 ? -0.789 -27.566 36.611 1.00 92.19 877 VAL A O 1
ATOM 6743 N N . ASN A 1 878 ? -2.559 -28.916 36.959 1.00 93.50 878 ASN A N 1
ATOM 6744 C CA . ASN A 1 878 ? -3.345 -28.377 35.855 1.00 93.50 878 ASN A CA 1
ATOM 6745 C C . ASN A 1 878 ? -4.093 -27.129 36.339 1.00 93.50 878 ASN A C 1
ATOM 6747 O O . ASN A 1 878 ? -4.598 -27.117 37.460 1.00 93.50 878 ASN A O 1
ATOM 6751 N N . GLU A 1 879 ? -4.186 -26.115 35.488 1.00 94.19 879 GLU A N 1
ATOM 6752 C CA . GLU A 1 879 ? -4.938 -24.888 35.756 1.00 94.19 879 GLU A CA 1
ATOM 6753 C C . GLU A 1 879 ? -5.654 -24.418 34.483 1.00 94.19 879 GLU A C 1
ATOM 6755 O O . GLU A 1 879 ? -5.155 -24.601 33.371 1.00 94.19 879 GLU A O 1
ATOM 6760 N N . ILE A 1 880 ? -6.838 -23.833 34.643 1.00 97.06 880 ILE A N 1
ATOM 6761 C CA . ILE A 1 880 ? -7.594 -23.133 33.599 1.00 97.06 880 ILE A CA 1
ATOM 6762 C C . ILE A 1 880 ? -7.922 -21.747 34.162 1.00 97.06 880 ILE A C 1
ATOM 6764 O O . ILE A 1 880 ? -8.744 -21.631 35.062 1.00 97.06 880 ILE A O 1
ATOM 6768 N N . ASN A 1 881 ? -7.186 -20.714 33.758 1.00 97.62 881 ASN A N 1
ATOM 6769 C CA . ASN A 1 881 ? -7.198 -19.414 34.436 1.00 97.62 881 ASN A CA 1
ATOM 6770 C C . ASN A 1 881 ? -8.336 -18.537 33.890 1.00 97.62 881 ASN A C 1
ATOM 6772 O O . ASN A 1 881 ? -8.103 -17.677 33.041 1.00 97.62 881 ASN A O 1
ATOM 6776 N N . VAL A 1 882 ? -9.572 -18.779 34.337 1.00 98.31 882 VAL A N 1
ATOM 6777 C CA . VAL A 1 882 ? -10.783 -18.200 33.724 1.00 98.31 882 VAL A CA 1
ATOM 6778 C C . VAL A 1 882 ? -11.574 -17.351 34.712 1.00 98.31 882 VAL A C 1
ATOM 6780 O O . VAL A 1 882 ? -12.025 -17.851 35.740 1.00 98.31 882 VAL A O 1
ATOM 6783 N N . GLY A 1 883 ? -11.790 -16.078 34.379 1.00 98.06 883 GLY A N 1
ATOM 6784 C CA . GLY A 1 883 ? -12.619 -15.167 35.165 1.00 98.06 883 GLY A CA 1
ATOM 6785 C C . GLY A 1 883 ? -13.432 -14.210 34.304 1.00 98.06 883 GLY A C 1
ATOM 6786 O O . GLY A 1 883 ? -12.955 -13.709 33.291 1.00 98.06 883 GLY A O 1
ATOM 6787 N N . GLY A 1 884 ? -14.654 -13.887 34.724 1.00 98.12 884 GLY A N 1
ATOM 6788 C CA . GLY A 1 884 ? -15.490 -12.918 34.012 1.00 98.12 884 GLY A CA 1
ATOM 6789 C C . GLY A 1 884 ? -14.908 -11.504 33.983 1.00 98.12 884 GLY A C 1
ATOM 6790 O O . GLY A 1 884 ? -15.259 -10.744 33.096 1.00 98.12 884 GLY A O 1
ATOM 6791 N N . ILE A 1 885 ? -13.978 -11.152 34.880 1.00 98.69 885 ILE A N 1
ATOM 6792 C CA . ILE A 1 885 ? -13.226 -9.887 34.830 1.00 98.69 885 ILE A CA 1
ATOM 6793 C C . ILE A 1 885 ? -11.742 -10.141 34.556 1.00 98.69 885 ILE A C 1
ATOM 6795 O O . ILE A 1 885 ? -11.201 -9.565 33.612 1.00 98.69 885 ILE A O 1
ATOM 6799 N N . VAL A 1 886 ? -11.086 -11.001 35.348 1.00 98.69 886 VAL A N 1
ATOM 6800 C CA . VAL A 1 886 ? -9.644 -11.291 35.216 1.00 98.69 886 VAL A CA 1
ATOM 6801 C C . VAL A 1 886 ? -9.373 -12.789 35.122 1.00 98.69 886 VAL A C 1
ATOM 6803 O O . VAL A 1 886 ? -9.808 -13.536 35.994 1.00 98.69 886 VAL A O 1
ATOM 6806 N N . GLY A 1 887 ? -8.586 -13.223 34.136 1.00 98.31 887 GLY A N 1
ATOM 6807 C CA . GLY A 1 887 ? -8.139 -14.618 34.036 1.00 98.31 887 GLY A CA 1
ATOM 6808 C C . GLY A 1 887 ? -7.122 -14.981 35.121 1.00 98.31 887 GLY A C 1
ATOM 6809 O O . GLY A 1 887 ? -7.362 -15.867 35.940 1.00 98.31 887 GLY A O 1
ATOM 6810 N N . ASN A 1 888 ? -6.004 -14.253 35.181 1.00 97.38 888 ASN A N 1
ATOM 6811 C CA . ASN A 1 888 ? -4.946 -14.427 36.179 1.00 97.38 888 ASN A CA 1
ATOM 6812 C C . ASN A 1 888 ? -4.559 -13.098 36.848 1.00 97.38 888 ASN A C 1
ATOM 6814 O O . ASN A 1 888 ? -4.039 -12.178 36.213 1.00 97.38 888 ASN A O 1
ATOM 6818 N N . LEU A 1 889 ? -4.784 -13.010 38.157 1.00 96.25 889 LEU A N 1
ATOM 6819 C CA . LEU A 1 889 ? -4.416 -11.876 38.994 1.00 96.25 889 LEU A CA 1
ATOM 6820 C C . LEU A 1 889 ? -3.121 -12.170 39.759 1.00 96.25 889 LEU A C 1
ATOM 6822 O O . LEU A 1 889 ? -3.058 -13.049 40.619 1.00 96.25 889 LEU A O 1
ATOM 6826 N N . SER A 1 890 ? -2.094 -11.365 39.498 1.00 91.94 890 SER A N 1
ATOM 6827 C CA . SER A 1 890 ? -0.776 -11.491 40.120 1.00 91.94 890 SER A CA 1
ATOM 6828 C C . SER A 1 890 ? -0.818 -11.379 41.647 1.00 91.94 890 SER A C 1
ATOM 6830 O O . SER A 1 890 ? -1.692 -10.735 42.243 1.00 91.94 890 SER A O 1
ATOM 6832 N N . ARG A 1 891 ? 0.197 -11.939 42.316 1.00 85.94 891 ARG A N 1
ATOM 6833 C CA . ARG A 1 891 ? 0.389 -11.771 43.767 1.00 85.94 891 ARG A CA 1
ATOM 6834 C C . ARG A 1 891 ? 0.558 -10.293 44.142 1.00 85.94 891 ARG A C 1
ATOM 6836 O O . ARG A 1 891 ? 1.169 -9.542 43.384 1.00 85.94 891 ARG A O 1
ATOM 6843 N N . PRO A 1 892 ? 0.073 -9.855 45.319 1.00 79.69 892 PRO A N 1
ATOM 6844 C CA . PRO A 1 892 ? 0.387 -8.529 45.838 1.00 79.69 892 PRO A CA 1
ATOM 6845 C C . PRO A 1 892 ? 1.901 -8.377 46.011 1.00 79.69 892 PRO A C 1
ATOM 6847 O O . PRO A 1 892 ? 2.541 -9.226 46.634 1.00 79.69 892 PRO A O 1
ATOM 6850 N N . LEU A 1 893 ? 2.470 -7.288 45.495 1.00 67.88 893 LEU A N 1
ATOM 6851 C CA . LEU A 1 893 ? 3.872 -6.955 45.736 1.00 67.88 893 LEU A CA 1
ATOM 6852 C C . LEU A 1 893 ? 4.056 -6.500 47.193 1.00 67.88 893 LEU A C 1
ATOM 6854 O O . LEU A 1 893 ? 3.253 -5.732 47.730 1.00 67.88 893 LEU A O 1
ATOM 6858 N N . ALA A 1 894 ? 5.119 -6.978 47.841 1.00 62.19 894 ALA A N 1
ATOM 6859 C CA . ALA A 1 894 ? 5.551 -6.450 49.130 1.00 62.19 894 ALA A CA 1
ATOM 6860 C C . ALA A 1 894 ? 6.239 -5.094 48.918 1.00 62.19 894 ALA A C 1
ATOM 6862 O O . ALA A 1 894 ? 7.086 -4.966 48.032 1.00 62.19 894 ALA A O 1
ATOM 6863 N N . ASP A 1 895 ? 5.900 -4.091 49.728 1.00 52.28 895 ASP A N 1
ATOM 6864 C CA . ASP A 1 895 ? 6.642 -2.830 49.759 1.00 52.28 895 ASP A CA 1
ATOM 6865 C C . ASP A 1 895 ? 8.106 -3.105 50.157 1.00 52.28 895 ASP A C 1
ATOM 6867 O O . ASP A 1 895 ? 8.381 -3.672 51.218 1.00 52.28 895 ASP A O 1
ATOM 6871 N N . LEU A 1 896 ? 9.043 -2.712 49.289 1.00 45.78 896 LEU A N 1
ATOM 6872 C CA . LEU A 1 896 ? 10.481 -2.935 49.451 1.00 45.78 896 LEU A CA 1
ATOM 6873 C C . LEU A 1 896 ? 11.083 -2.162 50.641 1.00 45.78 896 LEU A C 1
ATOM 6875 O O . LEU A 1 896 ? 12.140 -2.558 51.131 1.00 45.78 896 LEU A O 1
ATOM 6879 N N . GLU A 1 897 ? 10.442 -1.086 51.120 1.00 46.50 897 GLU A N 1
ATOM 6880 C CA . GLU A 1 897 ? 10.937 -0.282 52.250 1.00 46.50 897 GLU A CA 1
ATOM 6881 C C . GLU A 1 897 ? 10.351 -0.707 53.605 1.00 46.50 897 GLU A C 1
ATOM 6883 O O . GLU A 1 897 ? 11.060 -0.687 54.616 1.00 46.50 897 GLU A O 1
ATOM 6888 N N . SER A 1 898 ? 9.075 -1.105 53.649 1.00 49.97 898 SER A N 1
ATOM 6889 C CA . SER A 1 898 ? 8.382 -1.474 54.896 1.00 49.97 898 SER A CA 1
ATOM 6890 C C . SER A 1 898 ? 8.228 -2.982 55.116 1.00 49.97 898 SER A C 1
ATOM 6892 O O . SER A 1 898 ? 7.918 -3.410 56.231 1.00 49.97 898 SER A O 1
ATOM 6894 N N . GLY A 1 899 ? 8.425 -3.799 54.075 1.00 48.03 899 GLY A N 1
ATOM 6895 C CA . GLY A 1 899 ? 8.159 -5.237 54.098 1.00 48.03 899 GLY A CA 1
ATOM 6896 C C . GLY A 1 899 ? 6.676 -5.597 54.261 1.00 48.03 899 GLY A C 1
ATOM 6897 O O . GLY A 1 899 ? 6.361 -6.775 54.425 1.00 48.03 899 GLY A O 1
ATOM 6898 N N . GLN A 1 900 ? 5.759 -4.618 54.241 1.00 47.59 900 GLN A N 1
ATOM 6899 C CA . GLN A 1 900 ? 4.317 -4.856 54.290 1.00 47.59 900 GLN A CA 1
ATOM 6900 C C . GLN A 1 900 ? 3.743 -4.978 52.874 1.00 47.59 900 GLN A C 1
ATOM 6902 O O . GLN A 1 900 ? 3.908 -4.097 52.034 1.00 47.59 900 GLN A O 1
ATOM 6907 N N . THR A 1 901 ? 3.012 -6.058 52.604 1.00 53.66 901 THR A N 1
ATOM 6908 C CA . THR A 1 901 ? 2.107 -6.147 51.451 1.00 53.66 901 THR A CA 1
ATOM 6909 C C . THR A 1 901 ? 0.942 -5.184 51.656 1.00 53.66 901 THR A C 1
ATOM 6911 O O . THR A 1 901 ? 0.106 -5.404 52.535 1.00 53.66 901 THR A O 1
ATOM 6914 N N . VAL A 1 902 ? 0.867 -4.128 50.847 1.00 50.56 902 VAL A N 1
ATOM 6915 C CA . VAL A 1 902 ? -0.323 -3.276 50.757 1.00 50.56 902 VAL A CA 1
ATOM 6916 C C . VAL A 1 902 ? -1.135 -3.774 49.567 1.00 50.56 902 VAL A C 1
ATOM 6918 O O . VAL A 1 902 ? -0.855 -3.424 48.425 1.00 50.56 902 VAL A O 1
ATOM 6921 N N . ALA A 1 903 ? -2.120 -4.636 49.816 1.00 55.44 903 ALA A N 1
ATOM 6922 C CA . ALA A 1 903 ? -3.076 -5.013 48.783 1.00 55.44 903 ALA A CA 1
ATOM 6923 C C . ALA A 1 903 ? -4.018 -3.824 48.532 1.00 55.44 903 ALA A C 1
ATOM 6925 O O . ALA A 1 903 ? -4.968 -3.601 49.281 1.00 55.44 903 ALA A O 1
ATOM 6926 N N . GLY A 1 904 ? -3.709 -3.009 47.522 1.00 67.12 904 GLY A N 1
ATOM 6927 C CA . GLY A 1 904 ? -4.675 -2.056 46.975 1.00 67.12 904 GLY A CA 1
ATOM 6928 C C . GLY A 1 904 ? -5.872 -2.792 46.361 1.00 67.12 904 GLY A C 1
ATOM 6929 O O . GLY A 1 904 ? -5.753 -3.962 45.986 1.00 67.12 904 GLY A O 1
ATOM 6930 N N . LYS A 1 905 ? -7.023 -2.114 46.254 1.00 81.81 905 LYS A N 1
ATOM 6931 C CA . LYS A 1 905 ? -8.161 -2.614 45.466 1.00 81.81 905 LYS A CA 1
ATOM 6932 C C . LYS A 1 905 ? -7.693 -2.799 44.017 1.00 81.81 905 LYS A C 1
ATOM 6934 O O . LYS A 1 905 ? -7.244 -1.832 43.413 1.00 81.81 905 LYS A O 1
ATOM 6939 N N . ALA A 1 906 ? -7.760 -4.025 43.503 1.00 92.12 906 ALA A N 1
ATOM 6940 C CA . ALA A 1 906 ? -7.331 -4.380 42.151 1.00 92.12 906 ALA A CA 1
ATOM 6941 C C . ALA A 1 906 ? -8.531 -4.653 41.237 1.00 92.12 906 ALA A C 1
ATOM 6943 O O . ALA A 1 906 ? -8.530 -4.221 40.096 1.00 92.12 906 ALA A O 1
ATOM 6944 N N . VAL A 1 907 ? -9.573 -5.320 41.742 1.00 97.31 907 VAL A N 1
ATOM 6945 C CA . VAL A 1 907 ? -10.793 -5.639 40.986 1.00 97.31 907 VAL A CA 1
ATOM 6946 C C . VAL A 1 907 ? -11.994 -5.240 41.836 1.00 97.31 907 VAL A C 1
ATOM 6948 O O . VAL A 1 907 ? -12.253 -5.877 42.862 1.00 97.31 907 VAL A O 1
ATOM 6951 N N . THR A 1 908 ? -12.698 -4.167 41.464 1.00 96.94 908 THR A N 1
ATOM 6952 C CA . THR A 1 908 ? -13.788 -3.619 42.287 1.00 96.94 908 THR A CA 1
ATOM 6953 C C . THR A 1 908 ? -14.975 -3.085 41.506 1.00 96.94 908 THR A C 1
ATOM 6955 O O . THR A 1 908 ? -14.793 -2.524 40.441 1.00 96.94 908 THR A O 1
ATOM 6958 N N . ASN A 1 909 ? -16.181 -3.174 42.069 1.00 96.81 909 ASN A N 1
ATOM 6959 C CA . ASN A 1 909 ? -17.396 -2.574 41.500 1.00 96.81 909 ASN A CA 1
ATOM 6960 C C . ASN A 1 909 ? -17.764 -3.098 40.101 1.00 96.81 909 ASN A C 1
ATOM 6962 O O . ASN A 1 909 ? -18.418 -2.396 39.339 1.00 96.81 909 ASN A O 1
ATOM 6966 N N . ASN A 1 910 ? -17.327 -4.301 39.732 1.00 98.31 910 ASN A N 1
ATOM 6967 C CA . ASN A 1 910 ? -17.615 -4.859 38.413 1.00 98.31 910 ASN A CA 1
ATOM 6968 C C . ASN A 1 910 ? -18.850 -5.762 38.451 1.00 98.31 910 ASN A C 1
ATOM 6970 O O . ASN A 1 910 ? -19.175 -6.351 39.490 1.00 98.31 910 ASN A O 1
ATOM 6974 N N . VAL A 1 911 ? -19.502 -5.905 37.298 1.00 98.31 911 VAL A N 1
ATOM 6975 C CA . VAL A 1 911 ? -20.678 -6.757 37.111 1.00 98.31 911 VAL A CA 1
ATOM 6976 C C . VAL A 1 911 ? -20.425 -7.746 35.977 1.00 98.31 911 VAL A C 1
ATOM 6978 O O . VAL A 1 911 ? -20.117 -7.359 34.854 1.00 98.31 911 VAL A O 1
ATOM 6981 N N . VAL A 1 912 ? -20.570 -9.038 36.272 1.00 98.56 912 VAL A N 1
ATOM 6982 C CA . VAL A 1 912 ? -20.475 -10.122 35.286 1.00 98.56 912 VAL A CA 1
ATOM 6983 C C . VAL A 1 912 ? -21.877 -10.629 34.955 1.00 98.56 912 VAL A C 1
ATOM 6985 O O . VAL A 1 912 ? -22.557 -11.227 35.788 1.00 98.56 912 VAL A O 1
ATOM 6988 N N . ALA A 1 913 ? -22.301 -10.392 33.724 1.00 97.31 913 ALA A N 1
ATOM 6989 C CA . ALA A 1 913 ? -23.582 -10.766 33.136 1.00 97.31 913 ALA A CA 1
ATOM 6990 C C . ALA A 1 913 ? -23.412 -11.764 31.969 1.00 97.31 913 ALA A C 1
ATOM 6992 O O . ALA A 1 913 ? -24.221 -11.802 31.047 1.00 97.31 913 ALA A O 1
ATOM 6993 N N . LEU A 1 914 ? -22.364 -12.594 32.021 1.00 97.94 914 LEU A N 1
ATOM 6994 C CA . LEU A 1 914 ? -22.129 -13.669 31.053 1.00 97.94 914 LEU A CA 1
ATOM 6995 C C . LEU A 1 914 ? -23.286 -14.680 31.044 1.00 97.94 914 LEU A C 1
ATOM 6997 O O . LEU A 1 914 ? -23.828 -15.042 32.093 1.00 97.94 914 LEU A O 1
ATOM 7001 N N . ALA A 1 915 ? -23.618 -15.185 29.860 1.00 97.06 915 ALA A N 1
ATOM 7002 C CA . ALA A 1 915 ? -24.548 -16.287 29.677 1.00 97.06 915 ALA A CA 1
ATOM 7003 C C . ALA A 1 915 ? -23.907 -17.626 30.076 1.00 97.06 915 ALA A C 1
ATOM 7005 O O . ALA A 1 915 ? -24.571 -18.456 30.706 1.00 97.06 915 ALA A O 1
ATOM 7006 N N . SER A 1 916 ? -22.618 -17.827 29.781 1.00 97.81 916 SER A N 1
ATOM 7007 C CA . SER A 1 916 ? -21.892 -19.026 30.198 1.00 97.81 916 SER A CA 1
ATOM 7008 C C . SER A 1 916 ? -20.385 -18.826 30.393 1.00 97.81 916 SER A C 1
ATOM 7010 O O . SER A 1 916 ? -19.748 -17.956 29.798 1.00 97.81 916 SER A O 1
ATOM 7012 N N . ILE A 1 917 ? -19.816 -19.684 31.245 1.00 98.19 917 ILE A N 1
ATOM 7013 C CA . ILE A 1 917 ? -18.381 -19.958 31.328 1.00 98.19 917 ILE A CA 1
ATOM 7014 C C . ILE A 1 917 ? -18.212 -21.458 31.078 1.00 98.19 917 ILE A C 1
ATOM 7016 O O . ILE A 1 917 ? -18.711 -22.280 31.850 1.00 98.19 917 ILE A O 1
ATOM 7020 N N . SER A 1 918 ? -17.527 -21.807 29.993 1.00 97.62 918 SER A N 1
ATOM 7021 C CA . SER A 1 918 ? -17.277 -23.182 29.563 1.00 97.62 918 SER A CA 1
ATOM 7022 C C . SER A 1 918 ? -15.798 -23.524 29.723 1.00 97.62 918 SER A C 1
ATOM 7024 O O . SER A 1 918 ? -14.936 -22.832 29.186 1.00 97.62 918 SER A O 1
ATOM 7026 N N . ILE A 1 919 ? -15.503 -24.600 30.455 1.00 97.25 919 ILE A N 1
ATOM 7027 C CA . ILE A 1 919 ? -14.146 -25.115 30.689 1.00 97.25 919 ILE A CA 1
ATOM 7028 C C . ILE A 1 919 ? -14.107 -26.638 30.459 1.00 97.25 919 ILE A C 1
ATOM 7030 O O . ILE A 1 919 ? -15.164 -27.279 30.489 1.00 97.25 919 ILE A O 1
ATOM 7034 N N . PRO A 1 920 ? -12.924 -27.249 30.252 1.00 95.75 920 PRO A N 1
ATOM 7035 C CA . PRO A 1 920 ? -12.800 -28.701 30.131 1.00 95.75 920 PRO A CA 1
ATOM 7036 C C . PRO A 1 920 ? -13.215 -29.435 31.419 1.00 95.75 920 PRO A C 1
ATOM 7038 O O . PRO A 1 920 ? -13.166 -28.872 32.511 1.00 95.75 920 PRO A O 1
ATOM 7041 N N . GLU A 1 921 ? -13.588 -30.715 31.311 1.00 90.25 921 GLU A N 1
ATOM 7042 C CA . GLU A 1 921 ? -13.912 -31.538 32.487 1.00 90.25 921 GLU A CA 1
ATOM 7043 C C . GLU A 1 921 ? -12.676 -31.757 33.383 1.00 90.25 921 GLU A C 1
ATOM 7045 O O . GLU A 1 921 ? -11.638 -32.228 32.914 1.00 90.25 921 GLU A O 1
ATOM 7050 N N . GLY A 1 922 ? -12.811 -31.478 34.683 1.00 85.81 922 GLY A N 1
ATOM 7051 C CA . GLY A 1 922 ? -11.792 -31.745 35.702 1.00 85.81 922 GLY A CA 1
ATOM 7052 C C . GLY A 1 922 ? -12.043 -30.936 36.973 1.00 85.81 922 GLY A C 1
ATOM 7053 O O . GLY A 1 922 ? -11.925 -29.714 36.952 1.00 85.81 922 GLY A O 1
ATOM 7054 N N . ASP A 1 923 ? -12.377 -31.598 38.085 1.00 84.56 923 ASP A N 1
ATOM 7055 C CA . ASP A 1 923 ? -12.677 -30.924 39.360 1.00 84.56 923 ASP A CA 1
ATOM 7056 C C . ASP A 1 923 ? -11.499 -30.058 39.847 1.00 84.56 923 ASP A C 1
ATOM 7058 O O . ASP A 1 923 ? -11.699 -29.041 40.505 1.00 84.56 923 ASP A O 1
ATOM 7062 N N . GLU A 1 924 ? -10.259 -30.432 39.513 1.00 87.00 924 GLU A N 1
ATOM 7063 C CA . GLU A 1 924 ? -9.062 -29.658 39.845 1.00 87.00 924 GLU A CA 1
ATOM 7064 C C . GLU A 1 924 ? -8.991 -28.297 39.140 1.00 87.00 924 GLU A C 1
ATOM 7066 O O . GLU A 1 924 ? -8.368 -27.375 39.665 1.00 87.00 924 GLU A O 1
ATOM 7071 N N . LEU A 1 925 ? -9.638 -28.160 37.980 1.00 92.69 925 LEU A N 1
ATOM 7072 C CA . LEU A 1 925 ? -9.630 -26.938 37.176 1.00 92.69 925 LEU A CA 1
ATOM 7073 C C . LEU A 1 925 ? -10.525 -25.850 37.785 1.00 92.69 925 LEU A C 1
ATOM 7075 O O . LEU A 1 925 ? -10.260 -24.664 37.599 1.00 92.69 925 LEU A O 1
ATOM 7079 N N . LEU A 1 926 ? -11.528 -26.242 38.582 1.00 92.56 926 LEU A N 1
ATOM 7080 C CA . LEU A 1 926 ? -12.403 -25.318 39.316 1.00 92.56 926 LEU A CA 1
ATOM 7081 C C . LEU A 1 926 ? -11.631 -24.445 40.313 1.00 92.56 926 LEU A C 1
ATOM 7083 O O . LEU A 1 926 ? -12.105 -23.382 40.689 1.00 92.56 926 LEU A O 1
ATOM 7087 N N . ALA A 1 927 ? -10.421 -24.855 40.711 1.00 91.62 927 ALA A N 1
ATOM 7088 C CA . ALA A 1 927 ? -9.583 -24.066 41.604 1.00 91.62 927 ALA A CA 1
ATOM 7089 C C . ALA A 1 927 ? -9.091 -22.753 40.973 1.00 91.62 927 ALA A C 1
ATOM 7091 O O . ALA A 1 927 ? -8.655 -21.876 41.713 1.00 91.62 927 ALA A O 1
ATOM 7092 N N . THR A 1 928 ? -9.094 -22.629 39.643 1.00 95.81 928 THR A N 1
ATOM 7093 C CA . THR A 1 928 ? -8.610 -21.438 38.921 1.00 95.81 928 THR A CA 1
ATOM 7094 C C . THR A 1 928 ? -9.652 -20.857 37.964 1.00 95.81 928 THR A C 1
ATOM 7096 O O . THR A 1 928 ? -9.316 -20.000 37.147 1.00 95.81 928 THR A O 1
ATOM 7099 N N . ALA A 1 929 ? -10.904 -21.309 38.054 1.00 97.12 929 ALA A N 1
ATOM 7100 C CA . ALA A 1 929 ? -12.010 -20.857 37.222 1.00 97.12 929 ALA A CA 1
ATOM 7101 C C . ALA A 1 929 ? -13.148 -20.340 38.102 1.00 97.12 929 ALA A C 1
ATOM 7103 O O . ALA A 1 929 ? -13.738 -21.109 38.856 1.00 97.12 929 ALA A O 1
ATOM 7104 N N . HIS A 1 930 ? -13.483 -19.054 37.984 1.00 97.69 930 HIS A N 1
ATOM 7105 C CA . HIS A 1 930 ? -14.524 -18.417 38.796 1.00 97.69 930 HIS A CA 1
ATOM 7106 C C . HIS A 1 930 ? -15.293 -17.355 38.008 1.00 97.69 930 HIS A C 1
ATOM 7108 O O . HIS A 1 930 ? -14.886 -16.934 36.928 1.00 97.69 930 HIS A O 1
ATOM 7114 N N . ARG A 1 931 ? -16.409 -16.864 38.558 1.00 98.06 931 ARG A N 1
ATOM 7115 C CA . ARG A 1 931 ? -17.203 -15.822 37.884 1.00 98.06 931 ARG A CA 1
ATOM 7116 C C . ARG A 1 931 ? -16.493 -14.472 37.768 1.00 98.06 931 ARG A C 1
ATOM 7118 O O . ARG A 1 931 ? -16.702 -13.804 36.767 1.00 98.06 931 ARG A O 1
ATOM 7125 N N . ILE A 1 932 ? -15.657 -14.056 38.728 1.00 98.31 932 ILE A N 1
ATOM 7126 C CA . ILE A 1 932 ? -14.996 -12.732 38.710 1.00 98.31 932 ILE A CA 1
ATOM 7127 C C . ILE A 1 932 ? -13.510 -12.839 38.352 1.00 98.31 932 ILE A C 1
ATOM 7129 O O . ILE A 1 932 ? -13.063 -12.210 37.393 1.00 98.31 932 ILE A O 1
ATOM 7133 N N . VAL A 1 933 ? -12.736 -13.616 39.113 1.00 98.12 933 VAL A N 1
ATOM 7134 C CA . VAL A 1 933 ? -11.281 -13.758 38.927 1.00 98.12 933 VAL A CA 1
ATOM 7135 C C . VAL A 1 933 ? -10.910 -15.230 38.936 1.00 98.12 933 VAL A C 1
ATOM 7137 O O . VAL A 1 933 ? -11.162 -15.877 39.943 1.00 98.12 933 VAL A O 1
ATOM 7140 N N . GLY A 1 934 ? -10.276 -15.733 37.878 1.00 97.44 934 GLY A N 1
ATOM 7141 C CA . GLY A 1 934 ? -9.903 -17.143 37.769 1.00 97.44 934 GLY A CA 1
ATOM 7142 C C . GLY A 1 934 ? -8.799 -17.559 38.739 1.00 97.44 934 GLY A C 1
ATOM 7143 O O . GLY A 1 934 ? -9.042 -18.198 39.757 1.00 97.44 934 GLY A O 1
ATOM 7144 N N . ARG A 1 935 ? -7.556 -17.185 38.448 1.00 95.38 935 ARG A N 1
ATOM 7145 C CA . ARG A 1 935 ? -6.398 -17.469 39.306 1.00 95.38 935 ARG A CA 1
ATOM 7146 C C . ARG A 1 935 ? -6.009 -16.233 40.110 1.00 95.38 935 ARG A C 1
ATOM 7148 O O . ARG A 1 935 ? -5.967 -15.131 39.572 1.00 95.38 935 ARG A O 1
ATOM 7155 N N . SER A 1 936 ? -5.688 -16.400 41.392 1.00 93.81 936 SER A N 1
ATOM 7156 C CA . SER A 1 936 ? -5.234 -15.311 42.272 1.00 93.81 936 SER A CA 1
ATOM 7157 C C . SER A 1 936 ? -4.218 -15.783 43.322 1.00 93.81 936 SER A C 1
ATOM 7159 O O . SER A 1 936 ? -3.734 -16.918 43.278 1.00 93.81 936 SER A O 1
ATOM 7161 N N . SER A 1 937 ? -3.907 -14.932 44.311 1.00 89.81 937 SER A N 1
ATOM 7162 C CA . SER A 1 937 ? -2.911 -15.231 45.351 1.00 89.81 937 SER A CA 1
ATOM 7163 C C . SER A 1 937 ? -3.217 -16.470 46.202 1.00 89.81 937 SER A C 1
ATOM 7165 O O . SER A 1 937 ? -2.301 -17.022 46.822 1.00 89.81 937 SER A O 1
ATOM 7167 N N . ILE A 1 938 ? -4.475 -16.928 46.219 1.00 89.12 938 ILE A N 1
ATOM 7168 C CA . ILE A 1 938 ? -4.907 -18.137 46.938 1.00 89.12 938 ILE A CA 1
ATOM 7169 C C . ILE A 1 938 ? -4.446 -19.434 46.260 1.00 89.12 938 ILE A C 1
ATOM 7171 O O . ILE A 1 938 ? -4.455 -20.502 46.884 1.00 89.12 938 ILE A O 1
ATOM 7175 N N . ASN A 1 939 ? -4.082 -19.355 44.978 1.00 91.00 939 ASN A N 1
ATOM 7176 C CA . ASN A 1 939 ? -3.653 -20.492 44.171 1.00 91.00 939 ASN A CA 1
ATOM 7177 C C . ASN A 1 939 ? -2.143 -20.697 44.230 1.00 91.00 939 ASN A C 1
ATOM 7179 O O . ASN A 1 939 ? -1.672 -21.811 44.019 1.00 91.00 939 ASN A O 1
ATOM 7183 N N . ASP A 1 940 ? -1.389 -19.643 44.534 1.00 88.25 940 ASP A N 1
ATOM 7184 C CA . ASP A 1 940 ? 0.059 -19.727 44.575 1.00 88.25 940 ASP A CA 1
ATOM 7185 C C . ASP A 1 940 ? 0.574 -20.556 45.755 1.00 88.25 940 ASP A C 1
ATOM 7187 O O . ASP A 1 940 ? -0.058 -20.673 46.814 1.00 88.25 940 ASP A O 1
ATOM 7191 N N . ASP A 1 941 ? 1.796 -21.066 45.597 1.00 88.69 941 ASP A N 1
ATOM 7192 C CA . ASP A 1 941 ? 2.479 -21.777 46.667 1.00 88.69 941 ASP A CA 1
ATOM 7193 C C . ASP A 1 941 ? 2.607 -20.891 47.925 1.00 88.69 941 ASP A C 1
ATOM 7195 O O . ASP A 1 941 ? 2.894 -19.681 47.832 1.00 88.69 941 ASP A O 1
ATOM 7199 N N . PRO A 1 942 ? 2.388 -21.467 49.122 1.00 87.44 942 PRO A N 1
ATOM 7200 C CA . PRO A 1 942 ? 2.669 -20.783 50.374 1.00 87.44 942 PRO A CA 1
ATOM 7201 C C . PRO A 1 942 ? 4.157 -20.432 50.480 1.00 87.44 942 PRO A C 1
ATOM 7203 O O . PRO A 1 942 ? 5.012 -21.038 49.836 1.00 87.44 942 PRO A O 1
ATOM 7206 N N . ALA A 1 943 ? 4.484 -19.450 51.318 1.00 84.56 943 ALA A N 1
ATOM 7207 C CA . ALA A 1 943 ? 5.879 -19.096 51.555 1.00 84.56 943 ALA A CA 1
ATOM 7208 C C . ALA A 1 943 ? 6.638 -20.266 52.209 1.00 84.56 943 ALA A C 1
ATOM 7210 O O . ALA A 1 943 ? 6.125 -20.909 53.128 1.00 84.56 943 ALA A O 1
ATOM 7211 N N . ILE A 1 944 ? 7.875 -20.507 51.774 1.00 88.00 944 ILE A N 1
ATOM 7212 C CA . ILE A 1 944 ? 8.797 -21.427 52.448 1.00 88.00 944 ILE A CA 1
ATOM 7213 C C . ILE A 1 944 ? 9.271 -20.761 53.746 1.00 88.00 944 ILE A C 1
ATOM 7215 O O . ILE A 1 944 ? 9.849 -19.674 53.707 1.00 88.00 944 ILE A O 1
ATOM 7219 N N . LEU A 1 945 ? 9.006 -21.389 54.896 1.00 88.25 945 LEU A N 1
ATOM 7220 C CA . LEU A 1 945 ? 9.411 -20.889 56.215 1.00 88.25 945 LEU A CA 1
ATOM 7221 C C . LEU A 1 945 ? 10.769 -21.440 56.662 1.00 88.25 945 LEU A C 1
ATOM 7223 O O . LEU A 1 945 ? 11.533 -20.712 57.293 1.00 88.25 945 LEU A O 1
ATOM 7227 N N . ASP A 1 946 ? 11.047 -22.714 56.377 1.00 88.19 946 ASP A N 1
ATOM 7228 C CA . ASP A 1 946 ? 12.302 -23.391 56.730 1.00 88.19 946 ASP A CA 1
ATOM 7229 C C . ASP A 1 946 ? 12.550 -24.589 55.800 1.00 88.19 946 ASP A C 1
ATOM 7231 O O . ASP A 1 946 ? 11.599 -25.173 55.281 1.00 88.19 946 ASP A O 1
ATOM 7235 N N . GLU A 1 947 ? 13.807 -24.988 55.622 1.00 89.19 947 GLU A N 1
ATOM 7236 C CA . GLU A 1 947 ? 14.201 -26.174 54.852 1.00 89.19 947 GLU A CA 1
ATOM 7237 C C . GLU A 1 947 ? 15.286 -26.937 55.608 1.00 89.19 947 GLU A C 1
ATOM 7239 O O . GLU A 1 947 ? 16.380 -26.427 55.856 1.00 89.19 947 GLU A O 1
ATOM 7244 N N . THR A 1 948 ? 15.001 -28.187 55.979 1.00 89.44 948 THR A N 1
ATOM 7245 C CA . THR A 1 948 ? 15.949 -29.022 56.727 1.00 89.44 948 THR A CA 1
ATOM 7246 C C . THR A 1 948 ? 16.374 -30.222 55.894 1.00 89.44 948 THR A C 1
ATOM 7248 O O . THR A 1 948 ? 15.542 -31.032 55.502 1.00 89.44 948 THR A O 1
ATOM 7251 N N . TYR A 1 949 ? 17.675 -30.382 55.640 1.00 87.94 949 TYR A N 1
ATOM 7252 C CA . TYR A 1 949 ? 18.170 -31.548 54.906 1.00 87.94 949 TYR A CA 1
ATOM 7253 C C . TYR A 1 949 ? 17.976 -32.834 55.717 1.00 87.94 949 TYR A C 1
ATOM 7255 O O . TYR A 1 949 ? 18.498 -32.975 56.828 1.00 87.94 949 TYR A O 1
ATOM 7263 N N . ASN A 1 950 ? 17.255 -33.790 55.144 1.00 85.50 950 ASN A N 1
ATOM 7264 C CA . ASN A 1 950 ? 16.980 -35.078 55.746 1.00 85.50 950 ASN A CA 1
ATOM 7265 C C . ASN A 1 950 ? 17.971 -36.127 55.222 1.00 85.50 950 ASN A C 1
ATOM 7267 O O . ASN A 1 950 ? 17.842 -36.673 54.126 1.00 85.50 950 ASN A O 1
ATOM 7271 N N . GLU A 1 951 ? 18.972 -36.452 56.047 1.00 86.94 951 GLU A N 1
ATOM 7272 C CA . GLU A 1 951 ? 20.027 -37.418 55.703 1.00 86.94 951 GLU A CA 1
ATOM 7273 C C . GLU A 1 951 ? 19.500 -38.838 55.396 1.00 86.94 951 GLU A C 1
ATOM 7275 O O . GLU A 1 951 ? 20.224 -39.640 54.804 1.00 86.94 951 GLU A O 1
ATOM 7280 N N . GLN A 1 952 ? 18.263 -39.175 55.791 1.00 85.25 952 GLN A N 1
ATOM 7281 C CA . GLN A 1 952 ? 17.666 -40.498 55.561 1.00 85.25 952 GLN A CA 1
ATOM 7282 C C . GLN A 1 952 ? 16.994 -40.610 54.191 1.00 85.25 952 GLN A C 1
ATOM 7284 O O . GLN A 1 952 ? 17.073 -41.668 53.566 1.00 85.25 952 GLN A O 1
ATOM 7289 N N . THR A 1 953 ? 16.340 -39.544 53.731 1.00 84.75 953 THR A N 1
ATOM 7290 C CA . THR A 1 953 ? 15.690 -39.484 52.411 1.00 84.75 953 THR A CA 1
ATOM 7291 C C . THR A 1 953 ? 16.616 -38.924 51.332 1.00 84.75 953 THR A C 1
ATOM 7293 O O . THR A 1 953 ? 16.337 -39.102 50.152 1.00 84.75 953 THR A O 1
ATOM 7296 N N . GLN A 1 954 ? 17.744 -38.325 51.737 1.00 85.25 954 GLN A N 1
ATOM 7297 C CA . GLN A 1 954 ? 18.659 -37.562 50.883 1.00 85.25 954 GLN A CA 1
ATOM 7298 C C . GLN A 1 954 ? 17.992 -36.362 50.197 1.00 85.25 954 GLN A C 1
ATOM 7300 O O . GLN A 1 954 ? 18.454 -35.934 49.140 1.00 85.25 954 GLN A O 1
ATOM 7305 N N . ASP A 1 955 ? 16.951 -35.808 50.820 1.00 83.62 955 ASP A N 1
ATOM 7306 C CA . ASP A 1 955 ? 16.141 -34.710 50.289 1.00 83.62 955 ASP A CA 1
ATOM 7307 C C . ASP A 1 955 ? 15.941 -33.603 51.341 1.00 83.62 955 ASP A C 1
ATOM 7309 O O . ASP A 1 955 ? 16.279 -33.788 52.514 1.00 83.62 955 ASP A O 1
ATOM 7313 N N . TRP A 1 956 ? 15.428 -32.444 50.937 1.00 85.69 956 TRP A N 1
ATOM 7314 C CA . TRP A 1 956 ? 15.111 -31.334 51.841 1.00 85.69 956 TRP A CA 1
ATOM 7315 C C . TRP A 1 956 ? 13.661 -31.426 52.339 1.00 85.69 956 TRP A C 1
ATOM 7317 O O . TRP A 1 956 ? 12.726 -31.465 51.547 1.00 85.69 956 TRP A O 1
ATOM 7327 N N . ASP A 1 957 ? 13.465 -31.430 53.660 1.00 86.94 957 ASP A N 1
ATOM 7328 C CA . ASP A 1 957 ? 12.147 -31.309 54.288 1.00 86.94 957 ASP A CA 1
ATOM 7329 C C . ASP A 1 957 ? 11.779 -29.817 54.402 1.00 86.94 957 ASP A C 1
ATOM 7331 O O . ASP A 1 957 ? 12.304 -29.095 55.259 1.00 86.94 957 ASP A O 1
ATOM 7335 N N . THR A 1 958 ? 10.881 -29.350 53.532 1.00 89.12 958 THR A N 1
ATOM 7336 C CA . THR A 1 958 ? 10.401 -27.959 53.498 1.00 89.12 958 THR A CA 1
ATOM 7337 C C . THR A 1 958 ? 9.223 -27.747 54.458 1.00 89.12 958 THR A C 1
ATOM 7339 O O . THR A 1 958 ? 8.199 -28.429 54.385 1.00 89.12 958 THR A O 1
ATOM 7342 N N . THR A 1 959 ? 9.342 -26.768 55.357 1.00 89.44 959 THR A N 1
ATOM 7343 C CA . THR A 1 959 ? 8.249 -26.278 56.207 1.00 89.44 959 THR A CA 1
ATOM 7344 C C . THR A 1 959 ? 7.574 -25.097 55.524 1.00 89.44 959 THR A C 1
ATOM 7346 O O . THR A 1 959 ? 8.195 -24.059 55.296 1.00 89.44 959 THR A O 1
ATOM 7349 N N . TRP A 1 960 ? 6.290 -25.243 55.224 1.00 88.44 960 TRP A N 1
ATOM 7350 C CA . TRP A 1 960 ? 5.494 -24.253 54.503 1.00 88.44 960 TRP A CA 1
ATOM 7351 C C . TRP A 1 960 ? 4.671 -23.378 55.451 1.00 88.44 960 TRP A C 1
ATOM 7353 O O . TRP A 1 960 ? 4.224 -23.841 56.502 1.00 88.44 960 TRP A O 1
ATOM 7363 N N . GLY A 1 961 ? 4.471 -22.117 55.074 1.00 87.50 961 GLY A N 1
ATOM 7364 C CA . GLY A 1 961 ? 3.547 -21.199 55.735 1.00 87.50 961 GLY A CA 1
ATOM 7365 C C . GLY A 1 961 ? 2.110 -21.342 55.235 1.00 87.50 961 GLY A C 1
ATOM 7366 O O . GLY A 1 961 ? 1.772 -22.286 54.522 1.00 87.50 961 GLY A O 1
ATOM 7367 N N . ASP A 1 962 ? 1.266 -20.375 55.589 1.00 86.12 962 ASP A N 1
ATOM 7368 C CA . ASP A 1 962 ? -0.096 -20.289 55.062 1.00 86.12 962 ASP A CA 1
ATOM 7369 C C . ASP A 1 962 ? -0.097 -19.682 53.651 1.00 86.12 962 ASP A C 1
ATOM 7371 O O . ASP A 1 962 ? 0.761 -18.861 53.299 1.00 86.12 962 ASP A O 1
ATOM 7375 N N . ARG A 1 963 ? -1.080 -20.072 52.832 1.00 82.62 963 ARG A N 1
ATOM 7376 C CA . ARG A 1 963 ? -1.323 -19.401 51.550 1.00 82.62 963 ARG A CA 1
ATOM 7377 C C . ARG A 1 963 ? -1.773 -17.963 51.786 1.00 82.62 963 ARG A C 1
ATOM 7379 O O . ARG A 1 963 ? -2.441 -17.653 52.773 1.00 82.62 963 ARG A O 1
ATOM 7386 N N . LEU A 1 964 ? -1.404 -17.083 50.862 1.00 83.38 964 LEU A N 1
ATOM 7387 C CA . LEU A 1 964 ? -1.765 -15.676 50.951 1.00 83.38 964 LEU A CA 1
ATOM 7388 C C . LEU A 1 964 ? -3.252 -15.518 50.620 1.00 83.38 964 LEU A C 1
ATOM 7390 O O . LEU A 1 964 ? -3.701 -15.973 49.574 1.00 83.38 964 LEU A O 1
ATOM 7394 N N . ALA A 1 965 ? -4.012 -14.867 51.498 1.00 85.06 965 ALA A N 1
ATOM 7395 C CA . ALA A 1 965 ? -5.398 -14.526 51.200 1.00 85.06 965 ALA A CA 1
ATOM 7396 C C . ALA A 1 965 ? -5.472 -13.502 50.054 1.00 85.06 965 ALA A C 1
ATOM 7398 O O . ALA A 1 965 ? -4.604 -12.629 49.935 1.00 85.06 965 ALA A O 1
ATOM 7399 N N . GLU A 1 966 ? -6.524 -13.572 49.241 1.00 89.06 966 GLU A N 1
ATOM 7400 C CA . GLU A 1 966 ? -6.822 -12.517 48.274 1.00 89.06 966 GLU A CA 1
ATOM 7401 C C . GLU A 1 966 ? -7.598 -11.389 48.964 1.00 89.06 966 GLU A C 1
ATOM 7403 O O . GLU A 1 966 ? -8.571 -11.629 49.674 1.00 89.06 966 GLU A O 1
ATOM 7408 N N . SER A 1 967 ? -7.140 -10.151 48.790 1.00 83.94 967 SER A N 1
ATOM 7409 C CA . SER A 1 967 ? -7.732 -8.959 49.424 1.00 83.94 967 SER A CA 1
ATOM 7410 C C . SER A 1 967 ? -7.918 -7.782 48.465 1.00 83.94 967 SER A C 1
ATOM 7412 O O . SER A 1 967 ? -8.476 -6.761 48.855 1.00 83.94 967 SER A O 1
ATOM 7414 N N . GLY A 1 968 ? -7.483 -7.922 47.209 1.00 88.94 968 GLY A N 1
ATOM 7415 C CA . GLY A 1 968 ? -7.659 -6.929 46.152 1.00 88.94 968 GLY A CA 1
ATOM 7416 C C . GLY A 1 968 ? -8.964 -7.072 45.365 1.00 88.94 968 GLY A C 1
ATOM 7417 O O . GLY A 1 968 ? -9.236 -6.211 44.533 1.00 88.94 968 GLY A O 1
ATOM 7418 N N . VAL A 1 969 ? -9.756 -8.122 45.608 1.00 94.94 969 VAL A N 1
ATOM 7419 C CA . VAL A 1 969 ? -11.065 -8.351 44.974 1.00 94.94 969 VAL A CA 1
ATOM 7420 C C . VAL A 1 969 ? -12.162 -7.911 45.941 1.00 94.94 969 VAL A C 1
ATOM 7422 O O . VAL A 1 969 ? -12.323 -8.511 47.004 1.00 94.94 969 VAL A O 1
ATOM 7425 N N . THR A 1 970 ? -12.894 -6.847 45.607 1.00 94.12 970 THR A N 1
ATOM 7426 C CA . THR A 1 970 ? -13.911 -6.261 46.498 1.00 94.12 970 THR A CA 1
ATOM 7427 C C . THR A 1 970 ? -15.146 -5.793 45.751 1.00 94.12 970 THR A C 1
ATOM 7429 O O . THR A 1 970 ? -15.014 -5.274 44.659 1.00 94.12 970 THR A O 1
ATOM 7432 N N . ASP A 1 971 ? -16.325 -5.858 46.362 1.00 95.00 971 ASP A N 1
ATOM 7433 C CA . ASP A 1 971 ? -17.531 -5.191 45.846 1.00 95.00 971 ASP A CA 1
ATOM 7434 C C . ASP A 1 971 ? -17.931 -5.599 44.398 1.00 95.00 971 ASP A C 1
ATOM 7436 O O . ASP A 1 971 ? -18.408 -4.764 43.635 1.00 95.00 971 ASP A O 1
ATOM 7440 N N . ASN A 1 972 ? -17.731 -6.865 43.994 1.00 97.75 972 ASN A N 1
ATOM 7441 C CA . ASN A 1 972 ? -18.082 -7.356 42.646 1.00 97.75 972 ASN A CA 1
ATOM 7442 C C . ASN A 1 972 ? -19.338 -8.240 42.653 1.00 97.75 972 ASN A C 1
ATOM 7444 O O . ASN A 1 972 ? -19.600 -8.966 43.621 1.00 97.75 972 ASN A O 1
ATOM 7448 N N . TYR A 1 973 ? -20.076 -8.220 41.542 1.00 98.38 973 TYR A N 1
ATOM 7449 C CA . TYR A 1 973 ? -21.343 -8.929 41.379 1.00 98.38 973 TYR A CA 1
ATOM 7450 C C . TYR A 1 973 ? -21.364 -9.805 40.128 1.00 98.38 973 TYR A C 1
ATOM 7452 O O . TYR A 1 973 ? -20.710 -9.508 39.130 1.00 98.38 973 TYR A O 1
ATOM 7460 N N . ALA A 1 974 ? -22.167 -10.865 40.172 1.00 98.06 974 ALA A N 1
ATOM 7461 C CA . ALA A 1 974 ? -22.510 -11.676 39.011 1.00 98.06 974 ALA A CA 1
ATOM 7462 C C . ALA A 1 974 ? -24.033 -11.847 38.921 1.00 98.06 974 ALA A C 1
ATOM 7464 O O . ALA A 1 974 ? -24.698 -12.039 39.945 1.00 98.06 974 ALA A O 1
ATOM 7465 N N . ILE A 1 975 ? -24.600 -11.789 37.715 1.00 96.38 975 ILE A N 1
ATOM 7466 C CA . ILE A 1 975 ? -26.034 -12.027 37.516 1.00 96.38 975 ILE A CA 1
ATOM 7467 C C . ILE A 1 975 ? -26.352 -13.488 37.864 1.00 96.38 975 ILE A C 1
ATOM 7469 O O . ILE A 1 975 ? -25.634 -14.406 37.479 1.00 96.38 975 ILE A O 1
ATOM 7473 N N . GLU A 1 976 ? -27.453 -13.720 38.583 1.00 94.12 976 GLU A N 1
ATOM 7474 C CA . GLU A 1 976 ? -27.871 -15.047 39.069 1.00 94.12 976 GLU A CA 1
ATOM 7475 C C . GLU A 1 976 ? -28.074 -16.109 37.975 1.00 94.12 976 GLU A C 1
ATOM 7477 O O . GLU A 1 976 ? -28.066 -17.301 38.283 1.00 94.12 976 GLU A O 1
ATOM 7482 N N . SER A 1 977 ? -28.264 -15.704 36.715 1.00 92.50 977 SER A N 1
ATOM 7483 C CA . SER A 1 977 ? -28.337 -16.628 35.577 1.00 92.50 977 SER A CA 1
ATOM 7484 C C . SER A 1 977 ? -27.018 -17.359 35.327 1.00 92.50 977 SER A C 1
ATOM 7486 O O . SER A 1 977 ? -27.046 -18.481 34.825 1.00 92.50 977 SER A O 1
ATOM 7488 N N . LEU A 1 978 ? -25.885 -16.763 35.713 1.00 96.56 978 LEU A N 1
ATOM 7489 C CA . LEU A 1 978 ? -24.579 -17.403 35.672 1.00 96.56 978 LEU A CA 1
ATOM 7490 C C . LEU A 1 978 ? -24.356 -18.206 36.958 1.00 96.56 978 LEU A C 1
ATOM 7492 O O . LEU A 1 978 ? -24.207 -17.654 38.057 1.00 96.56 978 LEU A O 1
ATOM 7496 N N . ALA A 1 979 ? -24.325 -19.530 36.816 1.00 94.19 979 ALA A N 1
ATOM 7497 C CA . ALA A 1 979 ? -24.080 -20.437 37.928 1.00 94.19 979 ALA A CA 1
ATOM 7498 C C . ALA A 1 979 ? -22.711 -20.175 38.580 1.00 94.19 979 ALA A C 1
ATOM 7500 O O . ALA A 1 979 ? -21.735 -19.871 37.899 1.00 94.19 979 ALA A O 1
ATOM 7501 N N . VAL A 1 980 ? -22.650 -20.324 39.908 1.00 96.00 980 VAL A N 1
ATOM 7502 C CA . VAL A 1 980 ? -21.383 -20.338 40.661 1.00 96.00 980 VAL A CA 1
ATOM 7503 C C . VAL A 1 980 ? -20.500 -21.448 40.092 1.00 96.00 980 VAL A C 1
ATOM 7505 O O . VAL A 1 980 ? -20.969 -22.584 39.985 1.00 96.00 980 VAL A O 1
ATOM 7508 N N . VAL A 1 981 ? -19.260 -21.115 39.719 1.00 94.50 981 VAL A N 1
ATOM 7509 C CA . VAL A 1 981 ? -18.364 -22.058 39.032 1.00 94.50 981 VAL A CA 1
ATOM 7510 C C . VAL A 1 981 ? -17.794 -23.062 40.029 1.00 94.50 981 VAL A C 1
ATOM 7512 O O . VAL A 1 981 ? -17.971 -24.264 39.841 1.00 94.50 981 VAL A O 1
ATOM 7515 N N . ASP A 1 982 ? -17.198 -22.585 41.127 1.00 92.69 982 ASP A N 1
ATOM 7516 C CA . ASP A 1 982 ? -16.770 -23.440 42.235 1.00 92.69 982 ASP A CA 1
ATOM 7517 C C . ASP A 1 982 ? -17.800 -23.413 43.383 1.00 92.69 982 ASP A C 1
ATOM 7519 O O . ASP A 1 982 ? -17.833 -22.468 44.181 1.00 92.69 982 ASP A O 1
ATOM 7523 N N . PRO A 1 983 ? -18.633 -24.461 43.542 1.00 88.06 983 PRO A N 1
ATOM 7524 C CA . PRO A 1 983 ? -19.632 -24.518 44.607 1.00 88.06 983 PRO A CA 1
ATOM 7525 C C . PRO A 1 983 ? -19.025 -24.620 46.018 1.00 88.06 983 PRO A C 1
ATOM 7527 O O . PRO A 1 983 ? -19.772 -24.556 46.999 1.00 88.06 983 PRO A O 1
ATOM 7530 N N . ALA A 1 984 ? -17.706 -24.816 46.154 1.00 87.88 984 ALA A N 1
ATOM 7531 C CA . ALA A 1 984 ? -17.015 -24.812 47.440 1.00 87.88 984 ALA A CA 1
ATOM 7532 C C . ALA A 1 984 ? -16.751 -23.395 47.981 1.00 87.88 984 ALA A C 1
ATOM 7534 O O . ALA A 1 984 ? -16.522 -23.247 49.188 1.00 87.88 984 ALA A O 1
ATOM 7535 N N . LEU A 1 985 ? -16.801 -22.364 47.131 1.00 87.38 985 LEU A N 1
ATOM 7536 C CA . LEU A 1 985 ? -16.604 -20.969 47.521 1.00 87.38 985 LEU A CA 1
ATOM 7537 C C . LEU A 1 985 ? -17.939 -20.254 47.767 1.00 87.38 985 LEU A C 1
ATOM 7539 O O . LEU A 1 985 ? -18.936 -20.460 47.078 1.00 87.38 985 LEU A O 1
ATOM 7543 N N . GLU A 1 986 ? -17.965 -19.380 48.775 1.00 88.19 986 GLU A N 1
ATOM 7544 C CA . GLU A 1 986 ? -19.121 -18.517 49.019 1.00 88.19 986 GLU A CA 1
ATOM 7545 C C . GLU A 1 986 ? -19.168 -17.392 47.978 1.00 88.19 986 GLU A C 1
ATOM 7547 O O . GLU A 1 986 ? -18.215 -16.626 47.840 1.00 88.19 986 GLU A O 1
ATOM 7552 N N . ALA A 1 987 ? -20.311 -17.256 47.305 1.00 92.75 987 ALA A N 1
ATOM 7553 C CA . ALA A 1 987 ? -20.636 -16.159 46.395 1.00 92.75 987 ALA A CA 1
ATOM 7554 C C . ALA A 1 987 ? -20.877 -14.834 47.150 1.00 92.75 987 ALA A C 1
ATOM 7556 O O . ALA A 1 987 ? -22.011 -14.367 47.286 1.00 92.75 987 ALA A O 1
ATOM 7557 N N . GLY A 1 988 ? -19.807 -14.250 47.690 1.00 94.19 988 GLY A N 1
ATOM 7558 C CA . GLY A 1 988 ? -19.822 -12.979 48.421 1.00 94.19 988 GLY A CA 1
ATOM 7559 C C . GLY A 1 988 ? -19.123 -11.839 47.675 1.00 94.19 988 GLY A C 1
ATOM 7560 O O . GLY A 1 988 ? -18.316 -12.078 46.778 1.00 94.19 988 GLY A O 1
ATOM 7561 N N . LEU A 1 989 ? -19.370 -10.593 48.100 1.00 91.69 989 LEU A N 1
ATOM 7562 C CA . LEU A 1 989 ? -18.836 -9.360 47.480 1.00 91.69 989 LEU A CA 1
ATOM 7563 C C . LEU A 1 989 ? -17.322 -9.368 47.239 1.00 91.69 989 LEU A C 1
ATOM 7565 O O . LEU A 1 989 ? -16.847 -8.853 46.231 1.00 91.69 989 LEU A O 1
ATOM 7569 N N . ASN A 1 990 ? -16.571 -9.940 48.181 1.00 93.38 990 ASN A N 1
ATOM 7570 C CA . ASN A 1 990 ? -15.106 -9.927 48.198 1.00 93.38 990 ASN A CA 1
ATOM 7571 C C . ASN A 1 990 ? -14.514 -11.307 47.866 1.00 93.38 990 ASN A C 1
ATOM 7573 O O . ASN A 1 990 ? -13.426 -11.649 48.323 1.00 93.38 990 ASN A O 1
ATOM 7577 N N . SER A 1 991 ? -15.277 -12.141 47.158 1.00 94.56 991 SER A N 1
ATOM 7578 C CA . SER A 1 991 ? -14.863 -13.479 46.729 1.00 94.56 991 SER A CA 1
ATOM 7579 C C . SER A 1 991 ? -14.496 -13.491 45.244 1.00 94.56 991 SER A C 1
ATOM 7581 O O . SER A 1 991 ? -14.868 -12.583 44.502 1.00 94.56 991 SER A O 1
ATOM 7583 N N . LEU A 1 992 ? -13.821 -14.554 44.796 1.00 95.75 992 LEU A N 1
ATOM 7584 C CA . LEU A 1 992 ? -13.550 -14.789 43.371 1.00 95.75 992 LEU A CA 1
ATOM 7585 C C . LEU A 1 992 ? -14.828 -15.098 42.569 1.00 95.75 992 LEU A C 1
ATOM 7587 O O . LEU A 1 992 ? -14.850 -14.933 41.352 1.00 95.75 992 LEU A O 1
ATOM 7591 N N . GLU A 1 993 ? -15.901 -15.499 43.256 1.00 96.81 993 GLU A N 1
ATOM 7592 C CA . GLU A 1 993 ? -17.212 -15.786 42.673 1.00 96.81 993 GLU A CA 1
ATOM 7593 C C . GLU A 1 993 ? -18.124 -14.551 42.604 1.00 96.81 993 GLU A C 1
ATOM 7595 O O . GLU A 1 993 ? -19.073 -14.547 41.829 1.00 96.81 993 GLU A O 1
ATOM 7600 N N . GLY A 1 994 ? -17.875 -13.504 43.395 1.00 96.69 994 GLY A N 1
ATOM 7601 C CA . GLY A 1 994 ? -18.734 -12.316 43.473 1.00 96.69 994 GLY A CA 1
ATOM 7602 C C . GLY A 1 994 ? -20.111 -12.572 44.103 1.00 96.69 994 GLY A C 1
ATOM 7603 O O . GLY A 1 994 ? -20.567 -13.711 44.247 1.00 96.69 994 GLY A O 1
ATOM 7604 N N . GLN A 1 995 ? -20.799 -11.499 44.501 1.00 97.75 995 GLN A N 1
ATOM 7605 C CA . GLN A 1 995 ? -22.159 -11.604 45.028 1.00 97.75 995 GLN A CA 1
ATOM 7606 C C . GLN A 1 995 ? -23.165 -11.809 43.890 1.00 97.75 995 GLN A C 1
ATOM 7608 O O . GLN A 1 995 ? -23.180 -11.063 42.915 1.00 97.75 995 GLN A O 1
ATOM 7613 N N . SER A 1 996 ? -24.050 -12.793 44.036 1.00 96.94 996 SER A N 1
ATOM 7614 C CA . SER A 1 996 ? -25.139 -12.985 43.078 1.00 96.94 996 SER A CA 1
ATOM 7615 C C . SER A 1 996 ? -26.194 -11.877 43.190 1.00 96.94 996 SER A C 1
ATOM 7617 O O . SER A 1 996 ? -26.588 -11.506 44.300 1.00 96.94 996 SER A O 1
ATOM 7619 N N . ILE A 1 997 ? -26.669 -11.379 42.048 1.00 95.94 997 ILE A N 1
ATOM 7620 C CA . ILE A 1 997 ? -27.788 -10.433 41.954 1.00 95.94 997 ILE A CA 1
ATOM 7621 C C . ILE A 1 997 ? -28.800 -10.881 40.895 1.00 95.94 997 ILE A C 1
ATOM 7623 O O . ILE A 1 997 ? -28.438 -11.307 39.797 1.00 95.94 997 ILE A O 1
ATOM 7627 N N . ALA A 1 998 ? -30.090 -10.791 41.214 1.00 93.88 998 ALA A N 1
ATOM 7628 C CA . ALA A 1 998 ? -31.145 -11.082 40.252 1.00 93.88 998 ALA A CA 1
ATOM 7629 C C . ALA A 1 998 ? -31.163 -10.019 39.142 1.00 93.88 998 ALA A C 1
ATOM 7631 O O . ALA A 1 998 ? -31.127 -8.826 39.434 1.00 93.88 998 ALA A O 1
ATOM 7632 N N . ALA A 1 999 ? -31.318 -10.428 37.878 1.00 88.94 999 ALA A N 1
ATOM 7633 C CA . ALA A 1 999 ? -31.315 -9.504 36.735 1.00 88.94 999 ALA A CA 1
ATOM 7634 C C . ALA A 1 999 ? -32.324 -8.345 36.881 1.00 88.94 999 ALA A C 1
ATOM 7636 O O . ALA A 1 999 ? -32.022 -7.207 36.551 1.00 88.94 999 ALA A O 1
ATOM 7637 N N . ALA A 1 1000 ? -33.500 -8.604 37.463 1.00 88.75 1000 ALA A N 1
ATOM 7638 C CA . ALA A 1 1000 ? -34.521 -7.578 37.704 1.00 88.75 1000 ALA A CA 1
ATOM 7639 C C . ALA A 1 1000 ? -34.155 -6.545 38.794 1.00 88.75 1000 ALA A C 1
ATOM 7641 O O . ALA A 1 1000 ? -34.891 -5.579 38.968 1.00 88.75 1000 ALA A O 1
ATOM 7642 N N . GLN A 1 1001 ? -33.088 -6.779 39.565 1.00 92.75 1001 GLN A N 1
ATOM 7643 C CA . GLN A 1 1001 ? -32.564 -5.871 40.595 1.00 92.75 1001 GLN A CA 1
ATOM 7644 C C . GLN A 1 1001 ? -31.320 -5.107 40.127 1.00 92.75 1001 GLN A C 1
ATOM 7646 O O . GLN A 1 1001 ? -30.877 -4.204 40.829 1.00 92.75 1001 GLN A O 1
ATOM 7651 N N . ALA A 1 1002 ? -30.754 -5.461 38.970 1.00 92.25 1002 ALA A N 1
ATOM 7652 C CA . ALA A 1 1002 ? -29.644 -4.747 38.349 1.00 92.25 1002 ALA A CA 1
ATOM 7653 C C . ALA A 1 1002 ? -30.167 -3.518 37.579 1.00 92.25 1002 ALA A C 1
ATOM 7655 O O . ALA A 1 1002 ? -29.990 -3.396 36.371 1.00 92.25 1002 ALA A O 1
ATOM 7656 N N . ASP A 1 1003 ? -30.890 -2.641 38.274 1.00 92.69 1003 ASP A N 1
ATOM 7657 C CA . ASP A 1 1003 ? -31.444 -1.407 37.722 1.00 92.69 1003 ASP A CA 1
ATOM 7658 C C . ASP A 1 1003 ? -30.467 -0.225 37.854 1.00 92.69 1003 ASP A C 1
ATOM 7660 O O . ASP A 1 1003 ? -29.350 -0.354 38.360 1.00 92.69 1003 ASP A O 1
ATOM 7664 N N . ILE A 1 1004 ? -30.881 0.951 37.381 1.00 92.38 1004 ILE A N 1
ATOM 7665 C CA . ILE A 1 1004 ? -30.050 2.158 37.429 1.00 92.38 1004 ILE A CA 1
ATOM 7666 C C . ILE A 1 1004 ? -29.613 2.526 38.860 1.00 92.38 1004 ILE A C 1
ATOM 7668 O O . ILE A 1 1004 ? -28.460 2.905 39.048 1.00 92.38 1004 ILE A O 1
ATOM 7672 N N . GLU A 1 1005 ? -30.474 2.353 39.876 1.00 94.38 1005 GLU A N 1
ATOM 7673 C CA . GLU A 1 1005 ? -30.139 2.674 41.274 1.00 94.38 1005 GLU A CA 1
ATOM 7674 C C . GLU A 1 1005 ? -29.039 1.744 41.806 1.00 94.38 1005 GLU A C 1
ATOM 7676 O O . GLU A 1 1005 ? -28.151 2.180 42.545 1.00 94.38 1005 GLU A O 1
ATOM 7681 N N . PHE A 1 1006 ? -29.070 0.465 41.417 1.00 95.50 1006 PHE A N 1
ATOM 7682 C CA . PHE A 1 1006 ? -28.019 -0.494 41.746 1.00 95.50 1006 PHE A CA 1
ATOM 7683 C C . PHE A 1 1006 ? -26.666 -0.087 41.151 1.00 95.50 1006 PHE A C 1
ATOM 7685 O O . PHE A 1 1006 ? -25.683 0.017 41.889 1.00 95.50 1006 PHE A O 1
ATOM 7692 N N . PHE A 1 1007 ? -26.613 0.175 39.844 1.00 95.38 1007 PHE A N 1
ATOM 7693 C CA . PHE A 1 1007 ? -25.367 0.536 39.163 1.00 95.38 1007 PHE A CA 1
ATOM 7694 C C . PHE A 1 1007 ? -24.809 1.882 39.660 1.00 95.38 1007 PHE A C 1
ATOM 7696 O O . PHE A 1 1007 ? -23.608 1.984 39.929 1.00 95.38 1007 PHE A O 1
ATOM 7703 N N . GLU A 1 1008 ? -25.661 2.889 39.884 1.00 94.56 1008 GLU A N 1
ATOM 7704 C CA . GLU A 1 1008 ? -25.263 4.152 40.529 1.00 94.56 1008 GLU A CA 1
ATOM 7705 C C . GLU A 1 1008 ? -24.677 3.919 41.928 1.00 94.56 1008 GLU A C 1
ATOM 7707 O O . GLU A 1 1008 ? -23.680 4.540 42.308 1.00 94.56 1008 GLU A O 1
ATOM 7712 N N . GLY A 1 1009 ? -25.260 2.987 42.688 1.00 93.88 1009 GLY A N 1
ATOM 7713 C CA . GLY A 1 1009 ? -24.766 2.576 43.999 1.00 93.88 1009 GLY A CA 1
ATOM 7714 C C . GLY A 1 1009 ? -23.378 1.924 43.973 1.00 93.88 1009 GLY A C 1
ATOM 7715 O O . GLY A 1 1009 ? -22.658 2.018 44.970 1.00 93.88 1009 GLY A O 1
ATOM 7716 N N . LEU A 1 1010 ? -22.988 1.301 42.855 1.00 92.31 1010 LEU A N 1
ATOM 7717 C CA . LEU A 1 1010 ? -21.653 0.725 42.654 1.00 92.31 1010 LEU A CA 1
ATOM 7718 C C . LEU A 1 1010 ? -20.609 1.747 42.204 1.00 92.31 1010 LEU A C 1
ATOM 77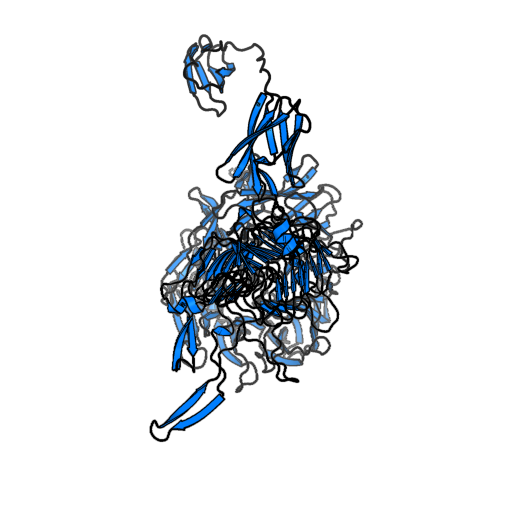20 O O . LEU A 1 1010 ? -19.432 1.558 42.496 1.00 92.31 1010 LEU A O 1
ATOM 7724 N N . GLY A 1 1011 ? -21.024 2.835 41.556 1.00 90.88 1011 GLY A N 1
ATOM 7725 C CA . GLY A 1 1011 ? -20.119 3.872 41.051 1.00 90.88 1011 GLY A CA 1
ATOM 7726 C C . GLY A 1 1011 ? -20.280 4.199 39.568 1.00 90.88 1011 GLY A C 1
ATOM 7727 O O . GLY A 1 1011 ? -19.622 5.127 39.091 1.00 90.88 1011 GLY A O 1
ATOM 7728 N N . PHE A 1 1012 ? -21.172 3.504 38.856 1.00 94.69 1012 PHE A N 1
ATOM 7729 C CA . PHE A 1 1012 ? -21.495 3.803 37.463 1.00 94.69 1012 PHE A CA 1
ATOM 7730 C C . PHE A 1 1012 ? -22.196 5.159 37.386 1.00 94.69 1012 PHE A C 1
ATOM 7732 O O . PHE A 1 1012 ? -23.040 5.495 38.219 1.00 94.69 1012 PHE A O 1
ATOM 7739 N N . LYS A 1 1013 ? -21.845 5.954 36.378 1.00 93.81 1013 LYS A N 1
ATOM 7740 C CA . LYS A 1 1013 ? -22.377 7.308 36.208 1.00 93.81 1013 LYS A CA 1
ATOM 7741 C C . LYS A 1 1013 ? -23.189 7.420 34.932 1.00 93.81 1013 LYS A C 1
ATOM 7743 O O . LYS A 1 1013 ? -22.666 7.155 33.850 1.00 93.81 1013 LYS A O 1
ATOM 7748 N N . PHE A 1 1014 ? -24.427 7.885 35.082 1.00 92.19 1014 PHE A N 1
ATOM 7749 C CA . PHE A 1 1014 ? -25.420 7.948 34.019 1.00 92.19 1014 PHE A CA 1
ATOM 7750 C C . PHE A 1 1014 ? -25.737 9.398 33.642 1.00 92.19 1014 PHE A C 1
ATOM 7752 O O . PHE A 1 1014 ? -26.463 10.092 34.355 1.00 92.19 1014 PHE A O 1
ATOM 7759 N N . ASN A 1 1015 ? -25.207 9.861 32.508 1.00 82.31 1015 ASN A N 1
ATOM 7760 C CA . ASN A 1 1015 ? -25.699 11.075 31.843 1.00 82.31 1015 ASN A CA 1
ATOM 7761 C C . ASN A 1 1015 ? -25.857 10.873 30.335 1.00 82.31 1015 ASN A C 1
ATOM 7763 O O . ASN A 1 1015 ? -26.798 11.423 29.770 1.00 82.31 1015 ASN A O 1
ATOM 7767 N N . GLY A 1 1016 ? -24.997 10.051 29.719 1.00 75.38 1016 GLY A N 1
ATOM 7768 C CA . GLY A 1 1016 ? -25.131 9.635 28.324 1.00 75.38 1016 GLY A CA 1
ATOM 7769 C C . GLY A 1 1016 ? -24.607 10.612 27.268 1.00 75.38 1016 GLY A C 1
ATOM 7770 O O . GLY A 1 1016 ? -24.989 10.501 26.111 1.00 75.38 1016 GLY A O 1
ATOM 7771 N N . TYR A 1 1017 ? -23.766 11.575 27.648 1.00 76.19 1017 TYR A N 1
ATOM 7772 C CA . TYR A 1 1017 ? -23.254 12.634 26.765 1.00 76.19 1017 TYR A CA 1
ATOM 7773 C C . TYR A 1 1017 ? -21.749 12.901 26.926 1.00 76.19 1017 TYR A C 1
ATOM 7775 O O . TYR A 1 1017 ? -21.241 13.868 26.359 1.00 76.19 1017 TYR A O 1
ATOM 7783 N N . SER A 1 1018 ? -21.022 12.136 27.751 1.00 87.50 1018 SER A N 1
ATOM 7784 C CA . SER A 1 1018 ? -19.582 12.360 27.938 1.00 87.50 1018 SER A CA 1
ATOM 7785 C C . SER A 1 1018 ? -18.844 11.140 28.472 1.00 87.50 1018 SER A C 1
ATOM 7787 O O . SER A 1 1018 ? -19.402 10.345 29.226 1.00 87.50 1018 SER A O 1
ATOM 7789 N N . ASN A 1 1019 ? -17.538 11.088 28.216 1.00 88.06 1019 ASN A N 1
ATOM 7790 C CA . ASN A 1 1019 ? -16.651 10.054 28.750 1.00 88.06 1019 ASN A CA 1
ATOM 7791 C C . ASN A 1 1019 ? -16.560 10.048 30.291 1.00 88.06 1019 ASN A C 1
ATOM 7793 O O . ASN A 1 1019 ? -16.137 9.052 30.867 1.00 88.06 1019 ASN A O 1
ATOM 7797 N N . ALA A 1 1020 ? -16.966 11.122 30.978 1.00 88.69 1020 ALA A N 1
ATOM 7798 C CA . ALA A 1 1020 ? -16.980 11.185 32.443 1.00 88.69 1020 ALA A CA 1
ATOM 7799 C C . ALA A 1 1020 ? -18.232 10.551 33.079 1.00 88.69 1020 ALA A C 1
ATOM 7801 O O . ALA A 1 1020 ? -18.188 10.164 34.249 1.00 88.69 1020 ALA A O 1
ATOM 7802 N N . GLU A 1 1021 ? -19.337 10.477 32.330 1.00 92.31 1021 GLU A N 1
ATOM 7803 C CA . GLU A 1 1021 ? -20.627 9.912 32.753 1.00 92.31 1021 GLU A CA 1
ATOM 7804 C C . GLU A 1 1021 ? -21.206 9.058 31.606 1.00 92.31 1021 GLU A C 1
ATOM 7806 O O . GLU A 1 1021 ? -22.226 9.426 31.008 1.00 92.31 1021 GLU A O 1
ATOM 7811 N N . PRO A 1 1022 ? -20.505 7.964 31.238 1.00 94.25 1022 PRO A N 1
ATOM 7812 C CA . PRO A 1 1022 ? -20.630 7.367 29.913 1.00 94.25 1022 PRO A CA 1
ATOM 7813 C C . PRO A 1 1022 ? -21.785 6.369 29.784 1.00 94.25 1022 PRO A C 1
ATOM 7815 O O . PRO A 1 1022 ? -22.126 5.988 28.668 1.00 94.25 1022 PRO A O 1
ATOM 7818 N N . TRP A 1 1023 ? -22.389 5.936 30.890 1.00 94.94 1023 TRP A N 1
ATOM 7819 C CA . TRP A 1 1023 ? -23.391 4.875 30.874 1.00 94.94 1023 TRP A CA 1
ATOM 7820 C C . TRP A 1 1023 ? -24.792 5.405 30.552 1.00 94.94 1023 TRP A C 1
ATOM 7822 O O . TRP A 1 1023 ? -25.193 6.483 31.000 1.00 94.94 1023 TRP A O 1
ATOM 7832 N N . VAL A 1 1024 ? -25.563 4.608 29.816 1.00 93.38 1024 VAL A N 1
ATOM 7833 C CA . VAL A 1 1024 ? -26.982 4.823 29.509 1.00 93.38 1024 VAL A CA 1
ATOM 7834 C C . VAL A 1 1024 ? -27.774 3.543 29.752 1.00 93.38 1024 VAL A C 1
ATOM 7836 O O . VAL A 1 1024 ? -27.255 2.441 29.609 1.00 93.38 1024 VAL A O 1
ATOM 7839 N N . PHE A 1 1025 ? -29.049 3.682 30.115 1.00 87.31 1025 PHE A N 1
ATOM 7840 C CA . PHE A 1 1025 ? -29.957 2.552 30.323 1.00 87.31 1025 PHE A CA 1
ATOM 7841 C C . PHE A 1 1025 ? -31.001 2.541 29.196 1.00 87.31 1025 PHE A C 1
ATOM 7843 O O . PHE A 1 1025 ? -32.046 3.183 29.299 1.00 87.31 1025 PHE A O 1
ATOM 7850 N N . THR A 1 1026 ? -30.681 1.873 28.085 1.00 68.12 1026 THR A N 1
ATOM 7851 C CA . THR A 1 1026 ? -31.551 1.758 26.894 1.00 68.12 1026 THR A CA 1
ATOM 7852 C C . THR A 1 1026 ? -32.212 0.383 26.768 1.00 68.12 1026 THR A C 1
ATOM 7854 O O . THR A 1 1026 ? -33.197 0.243 26.046 1.00 68.12 1026 THR A O 1
ATOM 7857 N N . SER A 1 1027 ? -31.715 -0.621 27.500 1.00 72.69 1027 SER A N 1
ATOM 7858 C CA . SER A 1 1027 ? -32.194 -2.008 27.483 1.00 72.69 1027 SER A CA 1
ATOM 7859 C C . SER A 1 1027 ? -32.324 -2.578 28.910 1.00 72.69 1027 SER A C 1
ATOM 7861 O O . SER A 1 1027 ? -32.566 -1.825 29.850 1.00 72.69 1027 SER A O 1
ATOM 7863 N N . SER A 1 1028 ? -32.223 -3.901 29.093 1.00 83.44 1028 SER A N 1
ATOM 7864 C CA . SER A 1 1028 ? -32.210 -4.549 30.415 1.00 83.44 1028 SER A CA 1
ATOM 7865 C C . SER A 1 1028 ? -30.907 -4.362 31.199 1.00 83.44 1028 SER A C 1
ATOM 7867 O O . SER A 1 1028 ? -30.925 -4.532 32.415 1.00 83.44 1028 SER A O 1
ATOM 7869 N N . LEU A 1 1029 ? -29.803 -4.039 30.521 1.00 91.56 1029 LEU A N 1
ATOM 7870 C CA . LEU A 1 1029 ? -28.493 -3.744 31.105 1.00 91.56 1029 LEU A CA 1
ATOM 7871 C C . LEU A 1 1029 ? -27.957 -2.420 30.532 1.00 91.56 1029 LEU A C 1
ATOM 7873 O O . LEU A 1 1029 ? -28.417 -1.985 29.466 1.00 91.56 1029 LEU A O 1
ATOM 7877 N N . PRO A 1 1030 ? -27.053 -1.731 31.250 1.00 93.81 1030 PRO A N 1
ATOM 7878 C CA . PRO A 1 1030 ? -26.506 -0.469 30.785 1.00 93.81 1030 PRO A CA 1
ATOM 7879 C C . PRO A 1 1030 ? -25.480 -0.683 29.666 1.00 93.81 1030 PRO A C 1
ATOM 7881 O O . PRO A 1 1030 ? -24.741 -1.656 29.678 1.00 93.81 1030 PRO A O 1
ATOM 7884 N N . ALA A 1 1031 ? -25.402 0.268 28.742 1.00 93.31 1031 ALA A N 1
ATOM 7885 C CA . ALA A 1 1031 ? -24.394 0.319 27.683 1.00 93.31 1031 ALA A CA 1
ATOM 7886 C C . ALA A 1 1031 ? -23.683 1.677 27.721 1.00 93.31 1031 ALA A C 1
ATOM 7888 O O . ALA A 1 1031 ? -24.171 2.618 28.359 1.00 93.31 1031 ALA A O 1
ATOM 7889 N N . LEU A 1 1032 ? -22.542 1.811 27.050 1.00 94.81 1032 LEU A N 1
ATOM 7890 C CA . LEU A 1 1032 ? -21.918 3.113 26.844 1.00 94.81 1032 LEU A CA 1
ATOM 7891 C C . LEU A 1 1032 ? -22.673 3.901 25.766 1.00 94.81 1032 LEU A C 1
ATOM 7893 O O . LEU A 1 1032 ? -23.174 3.348 24.789 1.00 94.81 1032 LEU A O 1
ATOM 7897 N N . TYR A 1 1033 ? -22.752 5.220 25.944 1.00 91.25 1033 TYR A N 1
ATOM 7898 C CA . TYR A 1 1033 ? -23.604 6.109 25.144 1.00 91.25 1033 TYR A CA 1
ATOM 7899 C C . TYR A 1 1033 ? -23.346 6.092 23.630 1.00 91.25 1033 TYR A C 1
ATOM 7901 O O . TYR A 1 1033 ? -24.243 6.440 22.867 1.00 91.25 1033 TYR A O 1
ATOM 7909 N N . PHE A 1 1034 ? -22.141 5.712 23.202 1.00 90.12 1034 PHE A N 1
ATOM 7910 C CA . PHE A 1 1034 ? -21.748 5.671 21.794 1.00 90.12 1034 PHE A CA 1
ATOM 7911 C C . PHE A 1 1034 ? -21.980 4.305 21.125 1.00 90.12 1034 PHE A C 1
ATOM 7913 O O . PHE A 1 1034 ? -21.955 4.235 19.899 1.00 90.12 1034 PHE A O 1
ATOM 7920 N N . GLU A 1 1035 ? -22.211 3.220 21.879 1.00 90.88 1035 GLU A N 1
ATOM 7921 C CA . GLU A 1 1035 ? -22.269 1.850 21.326 1.00 90.88 1035 GLU A CA 1
ATOM 7922 C C . GLU A 1 1035 ? -23.363 1.685 20.259 1.00 90.88 1035 GLU A C 1
ATOM 7924 O O . GLU A 1 1035 ? -23.157 1.022 19.249 1.00 90.88 1035 GLU A O 1
ATOM 7929 N N . SER A 1 1036 ? -24.506 2.352 20.435 1.00 81.75 1036 SER A N 1
ATOM 7930 C CA . SER A 1 1036 ? -25.620 2.326 19.476 1.00 81.75 1036 SER A CA 1
ATOM 7931 C C . SER A 1 1036 ? -25.477 3.294 18.299 1.00 81.75 1036 SER A C 1
ATOM 7933 O O . SER A 1 1036 ? -26.331 3.297 17.422 1.00 81.75 1036 SER A O 1
ATOM 7935 N N . THR A 1 1037 ? -24.486 4.190 18.312 1.00 83.19 1037 THR A N 1
ATOM 7936 C CA . THR A 1 1037 ? -24.342 5.245 17.287 1.00 83.19 1037 THR A CA 1
ATOM 7937 C C . THR A 1 1037 ? -23.096 5.083 16.428 1.00 83.19 1037 THR A C 1
ATOM 7939 O O . THR A 1 1037 ? -23.055 5.579 15.308 1.00 83.19 1037 THR A O 1
ATOM 7942 N N . VAL A 1 1038 ? -22.058 4.427 16.946 1.00 87.62 1038 VAL A N 1
ATOM 7943 C CA . VAL A 1 1038 ? -20.818 4.165 16.206 1.00 87.62 1038 VAL A CA 1
ATOM 7944 C C . VAL A 1 1038 ? -21.098 3.203 15.053 1.00 87.62 1038 VAL A C 1
ATOM 7946 O O . VAL A 1 1038 ? -21.705 2.158 15.261 1.00 87.62 1038 VAL A O 1
ATOM 7949 N N . GLY A 1 1039 ? -20.651 3.546 13.844 1.00 80.62 1039 GLY A N 1
ATOM 7950 C CA . GLY A 1 1039 ? -20.912 2.745 12.641 1.00 80.62 1039 GLY A CA 1
ATOM 7951 C C . GLY A 1 1039 ? -22.345 2.849 12.107 1.00 80.62 1039 GLY A C 1
ATOM 7952 O O . GLY A 1 1039 ? -22.712 2.073 11.236 1.00 80.62 1039 GLY A O 1
ATOM 7953 N N . ALA A 1 1040 ? -23.162 3.779 12.618 1.00 84.56 1040 ALA A N 1
ATOM 7954 C CA . ALA A 1 1040 ? -24.511 3.995 12.106 1.00 84.56 1040 ALA A CA 1
ATOM 7955 C C . ALA A 1 1040 ? -24.476 4.693 10.732 1.00 84.56 1040 ALA A C 1
ATOM 7957 O O . ALA A 1 1040 ? -24.122 5.871 10.651 1.00 84.56 1040 ALA A O 1
ATOM 7958 N N . ALA A 1 1041 ? -24.876 3.999 9.665 1.00 83.81 1041 ALA A N 1
ATOM 7959 C CA . ALA A 1 1041 ? -24.914 4.533 8.302 1.00 83.81 1041 ALA A CA 1
ATOM 7960 C C . ALA A 1 1041 ? -26.195 4.131 7.556 1.00 83.81 1041 ALA A C 1
ATOM 7962 O O . ALA A 1 1041 ? -26.839 3.128 7.867 1.00 83.81 1041 ALA A O 1
ATOM 7963 N N . MET A 1 1042 ? -26.586 4.950 6.573 1.00 89.50 1042 MET A N 1
ATOM 7964 C CA . MET A 1 1042 ? -27.717 4.671 5.686 1.00 89.50 1042 MET A CA 1
ATOM 7965 C C . MET A 1 1042 ? -27.431 5.173 4.270 1.00 89.50 1042 MET A C 1
ATOM 7967 O O . MET A 1 1042 ? -27.020 6.323 4.103 1.00 89.50 1042 MET A O 1
ATOM 7971 N N . HIS A 1 1043 ? -27.735 4.374 3.248 1.00 88.94 1043 HIS A N 1
ATOM 7972 C CA . HIS A 1 1043 ? -27.730 4.833 1.855 1.00 88.94 1043 HIS A CA 1
ATOM 7973 C C . HIS A 1 1043 ? -28.783 4.107 1.011 1.00 88.94 1043 HIS A C 1
ATOM 7975 O O . HIS A 1 1043 ? -29.191 2.993 1.322 1.00 88.94 1043 HIS A O 1
ATOM 7981 N N . PHE A 1 1044 ? -29.251 4.754 -0.057 1.00 89.44 1044 PHE A N 1
ATOM 7982 C CA . PHE A 1 1044 ? -30.168 4.128 -1.010 1.00 89.44 1044 PHE A CA 1
ATOM 7983 C C . PHE A 1 1044 ? -29.394 3.410 -2.117 1.00 89.44 1044 PHE A C 1
ATOM 7985 O O . PHE A 1 1044 ? -28.486 4.002 -2.702 1.00 89.44 1044 PHE A O 1
ATOM 7992 N N . ASP A 1 1045 ? -29.817 2.192 -2.448 1.00 86.31 1045 ASP A N 1
ATOM 7993 C CA . ASP A 1 1045 ? -29.339 1.414 -3.588 1.00 86.31 1045 ASP A CA 1
ATOM 7994 C C . ASP A 1 1045 ? -30.520 1.014 -4.507 1.00 86.31 1045 ASP A C 1
ATOM 7996 O O . ASP A 1 1045 ? -31.384 0.220 -4.108 1.00 86.31 1045 ASP A O 1
ATOM 8000 N N . PRO A 1 1046 ? -30.619 1.584 -5.727 1.00 80.56 1046 PRO A N 1
ATOM 8001 C CA . PRO A 1 1046 ? -29.776 2.657 -6.269 1.00 80.56 1046 PRO A CA 1
ATOM 8002 C C . PRO A 1 1046 ? -30.065 4.031 -5.631 1.00 80.56 1046 PRO A C 1
ATOM 8004 O O . PRO A 1 1046 ? -31.191 4.335 -5.239 1.00 80.56 1046 PRO A O 1
ATOM 8007 N N . SER A 1 1047 ? -29.070 4.927 -5.623 1.00 82.88 1047 SER A N 1
ATOM 8008 C CA . SER A 1 1047 ? -29.187 6.297 -5.077 1.00 82.88 1047 SER A CA 1
ATOM 8009 C C . SER A 1 1047 ? -29.945 7.282 -5.984 1.00 82.88 1047 SER A C 1
ATOM 8011 O O . SER A 1 1047 ? -30.276 8.406 -5.581 1.00 82.88 1047 SER A O 1
ATOM 8013 N N . THR A 1 1048 ? -30.256 6.867 -7.218 1.00 86.00 1048 THR A N 1
ATOM 8014 C CA . THR A 1 1048 ? -31.073 7.629 -8.169 1.00 86.00 1048 THR A CA 1
ATOM 8015 C C . THR A 1 1048 ? -32.036 6.724 -8.926 1.00 86.00 1048 THR A C 1
ATOM 8017 O O . THR A 1 1048 ? -31.690 5.603 -9.291 1.00 86.00 1048 THR A O 1
ATOM 8020 N N . VAL A 1 1049 ? -33.243 7.224 -9.193 1.00 85.81 1049 VAL A N 1
ATOM 8021 C CA . VAL A 1 1049 ? -34.300 6.476 -9.885 1.00 85.81 1049 VAL A CA 1
ATOM 8022 C C . VAL A 1 1049 ? -35.022 7.371 -10.896 1.00 85.81 1049 VAL A C 1
ATOM 8024 O O . VAL A 1 1049 ? -35.221 8.566 -10.668 1.00 85.81 1049 VAL A O 1
ATOM 8027 N N . THR A 1 1050 ? -35.433 6.808 -12.036 1.00 87.88 1050 THR A N 1
ATOM 8028 C CA . THR A 1 1050 ? -36.254 7.502 -13.043 1.00 87.88 1050 THR A CA 1
ATOM 8029 C C . THR A 1 1050 ? -37.585 6.780 -13.226 1.00 87.88 1050 THR A C 1
ATOM 8031 O O . THR A 1 1050 ? -37.599 5.645 -13.685 1.00 87.88 1050 THR A O 1
ATOM 8034 N N . LEU A 1 1051 ? -38.701 7.455 -12.931 1.00 82.06 1051 LEU A N 1
ATOM 8035 C CA . LEU A 1 1051 ? -40.054 6.883 -12.994 1.00 82.06 1051 LEU A CA 1
ATOM 8036 C C . LEU A 1 1051 ? -40.948 7.653 -13.960 1.00 82.06 1051 LEU A C 1
ATOM 8038 O O . LEU A 1 1051 ? -40.816 8.868 -14.121 1.00 82.06 1051 LEU A O 1
ATOM 8042 N N . THR A 1 1052 ? -41.902 6.970 -14.586 1.00 82.62 1052 THR A N 1
ATOM 8043 C CA . THR A 1 1052 ? -42.979 7.637 -15.326 1.00 82.62 1052 THR A CA 1
ATOM 8044 C C . THR A 1 1052 ? -44.109 8.035 -14.373 1.00 82.62 1052 THR A C 1
ATOM 8046 O O . THR A 1 1052 ? -44.371 7.362 -13.380 1.00 82.62 1052 THR A O 1
ATOM 8049 N N . GLU A 1 1053 ? -44.823 9.120 -14.680 1.00 86.44 1053 GLU A N 1
ATOM 8050 C CA . GLU A 1 1053 ? -46.047 9.512 -13.971 1.00 86.44 1053 GLU A CA 1
ATOM 8051 C C . GLU A 1 1053 ? -47.023 8.324 -13.832 1.00 86.44 1053 GLU A C 1
ATOM 8053 O O . GLU A 1 1053 ? -47.531 7.801 -14.828 1.00 86.44 1053 GLU A O 1
ATOM 8058 N N . GLY A 1 1054 ? -47.312 7.936 -12.586 1.00 78.62 1054 GLY A N 1
ATOM 8059 C CA . GLY A 1 1054 ? -48.195 6.828 -12.221 1.00 78.62 1054 GLY A CA 1
ATOM 8060 C C . GLY A 1 1054 ? -47.494 5.489 -11.959 1.00 78.62 1054 GLY A C 1
ATOM 8061 O O . GLY A 1 1054 ? -48.193 4.527 -11.638 1.00 78.62 1054 GLY A O 1
ATOM 8062 N N . GLU A 1 1055 ? -46.167 5.410 -12.092 1.00 87.00 1055 GLU A N 1
ATOM 8063 C CA . GLU A 1 1055 ? -45.369 4.214 -11.790 1.00 87.00 1055 GLU A CA 1
ATOM 8064 C C . GLU A 1 1055 ? -44.806 4.232 -10.360 1.00 87.00 1055 GLU A C 1
ATOM 8066 O O . GLU A 1 1055 ? -44.659 5.288 -9.731 1.00 87.00 1055 GLU A O 1
ATOM 8071 N N . SER A 1 1056 ? -44.487 3.035 -9.864 1.00 90.25 1056 SER A N 1
ATOM 8072 C CA . SER A 1 1056 ? -43.744 2.821 -8.627 1.00 90.25 1056 SER A CA 1
ATOM 8073 C C . SER A 1 1056 ? -42.599 1.832 -8.828 1.00 90.25 1056 SER A C 1
ATOM 8075 O O . SER A 1 1056 ? -42.644 0.996 -9.733 1.00 90.25 1056 SER A O 1
ATOM 8077 N N . GLU A 1 1057 ? -41.581 1.939 -7.981 1.00 90.81 1057 GLU A N 1
ATOM 8078 C CA . GLU A 1 1057 ? -40.410 1.062 -7.952 1.00 90.81 1057 GLU A CA 1
ATOM 8079 C C . GLU A 1 1057 ? -39.985 0.808 -6.505 1.00 90.81 1057 GLU A C 1
ATOM 8081 O O . GLU A 1 1057 ? -40.257 1.621 -5.620 1.00 90.81 1057 GLU A O 1
ATOM 8086 N N . TYR A 1 1058 ? -39.351 -0.337 -6.263 1.00 91.69 1058 TYR A N 1
ATOM 8087 C CA . TYR A 1 1058 ? -38.809 -0.693 -4.957 1.00 91.69 1058 TYR A CA 1
ATOM 8088 C C . TYR A 1 1058 ? -37.307 -0.427 -4.950 1.00 91.69 1058 TYR A C 1
ATOM 8090 O O . TYR A 1 1058 ? -36.593 -0.914 -5.823 1.00 91.69 1058 TYR A O 1
ATOM 8098 N N . VAL A 1 1059 ? -36.854 0.344 -3.968 1.00 92.00 1059 VAL A N 1
ATOM 8099 C CA . VAL A 1 1059 ? -35.455 0.729 -3.761 1.00 92.00 1059 VAL A CA 1
ATOM 8100 C C . VAL A 1 1059 ? -35.023 0.218 -2.397 1.00 92.00 1059 VAL A C 1
ATOM 8102 O O . VAL A 1 1059 ? -35.800 0.291 -1.440 1.00 92.00 1059 VAL A O 1
ATOM 8105 N N . LEU A 1 1060 ? -33.800 -0.289 -2.295 1.00 92.62 1060 LEU A N 1
ATOM 8106 C CA . LEU A 1 1060 ? -33.254 -0.721 -1.019 1.00 92.62 1060 LEU A CA 1
ATOM 8107 C C . LEU A 1 1060 ? -32.685 0.489 -0.271 1.00 92.62 1060 LEU A C 1
ATOM 8109 O O . LEU A 1 1060 ? -31.950 1.290 -0.841 1.00 92.62 1060 LEU A O 1
ATOM 8113 N N . LEU A 1 1061 ? -33.035 0.643 1.000 1.00 93.56 1061 LEU A N 1
ATOM 8114 C CA . LEU A 1 1061 ? -32.344 1.519 1.937 1.00 93.56 1061 LEU A CA 1
ATOM 8115 C C . LEU A 1 1061 ? -31.449 0.622 2.790 1.00 93.56 1061 LEU A C 1
ATOM 8117 O O . LEU A 1 1061 ? -31.938 -0.065 3.687 1.00 93.56 1061 LEU A O 1
ATOM 8121 N N . VAL A 1 1062 ? -30.162 0.611 2.460 1.00 89.56 1062 VAL A N 1
ATOM 8122 C CA . VAL A 1 1062 ? -29.135 -0.169 3.150 1.00 89.56 1062 VAL A CA 1
ATOM 8123 C C . VAL A 1 1062 ? -28.855 0.474 4.502 1.00 89.56 1062 VAL A C 1
ATOM 8125 O O . VAL A 1 1062 ? -28.679 1.695 4.577 1.00 89.56 1062 VAL A O 1
ATOM 8128 N N . LEU A 1 1063 ? -28.857 -0.336 5.560 1.00 88.62 1063 LEU A N 1
ATOM 8129 C CA . LEU A 1 1063 ? -28.741 0.096 6.950 1.00 88.62 1063 LEU A CA 1
ATOM 8130 C C . LEU A 1 1063 ? -27.548 -0.579 7.622 1.00 88.62 1063 LEU A C 1
ATOM 8132 O O . LEU A 1 1063 ? -27.424 -1.798 7.596 1.00 88.62 1063 LEU A O 1
ATOM 8136 N N . GLU A 1 1064 ? -26.725 0.206 8.308 1.00 85.50 1064 GLU A N 1
ATOM 8137 C CA . GLU A 1 1064 ? -25.630 -0.300 9.140 1.00 85.50 1064 GLU A CA 1
ATOM 8138 C C . GLU A 1 1064 ? -25.780 0.257 10.542 1.00 85.50 1064 GLU A C 1
ATOM 8140 O O . GLU A 1 1064 ? -25.928 1.463 10.697 1.00 85.50 1064 GLU A O 1
ATOM 8145 N N . ASN A 1 1065 ? -25.800 -0.610 11.558 1.00 85.50 1065 ASN A N 1
ATOM 8146 C CA . ASN A 1 1065 ? -26.073 -0.247 12.956 1.00 85.50 1065 ASN A CA 1
ATOM 8147 C C . ASN A 1 1065 ? -27.261 0.729 13.148 1.00 85.50 1065 ASN A C 1
ATOM 8149 O O . ASN A 1 1065 ? -27.265 1.554 14.061 1.00 85.50 1065 ASN A O 1
ATOM 8153 N N . VAL A 1 1066 ? -28.272 0.651 12.275 1.00 86.50 1066 VAL A N 1
ATOM 8154 C CA . VAL A 1 1066 ? -29.493 1.460 12.334 1.00 86.50 1066 VAL A CA 1
ATOM 8155 C C . VAL A 1 1066 ? -30.695 0.535 12.440 1.00 86.50 1066 VAL A C 1
ATOM 8157 O O . VAL A 1 1066 ? -30.908 -0.332 11.597 1.00 86.50 1066 VAL A O 1
ATOM 8160 N N . ASP A 1 1067 ? -31.521 0.753 13.460 1.00 83.81 1067 ASP A N 1
ATOM 8161 C CA . ASP A 1 1067 ? -32.800 0.059 13.587 1.00 83.81 1067 ASP A CA 1
ATOM 8162 C C . ASP A 1 1067 ? -33.800 0.599 12.552 1.00 83.81 1067 ASP A C 1
ATOM 8164 O O . ASP A 1 1067 ? -34.259 1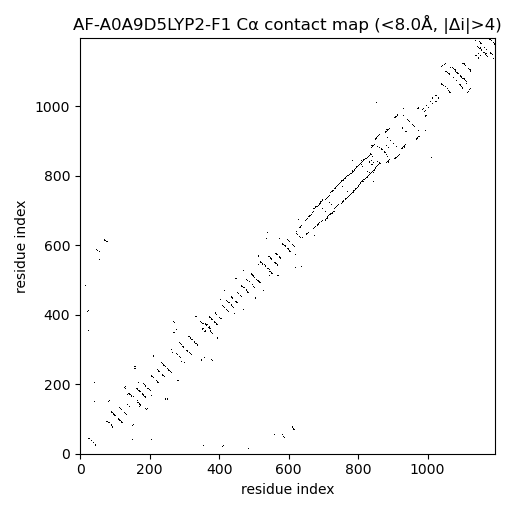.746 12.646 1.00 83.81 1067 ASP A O 1
ATOM 8168 N N . ALA A 1 1068 ? -34.158 -0.248 11.586 1.00 84.50 1068 ALA A N 1
ATOM 8169 C CA . ALA A 1 1068 ? -35.107 0.050 10.521 1.00 84.50 1068 ALA A CA 1
ATOM 8170 C C . ALA A 1 1068 ? -36.457 0.576 11.040 1.00 84.50 1068 ALA A C 1
ATOM 8172 O O . ALA A 1 1068 ? -37.071 1.435 10.402 1.00 84.50 1068 ALA A O 1
ATOM 8173 N N . GLU A 1 1069 ? -36.916 0.117 12.212 1.00 84.50 1069 GLU A N 1
ATOM 8174 C CA . GLU A 1 1069 ? -38.202 0.534 12.788 1.00 84.50 1069 GLU A CA 1
ATOM 8175 C C . GLU A 1 1069 ? -38.200 1.990 13.277 1.00 84.50 1069 GLU A C 1
ATOM 8177 O O . GLU A 1 1069 ? -39.261 2.595 13.462 1.00 84.50 1069 GLU A O 1
ATOM 8182 N N . SER A 1 1070 ? -37.016 2.573 13.470 1.00 85.12 1070 SER A N 1
ATOM 8183 C CA . SER A 1 1070 ? -36.846 3.944 13.956 1.00 85.12 1070 SER A CA 1
ATOM 8184 C C . SER A 1 1070 ? -36.611 4.975 12.843 1.00 85.12 1070 SER A C 1
ATOM 8186 O O . SER A 1 1070 ? -36.468 6.167 13.124 1.00 85.12 1070 SER A O 1
ATOM 8188 N N . ILE A 1 1071 ? -36.639 4.542 11.578 1.00 91.31 1071 ILE A N 1
ATOM 8189 C CA . ILE A 1 1071 ? -36.439 5.401 10.408 1.00 91.31 1071 ILE A CA 1
ATOM 8190 C C . ILE A 1 1071 ? -37.698 6.205 10.093 1.00 91.31 1071 ILE A C 1
ATOM 8192 O O . ILE A 1 1071 ? -38.815 5.688 10.036 1.00 91.31 1071 ILE A O 1
ATOM 8196 N N . THR A 1 1072 ? -37.505 7.488 9.801 1.00 92.44 1072 THR A N 1
ATOM 8197 C CA . THR A 1 1072 ? -38.547 8.356 9.251 1.00 92.44 1072 THR A CA 1
ATOM 8198 C C . THR A 1 1072 ? -38.194 8.803 7.841 1.00 92.44 1072 THR A C 1
ATOM 8200 O O . THR A 1 1072 ? -37.048 9.154 7.574 1.00 92.44 1072 THR A O 1
ATOM 8203 N N . VAL A 1 1073 ? -39.175 8.799 6.935 1.00 92.81 1073 VAL A N 1
ATOM 8204 C CA . VAL A 1 1073 ? -38.990 9.193 5.532 1.00 92.81 1073 VAL A CA 1
ATOM 8205 C C . VAL A 1 1073 ? -39.802 10.437 5.179 1.00 92.81 1073 VAL A C 1
ATOM 8207 O O . VAL A 1 1073 ? -40.924 10.610 5.652 1.00 92.81 1073 VAL A O 1
ATOM 8210 N N . GLU A 1 1074 ? -39.243 11.295 4.331 1.00 93.50 1074 GLU A N 1
ATOM 8211 C CA . GLU A 1 1074 ? -39.880 12.514 3.828 1.00 93.50 1074 GLU A CA 1
ATOM 8212 C C . GLU A 1 1074 ? -39.591 12.735 2.334 1.00 93.50 1074 GLU A C 1
ATOM 8214 O O . GLU A 1 1074 ? -38.644 12.185 1.774 1.00 93.50 1074 GLU A O 1
ATOM 8219 N N . SER A 1 1075 ? -40.419 13.550 1.674 1.00 94.06 1075 SER A N 1
ATOM 8220 C CA . SER A 1 1075 ? -40.255 13.941 0.267 1.00 94.06 1075 SER A CA 1
ATOM 8221 C C . SER A 1 1075 ? -40.166 15.456 0.129 1.00 94.06 1075 SER A C 1
ATOM 8223 O O . SER A 1 1075 ? -40.906 16.192 0.784 1.00 94.06 1075 SER A O 1
ATOM 8225 N N . SER A 1 1076 ? -39.333 15.932 -0.800 1.00 92.94 1076 SER A N 1
ATOM 8226 C CA . SER A 1 1076 ? -39.248 17.348 -1.172 1.00 92.94 1076 SER A CA 1
ATOM 8227 C C . SER A 1 1076 ? -40.583 17.922 -1.680 1.00 92.94 1076 SER A C 1
ATOM 8229 O O . SER A 1 1076 ? -40.819 19.124 -1.563 1.00 92.94 1076 SER A O 1
ATOM 8231 N N . ASP A 1 1077 ? -41.444 17.080 -2.271 1.00 92.81 1077 ASP A N 1
ATOM 8232 C CA . ASP A 1 1077 ? -42.829 17.399 -2.651 1.00 92.81 1077 ASP A CA 1
ATOM 8233 C C . ASP A 1 1077 ? -43.670 16.112 -2.733 1.00 92.81 1077 ASP A C 1
ATOM 8235 O O . ASP A 1 1077 ? -43.784 15.487 -3.793 1.00 92.81 1077 ASP A O 1
ATOM 8239 N N . GLU A 1 1078 ? -44.325 15.751 -1.625 1.00 90.12 1078 GLU A N 1
ATOM 8240 C CA . GLU A 1 1078 ? -45.239 14.596 -1.537 1.00 90.12 1078 GLU A CA 1
ATOM 8241 C C . GLU A 1 1078 ? -46.374 14.623 -2.576 1.00 90.12 1078 GLU A C 1
ATOM 8243 O O . GLU A 1 1078 ? -46.961 13.590 -2.900 1.00 90.12 1078 GLU A O 1
ATOM 8248 N N . SER A 1 1079 ? -46.713 15.796 -3.126 1.00 89.12 1079 SER A N 1
ATOM 8249 C CA . SER A 1 1079 ? -47.759 15.910 -4.145 1.00 89.12 1079 SER A CA 1
ATOM 8250 C C . SER A 1 1079 ? -47.298 15.471 -5.540 1.00 89.12 1079 SER A C 1
ATOM 8252 O O . SER A 1 1079 ? -48.130 15.400 -6.456 1.00 89.12 1079 SER A O 1
ATOM 8254 N N . GLY A 1 1080 ? -45.996 15.239 -5.718 1.00 88.62 1080 GLY A N 1
ATOM 8255 C CA . GLY A 1 1080 ? -45.370 14.818 -6.965 1.00 88.62 1080 GLY A CA 1
ATOM 8256 C C . GLY A 1 1080 ? -44.625 13.484 -6.872 1.00 88.62 1080 GLY A C 1
ATOM 8257 O O . GLY A 1 1080 ? -44.694 12.718 -7.827 1.00 88.62 1080 GLY A O 1
ATOM 8258 N N . CYS A 1 1081 ? -43.994 13.163 -5.741 1.00 93.81 1081 CYS A N 1
ATOM 8259 C CA . CYS A 1 1081 ? -43.382 11.856 -5.475 1.00 93.81 1081 CYS A CA 1
ATOM 8260 C C . CYS A 1 1081 ? -43.404 11.562 -3.969 1.00 93.81 1081 CYS A C 1
ATOM 8262 O O . CYS A 1 1081 ? -43.182 12.477 -3.177 1.00 93.81 1081 CYS A O 1
ATOM 8264 N N . TYR A 1 1082 ? -43.654 10.320 -3.557 1.00 93.12 1082 TYR A N 1
ATOM 8265 C CA . TYR A 1 1082 ? -43.564 9.910 -2.149 1.00 93.12 1082 TYR A CA 1
ATOM 8266 C C . TYR A 1 1082 ? -42.865 8.556 -1.999 1.00 93.12 1082 TYR A C 1
ATOM 8268 O O . TYR A 1 1082 ? -42.722 7.807 -2.964 1.00 93.12 1082 TYR A O 1
ATOM 8276 N N . ILE A 1 1083 ? -42.446 8.263 -0.770 1.00 94.31 1083 ILE A N 1
ATOM 8277 C CA . ILE A 1 1083 ? -41.732 7.049 -0.377 1.00 94.31 1083 ILE A CA 1
ATOM 8278 C C . ILE A 1 1083 ? -42.439 6.388 0.804 1.00 94.31 1083 ILE A C 1
ATOM 8280 O O . ILE A 1 1083 ? -42.889 7.077 1.719 1.00 94.31 1083 ILE A O 1
ATOM 8284 N N . ASN A 1 1084 ? -42.526 5.062 0.785 1.00 91.69 1084 ASN A N 1
ATOM 8285 C CA . ASN A 1 1084 ? -43.035 4.259 1.888 1.00 91.69 1084 ASN A CA 1
ATOM 8286 C C . ASN A 1 1084 ? -42.038 3.159 2.244 1.00 91.69 1084 ASN A C 1
ATOM 8288 O O . ASN A 1 1084 ? -41.635 2.392 1.375 1.00 91.69 1084 ASN A O 1
ATOM 8292 N N . LEU A 1 1085 ? -41.727 3.017 3.530 1.00 91.38 1085 LEU A N 1
ATOM 8293 C CA . LEU A 1 1085 ? -41.094 1.811 4.062 1.00 91.38 1085 LEU A CA 1
ATOM 8294 C C . LEU A 1 1085 ? -42.116 0.670 4.030 1.00 91.38 1085 LEU A C 1
ATOM 8296 O O . LEU A 1 1085 ? -43.199 0.794 4.609 1.00 91.38 1085 LEU A O 1
ATOM 8300 N N . THR A 1 1086 ? -41.807 -0.405 3.307 1.00 90.88 1086 THR A N 1
ATOM 8301 C CA . THR A 1 1086 ? -42.753 -1.504 3.056 1.00 90.88 1086 THR A CA 1
ATOM 8302 C C . THR A 1 1086 ? -42.449 -2.748 3.872 1.00 90.88 1086 THR A C 1
ATOM 8304 O O . THR A 1 1086 ? -43.340 -3.250 4.558 1.00 90.88 1086 THR A O 1
ATOM 8307 N N . GLU A 1 1087 ? -41.208 -3.218 3.833 1.00 91.31 1087 GLU A N 1
ATOM 8308 C CA . GLU A 1 1087 ? -40.739 -4.372 4.594 1.00 91.31 1087 GLU A CA 1
ATOM 8309 C C . GLU A 1 1087 ? -39.261 -4.226 4.961 1.00 91.31 1087 GLU A C 1
ATOM 8311 O O . GLU A 1 1087 ? -38.583 -3.310 4.492 1.00 91.31 1087 GLU A O 1
ATOM 8316 N N . ILE A 1 1088 ? -38.799 -5.116 5.835 1.00 91.06 1088 ILE A N 1
ATOM 8317 C CA . ILE A 1 1088 ? -37.389 -5.297 6.174 1.00 91.06 1088 ILE A CA 1
ATOM 8318 C C . ILE A 1 1088 ? -36.970 -6.616 5.527 1.00 91.06 1088 ILE A C 1
ATOM 8320 O O . ILE A 1 1088 ? -37.698 -7.607 5.660 1.00 91.06 1088 ILE A O 1
ATOM 8324 N N . ASP A 1 1089 ? -35.862 -6.611 4.794 1.00 87.88 1089 ASP A N 1
ATOM 8325 C CA . ASP A 1 1089 ? -35.355 -7.813 4.134 1.00 87.88 1089 ASP A CA 1
ATOM 8326 C C . ASP A 1 1089 ? -34.661 -8.776 5.120 1.00 87.88 1089 ASP A C 1
ATOM 8328 O O . ASP A 1 1089 ? -34.653 -8.572 6.337 1.00 87.88 1089 ASP A O 1
ATOM 8332 N N . GLU A 1 1090 ? -34.124 -9.882 4.601 1.00 85.38 1090 GLU A N 1
ATOM 8333 C CA . GLU A 1 1090 ? -33.444 -10.893 5.422 1.00 85.38 1090 GLU A CA 1
ATOM 8334 C C . GLU A 1 1090 ? -32.126 -10.385 6.035 1.00 85.38 1090 GLU A C 1
ATOM 8336 O O . GLU A 1 1090 ? -31.692 -10.928 7.052 1.00 85.38 1090 GLU A O 1
ATOM 8341 N N . ASP A 1 1091 ? -31.541 -9.329 5.462 1.00 77.06 1091 ASP A N 1
ATOM 8342 C CA . ASP A 1 1091 ? -30.273 -8.723 5.874 1.00 77.06 1091 ASP A CA 1
ATOM 8343 C C . ASP A 1 1091 ? -30.476 -7.530 6.830 1.00 77.06 1091 ASP A C 1
ATOM 8345 O O . ASP A 1 1091 ? -29.512 -6.959 7.336 1.00 77.06 1091 ASP A O 1
ATOM 8349 N N . GLY A 1 1092 ? -31.731 -7.179 7.136 1.00 83.12 1092 GLY A N 1
ATOM 8350 C CA . GLY A 1 1092 ? -32.084 -6.087 8.044 1.00 83.12 1092 GLY A CA 1
ATOM 8351 C C . GLY A 1 1092 ? -32.211 -4.718 7.371 1.00 83.12 1092 GLY A C 1
ATOM 8352 O O . GLY A 1 1092 ? -32.431 -3.726 8.065 1.00 83.12 1092 GLY A O 1
ATOM 8353 N N . ASN A 1 1093 ? -32.128 -4.650 6.041 1.00 90.88 1093 ASN A N 1
ATOM 8354 C CA . ASN A 1 1093 ? -32.284 -3.420 5.273 1.00 90.88 1093 ASN A CA 1
ATOM 8355 C C . ASN A 1 1093 ? -33.758 -3.083 5.043 1.00 90.88 1093 ASN A C 1
ATOM 8357 O O . ASN A 1 1093 ? -34.641 -3.943 5.014 1.00 90.88 1093 ASN A O 1
ATOM 8361 N N . ALA A 1 1094 ? -34.030 -1.802 4.825 1.00 92.12 1094 ALA A N 1
ATOM 8362 C CA . ALA A 1 1094 ? -35.373 -1.292 4.612 1.00 92.12 1094 ALA A CA 1
ATOM 8363 C C . ALA A 1 1094 ? -35.747 -1.286 3.119 1.00 92.12 1094 ALA A C 1
ATOM 8365 O O . ALA A 1 1094 ? -35.153 -0.570 2.317 1.00 92.12 1094 ALA A O 1
ATOM 8366 N N . VAL A 1 1095 ? -36.803 -2.002 2.732 1.00 92.88 1095 VAL A N 1
ATOM 8367 C CA . VAL A 1 1095 ? -37.332 -1.974 1.361 1.00 92.88 1095 VAL A CA 1
ATOM 8368 C C . VAL A 1 1095 ? -38.324 -0.820 1.212 1.00 92.88 1095 VAL A C 1
ATOM 8370 O O . VAL A 1 1095 ? -39.389 -0.794 1.844 1.00 92.88 1095 VAL A O 1
ATOM 8373 N N . CYS A 1 1096 ? -37.993 0.137 0.348 1.00 93.44 1096 CYS A N 1
ATOM 8374 C CA . CYS A 1 1096 ? -38.753 1.364 0.144 1.00 93.44 1096 CYS A CA 1
ATOM 8375 C C . CYS A 1 1096 ? -39.526 1.343 -1.183 1.00 93.44 1096 CYS A C 1
ATOM 8377 O O . CYS A 1 1096 ? -38.926 1.282 -2.251 1.00 93.44 1096 CYS A O 1
ATOM 8379 N N . GLU A 1 1097 ? -40.854 1.467 -1.144 1.00 94.69 1097 GLU A N 1
ATOM 8380 C CA . GLU A 1 1097 ? -41.666 1.731 -2.338 1.00 94.69 1097 GLU A CA 1
ATOM 8381 C C . GLU A 1 1097 ? -41.650 3.231 -2.650 1.00 94.69 1097 GLU A C 1
ATOM 8383 O O . GLU A 1 1097 ? -42.111 4.055 -1.856 1.00 94.69 1097 GLU A O 1
ATOM 8388 N N . VAL A 1 1098 ? -41.160 3.580 -3.833 1.00 94.62 1098 VAL A N 1
ATOM 8389 C CA . VAL A 1 1098 ? -41.103 4.942 -4.362 1.00 94.62 1098 VAL A CA 1
ATOM 8390 C C . VAL A 1 1098 ? -42.175 5.099 -5.427 1.00 94.62 1098 VAL A C 1
ATOM 8392 O O . VAL A 1 1098 ? -42.223 4.322 -6.376 1.00 94.62 1098 VAL A O 1
ATOM 8395 N N . VAL A 1 1099 ? -43.037 6.109 -5.299 1.00 92.69 1099 VAL A N 1
ATOM 8396 C CA . VAL A 1 1099 ? -44.181 6.316 -6.201 1.00 92.69 1099 VAL A CA 1
ATOM 8397 C C . VAL A 1 1099 ? -44.139 7.705 -6.822 1.00 92.69 1099 VAL A C 1
ATOM 8399 O O . VAL A 1 1099 ? -44.216 8.715 -6.119 1.00 92.69 1099 VAL A O 1
ATOM 8402 N N . CYS A 1 1100 ? -44.096 7.770 -8.156 1.00 91.31 1100 CYS A N 1
ATOM 8403 C CA . CYS A 1 1100 ? -44.091 9.026 -8.902 1.00 91.31 1100 CYS A CA 1
ATOM 8404 C C . CYS A 1 1100 ? -45.509 9.415 -9.349 1.00 91.31 1100 CYS A C 1
ATOM 8406 O O . CYS A 1 1100 ? -46.142 8.740 -10.157 1.00 91.31 1100 CYS A O 1
ATOM 8408 N N . LEU A 1 1101 ? -46.017 10.543 -8.850 1.00 89.69 1101 LEU A N 1
ATOM 8409 C CA . LEU A 1 1101 ? -47.357 11.059 -9.147 1.00 89.69 1101 LEU A CA 1
ATOM 8410 C C . LEU A 1 1101 ? -47.377 12.135 -10.2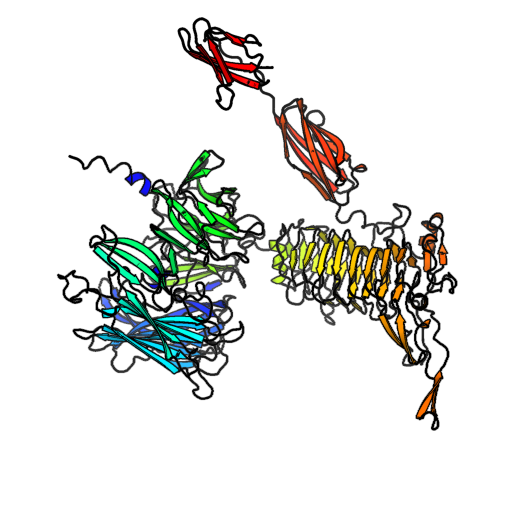35 1.00 89.69 1101 LEU A C 1
ATOM 8412 O O . LEU A 1 1101 ? -48.437 12.375 -10.813 1.00 89.69 1101 LEU A O 1
ATOM 8416 N N . LYS A 1 1102 ? -46.258 12.828 -10.477 1.00 88.69 1102 LYS A N 1
ATOM 8417 C CA . LYS A 1 1102 ? -46.130 13.883 -11.494 1.00 88.69 1102 LYS A CA 1
ATOM 8418 C C . LYS A 1 1102 ? -44.705 13.936 -12.059 1.00 88.69 1102 LYS A C 1
ATOM 8420 O O . LYS A 1 1102 ? -43.765 13.593 -11.351 1.00 88.69 1102 LYS A O 1
ATOM 8425 N N . PRO A 1 1103 ? -44.513 14.437 -13.291 1.00 86.75 1103 PRO A N 1
ATOM 8426 C CA . PRO A 1 1103 ? -43.182 14.716 -13.818 1.00 86.75 1103 PRO A CA 1
ATOM 8427 C C . PRO A 1 1103 ? -42.480 15.835 -13.034 1.00 86.75 1103 PRO A C 1
ATOM 8429 O O . PRO A 1 1103 ? -43.097 16.861 -12.734 1.00 86.75 1103 PRO A O 1
ATOM 8432 N N . GLY A 1 1104 ? -41.188 15.675 -12.756 1.00 88.25 1104 GLY A N 1
ATOM 8433 C CA . GLY A 1 1104 ? -40.405 16.610 -11.945 1.00 88.25 1104 GLY A CA 1
ATOM 8434 C C . GLY A 1 1104 ? -39.116 15.989 -11.408 1.00 88.25 1104 GLY A C 1
ATOM 8435 O O . GLY A 1 1104 ? -38.863 14.812 -11.625 1.00 88.25 1104 GLY A O 1
ATOM 8436 N N . ALA A 1 1105 ? -38.301 16.780 -10.714 1.00 92.06 1105 ALA A N 1
ATOM 8437 C CA . ALA A 1 1105 ? -37.169 16.276 -9.938 1.00 92.06 1105 ALA A CA 1
ATOM 8438 C C . ALA A 1 1105 ? -37.544 16.332 -8.453 1.00 92.06 1105 ALA A C 1
ATOM 8440 O O . ALA A 1 1105 ? -37.970 17.387 -7.976 1.00 92.06 1105 ALA A O 1
ATOM 8441 N N . TYR A 1 1106 ? -37.410 15.209 -7.753 1.00 94.06 1106 TYR A N 1
ATOM 8442 C CA . TYR A 1 1106 ? -37.770 15.054 -6.346 1.00 94.06 1106 TYR A CA 1
ATOM 8443 C C . TYR A 1 1106 ? -36.590 14.489 -5.559 1.00 94.06 1106 TYR A C 1
ATOM 8445 O O . TYR A 1 1106 ? -35.816 13.694 -6.089 1.00 94.06 1106 TYR A O 1
ATOM 8453 N N . THR A 1 1107 ? -36.484 14.868 -4.290 1.00 94.94 1107 THR A N 1
ATOM 8454 C CA . THR A 1 1107 ? -35.527 14.293 -3.340 1.00 94.94 1107 THR A CA 1
ATOM 8455 C C . THR A 1 1107 ? -36.311 13.654 -2.207 1.00 94.94 1107 THR A C 1
ATOM 8457 O O . THR A 1 1107 ? -37.154 14.313 -1.597 1.00 94.94 1107 THR A O 1
ATOM 8460 N N . LEU A 1 1108 ? -36.061 12.375 -1.955 1.00 94.62 1108 LEU A N 1
ATOM 8461 C CA . LEU A 1 1108 ? -36.623 11.636 -0.830 1.00 94.62 1108 LEU A CA 1
ATOM 8462 C C . LEU A 1 1108 ? -35.533 11.472 0.225 1.00 94.62 1108 LEU A C 1
ATOM 8464 O O . LEU A 1 1108 ? -34.405 11.145 -0.130 1.00 94.62 1108 LEU A O 1
ATOM 8468 N N . THR A 1 1109 ? -35.858 11.686 1.494 1.00 94.81 1109 THR A N 1
ATOM 8469 C CA . THR A 1 1109 ? -34.890 11.628 2.595 1.00 94.81 1109 THR A CA 1
ATOM 8470 C C . THR A 1 1109 ? -35.343 10.596 3.617 1.00 94.81 1109 THR A C 1
ATOM 8472 O O . THR A 1 1109 ? -36.471 10.675 4.096 1.00 94.81 1109 THR A O 1
ATOM 8475 N N . ALA A 1 1110 ? -34.473 9.652 3.973 1.00 93.69 1110 ALA A N 1
ATOM 8476 C CA . ALA A 1 1110 ? -34.638 8.783 5.135 1.00 93.69 1110 ALA A CA 1
ATOM 8477 C C . ALA A 1 1110 ? -33.783 9.327 6.284 1.00 93.69 1110 ALA A C 1
ATOM 8479 O O . ALA A 1 1110 ? -32.662 9.771 6.052 1.00 93.69 1110 ALA A O 1
ATOM 8480 N N . THR A 1 1111 ? -34.291 9.314 7.513 1.00 91.62 1111 THR A N 1
ATOM 8481 C CA . THR A 1 1111 ? -33.618 9.889 8.686 1.00 91.62 1111 THR A CA 1
ATOM 8482 C C . THR A 1 1111 ? -33.756 8.984 9.904 1.00 91.62 1111 THR A C 1
ATOM 8484 O O . THR A 1 1111 ? -34.824 8.428 10.158 1.00 91.62 1111 THR A O 1
ATOM 8487 N N . ASN A 1 1112 ? -32.674 8.872 10.670 1.00 85.00 1112 ASN A N 1
ATOM 8488 C CA . ASN A 1 1112 ? -32.610 8.205 11.961 1.00 85.00 1112 ASN A CA 1
ATOM 8489 C C . ASN A 1 1112 ? -31.722 9.037 12.898 1.00 85.00 1112 ASN A C 1
ATOM 8491 O O . ASN A 1 1112 ? -30.493 9.002 12.817 1.00 85.00 1112 ASN A O 1
ATOM 8495 N N . GLY A 1 1113 ? -32.342 9.866 13.742 1.00 80.56 1113 GLY A N 1
ATOM 8496 C CA . GLY A 1 1113 ? -31.604 10.798 14.596 1.00 80.56 1113 GLY A CA 1
ATOM 8497 C C . GLY A 1 1113 ? -30.759 11.786 13.782 1.00 80.56 1113 GLY A C 1
ATOM 8498 O O . GLY A 1 1113 ? -31.303 12.720 13.196 1.00 80.56 1113 GLY A O 1
ATOM 8499 N N . VAL A 1 1114 ? -29.435 11.595 13.788 1.00 71.81 1114 VAL A N 1
ATOM 8500 C CA . VAL A 1 1114 ? -28.455 12.412 13.042 1.00 71.81 1114 VAL A CA 1
ATOM 8501 C C . VAL A 1 1114 ? -28.020 11.788 11.711 1.00 71.81 1114 VAL A C 1
ATOM 8503 O O . VAL A 1 1114 ? -27.415 12.482 10.901 1.00 71.81 1114 VAL A O 1
ATOM 8506 N N . VAL A 1 1115 ? -28.331 10.511 11.473 1.00 82.94 1115 VAL A N 1
ATOM 8507 C CA . VAL A 1 1115 ? -27.997 9.801 10.232 1.00 82.94 1115 VAL A CA 1
ATOM 8508 C C . VAL A 1 1115 ? -29.109 10.041 9.214 1.00 82.94 1115 VAL A C 1
ATOM 8510 O O . VAL A 1 1115 ? -30.295 9.973 9.551 1.00 82.94 1115 VAL A O 1
ATOM 8513 N N . SER A 1 1116 ? -28.751 10.323 7.962 1.00 89.69 1116 SER A N 1
ATOM 8514 C CA . SER A 1 1116 ? -29.725 10.535 6.889 1.00 89.69 1116 SER A CA 1
ATOM 8515 C C . SER A 1 1116 ? -29.225 10.028 5.542 1.00 89.69 1116 SER A C 1
ATOM 8517 O O . SER A 1 1116 ? -28.059 10.225 5.222 1.00 89.69 1116 SER A O 1
ATOM 8519 N N . ALA A 1 1117 ? -30.125 9.477 4.730 1.00 91.50 1117 ALA A N 1
ATOM 8520 C CA . ALA A 1 1117 ? -29.877 9.077 3.347 1.00 91.50 1117 ALA A CA 1
ATOM 8521 C C . ALA A 1 1117 ? -30.795 9.856 2.403 1.00 91.50 1117 ALA A C 1
ATOM 8523 O O . ALA A 1 1117 ? -31.933 10.161 2.767 1.00 91.50 1117 ALA A O 1
ATOM 8524 N N . THR A 1 1118 ? -30.341 10.142 1.180 1.00 94.81 1118 THR A N 1
ATOM 8525 C CA . THR A 1 1118 ? -31.176 10.798 0.160 1.00 94.81 1118 THR A CA 1
ATOM 8526 C C . THR A 1 1118 ? -31.245 9.990 -1.129 1.00 94.81 1118 THR A C 1
ATOM 8528 O O . THR A 1 1118 ? -30.260 9.390 -1.548 1.00 94.81 1118 THR A O 1
ATOM 8531 N N . LEU A 1 1119 ? -32.417 9.992 -1.758 1.00 93.75 1119 LEU A N 1
ATOM 8532 C CA . LEU A 1 1119 ? -32.700 9.366 -3.045 1.00 93.75 1119 LEU A CA 1
ATOM 8533 C C . LEU A 1 1119 ? -33.188 10.434 -4.023 1.00 93.75 1119 LEU A C 1
ATOM 8535 O O . LEU A 1 1119 ? -34.166 11.140 -3.753 1.00 93.75 1119 LEU A O 1
ATOM 8539 N N . SER A 1 1120 ? -32.530 10.541 -5.177 1.00 93.75 1120 SER A N 1
ATOM 8540 C CA . SER A 1 1120 ? -32.953 11.461 -6.240 1.00 93.75 1120 SER A CA 1
ATOM 8541 C C . SER A 1 1120 ? -33.889 10.770 -7.229 1.00 93.75 1120 SER A C 1
ATOM 8543 O O . SER A 1 1120 ? -33.511 9.791 -7.867 1.00 93.75 1120 SER A O 1
ATOM 8545 N N . VAL A 1 1121 ? -35.096 11.307 -7.413 1.00 90.56 1121 VAL A N 1
ATOM 8546 C CA . VAL A 1 1121 ? -36.110 10.750 -8.320 1.00 90.56 1121 VAL A CA 1
ATOM 8547 C C . VAL A 1 1121 ? -36.396 11.706 -9.473 1.00 90.56 1121 VAL A C 1
ATOM 8549 O O . VAL A 1 1121 ? -36.821 12.844 -9.264 1.00 90.56 1121 VAL A O 1
ATOM 8552 N N . THR A 1 1122 ? -36.231 11.226 -10.706 1.00 91.94 1122 THR A N 1
ATOM 8553 C CA . THR A 1 1122 ? -36.630 11.942 -11.925 1.00 91.94 1122 THR A CA 1
ATOM 8554 C C . THR A 1 1122 ? -37.960 11.397 -12.441 1.00 91.94 1122 THR A C 1
ATOM 8556 O O . THR A 1 1122 ? -38.024 10.326 -13.036 1.00 91.94 1122 THR A O 1
ATOM 8559 N N . GLY A 1 1123 ? -39.036 12.151 -12.233 1.00 86.00 1123 GLY A N 1
ATOM 8560 C CA . GLY A 1 1123 ? -40.355 11.882 -12.792 1.00 86.00 1123 GLY A CA 1
ATOM 8561 C C . GLY A 1 1123 ? -40.468 12.344 -14.247 1.00 86.00 1123 GLY A C 1
ATOM 8562 O O . GLY A 1 1123 ? -40.241 13.517 -14.554 1.00 86.00 1123 GLY A O 1
ATOM 8563 N N . THR A 1 1124 ? -40.892 11.460 -15.145 1.00 80.31 1124 THR A N 1
ATOM 8564 C CA . THR A 1 1124 ? -41.114 11.752 -16.570 1.00 80.31 1124 THR A CA 1
ATOM 8565 C C . THR A 1 1124 ? -42.594 11.642 -16.949 1.00 80.31 1124 THR A C 1
ATOM 8567 O O . THR A 1 1124 ? -43.361 10.894 -16.350 1.00 80.31 1124 THR A O 1
ATOM 8570 N N . SER A 1 1125 ? -43.046 12.408 -17.948 1.00 69.75 1125 SER A N 1
ATOM 8571 C CA . SER A 1 1125 ? -44.415 12.275 -18.465 1.00 69.75 1125 SER A CA 1
ATOM 8572 C C . SER A 1 1125 ? -44.510 11.062 -19.389 1.00 69.75 1125 SER A C 1
ATOM 8574 O O . SER A 1 1125 ? -43.744 10.980 -20.353 1.00 69.75 1125 SER A O 1
ATOM 8576 N N . GLY A 1 1126 ? -45.479 10.170 -19.169 1.00 55.66 1126 GLY A N 1
ATOM 8577 C CA . GLY A 1 1126 ? -45.742 9.060 -20.089 1.00 55.66 1126 GLY A CA 1
ATOM 8578 C C . GLY A 1 1126 ? -46.099 9.536 -21.503 1.00 55.66 1126 GLY A C 1
ATOM 8579 O O . GLY A 1 1126 ? -46.609 10.641 -21.704 1.00 55.66 1126 GLY A O 1
ATOM 8580 N N . ILE A 1 1127 ? -45.844 8.696 -22.515 1.00 46.25 1127 ILE A N 1
ATOM 8581 C CA . ILE A 1 1127 ? -46.141 9.013 -23.922 1.00 46.25 1127 ILE A CA 1
ATOM 8582 C C . ILE A 1 1127 ? -47.661 9.131 -24.116 1.00 46.25 1127 ILE A C 1
ATOM 8584 O O . ILE A 1 1127 ? -48.371 8.145 -24.338 1.00 46.25 1127 ILE A O 1
ATOM 8588 N N . ALA A 1 1128 ? -48.167 10.361 -24.092 1.00 40.84 1128 ALA A N 1
ATOM 8589 C CA . ALA A 1 1128 ? -49.539 10.677 -24.450 1.00 40.84 1128 ALA A CA 1
ATOM 8590 C C . ALA A 1 1128 ? -49.712 10.589 -25.975 1.00 40.84 1128 ALA A C 1
ATOM 8592 O O . ALA A 1 1128 ? -49.476 11.555 -26.690 1.00 40.84 1128 ALA A O 1
ATOM 8593 N N . THR A 1 1129 ? -50.164 9.427 -26.463 1.00 40.44 1129 THR A N 1
ATOM 8594 C CA . THR A 1 1129 ? -50.783 9.208 -27.791 1.00 40.44 1129 THR A CA 1
ATOM 8595 C C . THR A 1 1129 ? -49.996 9.659 -29.032 1.00 40.44 1129 THR A C 1
ATOM 8597 O O . THR A 1 1129 ? -49.848 10.839 -29.324 1.00 40.44 1129 THR A O 1
ATOM 8600 N N . VAL A 1 1130 ? -49.628 8.702 -29.890 1.00 38.53 1130 VAL A N 1
ATOM 8601 C CA . VAL A 1 1130 ? -49.213 9.008 -31.269 1.00 38.53 1130 VAL A CA 1
ATOM 8602 C C . VAL A 1 1130 ? -50.470 9.176 -32.130 1.00 38.53 1130 VAL A C 1
ATOM 8604 O O . VAL A 1 1130 ? -51.055 8.189 -32.577 1.00 38.53 1130 VAL A O 1
ATOM 8607 N N . GLU A 1 1131 ? -50.910 10.415 -32.362 1.00 41.06 1131 GLU A N 1
ATOM 8608 C CA . GLU A 1 1131 ? -51.876 10.711 -33.427 1.00 41.06 1131 GLU A CA 1
ATOM 8609 C C . GLU A 1 1131 ? -51.202 10.475 -34.787 1.00 41.06 1131 GLU A C 1
ATOM 8611 O O . GLU A 1 1131 ? -50.405 11.276 -35.271 1.00 41.06 1131 GLU A O 1
ATOM 8616 N N . GLY A 1 1132 ? -51.488 9.327 -35.403 1.00 41.09 1132 GLY A N 1
ATOM 8617 C CA . GLY A 1 1132 ? -51.054 9.040 -36.766 1.00 41.09 1132 GLY A CA 1
ATOM 8618 C C . GLY A 1 1132 ? -51.893 9.820 -37.776 1.00 41.09 1132 GLY A C 1
ATOM 8619 O O . GLY A 1 1132 ? -53.088 9.560 -37.923 1.00 41.09 1132 GLY A O 1
ATOM 8620 N N . GLU A 1 1133 ? -51.265 10.741 -38.508 1.00 36.34 1133 GLU A N 1
ATOM 8621 C CA . GLU A 1 1133 ? -51.869 11.401 -39.664 1.00 36.34 1133 GLU A CA 1
ATOM 8622 C C . GLU A 1 1133 ? -52.382 10.366 -40.682 1.00 36.34 1133 GLU A C 1
ATOM 8624 O O . GLU A 1 1133 ? -51.659 9.498 -41.180 1.00 36.34 1133 GLU A O 1
ATOM 8629 N N . ALA A 1 1134 ? -53.670 10.471 -41.011 1.00 44.00 1134 ALA A N 1
ATOM 8630 C CA . ALA A 1 1134 ? -54.353 9.604 -41.955 1.00 44.00 1134 ALA A CA 1
ATOM 8631 C C . ALA A 1 1134 ? -53.765 9.731 -43.368 1.00 44.00 1134 ALA A C 1
ATOM 8633 O O . ALA A 1 1134 ? -54.072 10.685 -44.084 1.00 44.00 1134 ALA A O 1
ATOM 8634 N N . LYS A 1 1135 ? -52.980 8.733 -43.801 1.00 48.16 1135 LYS A N 1
ATOM 8635 C CA . LYS A 1 1135 ? -52.734 8.429 -45.226 1.00 48.16 1135 LYS A CA 1
ATOM 8636 C C . LYS A 1 1135 ? -52.076 7.061 -45.457 1.00 48.16 1135 LYS A C 1
ATOM 8638 O O . LYS A 1 1135 ? -51.039 6.952 -46.098 1.00 48.16 1135 LYS A O 1
ATOM 8643 N N . SER A 1 1136 ? -52.689 5.975 -44.998 1.00 53.31 1136 SER A N 1
ATOM 8644 C CA . SER A 1 1136 ? -52.413 4.648 -45.570 1.00 53.31 1136 SER A CA 1
ATOM 8645 C C . SER A 1 1136 ? -53.594 3.705 -45.337 1.00 53.31 1136 SER A C 1
ATOM 8647 O O . SER A 1 1136 ? -54.323 3.841 -44.362 1.00 53.31 1136 SER A O 1
ATOM 8649 N N . ALA A 1 1137 ? -53.841 2.781 -46.267 1.00 68.69 1137 ALA A N 1
ATOM 8650 C CA . ALA A 1 1137 ? -54.986 1.860 -46.242 1.00 68.69 1137 ALA A CA 1
ATOM 8651 C C . ALA A 1 1137 ? -54.867 0.745 -45.179 1.00 68.69 1137 ALA A C 1
ATOM 8653 O O . ALA A 1 1137 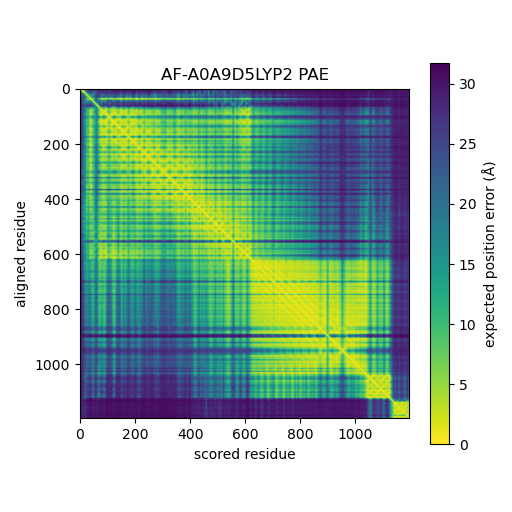? -55.580 -0.253 -45.271 1.00 68.69 1137 ALA A O 1
ATOM 8654 N N . ILE A 1 1138 ? -53.946 0.900 -44.222 1.00 84.44 1138 ILE A N 1
ATOM 8655 C CA . ILE A 1 1138 ? -53.699 -0.006 -43.104 1.00 84.44 1138 ILE A CA 1
ATOM 8656 C C . ILE A 1 1138 ? -54.277 0.611 -41.823 1.00 84.44 1138 ILE A C 1
ATOM 8658 O O . ILE A 1 1138 ? -54.010 1.767 -41.506 1.00 84.44 1138 ILE A O 1
ATOM 8662 N N . SER A 1 1139 ? -55.088 -0.146 -41.090 1.00 83.31 1139 SER A N 1
ATOM 8663 C CA . SER A 1 1139 ? -55.744 0.297 -39.855 1.00 83.31 1139 SER A CA 1
ATOM 8664 C C . SER A 1 1139 ? -55.673 -0.779 -38.781 1.00 83.31 1139 SER A C 1
ATOM 8666 O O . SER A 1 1139 ? -55.663 -1.966 -39.101 1.00 83.31 1139 SER A O 1
ATOM 8668 N N . PHE A 1 1140 ? -55.694 -0.374 -37.517 1.00 86.94 1140 PHE A N 1
ATOM 8669 C CA . PHE A 1 1140 ? -55.776 -1.274 -36.371 1.00 86.94 1140 PHE A CA 1
ATOM 8670 C C . PHE A 1 1140 ? -57.008 -0.920 -35.539 1.00 86.94 1140 PHE A C 1
ATOM 8672 O O . PHE A 1 1140 ? -57.203 0.246 -35.202 1.00 86.94 1140 PHE A O 1
ATOM 8679 N N . ASP A 1 1141 ? -57.849 -1.909 -35.243 1.00 79.06 1141 ASP A N 1
ATOM 8680 C CA . ASP A 1 1141 ? -59.127 -1.714 -34.539 1.00 79.06 1141 ASP A CA 1
ATOM 8681 C C . ASP A 1 1141 ? -59.079 -2.068 -33.043 1.00 79.06 1141 ASP A C 1
ATOM 8683 O O . ASP A 1 1141 ? -60.107 -2.051 -32.368 1.00 79.06 1141 ASP A O 1
ATOM 8687 N N . GLY A 1 1142 ? -57.890 -2.383 -32.524 1.00 77.50 1142 GLY A N 1
ATOM 8688 C CA . GLY A 1 1142 ? -57.686 -2.876 -31.160 1.00 77.50 1142 GLY A CA 1
ATOM 8689 C C . GLY A 1 1142 ? -57.502 -4.393 -31.072 1.00 77.50 1142 GLY A C 1
ATOM 8690 O O . GLY A 1 1142 ? -56.998 -4.875 -30.065 1.00 77.50 1142 GLY A O 1
ATOM 8691 N N . SER A 1 1143 ? -57.858 -5.147 -32.115 1.00 82.38 1143 SER A N 1
ATOM 8692 C CA . SER A 1 1143 ? -57.792 -6.619 -32.118 1.00 82.38 1143 SER A CA 1
ATOM 8693 C C . SER A 1 1143 ? -57.196 -7.221 -33.392 1.00 82.38 1143 SER A C 1
ATOM 8695 O O . SER A 1 1143 ? -56.757 -8.376 -33.409 1.00 82.38 1143 SER A O 1
ATOM 8697 N N . SER A 1 1144 ? -57.185 -6.454 -34.481 1.00 88.44 1144 SER A N 1
ATOM 8698 C CA . SER A 1 1144 ? -56.650 -6.893 -35.760 1.00 88.44 1144 SER A CA 1
ATOM 8699 C C . SER A 1 1144 ? -56.114 -5.731 -36.590 1.00 88.44 1144 SER A C 1
ATOM 8701 O O . SER A 1 1144 ? -56.635 -4.613 -36.560 1.00 88.44 1144 SER A O 1
ATOM 8703 N N . VAL A 1 1145 ? -55.055 -6.004 -37.353 1.00 89.69 1145 VAL A N 1
ATOM 8704 C CA . VAL A 1 1145 ? -54.510 -5.091 -38.360 1.00 89.69 1145 VAL A CA 1
ATOM 8705 C C . VAL A 1 1145 ? -55.126 -5.437 -39.710 1.00 89.69 1145 VAL A C 1
ATOM 8707 O O . VAL A 1 1145 ? -55.009 -6.568 -40.175 1.00 89.69 1145 VAL A O 1
ATOM 8710 N N . THR A 1 1146 ? -55.749 -4.462 -40.365 1.00 87.25 1146 THR A N 1
ATOM 8711 C CA . THR A 1 1146 ? -56.466 -4.637 -41.634 1.00 87.25 1146 THR A CA 1
ATOM 8712 C C . THR A 1 1146 ? -55.874 -3.753 -42.727 1.00 87.25 1146 THR A C 1
ATOM 8714 O O . THR A 1 1146 ? -55.714 -2.555 -42.525 1.00 87.25 1146 THR A O 1
ATOM 8717 N N . ALA A 1 1147 ? -55.586 -4.332 -43.895 1.00 86.94 1147 ALA A N 1
ATOM 8718 C CA . ALA A 1 1147 ? -55.167 -3.634 -45.112 1.00 86.94 1147 ALA A CA 1
ATOM 8719 C C . ALA A 1 1147 ? -55.674 -4.379 -46.371 1.00 86.94 1147 ALA A C 1
ATOM 8721 O O . ALA A 1 1147 ? -55.092 -5.399 -46.756 1.00 86.94 1147 ALA A O 1
ATOM 8722 N N . PRO A 1 1148 ? -56.753 -3.916 -47.036 1.00 80.81 1148 PRO A N 1
ATOM 8723 C CA . PRO A 1 1148 ? -57.369 -4.634 -48.154 1.00 80.81 1148 PRO A CA 1
ATOM 8724 C C . PRO A 1 1148 ? -56.422 -4.862 -49.342 1.00 80.81 1148 PRO A C 1
ATOM 8726 O O . PRO A 1 1148 ? -55.747 -3.946 -49.802 1.00 80.81 1148 PRO A O 1
ATOM 8729 N N . ALA A 1 1149 ? -56.428 -6.081 -49.884 1.00 78.75 1149 ALA A N 1
ATOM 8730 C CA . ALA A 1 1149 ? -55.617 -6.549 -51.012 1.00 78.75 1149 ALA A CA 1
ATOM 8731 C C . ALA A 1 1149 ? -54.085 -6.459 -50.827 1.00 78.75 1149 ALA A C 1
ATOM 8733 O O . ALA A 1 1149 ? -53.349 -6.583 -51.811 1.00 78.75 1149 ALA A O 1
ATOM 8734 N N . CYS A 1 1150 ? -53.605 -6.312 -49.588 1.00 83.06 1150 CYS A N 1
ATOM 8735 C CA . CYS A 1 1150 ? -52.183 -6.286 -49.240 1.00 83.06 1150 CYS A CA 1
ATOM 8736 C C . CYS A 1 1150 ? -51.777 -7.513 -48.411 1.00 83.06 1150 CYS A C 1
ATOM 8738 O O . CYS A 1 1150 ? -52.587 -8.079 -47.670 1.00 83.06 1150 CYS A O 1
ATOM 8740 N N . ASP A 1 1151 ? -50.507 -7.900 -48.524 1.00 85.56 1151 ASP A N 1
ATOM 8741 C CA . ASP A 1 1151 ? -49.855 -8.769 -47.546 1.00 85.56 1151 ASP A CA 1
ATOM 8742 C C . ASP A 1 1151 ? -49.413 -7.900 -46.364 1.00 85.56 1151 ASP A C 1
ATOM 8744 O O . ASP A 1 1151 ? -48.893 -6.807 -46.567 1.00 85.56 1151 ASP A O 1
ATOM 8748 N N . ILE A 1 1152 ? -49.671 -8.347 -45.140 1.00 89.69 1152 ILE A N 1
ATOM 8749 C CA . ILE A 1 1152 ? -49.401 -7.613 -43.903 1.00 89.69 1152 ILE A CA 1
ATOM 8750 C C . ILE A 1 1152 ? -48.415 -8.431 -43.086 1.00 89.69 1152 ILE A C 1
ATOM 8752 O O . ILE A 1 1152 ? -48.685 -9.595 -42.785 1.00 89.69 1152 ILE A O 1
ATOM 8756 N N . THR A 1 1153 ? -47.319 -7.802 -42.687 1.00 90.44 1153 THR A N 1
ATOM 8757 C CA . THR A 1 1153 ? -46.345 -8.358 -41.750 1.00 90.44 1153 THR A CA 1
ATOM 8758 C C . THR A 1 1153 ? -46.263 -7.462 -40.521 1.00 90.44 1153 THR A C 1
ATOM 8760 O O . THR A 1 1153 ? -46.150 -6.248 -40.660 1.00 90.44 1153 THR A O 1
ATOM 8763 N N . VAL A 1 1154 ? -46.338 -8.041 -39.327 1.00 88.88 1154 VAL A N 1
ATOM 8764 C CA . VAL A 1 1154 ? -46.232 -7.350 -38.038 1.00 88.88 1154 VAL A CA 1
ATOM 8765 C C . VAL A 1 1154 ? -44.878 -7.666 -37.427 1.00 88.88 1154 VAL A C 1
ATOM 8767 O O . VAL A 1 1154 ? -44.508 -8.835 -37.319 1.00 88.88 1154 VAL A O 1
ATOM 8770 N N . TYR A 1 1155 ? -44.174 -6.622 -37.010 1.00 86.31 1155 TYR A N 1
ATOM 8771 C CA . TYR A 1 1155 ? -42.880 -6.697 -36.356 1.00 86.31 1155 TYR A CA 1
ATOM 8772 C C . TYR A 1 1155 ? -42.972 -6.219 -34.905 1.00 86.31 1155 TYR A C 1
ATOM 8774 O O . TYR A 1 1155 ? -43.735 -5.292 -34.606 1.00 86.31 1155 TYR A O 1
ATOM 8782 N N . SER A 1 1156 ? -42.179 -6.819 -34.018 1.00 84.69 1156 SER A N 1
ATOM 8783 C CA . SER A 1 1156 ? -41.863 -6.230 -32.713 1.00 84.69 1156 SER A CA 1
ATOM 8784 C C . SER A 1 1156 ? -41.073 -4.927 -32.895 1.00 84.69 1156 SER A C 1
ATOM 8786 O O . SER A 1 1156 ? -40.509 -4.665 -33.961 1.00 84.69 1156 SER A O 1
ATOM 8788 N N . VAL A 1 1157 ? -40.975 -4.108 -31.844 1.00 76.31 1157 VAL A N 1
ATOM 8789 C CA . VAL A 1 1157 ? -40.114 -2.906 -31.852 1.00 76.31 1157 VAL A CA 1
ATOM 8790 C C . VAL A 1 1157 ? -38.627 -3.216 -32.047 1.00 76.31 1157 VAL A C 1
ATOM 8792 O O . VAL A 1 1157 ? -37.903 -2.374 -32.563 1.00 76.31 1157 VAL A O 1
ATOM 8795 N N . THR A 1 1158 ? -38.193 -4.433 -31.713 1.00 64.31 1158 THR A N 1
ATOM 8796 C CA . THR A 1 1158 ? -36.835 -4.946 -31.957 1.00 64.31 1158 THR A CA 1
ATOM 8797 C C . THR A 1 1158 ? -36.628 -5.476 -33.383 1.00 64.31 1158 THR A C 1
ATOM 8799 O O . THR A 1 1158 ? -35.542 -5.935 -33.716 1.00 64.31 1158 THR A O 1
ATOM 8802 N N . GLY A 1 1159 ? -37.650 -5.402 -34.246 1.00 67.00 1159 GLY A N 1
ATOM 8803 C CA . GLY A 1 1159 ? -37.550 -5.722 -35.673 1.00 67.00 1159 GLY A CA 1
ATOM 8804 C C . GLY A 1 1159 ? -37.848 -7.178 -36.051 1.00 67.00 1159 GLY A C 1
ATOM 8805 O O . GLY A 1 1159 ? -37.780 -7.511 -37.235 1.00 67.00 1159 GLY A O 1
ATOM 8806 N N . TYR A 1 1160 ? -38.226 -8.039 -35.101 1.00 71.00 1160 TYR A N 1
ATOM 8807 C CA . TYR A 1 1160 ? -38.579 -9.437 -35.379 1.00 71.00 1160 TYR A CA 1
ATOM 8808 C C . TYR A 1 1160 ? -39.993 -9.562 -35.945 1.00 71.00 1160 TYR A C 1
ATOM 8810 O O . TYR A 1 1160 ? -40.924 -8.955 -35.424 1.00 71.00 1160 TYR A O 1
ATOM 8818 N N . GLU A 1 1161 ? -40.179 -10.374 -36.989 1.00 88.25 1161 GLU A N 1
ATOM 8819 C CA . GLU A 1 1161 ? -41.507 -10.700 -37.527 1.00 88.25 1161 GLU A CA 1
ATOM 8820 C C . GLU A 1 1161 ? -42.266 -11.596 -36.539 1.00 88.25 1161 GLU A C 1
ATOM 8822 O O . GLU A 1 1161 ? -41.841 -12.712 -36.252 1.00 88.25 1161 GLU A O 1
ATOM 8827 N N . VAL A 1 1162 ? -43.401 -11.112 -36.033 1.00 88.75 1162 VAL A N 1
ATOM 8828 C CA . VAL A 1 1162 ? -44.205 -11.803 -35.008 1.00 88.75 1162 VAL A CA 1
ATOM 8829 C C . VAL A 1 1162 ? -45.546 -12.310 -35.531 1.00 88.75 1162 VAL A C 1
ATOM 8831 O O . VAL A 1 1162 ? -46.132 -13.222 -34.953 1.00 88.75 1162 VAL A O 1
ATOM 8834 N N . ALA A 1 1163 ? -46.055 -11.744 -36.627 1.00 87.25 1163 ALA A N 1
ATOM 8835 C CA . ALA A 1 1163 ? -47.263 -12.233 -37.285 1.00 87.25 1163 ALA A CA 1
ATOM 8836 C C . ALA A 1 1163 ? -47.299 -11.822 -38.759 1.00 87.25 1163 ALA A C 1
ATOM 8838 O O . ALA A 1 1163 ? -46.797 -10.764 -39.138 1.00 87.25 1163 ALA A O 1
ATOM 8839 N N . ARG A 1 1164 ? -47.954 -12.628 -39.600 1.00 91.12 1164 ARG A N 1
ATOM 8840 C CA . ARG A 1 1164 ? -48.129 -12.327 -41.024 1.00 91.12 1164 ARG A CA 1
ATOM 8841 C C . ARG A 1 1164 ? -49.444 -12.870 -41.565 1.00 91.12 1164 ARG A C 1
ATOM 8843 O O . ARG A 1 1164 ? -49.923 -13.917 -41.139 1.00 91.12 1164 ARG A O 1
ATOM 8850 N N . GLY A 1 1165 ? -50.019 -12.174 -42.538 1.00 87.50 1165 GLY A N 1
ATOM 8851 C CA . GLY A 1 1165 ? -51.241 -12.593 -43.216 1.00 87.50 1165 GLY A CA 1
ATOM 8852 C C . GLY A 1 1165 ? -51.570 -11.715 -44.414 1.00 87.50 1165 GLY A C 1
ATOM 8853 O O . GLY A 1 1165 ? -50.761 -10.899 -44.846 1.00 87.50 1165 GLY A O 1
ATOM 8854 N N . ARG A 1 1166 ? -52.767 -11.891 -44.974 1.00 86.44 1166 ARG A N 1
ATOM 8855 C CA . ARG A 1 1166 ? -53.243 -11.127 -46.133 1.00 86.44 1166 ARG A CA 1
ATOM 8856 C C . ARG A 1 1166 ? -54.621 -10.557 -45.843 1.00 86.44 1166 ARG A C 1
ATOM 8858 O O . ARG A 1 1166 ? -55.489 -11.272 -45.350 1.00 86.44 1166 ARG A O 1
ATOM 8865 N N . ASN A 1 1167 ? -54.836 -9.295 -46.199 1.00 84.44 1167 ASN A N 1
ATOM 8866 C CA . ASN A 1 1167 ? -56.020 -8.484 -45.888 1.00 84.44 1167 ASN A CA 1
ATOM 8867 C C . ASN A 1 1167 ? -56.222 -8.155 -44.401 1.00 84.44 1167 ASN A C 1
ATOM 8869 O O . ASN A 1 1167 ? -56.499 -7.001 -44.093 1.00 84.44 1167 ASN A O 1
ATOM 8873 N N . VAL A 1 1168 ? -56.110 -9.136 -43.502 1.00 89.56 1168 VAL A N 1
ATOM 8874 C CA . VAL A 1 1168 ? -56.274 -8.976 -42.048 1.00 89.56 1168 VAL A CA 1
ATOM 8875 C C . VAL A 1 1168 ? -55.272 -9.872 -41.319 1.00 89.56 1168 VAL A C 1
ATOM 8877 O O . VAL A 1 1168 ? -55.065 -11.019 -41.718 1.00 89.56 1168 VAL A O 1
ATOM 8880 N N . VAL A 1 1169 ? -54.678 -9.364 -40.242 1.00 91.56 1169 VAL A N 1
ATOM 8881 C CA . VAL A 1 1169 ? -53.836 -10.109 -39.297 1.00 91.56 1169 VAL A CA 1
ATOM 8882 C C . VAL A 1 1169 ? -54.391 -9.908 -37.893 1.00 91.56 1169 VAL A C 1
ATOM 8884 O O . VAL A 1 1169 ? -54.507 -8.776 -37.430 1.00 91.56 1169 VAL A O 1
ATOM 8887 N N . SER A 1 1170 ? -54.753 -11.002 -37.221 1.00 88.44 1170 SER A N 1
ATOM 8888 C CA . SER A 1 1170 ? -55.190 -10.964 -35.820 1.00 88.44 1170 SER A CA 1
ATOM 8889 C C . SER A 1 1170 ? -53.998 -10.731 -34.900 1.00 88.44 1170 SER A C 1
ATOM 8891 O O . SER A 1 1170 ? -52.940 -11.323 -35.108 1.00 88.44 1170 SER A O 1
ATOM 8893 N N . THR A 1 1171 ? -54.185 -9.910 -33.869 1.00 87.19 1171 THR A N 1
ATOM 8894 C CA . THR A 1 1171 ? -53.162 -9.648 -32.847 1.00 87.19 1171 THR A CA 1
ATOM 8895 C C . THR A 1 1171 ? -53.454 -10.372 -31.537 1.00 87.19 1171 THR A C 1
ATOM 8897 O O . THR A 1 1171 ? -52.727 -10.190 -30.572 1.00 87.19 1171 THR A O 1
ATOM 8900 N N . ALA A 1 1172 ? -54.489 -11.219 -31.493 1.00 84.00 1172 ALA A N 1
ATOM 8901 C CA . ALA A 1 1172 ? -54.935 -11.894 -30.271 1.00 84.00 1172 ALA A CA 1
ATOM 8902 C C . ALA A 1 1172 ? -53.900 -12.857 -29.658 1.00 84.00 1172 ALA A C 1
ATOM 8904 O O . ALA A 1 1172 ? -54.018 -13.213 -28.492 1.00 84.00 1172 ALA A O 1
ATOM 8905 N N . SER A 1 1173 ? -52.918 -13.310 -30.440 1.00 76.38 1173 SER A N 1
ATOM 8906 C CA . SER A 1 1173 ? -51.823 -14.169 -29.973 1.00 76.38 1173 SER A CA 1
ATOM 8907 C C . SER A 1 1173 ? -50.538 -13.402 -29.651 1.00 76.38 1173 SER A C 1
ATOM 8909 O O . SER A 1 1173 ? -49.542 -14.028 -29.304 1.00 76.38 1173 SER A O 1
ATOM 8911 N N . LEU A 1 1174 ? -50.528 -12.077 -29.827 1.00 83.62 1174 LEU A N 1
ATOM 8912 C CA . LEU A 1 1174 ? -49.385 -11.230 -29.498 1.00 83.62 1174 LEU A CA 1
ATOM 8913 C C . LEU A 1 1174 ? -49.486 -10.796 -28.035 1.00 83.62 1174 LEU A C 1
ATOM 8915 O O . LEU A 1 1174 ? -50.573 -10.480 -27.555 1.00 83.62 1174 LEU A O 1
ATOM 8919 N N . VAL A 1 1175 ? -48.353 -10.770 -27.337 1.00 78.88 1175 VAL A N 1
ATOM 8920 C CA . VAL A 1 1175 ? -48.279 -10.225 -25.974 1.00 78.88 1175 VAL A CA 1
ATOM 8921 C C . VAL A 1 1175 ? -48.528 -8.709 -25.986 1.00 78.88 1175 VAL A C 1
ATOM 8923 O O . VAL A 1 1175 ? -48.169 -8.060 -26.976 1.00 78.88 1175 VAL A O 1
ATOM 8926 N N . PRO A 1 1176 ? -49.131 -8.128 -24.928 1.00 81.56 1176 PRO A N 1
ATOM 8927 C CA . PRO A 1 1176 ? -49.321 -6.683 -24.821 1.00 81.56 1176 PRO A CA 1
ATOM 8928 C C . PRO A 1 1176 ? -48.013 -5.919 -25.052 1.00 81.56 1176 PRO A C 1
ATOM 8930 O O . PRO A 1 1176 ? -46.965 -6.301 -24.536 1.00 81.56 1176 PRO A O 1
ATOM 8933 N N . GLY A 1 1177 ? -48.050 -4.871 -25.874 1.00 77.06 1177 GLY A N 1
ATOM 8934 C CA . GLY A 1 1177 ? -46.849 -4.147 -26.288 1.00 77.06 1177 GLY A CA 1
ATOM 8935 C C . GLY A 1 1177 ? -47.015 -3.351 -27.581 1.00 77.06 1177 GLY A C 1
ATOM 8936 O O . GLY A 1 1177 ? -48.081 -3.329 -28.204 1.00 77.06 1177 GLY A O 1
ATOM 8937 N N . VAL A 1 1178 ? -45.945 -2.668 -27.990 1.00 77.75 1178 VAL A N 1
ATOM 8938 C CA . VAL A 1 1178 ? -45.918 -1.837 -29.202 1.00 77.75 1178 VAL A CA 1
ATOM 8939 C C . VAL A 1 1178 ? -45.412 -2.650 -30.393 1.00 77.75 1178 VAL A C 1
ATOM 8941 O O . VAL A 1 1178 ? -44.397 -3.336 -30.304 1.00 77.75 1178 VAL A O 1
ATOM 8944 N N . TYR A 1 1179 ? -46.089 -2.527 -31.533 1.00 85.69 1179 TYR A N 1
ATOM 8945 C CA . TYR A 1 1179 ? -45.767 -3.254 -32.759 1.00 85.69 1179 TYR A CA 1
ATOM 8946 C C . TYR A 1 1179 ? -45.806 -2.340 -33.983 1.00 85.69 1179 TYR A C 1
ATOM 8948 O O . TYR A 1 1179 ? -46.455 -1.290 -33.990 1.00 85.69 1179 TYR A O 1
ATOM 8956 N N . VAL A 1 1180 ? -45.125 -2.761 -35.049 1.00 85.75 1180 VAL A N 1
ATOM 8957 C CA . VAL A 1 1180 ? -45.139 -2.087 -36.351 1.00 85.75 1180 VAL A CA 1
ATOM 8958 C C . VAL A 1 1180 ? -45.656 -3.051 -37.410 1.00 85.75 1180 VAL A C 1
ATOM 8960 O O . VAL A 1 1180 ? -45.015 -4.048 -37.722 1.00 85.75 1180 VAL A O 1
ATOM 8963 N N . ALA A 1 1181 ? -46.806 -2.752 -38.004 1.00 86.75 1181 ALA A N 1
ATOM 8964 C CA . ALA A 1 1181 ? -47.301 -3.469 -39.169 1.00 86.75 1181 ALA A CA 1
ATOM 8965 C C . ALA A 1 1181 ? -46.840 -2.800 -40.462 1.00 86.75 1181 ALA A C 1
ATOM 8967 O O . ALA A 1 1181 ? -46.926 -1.584 -40.615 1.00 86.75 1181 ALA A O 1
ATOM 8968 N N . LYS A 1 1182 ? -46.423 -3.611 -41.429 1.00 86.56 1182 LYS A N 1
ATOM 8969 C CA . LYS A 1 1182 ? -46.081 -3.216 -42.792 1.00 86.56 1182 LYS A CA 1
ATOM 8970 C C . LYS A 1 1182 ? -46.992 -3.953 -43.765 1.00 86.56 1182 LYS A C 1
ATOM 8972 O O . LYS A 1 1182 ? -46.974 -5.178 -43.823 1.00 86.56 1182 LYS A O 1
ATOM 8977 N N . ALA A 1 1183 ? -47.761 -3.204 -44.545 1.00 84.31 1183 ALA A N 1
ATOM 8978 C CA . ALA A 1 1183 ? -48.534 -3.723 -45.662 1.00 84.31 1183 ALA A CA 1
ATOM 8979 C C . ALA A 1 1183 ? -47.766 -3.535 -46.979 1.00 84.31 1183 ALA A C 1
ATOM 8981 O O . ALA A 1 1183 ? -47.329 -2.428 -47.299 1.00 84.31 1183 ALA A O 1
ATOM 8982 N N . SER A 1 1184 ? -47.638 -4.599 -47.769 1.00 76.50 1184 SER A N 1
ATOM 8983 C CA . SER A 1 1184 ? -47.039 -4.610 -49.107 1.00 76.50 1184 SER A CA 1
ATOM 8984 C C . SER A 1 1184 ? -48.079 -5.056 -50.145 1.00 76.50 1184 SER A C 1
ATOM 8986 O O . SER A 1 1184 ? -48.689 -6.119 -50.035 1.00 76.50 1184 SER A O 1
ATOM 8988 N N . GLY A 1 1185 ? -48.336 -4.211 -51.152 1.00 67.38 1185 GLY A N 1
ATOM 8989 C CA . GLY A 1 1185 ? -49.384 -4.440 -52.153 1.00 67.38 1185 GLY A CA 1
ATOM 8990 C C . GLY A 1 1185 ? -49.961 -3.149 -52.739 1.00 67.38 1185 GLY A C 1
ATOM 8991 O O . GLY A 1 1185 ? -49.311 -2.105 -52.715 1.00 67.38 1185 GLY A O 1
ATOM 8992 N N . ALA A 1 1186 ? -51.190 -3.221 -53.266 1.00 58.97 1186 ALA A N 1
ATOM 8993 C CA . ALA A 1 1186 ? -51.846 -2.139 -54.017 1.00 58.97 1186 ALA A CA 1
ATOM 8994 C C . ALA A 1 1186 ? -52.050 -0.829 -53.222 1.00 58.97 1186 ALA A C 1
ATOM 8996 O O . ALA A 1 1186 ? -52.257 0.221 -53.826 1.00 58.97 1186 ALA A O 1
ATOM 8997 N N . ALA A 1 1187 ? -51.954 -0.881 -51.890 1.00 59.06 1187 ALA A N 1
ATOM 8998 C CA . ALA A 1 1187 ? -51.909 0.277 -51.003 1.00 59.06 1187 ALA A CA 1
ATOM 8999 C C . ALA A 1 1187 ? -50.887 0.038 -49.873 1.00 59.06 1187 ALA A C 1
ATOM 9001 O O . ALA A 1 1187 ? -51.254 -0.223 -48.728 1.00 59.06 1187 ALA A O 1
ATOM 9002 N N . ALA A 1 1188 ? -49.597 0.053 -50.225 1.00 65.94 1188 ALA A N 1
ATOM 9003 C CA . ALA A 1 1188 ? -48.502 -0.158 -49.281 1.00 65.94 1188 ALA A CA 1
ATOM 9004 C C . ALA A 1 1188 ? -48.445 0.937 -48.198 1.00 65.94 1188 ALA A C 1
ATOM 9006 O O . ALA A 1 1188 ? -48.699 2.110 -48.479 1.00 65.94 1188 ALA A O 1
ATOM 9007 N N . GLY A 1 1189 ? -48.097 0.559 -46.968 1.00 73.56 1189 GLY A N 1
ATOM 9008 C CA . GLY A 1 1189 ? -48.012 1.483 -45.836 1.00 73.56 1189 GLY A CA 1
ATOM 9009 C C . GLY A 1 1189 ? -47.512 0.814 -44.560 1.00 73.56 1189 GLY A C 1
ATOM 9010 O O . GLY A 1 1189 ? -47.463 -0.413 -44.473 1.00 73.56 1189 GLY A O 1
ATOM 9011 N N . THR A 1 1190 ? -47.135 1.623 -43.574 1.00 79.88 1190 THR A N 1
ATOM 9012 C CA . THR A 1 1190 ? -46.691 1.167 -42.251 1.00 79.88 1190 THR A CA 1
ATOM 9013 C C . THR A 1 1190 ? -47.533 1.807 -41.158 1.00 79.88 1190 THR A C 1
ATOM 9015 O O . THR A 1 1190 ? -47.797 3.005 -41.217 1.00 79.88 1190 THR A O 1
ATOM 9018 N N . LEU A 1 1191 ? -47.923 1.022 -40.156 1.00 81.81 1191 LEU A N 1
ATOM 9019 C CA . LEU A 1 1191 ? -48.698 1.462 -39.000 1.00 81.81 1191 LEU A CA 1
ATOM 9020 C C . LEU A 1 1191 ? -48.010 0.997 -37.720 1.00 81.81 1191 LEU A C 1
ATOM 9022 O O . LEU A 1 1191 ? -47.818 -0.201 -37.529 1.00 81.81 1191 LEU A O 1
ATOM 9026 N N . LYS A 1 1192 ? -47.684 1.935 -36.832 1.00 83.50 1192 LYS A N 1
ATOM 9027 C CA . LYS A 1 1192 ? -47.295 1.624 -35.454 1.00 83.50 1192 LYS A CA 1
ATOM 9028 C C . LYS A 1 1192 ? -48.561 1.577 -34.599 1.00 83.50 1192 LYS A C 1
ATOM 9030 O O . LYS A 1 1192 ? -49.376 2.492 -34.678 1.00 83.50 1192 LYS A O 1
ATOM 9035 N N . PHE A 1 1193 ? -48.752 0.511 -33.833 1.00 77.12 1193 PHE A N 1
ATOM 9036 C CA . PHE A 1 1193 ? -49.950 0.301 -33.017 1.00 77.12 1193 PHE A CA 1
ATOM 9037 C C . PHE A 1 1193 ? -49.604 -0.432 -31.716 1.00 77.12 1193 PHE A C 1
ATOM 9039 O O . PHE A 1 1193 ? -48.510 -0.978 -31.575 1.00 77.12 1193 PHE A O 1
ATOM 9046 N N . VAL A 1 1194 ? -50.529 -0.415 -30.758 1.00 78.75 1194 VAL A N 1
ATOM 9047 C CA . VAL A 1 1194 ? -50.340 -1.014 -29.430 1.00 78.75 1194 VAL A CA 1
ATOM 9048 C C . VAL A 1 1194 ? -51.366 -2.119 -29.230 1.00 78.75 1194 VAL A C 1
ATOM 9050 O O . VAL A 1 1194 ? -52.563 -1.870 -29.367 1.00 78.75 1194 VAL A O 1
ATOM 9053 N N . VAL A 1 1195 ? -50.899 -3.321 -28.903 1.00 73.88 1195 VAL A N 1
ATOM 9054 C CA . VAL A 1 1195 ? -51.747 -4.415 -28.415 1.00 73.88 1195 VAL A CA 1
ATOM 9055 C C . VAL A 1 1195 ? -51.854 -4.249 -26.902 1.00 73.88 1195 VAL A C 1
ATOM 9057 O O . VAL A 1 1195 ? -50.827 -4.107 -26.241 1.00 73.88 1195 VAL A O 1
ATOM 9060 N N . LYS A 1 1196 ? -53.083 -4.188 -26.385 1.00 73.62 1196 LYS A N 1
ATOM 9061 C CA . LYS A 1 1196 ? -53.365 -4.044 -24.951 1.00 73.62 1196 LYS A CA 1
ATOM 9062 C C . LYS A 1 1196 ? -53.553 -5.390 -24.278 1.00 73.62 1196 LYS A C 1
ATOM 9064 O O . LYS A 1 1196 ? -54.119 -6.285 -24.946 1.00 73.62 1196 LYS A O 1
#

Foldseek 3Di:
DPPPPPPPVVVVVVLQPPPPPQAFLCCVLQVPPPPDPPSQADDDSDLWDWDDDDDFFDDDDDDPDPPPPPWDWDDFALDKGWAQELLRAIKIKGKHFDWDFPDDDPVDTATFTFWIKIFIAGLVRDTWFIATGTDDADPQFDGWRDKDKHHYWDAQFFFHHRFIKTKMKIWTHGDPDPDIWIKIWIWGTDTRPDHTDTSDMGAFDWRDKEALDPDSPDGWIKTKGFRDWDDDPPWIWTKIFIWGGADPVGRGIDTLDMDIDTCQQQDEPVPAGDDQWAWYYDNSKIKIKGKGKPDGQFPCSPDPVGPHGDPFIWIKIFIWMPVPPDPGTGTPAIETATADAADPPFHDKDKHFQRNPHNCLQDPQLDDDDFTKGWIWIWGHHPVGDIWIWIFIAGRHRDTSDTDQGQFPRKDWADDDPPDATWIWTFHADPVGFTWTWIAGPPVRDTQEIEHQWDQDPVRDIFGWDPLKHWADDDVGIKIKTWTSDWDADPVQWIWTWIWIADSHRHTDDIFTATPGHQWPDKDWSRHRLQQQALWQHQARFGKIWMWTWGDPHNPDDDIWIKIWIATSVNHTLDIDTDDSQWDRWMWHWRPSPHWTWIWIWTAGHPPRTIMIMTHTPRSDDFFFDQDPVTRGEDAEPSSLLCCLVPLAGEYEYPEAYECVLPERDARPDERLYEYHDVQHEYENYEYEQEANYAEYHDPPPPGEYEYENYEYEQYEYEQYQEHHYAYYANYEYYLYEYYAYEYDHPDQHEHAHQYQEHEHAYEHFNYEYEQYDHEAQNHQFYEPHYAEYYLYEYFLYEYYEEHEHNAFYAPHYSEYDAQNYEYENYEYAYHAEYAAQYEPHYSEYNLHAYALYEGEEEAAHRHWDWDAAVQVRGIATERQAEPHYSAYDAQDQDPPPRHRDQAQRYALYEYEYLEYHYDDDLSHLCQHEHHGRHYQQPHFADFPDWDQDPVVRDIDTDGDHGDDDQNQFQYEYEPSYDTSNPVDDQDGRDSHHHYDHLQPQDPVVSVVSPQADDLPDSVRQWDDPDSHIDGNCNLPRFWAWEKVVQEEEEEAFDKDKIKIDTTSDQPVQKDKDKPDVQAKDKDFDDQDPVRITIIIIGGNHADWMKMWIDHPPYIYIHIYGYDYPDDDDPDDDDFQWDDPLFKIAHAQWKKFKAAPVGHTDWTDHRMTTCPPPDWAWIKMFTDGPTTDIDIDTHD